Protein 2ASH (pdb70)

Foldseek 3Di:
DFKDFPFFQQQFTFMWDQFLQDIDTWLAEAQEDEQLDRPLDALVLLVVLVHQEHEYECVVVCVPPRLVVQVVLVASCSVRVNRGAYEYDLCQLVQQLAPPWDDDLQFIWGQDPVHGHIDTDALLVSLVSCQSRVGREYEFHFNAQNDDQVSQLVRLVSLLVSLLVNVVNNDHPRHFYEREAGRALHLVSSLVSLVSNVVSDGQAYEYDHPPPDDDLVSNLVSLLSNVVSGDLRHAYAYEEDPQQLSSLSNSSSNHIYYYYSVQLVVLQVQWAQELQAIDRLLDCVQQPFQAFPYPPADFPRRVPDGSNVLNVCVVVVNCVSSSSRSSRSSSVSRVSGVVCSVCSVVSNSVVSSVSRNVRHD/DKDFPFFQQQFTWMWDQALLGIDTWLAEAQEDEQLDRPLDALVLCVVLVHQEHEYECLVVCVPPRLVVQVVLVASCSVRVNRHAYEYDLCQVVLVVAPDWDQDLQFIWDADPVHRHIDTDALLVSLVRVQSRVGREYEFHAHADQDDQVRQLVRLVSLLSSLLVNVVNNPHPRHFYEREFGRALHLVSRLVSLVSNVVVPGQAYEYDRPPPDDDPVSSLVSLLSNVVSHDLRHAYHYEEPPDQLSVLSNSSSNHIYYYYSVQLVVLQVQWAQELQAIDRLLDCVLLPFQAFPYPVADWPRRVPDGSNVLNVCVVVVNCVSSSSRSSRSSSVSRVLGVVCSVCRVVVNNVVSSVSSNVRHD/DAKDFDFQQQLQTWIWDQFPLGIDIWLDEAQEDEQLDRPLDALVLCVVLVHQEHEYECLVVCVPPRLVVQLVLQASCSVRVNRHAYEYDLQQVPQVVAPPWDDDLAFIWDQDPVHRDIDTDAQLVSLVSVVSRVGREYEFDFNAALDPQVSQLVRLVSLLVSNLVNVVNNDDPRHFYEREQGRALHLVSSLVSLQSNVVSPGQAYEHDHPPNDDDPVSSLVSLLSNVVSHDLRHAYAYEEPPDPLSSLSNSSSNHIYHYYSVQLVVLQVQWAQELQAIDRLLDCVLQPFQAAPYPPADFPRRVPDGSNVLNVCVVVVHCVSSSSRSSRSSSVNRVLGVVCSVCRVVVNSVVSSVSRNVRYD/DFKAFPFFQQLFTWMWDQALLGIDTWPAEAQEDEQLDRPLDALVLCVVLVHQEHEYECVVVCVPPRLVVQLVLVASCSVRVNRHAYEYDLCQVVLVPDPDWDQDLQFIWDADPVPGHIDTDALLVSLVSVQSRVGREYEFHAHADADDQVVQLRRLVSLLSRSVVNVVNNPHPRHFYEREAGRELHLVSSLVSLQSNVVVPGQAYEHDRPPPDDDPVSSLVSLLSNVVSHDLRHAYAYEEPQDQLSVLSNSSSNHIYHYYSVQLVVLQVQWAQELQAIDRLLDVVLLPFQAFPYPPADWPRRVPGGSNVLNVCVVVVHCVSSSSRSSRSSSVNRVLGVVCSVCSVVVVSVVSSVSRNVRYD

Structure (mmCIF, N/CA/C/O backbone):
data_2ASH
#
_entry.id   2ASH
#
_cell.length_a   169.467
_cell.length_b   99.422
_cell.length_c   124.163
_cell.angle_alpha   90.000
_cell.angle_beta   123.800
_cell.angle_gamma   90.000
#
_symmetry.space_group_name_H-M   'C 1 2 1'
#
loop_
_entity.id
_entity.type
_entity.pdbx_description
1 polymer 'Queuine tRNA-ribosyltransferase'
2 non-polymer 'ZINC ION'
3 non-polymer 'CHLORIDE ION'
4 non-polymer 1,2-ETHANEDIOL
5 water water
#
loop_
_atom_site.group_PDB
_atom_site.id
_atom_site.type_symbol
_atom_site.label_atom_id
_atom_site.label_alt_id
_atom_site.label_comp_id
_atom_site.label_asym_id
_atom_site.label_entity_id
_atom_site.label_seq_id
_atom_site.pdbx_PDB_ins_code
_atom_site.Cartn_x
_atom_site.Cartn_y
_atom_site.Cartn_z
_atom_site.occupancy
_atom_site.B_iso_or_equiv
_atom_site.auth_seq_id
_atom_site.auth_comp_id
_atom_site.auth_asym_id
_atom_site.auth_atom_id
_atom_site.pdbx_PDB_model_num
ATOM 1 N N . MET A 1 13 ? 18.741 33.440 -27.924 1.00 44.06 1 MET A N 1
ATOM 2 C CA . MET A 1 13 ? 18.656 33.875 -26.492 1.00 43.68 1 MET A CA 1
ATOM 3 C C . MET A 1 13 ? 18.824 32.628 -25.623 1.00 42.48 1 MET A C 1
ATOM 4 O O . MET A 1 13 ? 18.051 31.685 -25.754 1.00 43.16 1 MET A O 1
ATOM 5 N N . GLU A 1 14 ? 19.854 32.618 -24.772 1.00 41.01 2 GLU A N 1
ATOM 6 C CA . GLU A 1 14 ? 20.090 31.522 -23.826 1.00 39.62 2 GLU A CA 1
ATOM 7 C C . GLU A 1 14 ? 20.702 32.140 -22.584 1.00 38.51 2 GLU A C 1
ATOM 8 O O . GLU A 1 14 ? 21.496 33.077 -22.701 1.00 38.47 2 GLU A O 1
ATOM 10 N N . PHE A 1 15 ? 20.293 31.650 -21.413 1.00 36.90 3 PHE A N 1
ATOM 11 C CA . PHE A 1 15 ? 20.858 32.049 -20.120 1.00 36.27 3 PHE A CA 1
ATOM 12 C C . PHE A 1 15 ? 21.135 30.786 -19.296 1.00 36.17 3 PHE A C 1
ATOM 13 O O . PHE A 1 15 ? 20.303 29.867 -19.264 1.00 36.50 3 PHE A O 1
ATOM 21 N N . GLU A 1 16 ? 22.309 30.717 -18.664 1.00 35.71 4 GLU A N 1
ATOM 22 C CA . GLU A 1 16 ? 22.636 29.592 -17.781 1.00 35.55 4 GLU A CA 1
ATOM 23 C C . GLU A 1 16 ? 23.256 30.121 -16.493 1.00 35.13 4 GLU A C 1
ATOM 24 O O . GLU A 1 16 ? 24.096 31.017 -16.540 1.00 36.26 4 GLU A O 1
ATOM 26 N N . VAL A 1 17 ? 22.816 29.603 -15.349 1.00 34.61 5 VAL A N 1
ATOM 27 C CA . VAL A 1 17 ? 23.496 29.834 -14.066 1.00 34.23 5 VAL A CA 1
ATOM 28 C C . VAL A 1 17 ? 24.584 28.760 -13.812 1.00 33.90 5 VAL A C 1
ATOM 29 O O . VAL A 1 17 ? 24.289 27.598 -13.651 1.00 34.42 5 VAL A O 1
ATOM 33 N N . LYS A 1 18 ? 25.845 29.172 -13.776 1.00 33.70 6 LYS A N 1
ATOM 34 C CA . LYS A 1 18 ? 26.958 28.243 -13.633 1.00 34.04 6 LYS A CA 1
ATOM 35 C C . LYS A 1 18 ? 27.280 27.903 -12.167 1.00 33.19 6 LYS A C 1
ATOM 36 O O . LYS A 1 18 ? 27.918 26.894 -11.897 1.00 32.95 6 LYS A O 1
ATOM 40 N N . LYS A 1 19 ? 26.878 28.769 -11.239 1.00 31.97 7 LYS A N 1
ATOM 41 C CA . LYS A 1 19 ? 27.169 28.618 -9.814 1.00 32.06 7 LYS A CA 1
ATOM 42 C C . LYS A 1 19 ? 26.313 29.613 -9.052 1.00 31.90 7 LYS A C 1
ATOM 43 O O . LYS A 1 19 ? 26.014 30.689 -9.546 1.00 31.96 7 LYS A O 1
ATOM 49 N N . THR A 1 20 ? 25.909 29.226 -7.852 1.00 31.99 8 THR A N 1
ATOM 50 C CA . THR A 1 20 ? 25.120 30.089 -6.995 1.00 32.35 8 THR A CA 1
ATOM 51 C C . THR A 1 20 ? 25.845 30.116 -5.642 1.00 33.12 8 THR A C 1
ATOM 52 O O . THR A 1 20 ? 26.494 29.149 -5.268 1.00 33.70 8 THR A O 1
ATOM 59 N N . PHE A 1 21 ? 25.811 31.232 -4.939 1.00 33.52 9 PHE A N 1
ATOM 60 C CA . PHE A 1 21 ? 26.422 31.310 -3.620 1.00 33.98 9 PHE A CA 1
ATOM 61 C C . PHE A 1 21 ? 25.439 32.062 -2.723 1.00 33.59 9 PHE A C 1
ATOM 62 O O . PHE A 1 21 ? 25.474 33.305 -2.633 1.00 33.58 9 PHE A O 1
ATOM 70 N N . GLY A 1 22 ? 24.586 31.276 -2.059 1.00 32.95 10 GLY A N 1
ATOM 71 C CA . GLY A 1 22 ? 23.316 31.762 -1.479 1.00 32.13 10 GLY A CA 1
ATOM 72 C C . GLY A 1 22 ? 22.382 32.063 -2.632 1.00 30.82 10 GLY A C 1
ATOM 73 O O . GLY A 1 22 ? 22.172 31.201 -3.482 1.00 31.69 10 GLY A O 1
ATOM 74 N N . LYS A 1 23 ? 21.865 33.290 -2.701 1.00 28.79 11 LYS A N 1
ATOM 75 C CA . LYS A 1 23 ? 21.061 33.708 -3.848 1.00 27.07 11 LYS A CA 1
ATOM 76 C C . LYS A 1 23 ? 21.876 34.305 -5.025 1.00 26.06 11 LYS A C 1
ATOM 77 O O . LYS A 1 23 ? 21.330 34.405 -6.111 1.00 25.92 11 LYS A O 1
ATOM 81 N N . ALA A 1 24 ? 23.139 34.705 -4.811 1.00 24.91 12 ALA A N 1
ATOM 82 C CA . ALA A 1 24 ? 23.991 35.224 -5.893 1.00 24.42 12 ALA A CA 1
ATOM 83 C C . ALA A 1 24 ? 24.220 34.187 -6.982 1.00 24.65 12 ALA A C 1
ATOM 84 O O . ALA A 1 24 ? 24.457 32.999 -6.677 1.00 24.04 12 ALA A O 1
ATOM 86 N N . ARG A 1 25 ? 24.088 34.604 -8.234 1.00 24.49 13 ARG A N 1
ATOM 87 C CA . ARG A 1 25 ? 24.163 33.714 -9.395 1.00 25.45 13 ARG A CA 1
ATOM 88 C C . ARG A 1 25 ? 25.258 34.132 -10.356 1.00 25.28 13 ARG A C 1
ATOM 89 O O . ARG A 1 25 ? 25.292 35.259 -10.790 1.00 25.14 13 ARG A O 1
ATOM 97 N N . LEU A 1 26 ? 26.138 33.201 -10.684 1.00 25.53 14 LEU A N 1
ATOM 98 C CA . LEU A 1 26 ? 27.083 33.338 -11.799 1.00 26.27 14 LEU A CA 1
ATOM 99 C C . LEU A 1 26 ? 26.385 32.752 -13.031 1.00 26.32 14 LEU A C 1
ATOM 100 O O . LEU A 1 26 ? 26.056 31.570 -13.029 1.00 27.56 14 LEU A O 1
ATOM 105 N N . GLY A 1 27 ? 26.147 33.571 -14.059 1.00 26.47 15 GLY A N 1
ATOM 106 C CA . GLY A 1 27 ? 25.480 33.143 -15.289 1.00 26.38 15 GLY A CA 1
ATOM 107 C C . GLY A 1 27 ? 26.105 33.698 -16.573 1.00 27.08 15 GLY A C 1
ATOM 108 O O . GLY A 1 27 ? 27.073 34.481 -16.530 1.00 27.47 15 GLY A O 1
ATOM 109 N N . VAL A 1 28 ? 25.540 33.314 -17.716 1.00 27.91 16 VAL A N 1
ATOM 110 C CA . VAL A 1 28 ? 25.988 33.795 -19.028 1.00 29.61 16 VAL A CA 1
ATOM 111 C C . VAL A 1 28 ? 24.770 33.882 -19.923 1.00 29.65 16 VAL A C 1
ATOM 112 O O . VAL A 1 28 ? 23.995 32.967 -19.928 1.00 29.44 16 VAL A O 1
ATOM 116 N N . MET A 1 29 ? 24.596 35.009 -20.621 1.00 29.93 17 MET A N 1
ATOM 117 C CA . MET A 1 29 ? 23.560 35.216 -21.649 1.00 30.69 17 MET A CA 1
ATOM 118 C C . MET A 1 29 ? 24.229 35.189 -22.997 1.00 30.27 17 MET A C 1
ATOM 119 O O . MET A 1 29 ? 25.278 35.796 -23.151 1.00 31.67 17 MET A O 1
ATOM 124 N N . LYS A 1 30 ? 23.613 34.523 -23.969 1.00 30.26 18 LYS A N 1
ATOM 125 C CA . LYS A 1 30 ? 24.090 34.522 -25.345 1.00 30.00 18 LYS A CA 1
ATOM 126 C C . LYS A 1 30 ? 23.127 35.349 -26.126 1.00 28.87 18 LYS A C 1
ATOM 127 O O . LYS A 1 30 ? 21.971 34.966 -26.277 1.00 28.13 18 LYS A O 1
ATOM 133 N N . LEU A 1 31 ? 23.606 36.506 -26.575 1.00 27.61 19 LEU A N 1
ATOM 134 C CA . LEU A 1 31 ? 22.798 37.451 -27.319 1.00 27.32 19 LEU A CA 1
ATOM 135 C C . LEU A 1 31 ? 23.325 37.493 -28.723 1.00 27.50 19 LEU A C 1
ATOM 136 O O . LEU A 1 31 ? 24.409 37.001 -28.994 1.00 27.68 19 LEU A O 1
ATOM 141 N N . HIS A 1 32 ? 22.566 38.098 -29.616 1.00 28.24 20 HIS A N 1
ATOM 142 C CA . HIS A 1 32 ? 22.940 38.132 -31.027 1.00 28.31 20 HIS A CA 1
ATOM 143 C C . HIS A 1 32 ? 24.356 38.654 -31.325 1.00 28.10 20 HIS A C 1
ATOM 144 O O . HIS A 1 32 ? 25.019 38.127 -32.224 1.00 28.94 20 HIS A O 1
ATOM 151 N N . HIS A 1 33 ? 24.810 39.710 -30.628 1.00 26.95 21 HIS A N 1
ATOM 152 C CA . HIS A 1 33 ? 26.115 40.280 -30.875 1.00 26.78 21 HIS A CA 1
ATOM 153 C C . HIS A 1 33 ? 27.165 39.873 -29.855 1.00 26.52 21 HIS A C 1
ATOM 154 O O . HIS A 1 33 ? 28.210 40.482 -29.817 1.00 26.76 21 HIS A O 1
ATOM 161 N N . GLY A 1 34 ? 26.910 38.875 -29.012 1.00 26.93 22 GLY A N 1
ATOM 162 C CA . GLY A 1 34 ? 27.888 38.515 -27.991 1.00 26.32 22 GLY A CA 1
ATOM 163 C C . GLY A 1 34 ? 27.361 37.800 -26.785 1.00 26.57 22 GLY A C 1
ATOM 164 O O . GLY A 1 34 ? 26.203 37.850 -26.506 1.00 26.90 22 GLY A O 1
ATOM 165 N N . ALA A 1 35 ? 28.264 37.131 -26.079 1.00 27.68 23 ALA A N 1
ATOM 166 C CA . ALA A 1 35 ? 28.001 36.544 -24.786 1.00 27.31 23 ALA A CA 1
ATOM 167 C C . ALA A 1 35 ? 28.273 37.587 -23.689 1.00 27.76 23 ALA A C 1
ATOM 168 O O . ALA A 1 35 ? 29.191 38.402 -23.781 1.00 27.87 23 ALA A O 1
ATOM 170 N N . VAL A 1 36 ? 27.454 37.546 -22.649 1.00 26.32 24 VAL A N 1
ATOM 171 C CA . VAL A 1 36 ? 27.545 38.467 -21.542 1.00 26.08 24 VAL A CA 1
ATOM 172 C C . VAL A 1 36 ? 27.587 37.657 -20.282 1.00 25.78 24 VAL A C 1
ATOM 173 O O . VAL A 1 36 ? 26.644 36.916 -20.018 1.00 26.73 24 VAL A O 1
ATOM 177 N N . GLU A 1 37 ? 28.666 37.722 -19.510 1.00 26.35 25 GLU A N 1
ATOM 178 C CA . GLU A 1 37 ? 28.651 37.003 -18.226 1.00 28.46 25 GLU A CA 1
ATOM 179 C C . GLU A 1 37 ? 27.904 37.897 -17.232 1.00 27.57 25 GLU A C 1
ATOM 180 O O . GLU A 1 37 ? 28.025 39.116 -17.280 1.00 27.00 25 GLU A O 1
ATOM 186 N N . THR A 1 38 ? 27.170 37.277 -16.336 1.00 26.53 26 THR A N 1
ATOM 187 C CA . THR A 1 38 ? 26.426 37.969 -15.282 1.00 26.46 26 THR A CA 1
ATOM 188 C C . THR A 1 38 ? 26.893 37.489 -13.894 1.00 25.22 26 THR A C 1
ATOM 189 O O . THR A 1 38 ? 27.456 36.392 -13.750 1.00 25.47 26 THR A O 1
ATOM 193 N N . PRO A 1 39 ? 26.716 38.315 -12.855 1.00 25.04 27 PRO A N 1
ATOM 194 C CA . PRO A 1 39 ? 26.156 39.674 -12.837 1.00 23.71 27 PRO A CA 1
ATOM 195 C C . PRO A 1 39 ? 26.946 40.704 -13.690 1.00 23.62 27 PRO A C 1
ATOM 196 O O . PRO A 1 39 ? 28.162 40.617 -13.853 1.00 22.89 27 PRO A O 1
ATOM 200 N N . VAL A 1 40 ? 26.212 41.651 -14.252 1.00 23.72 28 VAL A N 1
ATOM 201 C CA . VAL A 1 40 ? 26.748 42.621 -15.223 1.00 22.74 28 VAL A CA 1
ATOM 202 C C . VAL A 1 40 ? 26.193 43.992 -14.936 1.00 23.55 28 VAL A C 1
ATOM 203 O O . VAL A 1 40 ? 25.004 44.134 -14.658 1.00 22.38 28 VAL A O 1
ATOM 207 N N . PHE A 1 41 ? 27.091 44.978 -14.929 1.00 22.16 29 PHE A N 1
ATOM 208 C CA . PHE A 1 41 ? 26.722 46.393 -14.955 1.00 23.49 29 PHE A CA 1
ATOM 209 C C . PHE A 1 41 ? 26.781 46.940 -16.379 1.00 23.20 29 PHE A C 1
ATOM 210 O O . PHE A 1 41 ? 27.809 46.825 -17.029 1.00 23.77 29 PHE A O 1
ATOM 218 N N . MET A 1 42 ? 25.684 47.517 -16.850 1.00 24.32 30 MET A N 1
ATOM 219 C CA . MET A 1 42 ? 25.585 48.148 -18.176 1.00 25.77 30 MET A CA 1
ATOM 220 C C . MET A 1 42 ? 25.745 49.680 -18.112 1.00 24.85 30 MET A C 1
ATOM 221 O O . MET A 1 42 ? 24.893 50.388 -17.513 1.00 26.46 30 MET A O 1
ATOM 226 N N . PRO A 1 43 ? 26.828 50.228 -18.713 1.00 26.11 31 PRO A N 1
ATOM 227 C CA . PRO A 1 43 ? 26.929 51.687 -18.936 1.00 26.32 31 PRO A CA 1
ATOM 228 C C . PRO A 1 43 ? 25.741 52.194 -19.739 1.00 26.31 31 PRO A C 1
ATOM 229 O O . PRO A 1 43 ? 25.238 51.501 -20.608 1.00 26.79 31 PRO A O 1
ATOM 233 N N . VAL A 1 44 ? 25.314 53.409 -19.458 1.00 26.77 32 VAL A N 1
ATOM 234 C CA . VAL A 1 44 ? 24.097 53.946 -19.993 1.00 27.28 32 VAL A CA 1
ATOM 235 C C . VAL A 1 44 ? 24.426 55.056 -20.969 1.00 29.12 32 VAL A C 1
ATOM 236 O O . VAL A 1 44 ? 25.163 55.998 -20.631 1.00 29.00 32 VAL A O 1
ATOM 240 N N . GLY A 1 45 ? 23.867 54.935 -22.161 1.00 30.09 33 GLY A N 1
ATOM 241 C CA . GLY A 1 45 ? 23.810 56.032 -23.148 1.00 32.12 33 GLY A CA 1
ATOM 242 C C . GLY A 1 45 ? 22.381 56.540 -23.250 1.00 33.39 33 GLY A C 1
ATOM 243 O O . GLY A 1 45 ? 21.409 55.823 -22.997 1.00 37.28 33 GLY A O 1
ATOM 244 N N . THR A 1 46 ? 22.192 57.774 -23.549 1.00 34.89 34 THR A N 1
ATOM 245 C CA . THR A 1 46 ? 20.841 58.254 -23.754 1.00 37.11 34 THR A CA 1
ATOM 246 C C . THR A 1 46 ? 20.701 58.413 -25.247 1.00 35.73 34 THR A C 1
ATOM 247 O O . THR A 1 46 ? 19.977 57.596 -25.866 1.00 38.47 34 THR A O 1
ATOM 251 N N . ASN A 1 47 ? 21.515 59.299 -25.792 1.00 32.43 35 ASN A N 1
ATOM 252 C CA . ASN A 1 47 ? 21.418 59.757 -27.162 1.00 31.42 35 ASN A CA 1
ATOM 253 C C . ASN A 1 47 ? 22.343 58.971 -28.085 1.00 30.71 35 ASN A C 1
ATOM 254 O O . ASN A 1 47 ? 23.092 59.577 -28.851 1.00 30.09 35 ASN A O 1
ATOM 259 N N . ALA A 1 48 ? 22.293 57.634 -27.991 1.00 28.54 36 ALA A N 1
ATOM 260 C CA . ALA A 1 48 ? 23.164 56.749 -28.754 1.00 28.72 36 ALA A CA 1
ATOM 261 C C . ALA A 1 48 ? 24.638 57.065 -28.510 1.00 29.07 36 ALA A C 1
ATOM 262 O O . ALA A 1 48 ? 25.451 57.004 -29.425 1.00 29.74 36 ALA A O 1
ATOM 264 N N . SER A 1 49 ? 24.962 57.396 -27.269 1.00 29.50 37 SER A N 1
ATOM 265 C CA . SER A 1 49 ? 26.337 57.555 -26.811 1.00 30.20 37 SER A CA 1
ATOM 266 C C . SER A 1 49 ? 26.397 57.495 -25.299 1.00 28.58 37 SER A C 1
ATOM 267 O O . SER A 1 49 ? 25.558 58.073 -24.625 1.00 30.58 37 SER A O 1
ATOM 270 N N . VAL A 1 50 ? 27.372 56.773 -24.775 1.00 26.53 38 VAL A N 1
ATOM 271 C CA . VAL A 1 50 ? 27.744 56.872 -23.362 1.00 25.07 38 VAL A CA 1
ATOM 272 C C . VAL A 1 50 ? 28.561 58.189 -23.208 1.00 25.14 38 VAL A C 1
ATOM 273 O O . VAL A 1 50 ? 29.592 58.335 -23.841 1.00 26.66 38 VAL A O 1
ATOM 277 N N . LYS A 1 51 ? 28.089 59.165 -22.434 1.00 25.05 39 LYS A N 1
ATOM 278 C CA . LYS A 1 51 ? 28.692 60.489 -22.459 1.00 25.72 39 LYS A CA 1
ATOM 279 C C . LYS A 1 51 ? 30.230 60.531 -22.257 1.00 25.73 39 LYS A C 1
ATOM 280 O O . LYS A 1 51 ? 30.742 59.966 -21.309 1.00 26.64 39 LYS A O 1
ATOM 286 N N . LEU A 1 52 ? 30.946 61.170 -23.203 1.00 25.52 40 LEU A N 1
ATOM 287 C CA . LEU A 1 52 ? 32.401 61.374 -23.130 1.00 24.90 40 LEU A CA 1
ATOM 288 C C . LEU A 1 52 ? 33.246 60.165 -23.503 1.00 25.32 40 LEU A C 1
ATOM 289 O O . LEU A 1 52 ? 34.466 60.289 -23.585 1.00 26.36 40 LEU A O 1
ATOM 294 N N . LEU A 1 53 ? 32.609 59.032 -23.774 1.00 24.62 41 LEU A N 1
ATOM 295 C CA . LEU A 1 53 ? 33.283 57.827 -24.159 1.00 25.88 41 LEU A CA 1
ATOM 296 C C . LEU A 1 53 ? 33.015 57.428 -25.600 1.00 25.76 41 LEU A C 1
ATOM 297 O O . LEU A 1 53 ? 31.893 57.514 -26.117 1.00 26.03 41 LEU A O 1
ATOM 302 N N . THR A 1 54 ? 34.072 56.946 -26.219 1.00 25.16 42 THR A N 1
ATOM 303 C CA . THR A 1 54 ? 33.999 56.214 -27.472 1.00 24.54 42 THR A CA 1
ATOM 304 C C . THR A 1 54 ? 33.753 54.708 -27.260 1.00 24.80 42 THR A C 1
ATOM 305 O O . THR A 1 54 ? 34.009 54.170 -26.169 1.00 23.90 42 THR A O 1
ATOM 309 N N . PRO A 1 55 ? 33.220 54.029 -28.279 1.00 22.15 43 PRO A N 1
ATOM 310 C CA . PRO A 1 55 ? 33.128 52.606 -28.231 1.00 24.59 43 PRO A CA 1
ATOM 311 C C . PRO A 1 55 ? 34.458 51.907 -27.920 1.00 25.66 43 PRO A C 1
ATOM 312 O O . PRO A 1 55 ? 34.460 50.883 -27.238 1.00 26.83 43 PRO A O 1
ATOM 316 N N . ARG A 1 56 ? 35.563 52.410 -28.440 1.00 26.25 44 ARG A N 1
ATOM 317 C CA . ARG A 1 56 ? 36.866 51.877 -28.067 1.00 27.57 44 ARG A CA 1
ATOM 318 C C . ARG A 1 56 ? 37.120 51.880 -26.572 1.00 27.38 44 ARG A C 1
ATOM 319 O O . ARG A 1 56 ? 37.581 50.869 -26.039 1.00 25.39 44 ARG A O 1
ATOM 327 N N . ASP A 1 57 ? 36.849 53.029 -25.937 1.00 25.74 45 ASP A N 1
ATOM 328 C CA . ASP A 1 57 ? 36.973 53.209 -24.480 1.00 27.70 45 ASP A CA 1
ATOM 329 C C . ASP A 1 57 ? 36.162 52.143 -23.780 1.00 27.72 45 ASP A C 1
ATOM 330 O O . ASP A 1 57 ? 36.637 51.519 -22.802 1.00 29.18 45 ASP A O 1
ATOM 335 N N . LEU A 1 58 ? 34.944 51.918 -24.266 1.00 26.61 46 LEU A N 1
ATOM 336 C CA . LEU A 1 58 ? 34.063 50.903 -23.630 1.00 27.16 46 LEU A CA 1
ATOM 337 C C . LEU A 1 58 ? 34.578 49.477 -23.826 1.00 27.41 46 LEU A C 1
ATOM 338 O O . LEU A 1 58 ? 34.495 48.640 -22.910 1.00 26.34 46 LEU A O 1
ATOM 343 N N . GLU A 1 59 ? 35.046 49.164 -25.028 1.00 28.18 47 GLU A N 1
ATOM 344 C CA . GLU A 1 59 ? 35.651 47.865 -25.264 1.00 29.45 47 GLU A CA 1
ATOM 345 C C . GLU A 1 59 ? 36.882 47.673 -24.380 1.00 28.88 47 GLU A C 1
ATOM 346 O O . GLU A 1 59 ? 37.091 46.592 -23.852 1.00 28.97 47 GLU A O 1
ATOM 352 N N . GLU A 1 60 ? 37.725 48.702 -24.247 1.00 27.69 48 GLU A N 1
ATOM 353 C CA . GLU A 1 60 ? 38.940 48.563 -23.457 1.00 27.30 48 GLU A CA 1
ATOM 354 C C . GLU A 1 60 ? 38.652 48.435 -21.967 1.00 26.95 48 GLU A C 1
ATOM 355 O O . GLU A 1 60 ? 39.446 47.863 -21.246 1.00 26.56 48 GLU A O 1
ATOM 361 N N . ALA A 1 61 ? 37.516 48.963 -21.518 1.00 27.14 49 ALA A N 1
ATOM 362 C CA . ALA A 1 61 ? 37.075 48.810 -20.140 1.00 27.00 49 ALA A CA 1
ATOM 363 C C . ALA A 1 61 ? 36.568 47.409 -19.876 1.00 27.69 49 ALA A C 1
ATOM 364 O O . ALA A 1 61 ? 36.410 47.020 -18.719 1.00 28.10 49 ALA A O 1
ATOM 366 N N . GLY A 1 62 ? 36.304 46.665 -20.950 1.00 26.64 50 GLY A N 1
ATOM 367 C CA . GLY A 1 62 ? 35.751 45.345 -20.862 1.00 27.15 50 GLY A CA 1
ATOM 368 C C . GLY A 1 62 ? 34.247 45.289 -20.823 1.00 27.65 50 GLY A C 1
ATOM 369 O O . GLY A 1 62 ? 33.711 44.286 -20.352 1.00 29.04 50 GLY A O 1
ATOM 370 N N . ALA A 1 63 ? 33.541 46.311 -21.305 1.00 26.62 51 ALA A N 1
ATOM 371 C CA . ALA A 1 63 ? 32.069 46.284 -21.273 1.00 27.68 51 ALA A CA 1
ATOM 372 C C . ALA A 1 63 ? 31.563 45.338 -22.337 1.00 28.58 51 ALA A C 1
ATOM 373 O O . ALA A 1 63 ? 31.990 45.422 -23.496 1.00 29.51 51 ALA A O 1
ATOM 375 N N . GLU A 1 64 ? 30.748 44.357 -21.922 1.00 29.43 52 GLU A N 1
ATOM 376 C CA . GLU A 1 64 ? 30.225 43.340 -22.835 1.00 29.48 52 GLU A CA 1
ATOM 377 C C . GLU A 1 64 ? 28.851 43.711 -23.367 1.00 27.40 52 GLU A C 1
ATOM 378 O O . GLU A 1 64 ? 28.368 43.091 -24.269 1.00 27.89 52 GLU A O 1
ATOM 384 N N . ILE A 1 65 ? 28.229 44.708 -22.752 1.00 26.26 53 ILE A N 1
ATOM 385 C CA . ILE A 1 65 ? 26.896 45.153 -23.077 1.00 24.48 53 ILE A CA 1
ATOM 386 C C . ILE A 1 65 ? 26.759 46.585 -22.577 1.00 23.53 53 ILE A C 1
ATOM 387 O O . ILE A 1 65 ? 27.290 46.931 -21.523 1.00 22.45 53 ILE A O 1
ATOM 392 N N . ILE A 1 66 ? 26.057 47.403 -23.348 1.00 23.36 54 ILE A N 1
ATOM 393 C CA . ILE A 1 66 ? 25.628 48.712 -22.888 1.00 23.44 54 ILE A CA 1
ATOM 394 C C . ILE A 1 66 ? 24.080 48.914 -22.978 1.00 24.57 54 ILE A C 1
ATOM 395 O O . ILE A 1 66 ? 23.370 48.215 -23.693 1.00 23.85 54 ILE A O 1
ATOM 400 N N . LEU A 1 67 ? 23.586 49.923 -22.266 1.00 25.35 55 LEU A N 1
ATOM 401 C CA . LEU A 1 67 ? 22.162 50.322 -22.330 1.00 25.98 55 LEU A CA 1
ATOM 402 C C . LEU A 1 67 ? 21.945 51.557 -23.162 1.00 26.50 55 LEU A C 1
ATOM 403 O O . LEU A 1 67 ? 22.597 52.585 -22.963 1.00 26.49 55 LEU A O 1
ATOM 408 N N . SER A 1 68 ? 20.973 51.495 -24.035 1.00 26.13 56 SER A N 1
ATOM 409 C CA . SER A 1 68 ? 20.540 52.660 -24.692 1.00 27.05 56 SER A CA 1
ATOM 410 C C . SER A 1 68 ? 19.118 53.036 -24.373 1.00 28.40 56 SER A C 1
ATOM 411 O O . SER A 1 68 ? 18.231 52.244 -24.355 1.00 27.24 56 SER A O 1
ATOM 414 N N . ASN A 1 69 ? 18.882 54.289 -24.050 1.00 32.56 57 ASN A N 1
ATOM 415 C CA . ASN A 1 69 ? 17.491 54.680 -23.997 1.00 34.17 57 ASN A CA 1
ATOM 416 C C . ASN A 1 69 ? 17.112 54.880 -25.427 1.00 35.35 57 ASN A C 1
ATOM 417 O O . ASN A 1 69 ? 17.996 54.829 -26.274 1.00 37.49 57 ASN A O 1
ATOM 426 N N . THR A 1 70 ? 15.817 54.969 -25.684 1.00 35.91 58 THR A N 1
ATOM 427 C CA . THR A 1 70 ? 15.269 55.138 -26.994 1.00 37.65 58 THR A CA 1
ATOM 428 C C . THR A 1 70 ? 14.131 56.137 -27.060 1.00 37.16 58 THR A C 1
ATOM 429 O O . THR A 1 70 ? 13.518 56.330 -28.117 1.00 38.00 58 THR A O 1
ATOM 433 N N . PHE A 1 71 ? 13.802 56.711 -25.916 1.00 36.16 59 PHE A N 1
ATOM 434 C CA . PHE A 1 71 ? 12.726 57.640 -25.815 1.00 34.73 59 PHE A CA 1
ATOM 435 C C . PHE A 1 71 ? 13.264 58.833 -26.540 1.00 33.26 59 PHE A C 1
ATOM 436 O O . PHE A 1 71 ? 12.633 59.350 -27.448 1.00 30.99 59 PHE A O 1
ATOM 444 N N . HIS A 1 72 ? 14.482 59.231 -26.183 1.00 33.09 60 HIS A N 1
ATOM 445 C CA . HIS A 1 72 ? 15.083 60.329 -26.892 1.00 32.64 60 HIS A CA 1
ATOM 446 C C . HIS A 1 72 ? 15.419 60.003 -28.351 1.00 29.69 60 HIS A C 1
ATOM 447 O O . HIS A 1 72 ? 15.239 60.866 -29.156 1.00 27.64 60 HIS A O 1
ATOM 454 N N . LEU A 1 73 ? 15.820 58.772 -28.660 1.00 29.52 61 LEU A N 1
ATOM 455 C CA . LEU A 1 73 ? 16.209 58.371 -30.052 1.00 29.29 61 LEU A CA 1
ATOM 456 C C . LEU A 1 73 ? 15.035 58.367 -31.001 1.00 27.82 61 LEU A C 1
ATOM 457 O O . LEU A 1 73 ? 15.173 58.662 -32.193 1.00 25.94 61 LEU A O 1
ATOM 462 N N . MET A 1 74 ? 13.892 57.938 -30.475 1.00 27.38 62 MET A N 1
ATOM 463 C CA . MET A 1 74 ? 12.651 58.021 -31.177 1.00 27.43 62 MET A CA 1
ATOM 464 C C . MET A 1 74 ? 12.371 59.467 -31.605 1.00 25.77 62 MET A C 1
ATOM 465 O O . MET A 1 74 ? 11.863 59.711 -32.684 1.00 24.64 62 MET A O 1
ATOM 470 N N . LEU A 1 75 ? 12.716 60.418 -30.744 1.00 25.22 63 LEU A N 1
ATOM 471 C CA . LEU A 1 75 ? 12.521 61.832 -31.029 1.00 25.36 63 LEU A CA 1
ATOM 472 C C . LEU A 1 75 ? 13.629 62.372 -31.946 1.00 25.36 63 LEU A C 1
ATOM 473 O O . LEU A 1 75 ? 13.349 63.007 -32.954 1.00 25.63 63 LEU A O 1
ATOM 478 N N . LYS A 1 76 ? 14.877 62.086 -31.596 1.00 26.08 64 LYS A N 1
ATOM 479 C CA . LYS A 1 76 ? 16.065 62.542 -32.349 1.00 26.11 64 LYS A CA 1
ATOM 480 C C . LYS A 1 76 ? 17.128 61.486 -32.238 1.00 26.33 64 LYS A C 1
ATOM 481 O O . LYS A 1 76 ? 17.537 61.139 -31.150 1.00 25.66 64 LYS A O 1
ATOM 487 N N . PRO A 1 77 ? 17.610 60.970 -33.364 1.00 26.12 65 PRO A N 1
ATOM 488 C CA . PRO A 1 77 ? 17.383 61.410 -34.740 1.00 26.35 65 PRO A CA 1
ATOM 489 C C . PRO A 1 77 ? 16.113 60.784 -35.364 1.00 26.10 65 PRO A C 1
ATOM 490 O O . PRO A 1 77 ? 15.719 61.137 -36.450 1.00 27.02 65 PRO A O 1
ATOM 494 N N . GLY A 1 78 ? 15.454 59.880 -34.657 1.00 26.68 66 GLY A N 1
ATOM 495 C CA . GLY A 1 78 ? 14.281 59.255 -35.187 1.00 26.23 66 GLY A CA 1
ATOM 496 C C . GLY A 1 78 ? 14.617 57.947 -35.835 1.00 26.59 66 GLY A C 1
ATOM 497 O O . GLY A 1 78 ? 15.757 57.689 -36.239 1.00 25.92 66 GLY A O 1
ATOM 498 N N . VAL A 1 79 ? 13.591 57.122 -35.923 1.00 26.73 67 VAL A N 1
ATOM 499 C CA . VAL A 1 79 ? 13.711 55.788 -36.438 1.00 27.89 67 VAL A CA 1
ATOM 500 C C . VAL A 1 79 ? 14.248 55.738 -37.871 1.00 26.67 67 VAL A C 1
ATOM 501 O O . VAL A 1 79 ? 15.059 54.889 -38.173 1.00 26.16 67 VAL A O 1
ATOM 505 N N . GLU A 1 80 ? 13.807 56.654 -38.727 1.00 26.80 68 GLU A N 1
ATOM 506 C CA . GLU A 1 80 ? 14.151 56.584 -40.123 1.00 26.94 68 GLU A CA 1
ATOM 507 C C . GLU A 1 80 ? 15.640 56.760 -40.375 1.00 25.69 68 GLU A C 1
ATOM 508 O O . GLU A 1 80 ? 16.173 56.066 -41.208 1.00 23.71 68 GLU A O 1
ATOM 514 N N . ILE A 1 81 ? 16.304 57.656 -39.645 1.00 24.68 69 ILE A N 1
ATOM 515 C CA . ILE A 1 81 ? 17.747 57.845 -39.774 1.00 24.30 69 ILE A CA 1
ATOM 516 C C . ILE A 1 81 ? 18.541 56.640 -39.251 1.00 24.88 69 ILE A C 1
ATOM 517 O O . ILE A 1 81 ? 19.590 56.328 -39.787 1.00 24.65 69 ILE A O 1
ATOM 522 N N . ILE A 1 82 ? 18.042 55.968 -38.214 1.00 25.39 70 ILE A N 1
ATOM 523 C CA . ILE A 1 82 ? 18.722 54.797 -37.672 1.00 26.48 70 ILE A CA 1
ATOM 524 C C . ILE A 1 82 ? 18.507 53.602 -38.609 1.00 26.15 70 ILE A C 1
ATOM 525 O O . ILE A 1 82 ? 19.431 52.834 -38.796 1.00 25.80 70 ILE A O 1
ATOM 530 N N . LYS A 1 83 ? 17.345 53.501 -39.255 1.00 25.47 71 LYS A N 1
ATOM 531 C CA . LYS A 1 83 ? 17.160 52.547 -40.348 1.00 26.11 71 LYS A CA 1
ATOM 532 C C . LYS A 1 83 ? 18.169 52.727 -41.485 1.00 25.44 71 LYS A C 1
ATOM 533 O O . LYS A 1 83 ? 18.644 51.732 -42.032 1.00 24.29 71 LYS A O 1
ATOM 538 N N . LEU A 1 84 ? 18.532 53.976 -41.825 1.00 25.14 72 LEU A N 1
ATOM 539 C CA . LEU A 1 84 ? 19.479 54.239 -42.907 1.00 24.64 72 LEU A CA 1
ATOM 540 C C . LEU A 1 84 ? 20.813 53.616 -42.569 1.00 23.98 72 LEU A C 1
ATOM 541 O O . LEU A 1 84 ? 21.571 53.261 -43.467 1.00 22.38 72 LEU A O 1
ATOM 546 N N . HIS A 1 85 ? 21.089 53.505 -41.271 1.00 23.03 73 HIS A N 1
ATOM 547 C CA . HIS A 1 85 ? 22.337 52.959 -40.780 1.00 22.84 73 HIS A CA 1
ATOM 548 C C . HIS A 1 85 ? 22.254 51.495 -40.607 1.00 23.16 73 HIS A C 1
ATOM 549 O O . HIS A 1 85 ? 23.213 50.892 -40.233 1.00 24.47 73 HIS A O 1
ATOM 556 N N . ARG A 1 86 ? 21.075 50.951 -40.832 1.00 24.06 74 ARG A N 1
ATOM 557 C CA . ARG A 1 86 ? 20.743 49.569 -40.592 1.00 25.48 74 ARG A CA 1
ATOM 558 C C . ARG A 1 86 ? 20.898 49.205 -39.139 1.00 25.43 74 ARG A C 1
ATOM 559 O O . ARG A 1 86 ? 21.424 48.149 -38.825 1.00 26.18 74 ARG A O 1
ATOM 563 N N . GLY A 1 87 ? 20.407 50.070 -38.242 1.00 24.02 75 GLY A N 1
ATOM 564 C CA . GLY A 1 87 ? 20.423 49.797 -36.817 1.00 23.29 75 GLY A CA 1
ATOM 565 C C . GLY A 1 87 ? 21.267 50.669 -35.926 1.00 22.65 75 GLY A C 1
ATOM 566 O O . GLY A 1 87 ? 22.180 51.376 -36.370 1.00 22.92 75 GLY A O 1
ATOM 567 N N . LEU A 1 88 ? 20.982 50.573 -34.635 1.00 23.06 76 LEU A N 1
ATOM 568 C CA . LEU A 1 88 ? 21.628 51.371 -33.607 1.00 23.02 76 LEU A CA 1
ATOM 569 C C . LEU A 1 88 ? 23.101 51.031 -33.464 1.00 22.71 76 LEU A C 1
ATOM 570 O O . LEU A 1 88 ? 23.916 51.902 -33.217 1.00 22.73 76 LEU A O 1
ATOM 575 N N . HIS A 1 89 ? 23.444 49.763 -33.660 1.00 22.09 77 HIS A N 1
ATOM 576 C CA . HIS A 1 89 ? 24.820 49.314 -33.472 1.00 22.01 77 HIS A CA 1
ATOM 577 C C . HIS A 1 89 ? 25.717 50.005 -34.468 1.00 22.03 77 HIS A C 1
ATOM 578 O O . HIS A 1 89 ? 26.774 50.461 -34.093 1.00 22.92 77 HIS A O 1
ATOM 585 N N . ASN A 1 90 ? 25.295 50.045 -35.733 1.00 22.48 78 ASN A N 1
ATOM 586 C CA . ASN A 1 90 ? 26.002 50.765 -36.776 1.00 23.53 78 ASN A CA 1
ATOM 587 C C . ASN A 1 90 ? 26.008 52.285 -36.565 1.00 23.21 78 ASN A C 1
ATOM 588 O O . ASN A 1 90 ? 26.989 52.927 -36.787 1.00 22.79 78 ASN A O 1
ATOM 593 N N . PHE A 1 91 ? 24.889 52.845 -36.121 1.00 22.80 79 PHE A N 1
ATOM 594 C CA . PHE A 1 91 ? 24.783 54.276 -35.905 1.00 23.15 79 PHE A CA 1
ATOM 595 C C . PHE A 1 91 ? 25.819 54.761 -34.915 1.00 23.81 79 PHE A C 1
ATOM 596 O O . PHE A 1 91 ? 26.504 55.732 -35.175 1.00 22.56 79 PHE A O 1
ATOM 604 N N . MET A 1 92 ? 25.939 54.091 -33.771 1.00 24.30 80 MET A N 1
ATOM 605 C CA . MET A 1 92 ? 26.849 54.519 -32.727 1.00 25.77 80 MET A CA 1
ATOM 606 C C . MET A 1 92 ? 28.215 53.828 -32.717 1.00 25.91 80 MET A C 1
ATOM 607 O O . MET A 1 92 ? 29.030 54.134 -31.883 1.00 26.70 80 MET A O 1
ATOM 612 N N . GLY A 1 93 ? 28.499 52.985 -33.699 1.00 26.22 81 GLY A N 1
ATOM 613 C CA . GLY A 1 93 ? 29.785 52.320 -33.784 1.00 26.42 81 GLY A CA 1
ATOM 614 C C . GLY A 1 93 ? 30.053 51.293 -32.688 1.00 26.03 81 GLY A C 1
ATOM 615 O O . GLY A 1 93 ? 31.187 51.050 -32.375 1.00 26.45 81 GLY A O 1
ATOM 616 N N . TRP A 1 94 ? 29.017 50.720 -32.078 1.00 26.00 82 TRP A N 1
ATOM 617 C CA . TRP A 1 94 ? 29.180 49.698 -31.042 1.00 25.96 82 TRP A CA 1
ATOM 618 C C . TRP A 1 94 ? 28.725 48.339 -31.586 1.00 26.91 82 TRP A C 1
ATOM 619 O O . TRP A 1 94 ? 27.542 48.119 -31.842 1.00 29.37 82 TRP A O 1
ATOM 630 N N . LYS A 1 95 ? 29.650 47.401 -31.647 1.00 26.18 83 LYS A N 1
ATOM 631 C CA . LYS A 1 95 ? 29.431 46.131 -32.287 1.00 25.91 83 LYS A CA 1
ATOM 632 C C . LYS A 1 95 ? 29.090 44.965 -31.307 1.00 25.92 83 LYS A C 1
ATOM 633 O O . LYS A 1 95 ? 28.929 43.838 -31.718 1.00 26.10 83 LYS A O 1
ATOM 635 N N . ARG A 1 96 ? 28.963 45.245 -30.024 1.00 25.17 84 ARG A N 1
ATOM 636 C CA . ARG A 1 96 ? 28.624 44.247 -29.024 1.00 25.93 84 ARG A CA 1
ATOM 637 C C . ARG A 1 96 ? 27.174 44.444 -28.629 1.00 25.54 84 ARG A C 1
ATOM 638 O O . ARG A 1 96 ? 26.510 45.306 -29.200 1.00 24.68 84 ARG A O 1
ATOM 646 N N . PRO A 1 97 ? 26.653 43.637 -27.683 1.00 25.55 85 PRO A N 1
ATOM 647 C CA . PRO A 1 97 ? 25.242 43.883 -27.357 1.00 24.34 85 PRO A CA 1
ATOM 648 C C . PRO A 1 97 ? 24.802 45.232 -26.775 1.00 23.63 85 PRO A C 1
ATOM 649 O O . PRO A 1 97 ? 25.551 45.915 -26.084 1.00 24.71 85 PRO A O 1
ATOM 653 N N . ILE A 1 98 ? 23.524 45.517 -27.027 1.00 23.88 86 ILE A N 1
ATOM 654 C CA . ILE A 1 98 ? 22.790 46.666 -26.549 1.00 23.60 86 ILE A CA 1
ATOM 655 C C . ILE A 1 98 ? 21.450 46.182 -26.003 1.00 24.08 86 ILE A C 1
ATOM 656 O O . ILE A 1 98 ? 20.776 45.319 -26.598 1.00 23.62 86 ILE A O 1
ATOM 661 N N . LEU A 1 99 ? 21.105 46.686 -24.827 1.00 24.10 87 LEU A N 1
ATOM 662 C CA . LEU A 1 99 ? 19.749 46.580 -24.270 1.00 23.81 87 LEU A CA 1
ATOM 663 C C . LEU A 1 99 ? 19.124 47.957 -24.444 1.00 23.04 87 LEU A C 1
ATOM 664 O O . LEU A 1 99 ? 19.726 48.965 -24.085 1.00 22.89 87 LEU A O 1
ATOM 669 N N . THR A 1 100 ? 17.909 48.020 -24.968 1.00 24.15 88 THR A N 1
ATOM 670 C CA . THR A 1 100 ? 17.170 49.292 -25.057 1.00 25.95 88 THR A CA 1
ATOM 671 C C . THR A 1 100 ? 16.051 49.400 -24.015 1.00 26.15 88 THR A C 1
ATOM 672 O O . THR A 1 100 ? 15.209 48.552 -23.919 1.00 27.78 88 THR A O 1
ATOM 676 N N . ASP A 1 101 ? 16.079 50.480 -23.259 1.00 26.98 89 ASP A N 1
ATOM 677 C CA . ASP A 1 101 ? 15.038 50.859 -22.351 1.00 28.04 89 ASP A CA 1
ATOM 678 C C . ASP A 1 101 ? 13.884 51.333 -23.197 1.00 27.18 89 ASP A C 1
ATOM 679 O O . ASP A 1 101 ? 14.092 52.041 -24.154 1.00 27.71 89 ASP A O 1
ATOM 684 N N . SER A 1 102 ? 12.662 51.002 -22.819 1.00 27.55 90 SER A N 1
ATOM 685 C CA . SER A 1 102 ? 11.494 51.434 -23.566 1.00 26.72 90 SER A CA 1
ATOM 686 C C . SER A 1 102 ? 10.989 52.828 -23.191 1.00 26.98 90 SER A C 1
ATOM 687 O O . SER A 1 102 ? 10.034 53.278 -23.788 1.00 27.07 90 SER A O 1
ATOM 690 N N . GLY A 1 103 ? 11.558 53.463 -22.169 1.00 28.02 91 GLY A N 1
ATOM 691 C CA . GLY A 1 103 ? 11.324 54.882 -21.893 1.00 28.60 91 GLY A CA 1
ATOM 692 C C . GLY A 1 103 ? 10.172 55.194 -20.956 1.00 28.91 91 GLY A C 1
ATOM 693 O O . GLY A 1 103 ? 9.762 56.340 -20.822 1.00 29.00 91 GLY A O 1
ATOM 694 N N . GLY A 1 104 ? 9.646 54.176 -20.302 1.00 29.55 92 GLY A N 1
ATOM 695 C CA . GLY A 1 104 ? 8.485 54.339 -19.461 1.00 30.22 92 GLY A CA 1
ATOM 696 C C . GLY A 1 104 ? 8.757 55.362 -18.379 1.00 30.63 92 GLY A C 1
ATOM 697 O O . GLY A 1 104 ? 7.964 56.253 -18.170 1.00 29.40 92 GLY A O 1
ATOM 698 N N . PHE A 1 105 ? 9.887 55.241 -17.704 1.00 32.16 93 PHE A N 1
ATOM 699 C CA . PHE A 1 105 ? 10.223 56.168 -16.623 1.00 34.42 93 PHE A CA 1
ATOM 700 C C . PHE A 1 105 ? 10.310 57.627 -17.122 1.00 34.57 93 PHE A C 1
ATOM 701 O O . PHE A 1 105 ? 9.799 58.531 -16.483 1.00 34.96 93 PHE A O 1
ATOM 709 N N . GLN A 1 106 ? 10.943 57.829 -18.276 1.00 34.43 94 GLN A N 1
ATOM 710 C CA . GLN A 1 106 ? 11.092 59.145 -18.874 1.00 34.75 94 GLN A CA 1
ATOM 711 C C . GLN A 1 106 ? 9.739 59.705 -19.271 1.00 33.05 94 GLN A C 1
ATOM 712 O O . GLN A 1 106 ? 9.460 60.858 -19.030 1.00 32.18 94 GLN A O 1
ATOM 718 N N . VAL A 1 107 ? 8.922 58.903 -19.939 1.00 32.89 95 VAL A N 1
ATOM 719 C CA . VAL A 1 107 ? 7.655 59.404 -20.473 1.00 32.63 95 VAL A CA 1
ATOM 720 C C . VAL A 1 107 ? 6.730 59.771 -19.324 1.00 32.27 95 VAL A C 1
ATOM 721 O O . VAL A 1 107 ? 6.098 60.840 -19.310 1.00 31.34 95 VAL A O 1
ATOM 725 N N . PHE A 1 108 ? 6.620 58.873 -18.355 1.00 32.30 96 PHE A N 1
ATOM 726 C CA . PHE A 1 108 ? 5.653 59.115 -17.291 1.00 33.33 96 PHE A CA 1
ATOM 727 C C . PHE A 1 108 ? 6.128 60.114 -16.249 1.00 34.29 96 PHE A C 1
ATOM 728 O O . PHE A 1 108 ? 5.355 60.503 -15.366 1.00 35.28 96 PHE A O 1
ATOM 736 N N . SER A 1 109 ? 7.374 60.563 -16.394 1.00 35.61 97 SER A N 1
ATOM 737 C CA . SER A 1 109 ? 7.906 61.644 -15.587 1.00 36.97 97 SER A CA 1
ATOM 738 C C . SER A 1 109 ? 7.580 63.026 -16.188 1.00 37.73 97 SER A C 1
ATOM 739 O O . SER A 1 109 ? 7.806 64.047 -15.530 1.00 37.84 97 SER A O 1
ATOM 742 N N . LEU A 1 110 ? 7.035 63.076 -17.409 1.00 38.36 98 LEU A N 1
ATOM 743 C CA . LEU A 1 110 ? 6.768 64.362 -18.077 1.00 38.41 98 LEU A CA 1
ATOM 744 C C . LEU A 1 110 ? 5.498 65.006 -17.551 1.00 38.56 98 LEU A C 1
ATOM 745 O O . LEU A 1 110 ? 4.511 64.315 -17.329 1.00 38.36 98 LEU A O 1
ATOM 750 N N . PRO A 1 111 ? 5.517 66.339 -17.360 1.00 38.96 99 PRO A N 1
ATOM 751 C CA . PRO A 1 111 ? 4.324 67.050 -16.878 1.00 39.75 99 PRO A CA 1
ATOM 752 C C . PRO A 1 111 ? 3.196 67.128 -17.911 1.00 39.97 99 PRO A C 1
ATOM 753 O O . PRO A 1 111 ? 3.453 67.187 -19.116 1.00 40.23 99 PRO A O 1
ATOM 757 N N . LYS A 1 112 ? 1.959 67.098 -17.431 1.00 40.24 100 LYS A N 1
ATOM 758 C CA . LYS A 1 112 ? 0.777 67.250 -18.281 1.00 40.87 100 LYS A CA 1
ATOM 759 C C . LYS A 1 112 ? 0.687 66.206 -19.418 1.00 40.23 100 LYS A C 1
ATOM 760 O O . LYS A 1 112 ? 0.357 66.551 -20.559 1.00 41.90 100 LYS A O 1
ATOM 764 N N . ILE A 1 113 ? 0.982 64.944 -19.119 1.00 38.57 101 ILE A N 1
ATOM 765 C CA . ILE A 1 113 ? 0.766 63.875 -20.092 1.00 37.07 101 ILE A CA 1
ATOM 766 C C . ILE A 1 113 ? -0.681 63.423 -19.982 1.00 35.83 101 ILE A C 1
ATOM 767 O O . ILE A 1 113 ? -1.326 63.659 -18.962 1.00 35.63 101 ILE A O 1
ATOM 772 N N . ARG A 1 114 ? -1.195 62.834 -21.056 1.00 34.45 102 ARG A N 1
ATOM 773 C CA . ARG A 1 114 ? -2.565 62.306 -21.117 1.00 33.63 102 ARG A CA 1
ATOM 774 C C . ARG A 1 114 ? -2.393 60.801 -21.253 1.00 32.26 102 ARG A C 1
ATOM 775 O O . ARG A 1 114 ? -1.808 60.363 -22.209 1.00 31.42 102 ARG A O 1
ATOM 779 N N . ILE A 1 115 ? -2.829 60.033 -20.259 1.00 31.65 103 ILE A N 1
ATOM 780 C CA . ILE A 1 115 ? -2.670 58.577 -20.224 1.00 31.37 103 ILE A CA 1
ATOM 781 C C . ILE A 1 115 ? -4.025 57.879 -20.282 1.00 30.71 103 ILE A C 1
ATOM 782 O O . ILE A 1 115 ? -4.962 58.281 -19.606 1.00 30.63 103 ILE A O 1
ATOM 787 N N . ASP A 1 116 ? -4.131 56.837 -21.090 1.00 29.95 104 ASP A N 1
ATOM 788 C CA . ASP A 1 116 ? -5.232 55.919 -20.971 1.00 29.66 104 ASP A CA 1
ATOM 789 C C . ASP A 1 116 ? -4.778 54.555 -21.435 1.00 29.10 104 ASP A C 1
ATOM 790 O O . ASP A 1 116 ? -3.590 54.351 -21.663 1.00 29.38 104 ASP A O 1
ATOM 795 N N . ASP A 1 117 ? -5.707 53.618 -21.585 1.00 28.50 105 ASP A N 1
ATOM 796 C CA . ASP A 1 117 ? -5.330 52.286 -22.010 1.00 28.50 105 ASP A CA 1
ATOM 797 C C . ASP A 1 117 ? -4.751 52.229 -23.407 1.00 27.44 105 ASP A C 1
ATOM 798 O O . ASP A 1 117 ? -3.935 51.365 -23.653 1.00 27.67 105 ASP A O 1
ATOM 803 N N . GLU A 1 118 ? -5.165 53.108 -24.320 1.00 27.16 106 GLU A N 1
ATOM 804 C CA . GLU A 1 118 ? -4.577 53.130 -25.693 1.00 27.04 106 GLU A CA 1
ATOM 805 C C . GLU A 1 118 ? -3.079 53.512 -25.703 1.00 26.52 106 GLU A C 1
ATOM 806 O O . GLU A 1 118 ? -2.269 52.917 -26.431 1.00 26.69 106 GLU A O 1
ATOM 809 N N . GLY A 1 119 ? -2.704 54.496 -24.899 1.00 25.67 107 GLY A N 1
ATOM 810 C CA . GLY A 1 119 ? -1.323 54.919 -24.828 1.00 25.11 107 GLY A CA 1
ATOM 811 C C . GLY A 1 119 ? -1.198 56.236 -24.086 1.00 25.04 107 GLY A C 1
ATOM 812 O O . GLY A 1 119 ? -2.045 56.571 -23.278 1.00 24.53 107 GLY A O 1
ATOM 813 N N . VAL A 1 120 ? -0.141 56.990 -24.389 1.00 24.94 108 VAL A N 1
ATOM 814 C CA . VAL A 1 120 ? 0.149 58.258 -23.724 1.00 24.67 108 VAL A CA 1
ATOM 815 C C . VAL A 1 120 ? 0.445 59.359 -24.763 1.00 24.70 108 VAL A C 1
ATOM 816 O O . VAL A 1 120 ? 1.158 59.108 -25.719 1.00 25.23 108 VAL A O 1
ATOM 823 N N . VAL A 1 121 ? -0.132 60.555 -24.588 1.00 24.43 109 VAL A N 1
ATOM 824 C CA . VAL A 1 121 ? 0.233 61.739 -25.347 1.00 24.42 109 VAL A CA 1
ATOM 825 C C . VAL A 1 121 ? 1.006 62.672 -24.409 1.00 24.38 109 VAL A C 1
ATOM 826 O O . VAL A 1 121 ? 0.672 62.812 -23.238 1.00 22.93 109 VAL A O 1
ATOM 830 N N . PHE A 1 122 ? 2.099 63.231 -24.912 1.00 24.29 110 PHE A N 1
ATOM 831 C CA . PHE A 1 122 ? 2.986 64.083 -24.118 1.00 24.30 110 PHE A CA 1
ATOM 832 C C . PHE A 1 122 ? 3.593 65.109 -25.042 1.00 24.23 110 PHE A C 1
ATOM 833 O O . PHE A 1 122 ? 3.571 64.931 -26.250 1.00 24.36 110 PHE A O 1
ATOM 841 N N . ARG A 1 123 ? 4.129 66.195 -24.482 1.00 24.48 111 ARG A N 1
ATOM 842 C CA . ARG A 1 123 ? 4.892 67.145 -25.281 1.00 24.98 111 ARG A CA 1
ATOM 843 C C . ARG A 1 123 ? 6.333 66.728 -25.308 1.00 24.26 111 ARG A C 1
ATOM 844 O O . ARG A 1 123 ? 6.936 66.410 -24.293 1.00 23.48 111 ARG A O 1
ATOM 852 N N . SER A 1 124 ? 6.876 66.690 -26.508 1.00 25.12 112 SER A N 1
ATOM 853 C CA . SER A 1 124 ? 8.282 66.369 -26.694 1.00 25.50 112 SER A CA 1
ATOM 854 C C . SER A 1 124 ? 9.177 67.270 -25.833 1.00 24.61 112 SER A C 1
ATOM 855 O O . SER A 1 124 ? 9.095 68.493 -25.959 1.00 24.76 112 SER A O 1
ATOM 858 N N . PRO A 1 125 ? 10.064 66.682 -25.001 1.00 26.43 113 PRO A N 1
ATOM 859 C CA . PRO A 1 125 ? 11.016 67.505 -24.263 1.00 26.86 113 PRO A CA 1
ATOM 860 C C . PRO A 1 125 ? 12.055 68.198 -25.153 1.00 27.79 113 PRO A C 1
ATOM 861 O O . PRO A 1 125 ? 12.813 69.010 -24.659 1.00 28.18 113 PRO A O 1
ATOM 865 N N . ILE A 1 126 ? 12.080 67.873 -26.434 1.00 28.60 114 ILE A N 1
ATOM 866 C CA . ILE A 1 126 ? 13.018 68.421 -27.380 1.00 29.96 114 ILE A CA 1
ATOM 867 C C . ILE A 1 126 ? 12.408 69.631 -28.032 1.00 29.67 114 ILE A C 1
ATOM 868 O O . ILE A 1 126 ? 12.991 70.714 -28.041 1.00 31.34 114 ILE A O 1
ATOM 873 N N . ASP A 1 127 ? 11.236 69.500 -28.588 1.00 28.69 115 ASP A N 1
ATOM 874 C CA . ASP A 1 127 ? 10.669 70.634 -29.296 1.00 28.16 115 ASP A CA 1
ATOM 875 C C . ASP A 1 127 ? 9.237 71.035 -28.925 1.00 25.66 115 ASP A C 1
ATOM 876 O O . ASP A 1 127 ? 8.666 71.936 -29.514 1.00 24.94 115 ASP A O 1
ATOM 881 N N . GLY A 1 128 ? 8.655 70.371 -27.930 1.00 25.36 116 GLY A N 1
ATOM 882 C CA . GLY A 1 128 ? 7.315 70.732 -27.471 1.00 25.76 116 GLY A CA 1
ATOM 883 C C . GLY A 1 128 ? 6.146 70.181 -28.251 1.00 25.88 116 GLY A C 1
ATOM 884 O O . GLY A 1 128 ? 5.006 70.368 -27.872 1.00 26.37 116 GLY A O 1
ATOM 885 N N . SER A 1 129 ? 6.406 69.495 -29.352 1.00 25.63 117 SER A N 1
ATOM 886 C CA . SER A 1 129 ? 5.317 68.987 -30.169 1.00 25.58 117 SER A CA 1
ATOM 887 C C . SER A 1 129 ? 4.635 67.794 -29.478 1.00 24.12 117 SER A C 1
ATOM 888 O O . SER A 1 129 ? 5.227 67.089 -28.668 1.00 23.70 117 SER A O 1
ATOM 891 N N . LYS A 1 130 ? 3.375 67.586 -29.792 1.00 24.97 118 LYS A N 1
ATOM 892 C CA . LYS A 1 130 ? 2.646 66.489 -29.165 1.00 25.27 118 LYS A CA 1
ATOM 893 C C . LYS A 1 130 ? 3.018 65.189 -29.838 1.00 24.34 118 LYS A C 1
ATOM 894 O O . LYS A 1 130 ? 2.979 65.085 -31.053 1.00 22.77 118 LYS A O 1
ATOM 900 N N . VAL A 1 131 ? 3.395 64.220 -29.010 1.00 23.86 119 VAL A N 1
ATOM 901 C CA . VAL A 1 131 ? 3.722 62.853 -29.442 1.00 23.99 119 VAL A CA 1
ATOM 902 C C . VAL A 1 131 ? 2.836 61.787 -28.799 1.00 23.85 119 VAL A C 1
ATOM 903 O O . VAL A 1 131 ? 2.431 61.919 -27.660 1.00 22.42 119 VAL A O 1
ATOM 907 N N . PHE A 1 132 ? 2.512 60.739 -29.559 1.00 24.31 120 PHE A N 1
ATOM 908 C CA . PHE A 1 132 ? 1.751 59.612 -29.050 1.00 23.37 120 PHE A CA 1
ATOM 909 C C . PHE A 1 132 ? 2.667 58.407 -28.966 1.00 22.92 120 PHE A C 1
ATOM 910 O O . PHE A 1 132 ? 3.394 58.103 -29.901 1.00 22.37 120 PHE A O 1
ATOM 918 N N . LEU A 1 133 ? 2.641 57.740 -27.822 1.00 22.42 121 LEU A N 1
ATOM 919 C CA . LEU A 1 133 ? 3.403 56.545 -27.610 1.00 22.30 121 LEU A CA 1
ATOM 920 C C . LEU A 1 133 ? 2.531 55.446 -26.951 1.00 22.86 121 LEU A C 1
ATOM 921 O O . LEU A 1 133 ? 1.685 55.687 -26.072 1.00 22.98 121 LEU A O 1
ATOM 926 N N . ASN A 1 134 ? 2.762 54.226 -27.405 1.00 22.87 122 ASN A N 1
ATOM 927 C CA . ASN A 1 134 ? 2.070 53.071 -26.918 1.00 23.01 122 ASN A CA 1
ATOM 928 C C . ASN A 1 134 ? 2.940 51.832 -27.128 1.00 23.40 122 ASN A C 1
ATOM 929 O O . ASN A 1 134 ? 4.046 51.958 -27.645 1.00 23.77 122 ASN A O 1
ATOM 934 N N . PRO A 1 135 ? 2.489 50.653 -26.644 1.00 23.44 123 PRO A N 1
ATOM 935 C CA . PRO A 1 135 ? 3.316 49.451 -26.805 1.00 23.63 123 PRO A CA 1
ATOM 936 C C . PRO A 1 135 ? 3.666 49.092 -28.249 1.00 23.64 123 PRO A C 1
ATOM 937 O O . PRO A 1 135 ? 4.808 48.718 -28.538 1.00 24.12 123 PRO A O 1
ATOM 941 N N . GLU A 1 136 ? 2.694 49.198 -29.142 1.00 23.05 124 GLU A N 1
ATOM 942 C CA . GLU A 1 136 ? 2.923 48.854 -30.534 1.00 23.33 124 GLU A CA 1
ATOM 943 C C . GLU A 1 136 ? 4.005 49.760 -31.138 1.00 22.58 124 GLU A C 1
ATOM 944 O O . GLU A 1 136 ? 4.912 49.284 -31.801 1.00 22.69 124 GLU A O 1
ATOM 950 N N . ILE A 1 137 ? 3.955 51.062 -30.846 1.00 23.41 125 ILE A N 1
ATOM 951 C CA . ILE A 1 137 ? 4.978 52.023 -31.336 1.00 23.02 125 ILE A CA 1
ATOM 952 C C . ILE A 1 137 ? 6.352 51.762 -30.712 1.00 23.17 125 ILE A C 1
ATOM 953 O O . ILE A 1 137 ? 7.370 51.790 -31.410 1.00 23.43 125 ILE A O 1
ATOM 958 N N . SER A 1 138 ? 6.389 51.476 -29.415 1.00 21.62 126 SER A N 1
ATOM 959 C CA . SER A 1 138 ? 7.646 51.198 -28.742 1.00 22.05 126 SER A CA 1
ATOM 960 C C . SER A 1 138 ? 8.311 49.976 -29.333 1.00 21.68 126 SER A C 1
ATOM 961 O O . SER A 1 138 ? 9.500 50.010 -29.599 1.00 20.25 126 SER A O 1
ATOM 964 N N . MET A 1 139 ? 7.542 48.918 -29.603 1.00 22.67 127 MET A N 1
ATOM 965 C CA . MET A 1 139 ? 8.091 47.688 -30.245 1.00 23.01 127 MET A CA 1
ATOM 966 C C . MET A 1 139 ? 8.655 47.969 -31.638 1.00 24.04 127 MET A C 1
ATOM 967 O O . MET A 1 139 ? 9.762 47.569 -31.972 1.00 22.70 127 MET A O 1
ATOM 972 N N . GLU A 1 140 ? 7.867 48.668 -32.424 1.00 25.52 128 GLU A N 1
ATOM 973 C CA . GLU A 1 140 ? 8.261 49.195 -33.715 1.00 27.94 128 GLU A CA 1
ATOM 974 C C . GLU A 1 140 ? 9.640 49.879 -33.690 1.00 27.15 128 GLU A C 1
ATOM 975 O O . GLU A 1 140 ? 10.508 49.546 -34.475 1.00 27.86 128 GLU A O 1
ATOM 981 N N . VAL A 1 141 ? 9.825 50.835 -32.780 1.00 26.73 129 VAL A N 1
ATOM 982 C CA . VAL A 1 141 ? 11.092 51.542 -32.617 1.00 26.46 129 VAL A CA 1
ATOM 983 C C . VAL A 1 141 ? 12.238 50.573 -32.299 1.00 25.32 129 VAL A C 1
ATOM 984 O O . VAL A 1 141 ? 13.276 50.602 -32.958 1.00 25.32 129 VAL A O 1
ATOM 988 N N . GLN A 1 142 ? 12.024 49.684 -31.339 1.00 23.92 130 GLN A N 1
ATOM 989 C CA . GLN A 1 142 ? 13.069 48.808 -30.844 1.00 23.85 130 GLN A CA 1
ATOM 990 C C . GLN A 1 142 ? 13.452 47.743 -31.886 1.00 24.63 130 GLN A C 1
ATOM 991 O O . GLN A 1 142 ? 14.640 47.395 -32.059 1.00 24.19 130 GLN A O 1
ATOM 997 N N . ILE A 1 143 ? 12.447 47.265 -32.613 1.00 24.41 131 ILE A N 1
ATOM 998 C CA . ILE A 1 143 ? 12.678 46.384 -33.749 1.00 25.48 131 ILE A CA 1
ATOM 999 C C . ILE A 1 143 ? 13.550 47.106 -34.789 1.00 26.19 131 ILE A C 1
ATOM 1000 O O . ILE A 1 143 ? 14.578 46.595 -35.140 1.00 27.12 131 ILE A O 1
ATOM 1005 N N . ALA A 1 144 ? 13.196 48.333 -35.181 1.00 26.94 132 ALA A N 1
ATOM 1006 C CA . ALA A 1 144 ? 14.034 49.189 -36.023 1.00 26.55 132 ALA A CA 1
ATOM 1007 C C . ALA A 1 144 ? 15.455 49.462 -35.505 1.00 26.67 132 ALA A C 1
ATOM 1008 O O . ALA A 1 144 ? 16.379 49.562 -36.295 1.00 26.83 132 ALA A O 1
ATOM 1010 N N . LEU A 1 145 ? 15.626 49.648 -34.199 1.00 25.57 133 LEU A N 1
ATOM 1011 C CA . LEU A 1 145 ? 16.944 49.825 -33.601 1.00 25.16 133 LEU A CA 1
ATOM 1012 C C . LEU A 1 145 ? 17.804 48.550 -33.623 1.00 24.58 133 LEU A C 1
ATOM 1013 O O . LEU A 1 145 ? 19.018 48.648 -33.716 1.00 24.41 133 LEU A O 1
ATOM 1018 N N . GLY A 1 146 ? 17.174 47.384 -33.496 1.00 24.33 134 GLY A N 1
ATOM 1019 C CA . GLY A 1 146 ? 17.841 46.106 -33.527 1.00 24.15 134 GLY A CA 1
ATOM 1020 C C . GLY A 1 146 ? 18.633 45.711 -32.297 1.00 24.83 134 GLY A C 1
ATOM 1021 O O . GLY A 1 146 ? 19.606 44.964 -32.392 1.00 26.46 134 GLY A O 1
ATOM 1022 N N . SER A 1 147 ? 18.238 46.181 -31.128 1.00 25.04 135 SER A N 1
ATOM 1023 C CA . SER A 1 147 ? 18.970 45.886 -29.929 1.00 24.96 135 SER A CA 1
ATOM 1024 C C . SER A 1 147 ? 18.807 44.411 -29.570 1.00 24.60 135 SER A C 1
ATOM 1025 O O . SER A 1 147 ? 17.803 43.800 -29.886 1.00 25.23 135 SER A O 1
ATOM 1028 N N . ASP A 1 148 ? 19.806 43.877 -28.890 1.00 24.17 136 ASP A N 1
ATOM 1029 C CA . ASP A 1 148 ? 19.878 42.461 -28.550 1.00 24.63 136 ASP A CA 1
ATOM 1030 C C . ASP A 1 148 ? 18.806 42.107 -27.533 1.00 24.28 136 ASP A C 1
ATOM 1031 O O . ASP A 1 148 ? 18.302 40.980 -27.540 1.00 26.09 136 ASP A O 1
ATOM 1036 N N . ILE A 1 149 ? 18.500 43.067 -26.646 1.00 22.84 137 ILE A N 1
ATOM 1037 C CA . ILE A 1 149 ? 17.427 42.969 -25.617 1.00 22.41 137 ILE A CA 1
ATOM 1038 C C . ILE A 1 149 ? 16.540 44.205 -25.735 1.00 22.61 137 ILE A C 1
ATOM 1039 O O . ILE A 1 149 ? 17.006 45.378 -25.637 1.00 23.38 137 ILE A O 1
ATOM 1044 N N . CYS A 1 150 ? 15.261 43.947 -25.997 1.00 23.08 138 CYS A N 1
ATOM 1045 C CA . CYS A 1 150 ? 14.222 44.968 -25.945 1.00 23.52 138 CYS A CA 1
ATOM 1046 C C . CYS A 1 150 ? 13.377 44.815 -24.669 1.00 24.03 138 CYS A C 1
ATOM 1047 O O . CYS A 1 150 ? 13.190 43.712 -24.195 1.00 24.80 138 CYS A O 1
ATOM 1050 N N . MET A 1 151 ? 12.906 45.944 -24.140 1.00 24.17 139 MET A N 1
ATOM 1051 C CA . MET A 1 151 ? 11.940 45.998 -23.073 1.00 25.31 139 MET A CA 1
ATOM 1052 C C . MET A 1 151 ? 10.537 46.299 -23.577 1.00 24.28 139 MET A C 1
ATOM 1053 O O . MET A 1 151 ? 10.320 47.154 -24.446 1.00 23.20 139 MET A O 1
ATOM 1058 N N . VAL A 1 152 ? 9.588 45.600 -22.972 1.00 24.64 140 VAL A N 1
ATOM 1059 C CA . VAL A 1 152 ? 8.171 45.942 -23.098 1.00 25.06 140 VAL A CA 1
ATOM 1060 C C . VAL A 1 152 ? 7.924 47.385 -22.640 1.00 25.13 140 VAL A C 1
ATOM 1061 O O . VAL A 1 152 ? 8.685 47.926 -21.861 1.00 25.93 140 VAL A O 1
ATOM 1065 N N . PHE A 1 153 ? 6.845 47.976 -23.126 1.00 24.56 141 PHE A N 1
ATOM 1066 C CA . PHE A 1 153 ? 6.467 49.306 -22.749 1.00 25.13 141 PHE A CA 1
ATOM 1067 C C . PHE A 1 153 ? 5.540 49.201 -21.573 1.00 25.73 141 PHE A C 1
ATOM 1068 O O . PHE A 1 153 ? 4.543 48.516 -21.654 1.00 26.59 141 PHE A O 1
ATOM 1076 N N . ASP A 1 154 ? 5.913 49.862 -20.472 1.00 26.30 142 ASP A N 1
ATOM 1077 C CA . ASP A 1 154 ? 5.199 49.770 -19.203 1.00 26.40 142 ASP A CA 1
ATOM 1078 C C . ASP A 1 154 ? 4.562 51.083 -18.883 1.00 26.55 142 ASP A C 1
ATOM 1079 O O . ASP A 1 154 ? 4.906 52.114 -19.493 1.00 25.36 142 ASP A O 1
ATOM 1084 N N . HIS A 1 155 ? 3.604 51.031 -17.958 1.00 26.93 143 HIS A N 1
ATOM 1085 C CA . HIS A 1 155 ? 3.124 52.212 -17.272 1.00 27.64 143 HIS A CA 1
ATOM 1086 C C . HIS A 1 155 ? 3.859 52.283 -15.938 1.00 29.39 143 HIS A C 1
ATOM 1087 O O . HIS A 1 155 ? 3.545 51.587 -14.989 1.00 28.68 143 HIS A O 1
ATOM 1094 N N . CYS A 1 156 ? 4.871 53.136 -15.910 1.00 32.39 144 CYS A N 1
ATOM 1095 C CA . CYS A 1 156 ? 5.673 53.353 -14.741 1.00 33.51 144 CYS A CA 1
ATOM 1096 C C . CYS A 1 156 ? 4.978 54.433 -13.903 1.00 34.31 144 CYS A C 1
ATOM 1097 O O . CYS A 1 156 ? 4.745 55.540 -14.427 1.00 33.34 144 CYS A O 1
ATOM 1100 N N . PRO A 1 157 ? 4.638 54.122 -12.636 1.00 36.01 145 PRO A N 1
ATOM 1101 C CA . PRO A 1 157 ? 4.048 55.120 -11.768 1.00 38.57 145 PRO A CA 1
ATOM 1102 C C . PRO A 1 157 ? 5.003 56.285 -11.616 1.00 41.41 145 PRO A C 1
ATOM 1103 O O . PRO A 1 157 ? 6.204 56.052 -11.402 1.00 43.16 145 PRO A O 1
ATOM 1107 N N . VAL A 1 158 ? 4.483 57.510 -11.722 1.00 44.08 146 VAL A N 1
ATOM 1108 C CA . VAL A 1 158 ? 5.301 58.730 -11.622 1.00 45.32 146 VAL A CA 1
ATOM 1109 C C . VAL A 1 158 ? 5.631 58.973 -10.167 1.00 45.79 146 VAL A C 1
ATOM 1110 O O . VAL A 1 158 ? 4.725 59.329 -9.415 1.00 47.70 146 VAL A O 1
ATOM 1112 N N . ALA A 1 161 ? 3.113 58.918 -6.734 1.00 37.40 149 ALA A N 1
ATOM 1113 C CA . ALA A 1 161 ? 1.943 58.069 -6.970 1.00 37.24 149 ALA A CA 1
ATOM 1114 C C . ALA A 1 161 ? 1.448 57.488 -5.646 1.00 36.87 149 ALA A C 1
ATOM 1115 O O . ALA A 1 161 ? 2.263 57.078 -4.823 1.00 37.25 149 ALA A O 1
ATOM 1117 N N . ASP A 1 162 ? 0.125 57.452 -5.451 1.00 36.53 150 ASP A N 1
ATOM 1118 C CA . ASP A 1 162 ? -0.509 56.824 -4.265 1.00 35.75 150 ASP A CA 1
ATOM 1119 C C . ASP A 1 162 ? -0.836 55.369 -4.612 1.00 34.95 150 ASP A C 1
ATOM 1120 O O . ASP A 1 162 ? -0.664 54.962 -5.753 1.00 34.31 150 ASP A O 1
ATOM 1123 N N . TYR A 1 163 ? -1.323 54.610 -3.639 1.00 33.61 151 TYR A N 1
ATOM 1124 C CA . TYR A 1 163 ? -1.576 53.182 -3.819 1.00 33.42 151 TYR A CA 1
ATOM 1125 C C . TYR A 1 163 ? -2.514 52.849 -4.972 1.00 33.01 151 TYR A C 1
ATOM 1126 O O . TYR A 1 163 ? -2.289 51.878 -5.696 1.00 32.96 151 TYR A O 1
ATOM 1135 N N . GLU A 1 164 ? -3.584 53.629 -5.102 1.00 32.17 152 GLU A N 1
ATOM 1136 C CA . GLU A 1 164 ? -4.584 53.421 -6.153 1.00 31.73 152 GLU A CA 1
ATOM 1137 C C . GLU A 1 164 ? -3.962 53.697 -7.521 1.00 30.69 152 GLU A C 1
ATOM 1138 O O . GLU A 1 164 ? -4.240 52.986 -8.479 1.00 30.96 152 GLU A O 1
ATOM 1140 N N . GLU A 1 165 ? -3.113 54.715 -7.596 1.00 30.29 153 GLU A N 1
ATOM 1141 C CA . GLU A 1 165 ? -2.402 55.042 -8.835 1.00 29.86 153 GLU A CA 1
ATOM 1142 C C . GLU A 1 165 ? -1.430 53.942 -9.212 1.00 28.31 153 GLU A C 1
ATOM 1143 O O . GLU A 1 165 ? -1.343 53.571 -10.373 1.00 28.32 153 GLU A O 1
ATOM 1149 N N . VAL A 1 166 ? -0.670 53.461 -8.234 1.00 26.67 154 VAL A N 1
ATOM 1150 C CA . VAL A 1 166 ? 0.332 52.427 -8.471 1.00 25.71 154 VAL A CA 1
ATOM 1151 C C . VAL A 1 166 ? -0.398 51.181 -8.960 1.00 24.78 154 VAL A C 1
ATOM 1152 O O . VAL A 1 166 ? 0.048 50.491 -9.887 1.00 24.30 154 VAL A O 1
ATOM 1156 N N . LYS A 1 167 ? -1.544 50.923 -8.359 1.00 23.84 155 LYS A N 1
ATOM 1157 C CA . LYS A 1 167 ? -2.364 49.779 -8.740 1.00 23.99 155 LYS A CA 1
ATOM 1158 C C . LYS A 1 167 ? -2.864 49.898 -10.206 1.00 23.53 155 LYS A C 1
ATOM 1159 O O . LYS A 1 167 ? -2.786 48.948 -10.963 1.00 22.83 155 LYS A O 1
ATOM 1163 N N . GLU A 1 168 ? -3.355 51.074 -10.597 1.00 23.57 156 GLU A N 1
ATOM 1164 C CA . GLU A 1 168 ? -3.806 51.312 -11.975 1.00 22.96 156 GLU A CA 1
ATOM 1165 C C . GLU A 1 168 ? -2.645 51.107 -12.933 1.00 21.99 156 GLU A C 1
ATOM 1166 O O . GLU A 1 168 ? -2.783 50.429 -13.914 1.00 21.69 156 GLU A O 1
ATOM 1168 N N . ALA A 1 169 ? -1.488 51.668 -12.623 1.00 22.15 157 ALA A N 1
ATOM 1169 C CA . ALA A 1 169 ? -0.326 51.578 -13.500 1.00 21.91 157 ALA A CA 1
ATOM 1170 C C . ALA A 1 169 ? 0.217 50.154 -13.614 1.00 22.35 157 ALA A C 1
ATOM 1171 O O . ALA A 1 169 ? 0.718 49.771 -14.650 1.00 23.48 157 ALA A O 1
ATOM 1173 N N . THR A 1 170 ? 0.136 49.388 -12.531 1.00 23.28 158 THR A N 1
ATOM 1174 C CA . THR A 1 170 ? 0.562 47.982 -12.517 1.00 23.52 158 THR A CA 1
ATOM 1175 C C . THR A 1 170 ? -0.343 47.101 -13.367 1.00 23.57 158 THR A C 1
ATOM 1176 O O . THR A 1 170 ? 0.147 46.257 -14.111 1.00 24.13 158 THR A O 1
ATOM 1180 N N . GLU A 1 171 ? -1.654 47.300 -13.249 1.00 24.43 159 GLU A N 1
ATOM 1181 C CA . GLU A 1 171 ? -2.614 46.569 -14.079 1.00 24.68 159 GLU A CA 1
ATOM 1182 C C . GLU A 1 171 ? -2.454 46.943 -15.536 1.00 23.87 159 GLU A C 1
ATOM 1183 O O . GLU A 1 171 ? -2.431 46.069 -16.400 1.00 25.31 159 GLU A O 1
ATOM 1186 N N . ARG A 1 172 ? -2.343 48.234 -15.813 1.00 24.05 160 ARG A N 1
ATOM 1187 C CA . ARG A 1 172 ? -2.092 48.706 -17.177 1.00 22.86 160 ARG A CA 1
ATOM 1188 C C . ARG A 1 172 ? -0.776 48.172 -17.729 1.00 22.78 160 ARG A C 1
ATOM 1189 O O . ARG A 1 172 ? -0.689 47.880 -18.908 1.00 22.93 160 ARG A O 1
ATOM 1197 N N . THR A 1 173 ? 0.244 48.054 -16.881 1.00 22.21 161 THR A N 1
ATOM 1198 C CA . THR A 1 173 ? 1.511 47.452 -17.258 1.00 22.23 161 THR A CA 1
ATOM 1199 C C . THR A 1 173 ? 1.353 46.009 -17.756 1.00 22.92 161 THR A C 1
ATOM 1200 O O . THR A 1 173 ? 2.004 45.591 -18.718 1.00 23.46 161 THR A O 1
ATOM 1204 N N . TYR A 1 174 ? 0.471 45.259 -17.118 1.00 23.67 162 TYR A N 1
ATOM 1205 C CA . TYR A 1 174 ? 0.157 43.902 -17.583 1.00 23.44 162 TYR A CA 1
ATOM 1206 C C . TYR A 1 174 ? -0.474 43.920 -18.970 1.00 22.49 162 TYR A C 1
ATOM 1207 O O . TYR A 1 174 ? -0.007 43.252 -19.865 1.00 23.33 162 TYR A O 1
ATOM 1216 N N . ARG A 1 175 ? -1.512 44.714 -19.161 1.00 21.81 163 ARG A N 1
ATOM 1217 C CA . ARG A 1 175 ? -2.155 44.831 -20.477 1.00 21.88 163 ARG A CA 1
ATOM 1218 C C . ARG A 1 175 ? -1.210 45.319 -21.584 1.00 21.32 163 ARG A C 1
ATOM 1219 O O . ARG A 1 175 ? -1.275 44.879 -22.724 1.00 20.84 163 ARG A O 1
ATOM 1227 N N . TRP A 1 176 ? -0.303 46.229 -21.243 1.00 22.16 164 TRP A N 1
ATOM 1228 C CA . TRP A 1 176 ? 0.689 46.687 -22.186 1.00 20.79 164 TRP A CA 1
ATOM 1229 C C . TRP A 1 176 ? 1.767 45.682 -22.452 1.00 20.85 164 TRP A C 1
ATOM 1230 O O . TRP A 1 176 ? 2.357 45.713 -23.522 1.00 20.89 164 TRP A O 1
ATOM 1241 N N . ALA A 1 177 ? 2.057 44.808 -21.497 1.00 21.74 165 ALA A N 1
ATOM 1242 C CA . ALA A 1 177 ? 3.037 43.715 -21.680 1.00 22.23 165 ALA A CA 1
ATOM 1243 C C . ALA A 1 177 ? 2.598 42.690 -22.723 1.00 23.63 165 ALA A C 1
ATOM 1244 O O . ALA A 1 177 ? 3.411 42.223 -23.547 1.00 24.46 165 ALA A O 1
ATOM 1246 N N . LEU A 1 178 ? 1.315 42.348 -22.674 1.00 24.88 166 LEU A N 1
ATOM 1247 C CA . LEU A 1 178 ? 0.642 41.493 -23.666 1.00 24.95 166 LEU A CA 1
ATOM 1248 C C . LEU A 1 178 ? 0.691 42.075 -25.056 1.00 24.99 166 LEU A C 1
ATOM 1249 O O . LEU A 1 178 ? 1.087 41.404 -26.042 1.00 25.11 166 LEU A O 1
ATOM 1254 N N . ARG A 1 179 ? 0.303 43.340 -25.142 1.00 24.95 167 ARG A N 1
ATOM 1255 C CA . ARG A 1 179 ? 0.358 44.085 -26.395 1.00 24.81 167 ARG A CA 1
ATOM 1256 C C . ARG A 1 179 ? 1.758 44.264 -26.992 1.00 25.35 167 ARG A C 1
ATOM 1257 O O . ARG A 1 179 ? 1.928 44.257 -28.206 1.00 26.61 167 ARG A O 1
ATOM 1265 N N . SER A 1 180 ? 2.754 44.441 -26.135 1.00 26.01 168 SER A N 1
ATOM 1266 C CA . SER A 1 180 ? 4.136 44.571 -26.561 1.00 25.32 168 SER A CA 1
ATOM 1267 C C . SER A 1 180 ? 4.599 43.243 -27.142 1.00 25.57 168 SER A C 1
ATOM 1268 O O . SER A 1 180 ? 5.204 43.193 -28.233 1.00 24.06 168 SER A O 1
ATOM 1271 N N . LYS A 1 181 ? 4.356 42.185 -26.382 1.00 25.87 169 LYS A N 1
ATOM 1272 C CA . LYS A 1 181 ? 4.692 40.836 -26.821 1.00 26.98 169 LYS A CA 1
ATOM 1273 C C . LYS A 1 181 ? 4.025 40.488 -28.154 1.00 27.14 169 LYS A C 1
ATOM 1274 O O . LYS A 1 181 ? 4.689 39.949 -29.033 1.00 28.01 169 LYS A O 1
ATOM 1280 N N . LYS A 1 182 ? 2.755 40.835 -28.321 1.00 27.10 170 LYS A N 1
ATOM 1281 C CA . LYS A 1 182 ? 2.047 40.611 -29.587 1.00 27.67 170 LYS A CA 1
ATOM 1282 C C . LYS A 1 182 ? 2.592 41.366 -30.781 1.00 27.81 170 LYS A C 1
ATOM 1283 O O . LYS A 1 182 ? 2.586 40.853 -31.904 1.00 27.72 170 LYS A O 1
ATOM 1286 N N . ALA A 1 183 ? 3.065 42.583 -30.548 1.00 28.21 171 ALA A N 1
ATOM 1287 C CA . ALA A 1 183 ? 3.637 43.413 -31.600 1.00 28.73 171 ALA A CA 1
ATOM 1288 C C . ALA A 1 183 ? 5.114 43.116 -31.807 1.00 29.26 171 ALA A C 1
ATOM 1289 O O . ALA A 1 183 ? 5.726 43.711 -32.685 1.00 30.48 171 ALA A O 1
ATOM 1291 N N . PHE A 1 184 ? 5.688 42.198 -31.018 1.00 29.73 172 PHE A N 1
ATOM 1292 C CA . PHE A 1 184 ? 7.121 41.893 -31.106 1.00 30.18 172 PHE A CA 1
ATOM 1293 C C . PHE A 1 184 ? 7.425 40.818 -32.142 1.00 30.57 172 PHE A C 1
ATOM 1294 O O . PHE A 1 184 ? 7.662 39.663 -31.790 1.00 30.57 172 PHE A O 1
ATOM 1302 N N . LYS A 1 185 ? 7.433 41.219 -33.414 1.00 31.23 173 LYS A N 1
ATOM 1303 C CA . LYS A 1 185 ? 7.641 40.288 -34.521 1.00 32.03 173 LYS A CA 1
ATOM 1304 C C . LYS A 1 185 ? 8.977 40.556 -35.189 1.00 31.75 173 LYS A C 1
ATOM 1305 O O . LYS A 1 185 ? 9.114 41.457 -36.008 1.00 32.92 173 LYS A O 1
ATOM 1309 N N . THR A 1 186 ? 9.984 39.787 -34.798 1.00 31.37 174 THR A N 1
ATOM 1310 C CA . THR A 1 186 ? 11.352 40.022 -35.237 1.00 31.00 174 THR A CA 1
ATOM 1311 C C . THR A 1 186 ? 12.169 38.753 -35.080 1.00 31.75 174 THR A C 1
ATOM 1312 O O . THR A 1 186 ? 11.614 37.693 -34.776 1.00 32.38 174 THR A O 1
ATOM 1319 N N . GLU A 1 187 ? 13.465 38.847 -35.334 1.00 31.79 175 GLU A N 1
ATOM 1320 C CA . GLU A 1 187 ? 14.369 37.741 -35.093 1.00 32.77 175 GLU A CA 1
ATOM 1321 C C . GLU A 1 187 ? 15.637 38.302 -34.416 1.00 32.08 175 GLU A C 1
ATOM 1322 O O . GLU A 1 187 ? 16.028 39.466 -34.637 1.00 32.20 175 GLU A O 1
ATOM 1328 N N . ASN A 1 188 ? 16.249 37.484 -33.568 1.00 31.45 176 ASN A N 1
ATOM 1329 C CA . ASN A 1 188 ? 17.536 37.775 -32.931 1.00 31.23 176 ASN A CA 1
ATOM 1330 C C . ASN A 1 188 ? 17.496 38.842 -31.837 1.00 29.76 176 ASN A C 1
ATOM 1331 O O . ASN A 1 188 ? 18.524 39.439 -31.513 1.00 31.44 176 ASN A O 1
ATOM 1336 N N . GLN A 1 189 ? 16.318 39.075 -31.268 1.00 28.32 177 GLN A N 1
ATOM 1337 C CA . GLN A 1 189 ? 16.109 40.058 -30.217 1.00 26.20 177 GLN A CA 1
ATOM 1338 C C . GLN A 1 189 ? 15.347 39.423 -29.080 1.00 25.17 177 GLN A C 1
ATOM 1339 O O . GLN A 1 189 ? 14.324 38.804 -29.325 1.00 24.90 177 GLN A O 1
ATOM 1345 N N . ALA A 1 190 ? 15.816 39.595 -27.838 1.00 23.89 178 ALA A N 1
ATOM 1346 C CA . ALA A 1 190 ? 15.091 39.085 -26.659 1.00 22.52 178 ALA A CA 1
ATOM 1347 C C . ALA A 1 190 ? 14.148 40.179 -26.200 1.00 22.54 178 ALA A C 1
ATOM 1348 O O . ALA A 1 190 ? 14.373 41.337 -26.533 1.00 20.48 178 ALA A O 1
ATOM 1350 N N . LEU A 1 191 ? 13.088 39.798 -25.466 1.00 21.79 179 LEU A N 1
ATOM 1351 C CA . LEU A 1 191 ? 12.098 40.731 -24.939 1.00 21.69 179 LEU A CA 1
ATOM 1352 C C . LEU A 1 191 ? 11.978 40.500 -23.438 1.00 22.01 179 LEU A C 1
ATOM 1353 O O . LEU A 1 191 ? 11.776 39.359 -23.022 1.00 21.43 179 LEU A O 1
ATOM 1358 N N . PHE A 1 192 ? 12.211 41.543 -22.628 1.00 22.06 180 PHE A N 1
ATOM 1359 C CA . PHE A 1 192 ? 12.105 41.429 -21.155 1.00 22.55 180 PHE A CA 1
ATOM 1360 C C . PHE A 1 192 ? 10.852 42.125 -20.730 1.00 22.32 180 PHE A C 1
ATOM 1361 O O . PHE A 1 192 ? 10.552 43.163 -21.249 1.00 22.84 180 PHE A O 1
ATOM 1369 N N . GLY A 1 193 ? 10.144 41.553 -19.752 1.00 22.95 181 GLY A N 1
ATOM 1370 C CA . GLY A 1 193 ? 8.978 42.168 -19.162 1.00 22.97 181 GLY A CA 1
ATOM 1371 C C . GLY A 1 193 ? 9.421 43.025 -18.006 1.00 23.08 181 GLY A C 1
ATOM 1372 O O . GLY A 1 193 ? 10.540 42.876 -17.545 1.00 24.47 181 GLY A O 1
ATOM 1373 N N . ILE A 1 194 ? 8.559 43.936 -17.547 1.00 22.84 182 ILE A N 1
ATOM 1374 C CA . ILE A 1 194 ? 8.917 44.807 -16.409 1.00 21.89 182 ILE A CA 1
ATOM 1375 C C . ILE A 1 194 ? 7.906 44.653 -15.316 1.00 21.64 182 ILE A C 1
ATOM 1376 O O . ILE A 1 194 ? 6.754 44.964 -15.521 1.00 22.32 182 ILE A O 1
ATOM 1381 N N . VAL A 1 195 ? 8.361 44.195 -14.159 1.00 21.78 183 VAL A N 1
ATOM 1382 C CA . VAL A 1 195 ? 7.518 44.039 -12.979 1.00 21.23 183 VAL A CA 1
ATOM 1383 C C . VAL A 1 195 ? 7.346 45.416 -12.335 1.00 22.07 183 VAL A C 1
ATOM 1384 O O . VAL A 1 195 ? 8.321 46.152 -12.165 1.00 22.45 183 VAL A O 1
ATOM 1388 N N . GLN A 1 196 ? 6.101 45.780 -12.016 1.00 22.48 184 GLN A N 1
ATOM 1389 C CA . GLN A 1 196 ? 5.810 47.008 -11.281 1.00 22.96 184 GLN A CA 1
ATOM 1390 C C . GLN A 1 196 ? 5.159 46.643 -9.964 1.00 23.36 184 GLN A C 1
ATOM 1391 O O . GLN A 1 196 ? 5.264 45.497 -9.536 1.00 23.32 184 GLN A O 1
ATOM 1397 N N . GLY A 1 197 ? 4.527 47.602 -9.292 1.00 22.94 185 GLY A N 1
ATOM 1398 C CA . GLY A 1 197 ? 3.925 47.377 -7.978 1.00 22.66 185 GLY A CA 1
ATOM 1399 C C . GLY A 1 197 ? 4.378 48.319 -6.858 1.00 22.69 185 GLY A C 1
ATOM 1400 O O . GLY A 1 197 ? 3.957 48.165 -5.710 1.00 22.45 185 GLY A O 1
ATOM 1401 N N . GLY A 1 198 ? 5.265 49.262 -7.166 1.00 23.31 186 GLY A N 1
ATOM 1402 C CA . GLY A 1 198 ? 5.714 50.238 -6.173 1.00 23.29 186 GLY A CA 1
ATOM 1403 C C . GLY A 1 198 ? 6.307 49.576 -4.944 1.00 23.77 186 GLY A C 1
ATOM 1404 O O . GLY A 1 198 ? 7.094 48.659 -5.053 1.00 24.71 186 GLY A O 1
ATOM 1405 N N . ILE A 1 199 ? 5.894 50.030 -3.769 1.00 24.49 187 ILE A N 1
ATOM 1406 C CA . ILE A 1 199 ? 6.364 49.479 -2.488 1.00 24.56 187 ILE A CA 1
ATOM 1407 C C . ILE A 1 199 ? 5.367 48.571 -1.819 1.00 24.01 187 ILE A C 1
ATOM 1408 O O . ILE A 1 199 ? 5.454 48.336 -0.618 1.00 24.05 187 ILE A O 1
ATOM 1413 N N . TYR A 1 200 ? 4.431 48.041 -2.600 1.00 23.83 188 TYR A N 1
ATOM 1414 C CA . TYR A 1 200 ? 3.334 47.249 -2.102 1.00 22.96 188 TYR A CA 1
ATOM 1415 C C . TYR A 1 200 ? 3.550 45.801 -2.497 1.00 22.99 188 TYR A C 1
ATOM 1416 O O . TYR A 1 200 ? 3.460 45.465 -3.678 1.00 21.17 188 TYR A O 1
ATOM 1425 N N . PRO A 1 201 ? 3.868 44.930 -1.521 1.00 23.12 189 PRO A N 1
ATOM 1426 C CA . PRO A 1 201 ? 4.227 43.550 -1.861 1.00 23.54 189 PRO A CA 1
ATOM 1427 C C . PRO A 1 201 ? 3.161 42.755 -2.605 1.00 24.06 189 PRO A C 1
ATOM 1428 O O . PRO A 1 201 ? 3.519 41.940 -3.453 1.00 25.31 189 PRO A O 1
ATOM 1432 N N . ASP A 1 202 ? 1.887 42.975 -2.277 1.00 24.07 190 ASP A N 1
ATOM 1433 C CA . ASP A 1 202 ? 0.761 42.319 -2.962 1.00 24.46 190 ASP A CA 1
ATOM 1434 C C . ASP A 1 202 ? 0.809 42.615 -4.434 1.00 24.09 190 ASP A C 1
ATOM 1435 O O . ASP A 1 202 ? 0.703 41.712 -5.272 1.00 23.87 190 ASP A O 1
ATOM 1440 N N . LEU A 1 203 ? 1.002 43.890 -4.746 1.00 24.18 191 LEU A N 1
ATOM 1441 C CA . LEU A 1 203 ? 1.039 44.338 -6.133 1.00 23.07 191 LEU A CA 1
ATOM 1442 C C . LEU A 1 203 ? 2.249 43.787 -6.835 1.00 23.08 191 LEU A C 1
ATOM 1443 O O . LEU A 1 203 ? 2.158 43.413 -7.996 1.00 23.70 191 LEU A O 1
ATOM 1448 N N . ARG A 1 204 ? 3.384 43.758 -6.142 1.00 23.44 192 ARG A N 1
ATOM 1449 C CA . ARG A 1 204 ? 4.638 43.240 -6.713 1.00 23.32 192 ARG A CA 1
ATOM 1450 C C . ARG A 1 204 ? 4.524 41.761 -7.003 1.00 22.47 192 ARG A C 1
ATOM 1451 O O . ARG A 1 204 ? 4.904 41.321 -8.067 1.00 22.56 192 ARG A O 1
ATOM 1459 N N . ARG A 1 205 ? 3.950 41.002 -6.072 1.00 22.61 193 ARG A N 1
ATOM 1460 C CA . ARG A 1 205 ? 3.733 39.563 -6.251 1.00 22.04 193 ARG A CA 1
ATOM 1461 C C . ARG A 1 205 ? 2.793 39.287 -7.427 1.00 22.24 193 ARG A C 1
ATOM 1462 O O . ARG A 1 205 ? 3.051 38.425 -8.274 1.00 22.28 193 ARG A O 1
ATOM 1465 N N . GLU A 1 206 ? 1.726 40.076 -7.497 1.00 22.53 194 GLU A N 1
ATOM 1466 C CA . GLU A 1 206 ? 0.725 39.945 -8.546 1.00 22.25 194 GLU A CA 1
ATOM 1467 C C . GLU A 1 206 ? 1.301 40.281 -9.888 1.00 21.72 194 GLU A C 1
ATOM 1468 O O . GLU A 1 206 ? 1.044 39.575 -10.867 1.00 21.28 194 GLU A O 1
ATOM 1470 N N . SER A 1 207 ? 2.123 41.339 -9.945 1.00 22.02 195 SER A N 1
ATOM 1471 C CA . SER A 1 207 ? 2.708 41.782 -11.202 1.00 21.68 195 SER A CA 1
ATOM 1472 C C . SER A 1 207 ? 3.702 40.756 -11.727 1.00 21.30 195 SER A C 1
ATOM 1473 O O . SER A 1 207 ? 3.706 40.446 -12.905 1.00 20.33 195 SER A O 1
ATOM 1476 N N . ALA A 1 208 ? 4.540 40.231 -10.847 1.00 21.90 196 ALA A N 1
ATOM 1477 C CA . ALA A 1 208 ? 5.466 39.150 -11.205 1.00 22.74 196 ALA A CA 1
ATOM 1478 C C . ALA A 1 208 ? 4.722 37.897 -11.724 1.00 23.26 196 ALA A C 1
ATOM 1479 O O . ALA A 1 208 ? 5.111 37.292 -12.731 1.00 23.83 196 ALA A O 1
ATOM 1481 N N . LEU A 1 209 ? 3.644 37.510 -11.061 1.00 25.10 197 LEU A N 1
ATOM 1482 C CA . LEU A 1 209 ? 2.861 36.346 -11.506 1.00 24.90 197 LEU A CA 1
ATOM 1483 C C . LEU A 1 209 ? 2.190 36.640 -12.838 1.00 24.55 197 LEU A C 1
ATOM 1484 O O . LEU A 1 209 ? 2.183 35.802 -13.708 1.00 24.74 197 LEU A O 1
ATOM 1489 N N . GLN A 1 210 ? 1.655 37.840 -13.002 1.00 24.73 198 GLN A N 1
ATOM 1490 C CA . GLN A 1 210 ? 1.072 38.257 -14.296 1.00 25.46 198 GLN A CA 1
ATOM 1491 C C . GLN A 1 210 ? 2.028 38.139 -15.487 1.00 24.55 198 GLN A C 1
ATOM 1492 O O . GLN A 1 210 ? 1.683 37.544 -16.511 1.00 24.06 198 GLN A O 1
ATOM 1498 N N . LEU A 1 211 ? 3.222 38.728 -15.375 1.00 24.94 199 LEU A N 1
ATOM 1499 C CA . LEU A 1 211 ? 4.148 38.781 -16.507 1.00 24.45 199 LEU A CA 1
ATOM 1500 C C . LEU A 1 211 ? 4.787 37.430 -16.795 1.00 23.60 199 LEU A C 1
ATOM 1501 O O . LEU A 1 211 ? 5.041 37.075 -17.925 1.00 23.70 199 LEU A O 1
ATOM 1506 N N . THR A 1 212 ? 5.111 36.744 -15.730 1.00 23.63 200 THR A N 1
ATOM 1507 C CA . THR A 1 212 ? 5.503 35.342 -15.708 1.00 24.38 200 THR A CA 1
ATOM 1508 C C . THR A 1 212 ? 4.519 34.353 -16.397 1.00 24.58 200 THR A C 1
ATOM 1509 O O . THR A 1 212 ? 4.935 33.407 -17.078 1.00 23.45 200 THR A O 1
ATOM 1513 N N . SER A 1 213 ? 3.222 34.607 -16.233 1.00 24.91 201 SER A N 1
ATOM 1514 C CA . SER A 1 213 ? 2.167 33.948 -17.004 1.00 25.25 201 SER A CA 1
ATOM 1515 C C . SER A 1 213 ? 2.123 34.292 -18.482 1.00 25.14 201 SER A C 1
ATOM 1516 O O . SER A 1 213 ? 1.516 33.555 -19.256 1.00 23.97 201 SER A O 1
ATOM 1519 N N . ILE A 1 214 ? 2.722 35.416 -18.886 1.00 24.99 202 ILE A N 1
ATOM 1520 C CA . ILE A 1 214 ? 2.730 35.816 -20.289 1.00 25.07 202 ILE A CA 1
ATOM 1521 C C . ILE A 1 214 ? 3.897 35.130 -20.914 1.00 25.27 202 ILE A C 1
ATOM 1522 O O . ILE A 1 214 ? 3.748 34.477 -21.945 1.00 26.29 202 ILE A O 1
ATOM 1527 N N . GLY A 1 215 ? 5.045 35.236 -20.256 1.00 25.13 203 GLY A N 1
ATOM 1528 C CA . GLY A 1 215 ? 6.265 34.559 -20.689 1.00 26.00 203 GLY A CA 1
ATOM 1529 C C . GLY A 1 215 ? 7.223 35.474 -21.423 1.00 25.84 203 GLY A C 1
ATOM 1530 O O . GLY A 1 215 ? 6.904 35.962 -22.507 1.00 26.20 203 GLY A O 1
ATOM 1531 N N . PHE A 1 216 ? 8.395 35.745 -20.825 1.00 26.13 204 PHE A N 1
ATOM 1532 C CA . PHE A 1 216 ? 9.418 36.546 -21.472 1.00 24.93 204 PHE A CA 1
ATOM 1533 C C . PHE A 1 216 ? 10.809 35.939 -21.374 1.00 25.59 204 PHE A C 1
ATOM 1534 O O . PHE A 1 216 ? 11.031 34.945 -20.694 1.00 25.82 204 PHE A O 1
ATOM 1542 N N . ASP A 1 217 ? 11.754 36.573 -22.062 1.00 25.32 205 ASP A N 1
ATOM 1543 C CA . ASP A 1 217 ? 13.132 36.141 -22.053 1.00 25.71 205 ASP A CA 1
ATOM 1544 C C . ASP A 1 217 ? 13.873 36.480 -20.767 1.00 25.39 205 ASP A C 1
ATOM 1545 O O . ASP A 1 217 ? 14.908 35.886 -20.445 1.00 25.94 205 ASP A O 1
ATOM 1550 N N . GLY A 1 218 ? 13.327 37.424 -20.016 1.00 24.53 206 GLY A N 1
ATOM 1551 C CA . GLY A 1 218 ? 13.946 37.898 -18.793 1.00 23.88 206 GLY A CA 1
ATOM 1552 C C . GLY A 1 218 ? 12.981 38.859 -18.168 1.00 23.03 206 GLY A C 1
ATOM 1553 O O . GLY A 1 218 ? 12.002 39.241 -18.783 1.00 21.41 206 GLY A O 1
ATOM 1554 N N . TYR A 1 219 ? 13.271 39.240 -16.937 1.00 23.19 207 TYR A N 1
ATOM 1555 C CA . TYR A 1 219 ? 12.365 40.032 -16.147 1.00 22.73 207 TYR A CA 1
ATOM 1556 C C . TYR A 1 219 ? 13.069 41.181 -15.445 1.00 23.57 207 TYR A C 1
ATOM 1557 O O . TYR A 1 219 ? 14.049 40.999 -14.746 1.00 24.84 207 TYR A O 1
ATOM 1566 N N . ALA A 1 220 ? 12.573 42.381 -15.667 1.00 23.09 208 ALA A N 1
ATOM 1567 C CA . ALA A 1 220 ? 13.111 43.547 -15.006 1.00 23.53 208 ALA A CA 1
ATOM 1568 C C . ALA A 1 220 ? 12.222 43.902 -13.805 1.00 23.35 208 ALA A C 1
ATOM 1569 O O . ALA A 1 220 ? 11.026 43.591 -13.753 1.00 22.54 208 ALA A O 1
ATOM 1571 N N . ILE A 1 221 ? 12.855 44.537 -12.833 1.00 24.26 209 ILE A N 1
ATOM 1572 C CA . ILE A 1 221 ? 12.203 45.020 -11.647 1.00 25.02 209 ILE A CA 1
ATOM 1573 C C . ILE A 1 221 ? 12.174 46.540 -11.797 1.00 25.44 209 ILE A C 1
ATOM 1574 O O . ILE A 1 221 ? 13.186 47.221 -11.679 1.00 26.16 209 ILE A O 1
ATOM 1579 N N . GLY A 1 222 ? 10.979 47.059 -12.023 1.00 25.90 210 GLY A N 1
ATOM 1580 C CA . GLY A 1 222 ? 10.801 48.452 -12.366 1.00 24.93 210 GLY A CA 1
ATOM 1581 C C . GLY A 1 222 ? 10.273 49.208 -11.179 1.00 24.37 210 GLY A C 1
ATOM 1582 O O . GLY A 1 222 ? 9.795 48.646 -10.219 1.00 22.63 210 GLY A O 1
ATOM 1583 N N . GLY A 1 223 ? 10.409 50.506 -11.208 1.00 24.23 211 GLY A N 1
ATOM 1584 C CA . GLY A 1 223 ? 9.742 51.293 -10.199 1.00 24.85 211 GLY A CA 1
ATOM 1585 C C . GLY A 1 223 ? 10.407 51.433 -8.843 1.00 24.96 211 GLY A C 1
ATOM 1586 O O . GLY A 1 223 ? 9.772 51.974 -7.931 1.00 24.86 211 GLY A O 1
ATOM 1587 N N . LEU A 1 224 ? 11.681 51.035 -8.738 1.00 25.56 212 LEU A N 1
ATOM 1588 C CA . LEU A 1 224 ? 12.448 51.164 -7.508 1.00 26.83 212 LEU A CA 1
ATOM 1589 C C . LEU A 1 224 ? 13.680 52.043 -7.702 1.00 27.76 212 LEU A C 1
ATOM 1590 O O . LEU A 1 224 ? 13.972 52.480 -8.818 1.00 26.93 212 LEU A O 1
ATOM 1595 N N . SER A 1 225 ? 14.362 52.323 -6.590 1.00 29.73 213 SER A N 1
ATOM 1596 C CA . SER A 1 225 ? 15.448 53.291 -6.534 1.00 31.53 213 SER A CA 1
ATOM 1597 C C . SER A 1 225 ? 15.051 54.646 -7.191 1.00 31.86 213 SER A C 1
ATOM 1598 O O . SER A 1 225 ? 15.830 55.271 -7.898 1.00 32.49 213 SER A O 1
ATOM 1601 N N . ILE A 1 226 ? 13.813 55.050 -6.975 1.00 32.51 214 ILE A N 1
ATOM 1602 C CA . ILE A 1 226 ? 13.309 56.319 -7.477 1.00 34.45 214 ILE A CA 1
ATOM 1603 C C . ILE A 1 226 ? 12.967 57.238 -6.310 1.00 34.34 214 ILE A C 1
ATOM 1604 O O . ILE A 1 226 ? 12.326 58.246 -6.491 1.00 35.05 214 ILE A O 1
ATOM 1609 N N . GLY A 1 227 ? 13.388 56.881 -5.101 1.00 34.26 215 GLY A N 1
ATOM 1610 C CA . GLY A 1 227 ? 13.108 57.706 -3.963 1.00 34.77 215 GLY A CA 1
ATOM 1611 C C . GLY A 1 227 ? 12.710 56.991 -2.704 1.00 34.61 215 GLY A C 1
ATOM 1612 O O . GLY A 1 227 ? 12.864 57.542 -1.627 1.00 36.57 215 GLY A O 1
ATOM 1613 N N . GLU A 1 228 ? 12.164 55.790 -2.808 1.00 34.23 216 GLU A N 1
ATOM 1614 C CA . GLU A 1 228 ? 11.773 55.040 -1.612 1.00 33.19 216 GLU A CA 1
ATOM 1615 C C . GLU A 1 228 ? 13.004 54.743 -0.751 1.00 32.52 216 GLU A C 1
ATOM 1616 O O . GLU A 1 228 ? 14.136 54.763 -1.244 1.00 33.50 216 GLU A O 1
ATOM 1622 N N . GLU A 1 229 ? 12.779 54.455 0.525 1.00 31.60 217 GLU A N 1
ATOM 1623 C CA . GLU A 1 229 ? 13.861 54.097 1.446 1.00 31.37 217 GLU A CA 1
ATOM 1624 C C . GLU A 1 229 ? 14.581 52.822 0.947 1.00 29.96 217 GLU A C 1
ATOM 1625 O O . GLU A 1 229 ? 13.960 51.951 0.397 1.00 28.60 217 GLU A O 1
ATOM 1628 N N . ARG A 1 230 ? 15.888 52.748 1.153 1.00 30.27 218 ARG A N 1
ATOM 1629 C CA . ARG A 1 230 ? 16.721 51.622 0.687 1.00 30.60 218 ARG A CA 1
ATOM 1630 C C . ARG A 1 230 ? 16.224 50.265 1.170 1.00 30.58 218 ARG A C 1
ATOM 1631 O O . ARG A 1 230 ? 16.282 49.268 0.451 1.00 30.39 218 ARG A O 1
ATOM 1639 N N . SER A 1 231 ? 15.746 50.224 2.405 1.00 30.74 219 SER A N 1
ATOM 1640 C CA . SER A 1 231 ? 15.240 48.983 2.978 1.00 30.62 219 SER A CA 1
ATOM 1641 C C . SER A 1 231 ? 14.054 48.490 2.169 1.00 30.11 219 SER A C 1
ATOM 1642 O O . SER A 1 231 ? 13.895 47.308 1.967 1.00 29.98 219 SER A O 1
ATOM 1645 N N . LEU A 1 232 ? 13.232 49.417 1.693 1.00 29.58 220 LEU A N 1
ATOM 1646 C CA . LEU A 1 232 ? 12.087 49.089 0.829 1.00 29.09 220 LEU A CA 1
ATOM 1647 C C . LEU A 1 232 ? 12.472 48.613 -0.575 1.00 27.72 220 LEU A C 1
ATOM 1648 O O . LEU A 1 232 ? 11.818 47.745 -1.145 1.00 27.21 220 LEU A O 1
ATOM 1653 N N . THR A 1 233 ? 13.497 49.243 -1.131 1.00 26.49 221 THR A N 1
ATOM 1654 C CA . THR A 1 233 ? 14.134 48.804 -2.369 1.00 26.23 221 THR A CA 1
ATOM 1655 C C . THR A 1 233 ? 14.558 47.332 -2.291 1.00 25.80 221 THR A C 1
ATOM 1656 O O . THR A 1 233 ? 14.284 46.555 -3.199 1.00 25.90 221 THR A O 1
ATOM 1660 N N . LEU A 1 234 ? 15.207 46.974 -1.187 1.00 25.17 222 LEU A N 1
ATOM 1661 C CA . LEU A 1 234 ? 15.705 45.623 -0.994 1.00 23.83 222 LEU A CA 1
ATOM 1662 C C . LEU A 1 234 ? 14.580 44.647 -0.735 1.00 24.12 222 LEU A C 1
ATOM 1663 O O . LEU A 1 234 ? 14.556 43.602 -1.360 1.00 24.13 222 LEU A O 1
ATOM 1668 N N . GLU A 1 235 ? 13.647 44.976 0.171 1.00 23.37 223 GLU A N 1
ATOM 1669 C CA . GLU A 1 235 ? 12.486 44.096 0.451 1.00 23.52 223 GLU A CA 1
ATOM 1670 C C . GLU A 1 235 ? 11.600 43.845 -0.777 1.00 22.97 223 GLU A C 1
ATOM 1671 O O . GLU A 1 235 ? 11.116 42.745 -0.974 1.00 22.91 223 GLU A O 1
ATOM 1674 N N . MET A 1 236 ? 11.395 44.857 -1.608 1.00 23.15 224 MET A N 1
ATOM 1675 C CA . MET A 1 236 ? 10.581 44.691 -2.807 1.00 23.42 224 MET A CA 1
ATOM 1676 C C . MET A 1 236 ? 11.263 43.847 -3.893 1.00 23.99 224 MET A C 1
ATOM 1677 O O . MET A 1 236 ? 10.595 43.150 -4.653 1.00 23.01 224 MET A O 1
ATOM 1682 N N . THR A 1 237 ? 12.597 43.965 -4.001 1.00 24.99 225 THR A N 1
ATOM 1683 C CA . THR A 1 237 ? 13.381 43.106 -4.858 1.00 24.44 225 THR A CA 1
ATOM 1684 C C . THR A 1 237 ? 13.198 41.649 -4.389 1.00 23.70 225 THR A C 1
ATOM 1685 O O . THR A 1 237 ? 12.870 40.803 -5.171 1.00 24.62 225 THR A O 1
ATOM 1689 N N . GLU A 1 238 ? 13.360 41.381 -3.106 1.00 24.58 226 GLU A N 1
ATOM 1690 C CA . GLU A 1 238 ? 13.163 40.018 -2.571 1.00 24.62 226 GLU A CA 1
ATOM 1691 C C . GLU A 1 238 ? 11.783 39.438 -2.865 1.00 24.43 226 GLU A C 1
ATOM 1692 O O . GLU A 1 238 ? 11.638 38.259 -3.215 1.00 23.83 226 GLU A O 1
ATOM 1698 N N . VAL A 1 239 ? 10.753 40.254 -2.683 1.00 24.72 227 VAL A N 1
ATOM 1699 C CA . VAL A 1 239 ? 9.389 39.831 -2.951 1.00 24.91 227 VAL A CA 1
ATOM 1700 C C . VAL A 1 239 ? 9.207 39.444 -4.413 1.00 24.41 227 VAL A C 1
ATOM 1701 O O . VAL A 1 239 ? 8.561 38.455 -4.690 1.00 24.15 227 VAL A O 1
ATOM 1705 N N . THR A 1 240 ? 9.766 40.230 -5.331 1.00 25.92 228 THR A N 1
ATOM 1706 C CA . THR A 1 240 ? 9.605 40.016 -6.767 1.00 26.67 228 THR A CA 1
ATOM 1707 C C . THR A 1 240 ? 10.388 38.802 -7.200 1.00 26.62 228 THR A C 1
ATOM 1708 O O . THR A 1 240 ? 9.889 37.948 -7.936 1.00 26.39 228 THR A O 1
ATOM 1712 N N . VAL A 1 241 ? 11.628 38.739 -6.726 1.00 27.43 229 VAL A N 1
ATOM 1713 C CA . VAL A 1 241 ? 12.564 37.690 -7.128 1.00 28.37 229 VAL A CA 1
ATOM 1714 C C . VAL A 1 241 ? 12.017 36.334 -6.682 1.00 28.92 229 VAL A C 1
ATOM 1715 O O . VAL A 1 241 ? 12.222 35.332 -7.359 1.00 29.44 229 VAL A O 1
ATOM 1719 N N . GLU A 1 242 ? 11.265 36.300 -5.579 1.00 29.68 230 GLU A N 1
ATOM 1720 C CA . GLU A 1 242 ? 10.548 35.072 -5.166 1.00 30.55 230 GLU A CA 1
ATOM 1721 C C . GLU A 1 242 ? 9.621 34.512 -6.247 1.00 29.43 230 GLU A C 1
ATOM 1722 O O . GLU A 1 242 ? 9.428 33.319 -6.311 1.00 29.20 230 GLU A O 1
ATOM 1728 N N . PHE A 1 243 ? 9.089 35.356 -7.119 1.00 29.26 231 PHE A N 1
ATOM 1729 C CA . PHE A 1 243 ? 8.147 34.906 -8.161 1.00 29.17 231 PHE A CA 1
ATOM 1730 C C . PHE A 1 243 ? 8.693 34.952 -9.598 1.00 29.11 231 PHE A C 1
ATOM 1731 O O . PHE A 1 243 ? 7.941 34.785 -10.557 1.00 30.11 231 PHE A O 1
ATOM 1739 N N . LEU A 1 244 ? 10.005 35.128 -9.738 1.00 28.06 232 LEU A N 1
ATOM 1740 C CA . LEU A 1 244 ? 10.654 35.208 -11.044 1.00 28.17 232 LEU A CA 1
ATOM 1741 C C . LEU A 1 244 ? 11.442 33.930 -11.263 1.00 27.53 232 LEU A C 1
ATOM 1742 O O . LEU A 1 244 ? 12.156 33.496 -10.373 1.00 26.51 232 LEU A O 1
ATOM 1747 N N . PRO A 1 245 ? 11.357 33.350 -12.469 1.00 27.94 233 PRO A N 1
ATOM 1748 C CA . PRO A 1 245 ? 12.044 32.084 -12.723 1.00 27.69 233 PRO A CA 1
ATOM 1749 C C . PRO A 1 245 ? 13.547 32.193 -12.512 1.00 27.63 233 PRO A C 1
ATOM 1750 O O . PRO A 1 245 ? 14.150 33.217 -12.872 1.00 26.95 233 PRO A O 1
ATOM 1754 N N . GLU A 1 246 ? 14.149 31.142 -11.977 1.00 27.35 234 GLU A N 1
ATOM 1755 C CA . GLU A 1 246 ? 15.577 31.091 -11.743 1.00 28.02 234 GLU A CA 1
ATOM 1756 C C . GLU A 1 246 ? 16.321 30.922 -13.060 1.00 28.49 234 GLU A C 1
ATOM 1757 O O . GLU A 1 246 ? 17.479 31.288 -13.148 1.00 29.95 234 GLU A O 1
ATOM 1760 N N . ASP A 1 247 ? 15.664 30.419 -14.100 1.00 29.35 235 ASP A N 1
ATOM 1761 C CA . ASP A 1 247 ? 16.360 30.141 -15.369 1.00 30.05 235 ASP A CA 1
ATOM 1762 C C . ASP A 1 247 ? 16.355 31.281 -16.386 1.00 29.07 235 ASP A C 1
ATOM 1763 O O . ASP A 1 247 ? 16.737 31.073 -17.540 1.00 28.51 235 ASP A O 1
ATOM 1768 N N . LYS A 1 248 ? 15.931 32.468 -15.944 1.00 28.72 236 LYS A N 1
ATOM 1769 C CA . LYS A 1 248 ? 15.919 33.677 -16.756 1.00 27.92 236 LYS A CA 1
ATOM 1770 C C . LYS A 1 248 ? 16.668 34.767 -16.004 1.00 26.87 236 LYS A C 1
ATOM 1771 O O . LYS A 1 248 ? 16.693 34.731 -14.767 1.00 26.60 236 LYS A O 1
ATOM 1777 N N . PRO A 1 249 ? 17.237 35.751 -16.738 1.00 26.22 237 PRO A N 1
ATOM 1778 C CA . PRO A 1 249 ? 17.857 36.913 -16.107 1.00 25.47 237 PRO A CA 1
ATOM 1779 C C . PRO A 1 249 ? 16.859 37.766 -15.312 1.00 25.71 237 PRO A C 1
ATOM 1780 O O . PRO A 1 249 ? 15.687 37.881 -15.677 1.00 25.33 237 PRO A O 1
ATOM 1784 N N . ARG A 1 250 ? 17.362 38.338 -14.217 1.00 25.42 238 ARG A N 1
ATOM 1785 C CA . ARG A 1 250 ? 16.674 39.308 -13.379 1.00 24.13 238 ARG A CA 1
ATOM 1786 C C . ARG A 1 250 ? 17.457 40.621 -13.537 1.00 23.60 238 ARG A C 1
ATOM 1787 O O . ARG A 1 250 ? 18.661 40.662 -13.319 1.00 22.84 238 ARG A O 1
ATOM 1795 N N . TYR A 1 251 ? 16.762 41.690 -13.888 1.00 23.01 239 TYR A N 1
ATOM 1796 C CA . TYR A 1 251 ? 17.377 42.981 -14.154 1.00 22.73 239 TYR A CA 1
ATOM 1797 C C . TYR A 1 251 ? 16.774 44.100 -13.312 1.00 23.41 239 TYR A C 1
ATOM 1798 O O . TYR A 1 251 ? 15.611 44.395 -13.408 1.00 23.70 239 TYR A O 1
ATOM 1807 N N . PHE A 1 252 ? 17.571 44.672 -12.431 1.00 23.86 240 PHE A N 1
ATOM 1808 C CA . PHE A 1 252 ? 17.098 45.765 -11.644 1.00 24.02 240 PHE A CA 1
ATOM 1809 C C . PHE A 1 252 ? 17.318 47.041 -12.402 1.00 24.61 240 PHE A C 1
ATOM 1810 O O . PHE A 1 252 ? 18.433 47.383 -12.743 1.00 23.58 240 PHE A O 1
ATOM 1818 N N . MET A 1 253 ? 16.254 47.791 -12.633 1.00 26.80 241 MET A N 1
ATOM 1819 C CA . MET A 1 253 ? 16.406 49.010 -13.439 1.00 27.75 241 MET A CA 1
ATOM 1820 C C . MET A 1 253 ? 16.804 50.243 -12.604 1.00 28.74 241 MET A C 1
ATOM 1821 O O . MET A 1 253 ? 16.127 50.587 -11.633 1.00 27.70 241 MET A O 1
ATOM 1826 N N . GLY A 1 254 ? 17.917 50.872 -12.974 1.00 30.85 242 GLY A N 1
ATOM 1827 C CA . GLY A 1 254 ? 18.376 52.114 -12.370 1.00 32.89 242 GLY A CA 1
ATOM 1828 C C . GLY A 1 254 ? 19.169 51.871 -11.107 1.00 34.71 242 GLY A C 1
ATOM 1829 O O . GLY A 1 254 ? 19.501 50.736 -10.784 1.00 35.02 242 GLY A O 1
ATOM 1830 N N . GLY A 1 255 ? 19.503 52.923 -10.380 1.00 36.65 243 GLY A N 1
ATOM 1831 C CA . GLY A 1 255 ? 20.201 52.746 -9.071 1.00 38.47 243 GLY A CA 1
ATOM 1832 C C . GLY A 1 255 ? 21.714 52.749 -9.254 1.00 40.29 243 GLY A C 1
ATOM 1833 O O . GLY A 1 255 ? 22.333 53.855 -9.288 1.00 42.58 243 GLY A O 1
ATOM 1834 N N . GLY A 1 256 ? 22.292 51.539 -9.384 1.00 39.91 244 GLY A N 1
ATOM 1835 C CA . GLY A 1 256 ? 23.710 51.300 -9.783 1.00 39.21 244 GLY A CA 1
ATOM 1836 C C . GLY A 1 256 ? 24.874 51.802 -8.908 1.00 38.16 244 GLY A C 1
ATOM 1837 O O . GLY A 1 256 ? 26.015 51.866 -9.385 1.00 40.38 244 GLY A O 1
ATOM 1838 N N . SER A 1 257 ? 24.606 52.182 -7.661 1.00 35.94 245 SER A N 1
ATOM 1839 C CA . SER A 1 257 ? 25.643 52.458 -6.690 1.00 34.76 245 SER A CA 1
ATOM 1840 C C . SER A 1 257 ? 26.262 51.094 -6.292 1.00 32.70 245 SER A C 1
ATOM 1841 O O . SER A 1 257 ? 25.539 50.150 -6.187 1.00 30.79 245 SER A O 1
ATOM 1844 N N . PRO A 1 258 ? 27.586 51.013 -6.101 1.00 30.87 246 PRO A N 1
ATOM 1845 C CA . PRO A 1 258 ? 28.244 49.754 -5.747 1.00 30.33 246 PRO A CA 1
ATOM 1846 C C . PRO A 1 258 ? 27.644 48.974 -4.583 1.00 29.12 246 PRO A C 1
ATOM 1847 O O . PRO A 1 258 ? 27.488 47.790 -4.699 1.00 28.37 246 PRO A O 1
ATOM 1851 N N . GLU A 1 259 ? 27.287 49.634 -3.489 1.00 29.38 247 GLU A N 1
ATOM 1852 C CA . GLU A 1 259 ? 26.696 48.938 -2.355 1.00 29.06 247 GLU A CA 1
ATOM 1853 C C . GLU A 1 259 ? 25.258 48.461 -2.658 1.00 27.87 247 GLU A C 1
ATOM 1854 O O . GLU A 1 259 ? 24.900 47.413 -2.205 1.00 27.11 247 GLU A O 1
ATOM 1860 N N . LEU A 1 260 ? 24.466 49.182 -3.465 1.00 26.08 248 LEU A N 1
ATOM 1861 C CA . LEU A 1 260 ? 23.159 48.660 -3.876 1.00 25.53 248 LEU A CA 1
ATOM 1862 C C . LEU A 1 260 ? 23.255 47.410 -4.773 1.00 24.28 248 LEU A C 1
ATOM 1863 O O . LEU A 1 260 ? 22.524 46.453 -4.595 1.00 24.14 248 LEU A O 1
ATOM 1868 N N . ILE A 1 261 ? 24.151 47.456 -5.747 1.00 24.44 249 ILE A N 1
ATOM 1869 C CA . ILE A 1 261 ? 24.327 46.387 -6.699 1.00 23.88 249 ILE A CA 1
ATOM 1870 C C . ILE A 1 261 ? 24.726 45.113 -5.941 1.00 23.76 249 ILE A C 1
ATOM 1871 O O . ILE A 1 261 ? 24.234 44.021 -6.263 1.00 22.27 249 ILE A O 1
ATOM 1876 N N . LEU A 1 262 ? 25.636 45.267 -4.974 1.00 23.68 250 LEU A N 1
ATOM 1877 C CA . LEU A 1 262 ? 26.044 44.102 -4.139 1.00 24.05 250 LEU A CA 1
ATOM 1878 C C . LEU A 1 262 ? 24.926 43.585 -3.288 1.00 23.20 250 LEU A C 1
ATOM 1879 O O . LEU A 1 262 ? 24.690 42.405 -3.273 1.00 21.68 250 LEU A O 1
ATOM 1884 N N . GLU A 1 263 ? 24.172 44.464 -2.633 1.00 23.20 251 GLU A N 1
ATOM 1885 C CA . GLU A 1 263 ? 22.989 43.993 -1.935 1.00 22.05 251 GLU A CA 1
ATOM 1886 C C . GLU A 1 263 ? 22.018 43.256 -2.853 1.00 20.81 251 GLU A C 1
ATOM 1887 O O . GLU A 1 263 ? 21.413 42.269 -2.460 1.00 21.04 251 GLU A O 1
ATOM 1893 N N . LEU A 1 264 ? 21.846 43.729 -4.061 1.00 20.72 252 LEU A N 1
ATOM 1894 C CA . LEU A 1 264 ? 20.860 43.149 -4.983 1.00 21.10 252 LEU A CA 1
ATOM 1895 C C . LEU A 1 264 ? 21.350 41.820 -5.583 1.00 21.39 252 LEU A C 1
ATOM 1896 O O . LEU A 1 264 ? 20.571 40.910 -5.748 1.00 19.76 252 LEU A O 1
ATOM 1901 N N . VAL A 1 265 ? 22.637 41.740 -5.941 1.00 22.10 253 VAL A N 1
ATOM 1902 C CA . VAL A 1 265 ? 23.251 40.450 -6.346 1.00 22.47 253 VAL A CA 1
ATOM 1903 C C . VAL A 1 265 ? 23.022 39.406 -5.284 1.00 22.41 253 VAL A C 1
ATOM 1904 O O . VAL A 1 265 ? 22.688 38.280 -5.574 1.00 23.54 253 VAL A O 1
ATOM 1908 N N . ASP A 1 266 ? 23.207 39.784 -4.028 1.00 23.03 254 ASP A N 1
ATOM 1909 C CA . ASP A 1 266 ? 23.006 38.878 -2.902 1.00 22.44 254 ASP A CA 1
ATOM 1910 C C . ASP A 1 266 ? 21.536 38.420 -2.761 1.00 22.30 254 ASP A C 1
ATOM 1911 O O . ASP A 1 266 ? 21.273 37.546 -2.007 1.00 23.24 254 ASP A O 1
ATOM 1916 N N . ARG A 1 267 ? 20.613 39.035 -3.501 1.00 22.19 255 ARG A N 1
ATOM 1917 C CA . ARG A 1 267 ? 19.190 38.720 -3.493 1.00 21.91 255 ARG A CA 1
ATOM 1918 C C . ARG A 1 267 ? 18.720 38.139 -4.824 1.00 21.40 255 ARG A C 1
ATOM 1919 O O . ARG A 1 267 ? 17.547 37.936 -5.023 1.00 21.52 255 ARG A O 1
ATOM 1927 N N . GLY A 1 268 ? 19.637 37.889 -5.743 1.00 21.87 256 GLY A N 1
ATOM 1928 C CA . GLY A 1 268 ? 19.347 37.110 -6.950 1.00 21.70 256 GLY A CA 1
ATOM 1929 C C . GLY A 1 268 ? 19.202 37.933 -8.216 1.00 22.08 256 GLY A C 1
ATOM 1930 O O . GLY A 1 268 ? 18.644 37.442 -9.195 1.00 21.65 256 GLY A O 1
ATOM 1931 N N . VAL A 1 269 ? 19.667 39.187 -8.203 1.00 21.70 257 VAL A N 1
ATOM 1932 C CA . VAL A 1 269 ? 19.618 40.005 -9.384 1.00 22.19 257 VAL A CA 1
ATOM 1933 C C . VAL A 1 269 ? 20.908 39.864 -10.209 1.00 22.17 257 VAL A C 1
ATOM 1934 O O . VAL A 1 269 ? 22.006 39.766 -9.657 1.00 22.70 257 VAL A O 1
ATOM 1938 N N . ASP A 1 270 ? 20.731 39.830 -11.528 1.00 23.54 258 ASP A N 1
ATOM 1939 C CA . ASP A 1 270 ? 21.773 39.544 -12.536 1.00 24.00 258 ASP A CA 1
ATOM 1940 C C . ASP A 1 270 ? 22.286 40.775 -13.314 1.00 24.42 258 ASP A C 1
ATOM 1941 O O . ASP A 1 270 ? 23.439 40.823 -13.691 1.00 25.27 258 ASP A O 1
ATOM 1946 N N . MET A 1 271 ? 21.406 41.720 -13.639 1.00 24.94 259 MET A N 1
ATOM 1947 C CA . MET A 1 271 ? 21.747 42.871 -14.483 1.00 25.95 259 MET A CA 1
ATOM 1948 C C . MET A 1 271 ? 21.343 44.171 -13.826 1.00 24.25 259 MET A C 1
ATOM 1949 O O . MET A 1 271 ? 20.399 44.231 -13.042 1.00 22.64 259 MET A O 1
ATOM 1954 N N . PHE A 1 272 ? 22.115 45.188 -14.152 1.00 23.89 260 PHE A N 1
ATOM 1955 C CA . PHE A 1 272 ? 22.082 46.507 -13.557 1.00 23.88 260 PHE A CA 1
ATOM 1956 C C . PHE A 1 272 ? 22.472 47.570 -14.565 1.00 24.15 260 PHE A C 1
ATOM 1957 O O . PHE A 1 272 ? 23.270 47.323 -15.472 1.00 22.83 260 PHE A O 1
ATOM 1965 N N . ASP A 1 273 ? 21.954 48.769 -14.355 1.00 25.33 261 ASP A N 1
ATOM 1966 C CA . ASP A 1 273 ? 22.351 49.920 -15.154 1.00 27.26 261 ASP A CA 1
ATOM 1967 C C . ASP A 1 273 ? 22.267 51.151 -14.282 1.00 27.09 261 ASP A C 1
ATOM 1968 O O . ASP A 1 273 ? 21.465 51.217 -13.350 1.00 28.22 261 ASP A O 1
ATOM 1973 N N . SER A 1 274 ? 23.093 52.131 -14.587 1.00 26.17 262 SER A N 1
ATOM 1974 C CA . SER A 1 274 ? 22.934 53.449 -14.008 1.00 26.34 262 SER A CA 1
ATOM 1975 C C . SER A 1 274 ? 23.740 54.488 -14.760 1.00 25.74 262 SER A C 1
ATOM 1976 O O . SER A 1 274 ? 24.786 54.192 -15.269 1.00 24.06 262 SER A O 1
ATOM 1979 N N . VAL A 1 275 ? 23.237 55.725 -14.780 1.00 27.30 263 VAL A N 1
ATOM 1980 C CA . VAL A 1 275 ? 24.098 56.858 -15.176 1.00 26.92 263 VAL A CA 1
ATOM 1981 C C . VAL A 1 275 ? 25.040 57.300 -14.047 1.00 28.53 263 VAL A C 1
ATOM 1982 O O . VAL A 1 275 ? 25.877 58.168 -14.261 1.00 27.47 263 VAL A O 1
ATOM 1986 N N . PHE A 1 276 ? 24.894 56.725 -12.837 1.00 30.18 264 PHE A N 1
ATOM 1987 C CA . PHE A 1 276 ? 25.686 57.137 -11.689 1.00 30.84 264 PHE A CA 1
ATOM 1988 C C . PHE A 1 276 ? 27.203 57.230 -11.991 1.00 29.28 264 PHE A C 1
ATOM 1989 O O . PHE A 1 276 ? 27.776 58.268 -11.754 1.00 27.94 264 PHE A O 1
ATOM 1997 N N . PRO A 1 277 ? 27.839 56.194 -12.537 1.00 29.20 265 PRO A N 1
ATOM 1998 C CA . PRO A 1 277 ? 29.310 56.353 -12.650 1.00 29.42 265 PRO A CA 1
ATOM 1999 C C . PRO A 1 277 ? 29.812 57.400 -13.649 1.00 28.80 265 PRO A C 1
ATOM 2000 O O . PRO A 1 277 ? 30.895 57.982 -13.461 1.00 28.48 265 PRO A O 1
ATOM 2004 N N . THR A 1 278 ? 29.050 57.608 -14.714 1.00 27.34 266 THR A N 1
ATOM 2005 C CA . THR A 1 278 ? 29.432 58.574 -15.768 1.00 26.63 266 THR A CA 1
ATOM 2006 C C . THR A 1 278 ? 29.082 59.973 -15.288 1.00 25.62 266 THR A C 1
ATOM 2007 O O . THR A 1 278 ? 29.885 60.899 -15.347 1.00 24.98 266 THR A O 1
ATOM 2011 N N . ARG A 1 279 ? 27.878 60.125 -14.746 1.00 25.66 267 ARG A N 1
ATOM 2012 C CA . ARG A 1 279 ? 27.444 61.379 -14.225 1.00 27.03 267 ARG A CA 1
ATOM 2013 C C . ARG A 1 279 ? 28.333 61.867 -13.077 1.00 26.43 267 ARG A C 1
ATOM 2014 O O . ARG A 1 279 ? 28.648 63.056 -13.025 1.00 25.47 267 ARG A O 1
ATOM 2029 N N . ILE A 1 280 ? 28.697 61.006 -12.112 1.00 24.82 268 ILE A N 1
ATOM 2030 C CA . ILE A 1 280 ? 29.519 61.537 -11.010 1.00 25.92 268 ILE A CA 1
ATOM 2031 C C . ILE A 1 280 ? 30.945 61.828 -11.437 1.00 23.75 268 ILE A C 1
ATOM 2032 O O . ILE A 1 280 ? 31.542 62.698 -10.892 1.00 23.86 268 ILE A O 1
ATOM 2037 N N . ALA A 1 281 ? 31.465 61.117 -12.434 1.00 23.97 269 ALA A N 1
ATOM 2038 C CA . ALA A 1 281 ? 32.756 61.448 -13.063 1.00 23.25 269 ALA A CA 1
ATOM 2039 C C . ALA A 1 281 ? 32.787 62.890 -13.537 1.00 24.23 269 ALA A C 1
ATOM 2040 O O . ALA A 1 281 ? 33.746 63.614 -13.275 1.00 24.16 269 ALA A O 1
ATOM 2042 N N . ARG A 1 282 ? 31.718 63.342 -14.170 1.00 24.85 270 ARG A N 1
ATOM 2043 C CA . ARG A 1 282 ? 31.658 64.707 -14.691 1.00 25.05 270 ARG A CA 1
ATOM 2044 C C . ARG A 1 282 ? 31.583 65.754 -13.615 1.00 25.21 270 ARG A C 1
ATOM 2045 O O . ARG A 1 282 ? 31.932 66.878 -13.820 1.00 26.54 270 ARG A O 1
ATOM 2053 N N . HIS A 1 283 ? 31.102 65.384 -12.460 1.00 26.89 271 HIS A N 1
ATOM 2054 C CA . HIS A 1 283 ? 31.151 66.215 -11.283 1.00 27.62 271 HIS A CA 1
ATOM 2055 C C . HIS A 1 283 ? 32.449 66.134 -10.505 1.00 26.66 271 HIS A C 1
ATOM 2056 O O . HIS A 1 283 ? 32.553 66.778 -9.496 1.00 27.22 271 HIS A O 1
ATOM 2063 N N . GLY A 1 284 ? 33.381 65.314 -10.953 1.00 25.27 272 GLY A N 1
ATOM 2064 C CA . GLY A 1 284 ? 34.695 65.239 -10.364 1.00 25.39 272 GLY A CA 1
ATOM 2065 C C . GLY A 1 284 ? 34.947 64.174 -9.329 1.00 25.90 272 GLY A C 1
ATOM 2066 O O . GLY A 1 284 ? 35.908 64.294 -8.592 1.00 26.06 272 GLY A O 1
ATOM 2067 N N . THR A 1 285 ? 34.104 63.151 -9.278 1.00 26.21 273 THR A N 1
ATOM 2068 C CA . THR A 1 285 ? 34.207 62.064 -8.283 1.00 26.00 273 THR A CA 1
ATOM 2069 C C . THR A 1 285 ? 34.549 60.778 -8.969 1.00 25.34 273 THR A C 1
ATOM 2070 O O . THR A 1 285 ? 33.937 60.383 -9.938 1.00 25.44 273 THR A O 1
ATOM 2074 N N . ALA A 1 286 ? 35.617 60.156 -8.474 1.00 25.30 274 ALA A N 1
ATOM 2075 C CA . ALA A 1 286 ? 35.994 58.826 -8.849 1.00 24.89 274 ALA A CA 1
ATOM 2076 C C . ALA A 1 286 ? 35.434 57.728 -7.961 1.00 24.30 274 ALA A C 1
ATOM 2077 O O . ALA A 1 286 ? 35.338 57.848 -6.752 1.00 24.22 274 ALA A O 1
ATOM 2079 N N . LEU A 1 287 ? 35.043 56.633 -8.573 1.00 24.19 275 LEU A N 1
ATOM 2080 C CA . LEU A 1 287 ? 34.679 55.391 -7.840 1.00 24.29 275 LEU A CA 1
ATOM 2081 C C . LEU A 1 287 ? 35.913 54.512 -7.760 1.00 24.07 275 LEU A C 1
ATOM 2082 O O . LEU A 1 287 ? 36.399 54.051 -8.780 1.00 25.22 275 LEU A O 1
ATOM 2087 N N . THR A 1 288 ? 36.414 54.311 -6.560 1.00 25.24 276 THR A N 1
ATOM 2088 C CA . THR A 1 288 ? 37.628 53.551 -6.346 1.00 25.40 276 THR A CA 1
ATOM 2089 C C . THR A 1 288 ? 37.317 52.349 -5.436 1.00 25.37 276 THR A C 1
ATOM 2090 O O . THR A 1 288 ? 36.226 52.197 -4.862 1.00 25.63 276 THR A O 1
ATOM 2094 N N . TRP A 1 289 ? 38.291 51.476 -5.303 1.00 26.66 277 TRP A N 1
ATOM 2095 C CA . TRP A 1 289 ? 38.143 50.368 -4.403 1.00 27.02 277 TRP A CA 1
ATOM 2096 C C . TRP A 1 289 ? 38.141 50.794 -2.954 1.00 27.75 277 TRP A C 1
ATOM 2097 O O . TRP A 1 289 ? 37.770 50.035 -2.102 1.00 25.99 277 TRP A O 1
ATOM 2108 N N . ASN A 1 290 ? 38.497 52.036 -2.689 1.00 29.27 278 ASN A N 1
ATOM 2109 C CA . ASN A 1 290 ? 38.408 52.601 -1.357 1.00 30.30 278 ASN A CA 1
ATOM 2110 C C . ASN A 1 290 ? 37.209 53.482 -1.104 1.00 29.69 278 ASN A C 1
ATOM 2111 O O . ASN A 1 290 ? 37.122 54.119 -0.062 1.00 31.16 278 ASN A O 1
ATOM 2116 N N . GLY A 1 291 ? 36.265 53.508 -2.023 1.00 28.33 279 GLY A N 1
ATOM 2117 C CA . GLY A 1 291 ? 35.165 54.421 -1.929 1.00 27.99 279 GLY A CA 1
ATOM 2118 C C . GLY A 1 291 ? 35.306 55.570 -2.900 1.00 27.67 279 GLY A C 1
ATOM 2119 O O . GLY A 1 291 ? 36.188 55.596 -3.756 1.00 27.49 279 GLY A O 1
ATOM 2120 N N . LYS A 1 292 ? 34.394 56.511 -2.770 1.00 27.50 280 LYS A N 1
ATOM 2121 C CA . LYS A 1 292 ? 34.428 57.685 -3.594 1.00 27.84 280 LYS A CA 1
ATOM 2122 C C . LYS A 1 292 ? 35.677 58.543 -3.245 1.00 27.07 280 LYS A C 1
ATOM 2123 O O . LYS A 1 292 ? 36.093 58.590 -2.085 1.00 26.28 280 LYS A O 1
ATOM 2129 N N . LEU A 1 293 ? 36.290 59.105 -4.279 1.00 26.11 281 LEU A N 1
ATOM 2130 C CA . LEU A 1 293 ? 37.392 60.050 -4.201 1.00 26.45 281 LEU A CA 1
ATOM 2131 C C . LEU A 1 293 ? 36.954 61.292 -4.941 1.00 25.72 281 LEU A C 1
ATOM 2132 O O . LEU A 1 293 ? 36.618 61.242 -6.130 1.00 25.03 281 LEU A O 1
ATOM 2137 N N . ASN A 1 294 ? 36.897 62.395 -4.205 1.00 24.81 282 ASN A N 1
ATOM 2138 C CA . ASN A 1 294 ? 36.553 63.696 -4.788 1.00 24.43 282 ASN A CA 1
ATOM 2139 C C . ASN A 1 294 ? 37.774 64.432 -5.283 1.00 24.02 282 ASN A C 1
ATOM 2140 O O . ASN A 1 294 ? 38.489 65.056 -4.510 1.00 24.77 282 ASN A O 1
ATOM 2145 N N . LEU A 1 295 ? 38.012 64.388 -6.582 1.00 23.70 283 LEU A N 1
ATOM 2146 C CA . LEU A 1 295 ? 39.195 65.002 -7.173 1.00 23.88 283 LEU A CA 1
ATOM 2147 C C . LEU A 1 295 ? 39.244 66.544 -7.035 1.00 24.79 283 LEU A C 1
ATOM 2148 O O . LEU A 1 295 ? 40.314 67.157 -7.104 1.00 24.12 283 LEU A O 1
ATOM 2153 N N . LYS A 1 296 ? 38.090 67.169 -6.818 1.00 25.28 284 LYS A N 1
ATOM 2154 C CA . LYS A 1 296 ? 38.047 68.587 -6.549 1.00 24.70 284 LYS A CA 1
ATOM 2155 C C . LYS A 1 296 ? 38.480 68.933 -5.141 1.00 24.72 284 LYS A C 1
ATOM 2156 O O . LYS A 1 296 ? 38.766 70.077 -4.911 1.00 26.52 284 LYS A O 1
ATOM 2162 N N . ALA A 1 297 ? 38.593 67.982 -4.204 1.00 25.68 285 ALA A N 1
ATOM 2163 C CA . ALA A 1 297 ? 39.028 68.293 -2.849 1.00 24.05 285 ALA A CA 1
ATOM 2164 C C . ALA A 1 297 ? 40.502 68.664 -2.834 1.00 24.86 285 ALA A C 1
ATOM 2165 O O . ALA A 1 297 ? 41.301 68.167 -3.607 1.00 23.27 285 ALA A O 1
ATOM 2167 N N . SER A 1 298 ? 40.883 69.501 -1.891 1.00 25.87 286 SER A N 1
ATOM 2168 C CA . SER A 1 298 ? 42.239 70.050 -1.912 1.00 27.74 286 SER A CA 1
ATOM 2169 C C . SER A 1 298 ? 43.263 69.012 -1.486 1.00 26.67 286 SER A C 1
ATOM 2170 O O . SER A 1 298 ? 44.415 69.152 -1.793 1.00 28.18 286 SER A O 1
ATOM 2173 N N . TYR A 1 299 ? 42.810 67.938 -0.856 1.00 24.59 287 TYR A N 1
ATOM 2174 C CA . TYR A 1 299 ? 43.630 66.793 -0.531 1.00 25.00 287 TYR A CA 1
ATOM 2175 C C . TYR A 1 299 ? 44.267 66.063 -1.741 1.00 24.12 287 TYR A C 1
ATOM 2176 O O . TYR A 1 299 ? 45.042 65.151 -1.571 1.00 22.03 287 TYR A O 1
ATOM 2185 N N . ASN A 1 300 ? 43.916 66.461 -2.955 1.00 24.28 288 ASN A N 1
ATOM 2186 C CA . ASN A 1 300 ? 44.542 65.981 -4.179 1.00 24.97 288 ASN A CA 1
ATOM 2187 C C . ASN A 1 300 ? 45.485 66.960 -4.864 1.00 25.96 288 ASN A C 1
ATOM 2188 O O . ASN A 1 300 ? 46.083 66.582 -5.838 1.00 26.10 288 ASN A O 1
ATOM 2193 N N . LYS A 1 301 ? 45.602 68.201 -4.376 1.00 26.27 289 LYS A N 1
ATOM 2194 C CA . LYS A 1 301 ? 46.194 69.285 -5.166 1.00 26.28 289 LYS A CA 1
ATOM 2195 C C . LYS A 1 301 ? 47.667 69.005 -5.453 1.00 25.44 289 LYS A C 1
ATOM 2196 O O . LYS A 1 301 ? 48.179 69.399 -6.499 1.00 24.81 289 LYS A O 1
ATOM 2201 N N . ARG A 1 302 ? 48.323 68.317 -4.496 1.00 24.82 290 ARG A N 1
ATOM 2202 C CA . ARG A 1 302 ? 49.752 68.010 -4.596 1.00 25.77 290 ARG A CA 1
ATOM 2203 C C . ARG A 1 302 ? 49.988 66.498 -4.585 1.00 25.39 290 ARG A C 1
ATOM 2204 O O . ARG A 1 302 ? 51.122 66.045 -4.435 1.00 27.06 290 ARG A O 1
ATOM 2219 N N . SER A 1 303 ? 48.937 65.710 -4.832 1.00 24.59 291 SER A N 1
ATOM 2220 C CA . SER A 1 303 ? 49.066 64.249 -4.811 1.00 25.03 291 SER A CA 1
ATOM 2221 C C . SER A 1 303 ? 49.747 63.662 -6.064 1.00 25.95 291 SER A C 1
ATOM 2222 O O . SER A 1 303 ? 49.337 63.898 -7.186 1.00 24.04 291 SER A O 1
ATOM 2225 N N . LEU A 1 304 ? 50.800 62.868 -5.854 1.00 25.20 292 LEU A N 1
ATOM 2226 C CA . LEU A 1 304 ? 51.459 62.242 -6.994 1.00 26.19 292 LEU A CA 1
ATOM 2227 C C . LEU A 1 304 ? 50.906 60.795 -7.201 1.00 26.86 292 LEU A C 1
ATOM 2228 O O . LEU A 1 304 ? 51.480 59.992 -7.909 1.00 27.10 292 LEU A O 1
ATOM 2233 N N . GLU A 1 305 ? 49.815 60.464 -6.549 1.00 26.04 293 GLU A N 1
ATOM 2234 C CA . GLU A 1 305 ? 49.287 59.100 -6.581 1.00 26.38 293 GLU A CA 1
ATOM 2235 C C . GLU A 1 305 ? 48.283 58.999 -7.770 1.00 25.61 293 GLU A C 1
ATOM 2236 O O . GLU A 1 305 ? 47.733 59.978 -8.195 1.00 25.19 293 GLU A O 1
ATOM 2242 N N . PRO A 1 306 ? 48.054 57.803 -8.305 1.00 24.83 294 PRO A N 1
ATOM 2243 C CA . PRO A 1 306 ? 46.992 57.679 -9.284 1.00 25.90 294 PRO A CA 1
ATOM 2244 C C . PRO A 1 306 ? 45.572 57.760 -8.637 1.00 24.97 294 PRO A C 1
ATOM 2245 O O . PRO A 1 306 ? 45.430 57.716 -7.419 1.00 22.80 294 PRO A O 1
ATOM 2249 N N . VAL A 1 307 ? 44.523 57.807 -9.457 1.00 24.73 295 VAL A N 1
ATOM 2250 C CA . VAL A 1 307 ? 43.175 57.748 -8.896 1.00 25.51 295 VAL A CA 1
ATOM 2251 C C . VAL A 1 307 ? 42.941 56.512 -8.032 1.00 26.23 295 VAL A C 1
ATOM 2252 O O . VAL A 1 307 ? 42.411 56.635 -6.931 1.00 24.15 295 VAL A O 1
ATOM 2256 N N . ASP A 1 308 ? 43.330 55.333 -8.517 1.00 26.63 296 ASP A N 1
ATOM 2257 C CA . ASP A 1 308 ? 43.192 54.136 -7.714 1.00 28.50 296 ASP A CA 1
ATOM 2258 C C . ASP A 1 308 ? 44.432 53.281 -7.949 1.00 27.96 296 ASP A C 1
ATOM 2259 O O . ASP A 1 308 ? 44.727 52.932 -9.089 1.00 26.78 296 ASP A O 1
ATOM 2264 N N . GLU A 1 309 ? 45.150 53.007 -6.865 1.00 29.72 297 GLU A N 1
ATOM 2265 C CA . GLU A 1 309 ? 46.350 52.099 -6.836 1.00 31.03 297 GLU A CA 1
ATOM 2266 C C . GLU A 1 309 ? 46.132 50.686 -7.421 1.00 31.11 297 GLU A C 1
ATOM 2267 O O . GLU A 1 309 ? 47.091 50.017 -7.834 1.00 31.99 297 GLU A O 1
ATOM 2270 N N . ARG A 1 310 ? 44.885 50.218 -7.365 1.00 29.77 298 ARG A N 1
ATOM 2271 C CA . ARG A 1 310 ? 44.513 48.887 -7.823 1.00 29.87 298 ARG A CA 1
ATOM 2272 C C . ARG A 1 310 ? 43.832 48.882 -9.154 1.00 28.89 298 ARG A C 1
ATOM 2273 O O . ARG A 1 310 ? 43.194 47.909 -9.511 1.00 28.26 298 ARG A O 1
ATOM 2281 N N . CYS A 1 311 ? 43.934 49.978 -9.902 1.00 28.28 299 CYS A N 1
ATOM 2282 C CA . CYS A 1 311 ? 43.273 50.050 -11.181 1.00 27.85 299 CYS A CA 1
ATOM 2283 C C . CYS A 1 311 ? 44.289 50.058 -12.314 1.00 28.08 299 CYS A C 1
ATOM 2284 O O . CYS A 1 311 ? 45.306 50.763 -12.272 1.00 27.85 299 CYS A O 1
ATOM 2287 N N . GLY A 1 312 ? 43.986 49.305 -13.354 1.00 27.81 300 GLY A N 1
ATOM 2288 C CA . GLY A 1 312 ? 44.808 49.288 -14.539 1.00 27.69 300 GLY A CA 1
ATOM 2289 C C . GLY A 1 312 ? 44.362 50.142 -15.711 1.00 26.70 300 GLY A C 1
ATOM 2290 O O . GLY A 1 312 ? 44.888 49.979 -16.803 1.00 28.50 300 GLY A O 1
ATOM 2291 N N . CYS A 1 313 ? 43.413 51.015 -15.522 1.00 26.03 301 CYS A N 1
ATOM 2292 C CA . CYS A 1 313 ? 42.915 51.862 -16.628 1.00 25.64 301 CYS A CA 1
ATOM 2293 C C . CYS A 1 313 ? 43.911 52.900 -17.089 1.00 24.92 301 CYS A C 1
ATOM 2294 O O . CYS A 1 313 ? 44.882 53.212 -16.394 1.00 23.95 301 CYS A O 1
ATOM 2297 N N . TYR A 1 314 ? 43.632 53.439 -18.277 1.00 24.78 302 TYR A N 1
ATOM 2298 C CA . TYR A 1 314 ? 44.440 54.480 -18.909 1.00 25.13 302 TYR A CA 1
ATOM 2299 C C . TYR A 1 314 ? 44.700 55.660 -17.984 1.00 23.74 302 TYR A C 1
ATOM 2300 O O . TYR A 1 314 ? 45.811 56.195 -17.925 1.00 25.21 302 TYR A O 1
ATOM 2309 N N . THR A 1 315 ? 43.664 56.106 -17.306 1.00 22.87 303 THR A N 1
ATOM 2310 C CA . THR A 1 315 ? 43.765 57.205 -16.371 1.00 23.99 303 THR A CA 1
ATOM 2311 C C . THR A 1 315 ? 44.704 56.949 -15.198 1.00 24.28 303 THR A C 1
ATOM 2312 O O . THR A 1 315 ? 45.553 57.778 -14.860 1.00 24.68 303 THR A O 1
ATOM 2316 N N . CYS A 1 316 ? 44.546 55.802 -14.580 1.00 25.36 304 CYS A N 1
ATOM 2317 C CA . CYS A 1 316 ? 45.378 55.427 -13.413 1.00 26.06 304 CYS A CA 1
ATOM 2318 C C . CYS A 1 316 ? 46.835 55.085 -13.808 1.00 26.72 304 CYS A C 1
ATOM 2319 O O . CYS A 1 316 ? 47.767 55.290 -13.010 1.00 26.36 304 CYS A O 1
ATOM 2322 N N . LYS A 1 317 ? 47.046 54.643 -15.052 1.00 26.55 305 LYS A N 1
ATOM 2323 C CA . LYS A 1 317 ? 48.388 54.368 -15.563 1.00 27.04 305 LYS A CA 1
ATOM 2324 C C . LYS A 1 317 ? 49.201 55.628 -15.834 1.00 26.53 305 LYS A C 1
ATOM 2325 O O . LYS A 1 317 ? 50.397 55.655 -15.667 1.00 25.84 305 LYS A O 1
ATOM 2331 N N . ASN A 1 318 ? 48.541 56.688 -16.247 1.00 26.41 306 ASN A N 1
ATOM 2332 C CA . ASN A 1 318 ? 49.247 57.816 -16.818 1.00 25.92 306 ASN A CA 1
ATOM 2333 C C . ASN A 1 318 ? 49.261 59.123 -16.054 1.00 25.71 306 ASN A C 1
ATOM 2334 O O . ASN A 1 318 ? 50.038 60.013 -16.409 1.00 27.41 306 ASN A O 1
ATOM 2339 N N . PHE A 1 319 ? 48.338 59.297 -15.121 1.00 25.15 307 PHE A N 1
ATOM 2340 C CA . PHE A 1 319 ? 48.052 60.624 -14.519 1.00 24.13 307 PHE A CA 1
ATOM 2341 C C . PHE A 1 319 ? 47.976 60.535 -12.995 1.00 24.62 307 PHE A C 1
ATOM 2342 O O . PHE A 1 319 ? 47.651 59.466 -12.433 1.00 24.26 307 PHE A O 1
ATOM 2350 N N . THR A 1 320 ? 48.338 61.654 -12.359 1.00 23.26 308 THR A N 1
ATOM 2351 C CA . THR A 1 320 ? 48.250 61.856 -10.938 1.00 23.84 308 THR A CA 1
ATOM 2352 C C . THR A 1 320 ? 46.951 62.579 -10.541 1.00 23.48 308 THR A C 1
ATOM 2353 O O . THR A 1 320 ? 46.366 63.301 -11.293 1.00 24.13 308 THR A O 1
ATOM 2357 N N . ARG A 1 321 ? 46.518 62.334 -9.311 1.00 23.31 309 ARG A N 1
ATOM 2358 C CA . ARG A 1 321 ? 45.457 63.074 -8.688 1.00 23.10 309 ARG A CA 1
ATOM 2359 C C . ARG A 1 321 ? 45.666 64.570 -8.781 1.00 22.88 309 ARG A C 1
ATOM 2360 O O . ARG A 1 321 ? 44.738 65.302 -9.013 1.00 23.98 309 ARG A O 1
ATOM 2368 N N . SER A 1 322 ? 46.900 65.007 -8.631 1.00 24.37 310 SER A N 1
ATOM 2369 C CA . SER A 1 322 ? 47.249 66.424 -8.801 1.00 24.64 310 SER A CA 1
ATOM 2370 C C . SER A 1 322 ? 46.884 66.998 -10.174 1.00 24.95 310 SER A C 1
ATOM 2371 O O . SER A 1 322 ? 46.331 68.096 -10.264 1.00 24.68 310 SER A O 1
ATOM 2374 N N . TYR A 1 323 ? 47.191 66.256 -11.234 1.00 24.80 311 TYR A N 1
ATOM 2375 C CA . TYR A 1 323 ? 46.934 66.715 -12.563 1.00 24.61 311 TYR A CA 1
ATOM 2376 C C . TYR A 1 323 ? 45.410 66.783 -12.820 1.00 23.73 311 TYR A C 1
ATOM 2377 O O . TYR A 1 323 ? 44.909 67.773 -13.296 1.00 22.63 311 TYR A O 1
ATOM 2386 N N . ILE A 1 324 ? 44.676 65.764 -12.385 1.00 23.37 312 ILE A N 1
ATOM 2387 C CA . ILE A 1 324 ? 43.209 65.745 -12.554 1.00 22.74 312 ILE A CA 1
ATOM 2388 C C . ILE A 1 324 ? 42.488 66.804 -11.754 1.00 22.29 312 ILE A C 1
ATOM 2389 O O . ILE A 1 324 ? 41.609 67.446 -12.314 1.00 24.42 312 ILE A O 1
ATOM 2394 N N . HIS A 1 325 ? 42.882 67.014 -10.498 1.00 22.15 313 HIS A N 1
ATOM 2395 C CA . HIS A 1 325 ? 42.451 68.173 -9.668 1.00 22.92 313 HIS A CA 1
ATOM 2396 C C . HIS A 1 325 ? 42.658 69.499 -10.469 1.00 23.02 313 HIS A C 1
ATOM 2397 O O . HIS A 1 325 ? 41.776 70.361 -10.596 1.00 22.05 313 HIS A O 1
ATOM 2404 N N . HIS A 1 326 ? 43.851 69.640 -11.007 1.00 23.35 314 HIS A N 1
ATOM 2405 C CA . HIS A 1 326 ? 44.158 70.777 -11.839 1.00 23.70 314 HIS A CA 1
ATOM 2406 C C . HIS A 1 326 ? 43.217 70.962 -13.023 1.00 23.92 314 HIS A C 1
ATOM 2407 O O . HIS A 1 326 ? 42.754 72.066 -13.296 1.00 22.86 314 HIS A O 1
ATOM 2414 N N . LEU A 1 327 ? 42.905 69.888 -13.725 1.00 23.87 315 LEU A N 1
ATOM 2415 C CA . LEU A 1 327 ? 42.029 69.986 -14.876 1.00 22.65 315 LEU A CA 1
ATOM 2416 C C . LEU A 1 327 ? 40.624 70.425 -14.473 1.00 24.20 315 LEU A C 1
ATOM 2417 O O . LEU A 1 327 ? 40.018 71.266 -15.138 1.00 23.83 315 LEU A O 1
ATOM 2422 N N . PHE A 1 328 ? 40.113 69.877 -13.367 1.00 24.07 316 PHE A N 1
ATOM 2423 C CA . PHE A 1 328 ? 38.833 70.358 -12.835 1.00 25.02 316 PHE A CA 1
ATOM 2424 C C . PHE A 1 328 ? 38.896 71.768 -12.337 1.00 25.64 316 PHE A C 1
ATOM 2425 O O . PHE A 1 328 ? 37.965 72.530 -12.575 1.00 24.50 316 PHE A O 1
ATOM 2433 N N . ASP A 1 329 ? 39.994 72.138 -11.689 1.00 26.53 317 ASP A N 1
ATOM 2434 C CA . ASP A 1 329 ? 40.207 73.559 -11.262 1.00 26.08 317 ASP A CA 1
ATOM 2435 C C . ASP A 1 329 ? 40.090 74.552 -12.439 1.00 26.08 317 ASP A C 1
ATOM 2436 O O . ASP A 1 329 ? 39.544 75.627 -12.288 1.00 25.24 317 ASP A O 1
ATOM 2441 N N . ARG A 1 330 ? 40.624 74.186 -13.591 1.00 26.23 318 ARG A N 1
ATOM 2442 C CA . ARG A 1 330 ? 40.651 75.017 -14.758 1.00 27.49 318 ARG A CA 1
ATOM 2443 C C . ARG A 1 330 ? 39.459 74.840 -15.672 1.00 28.33 318 ARG A C 1
ATOM 2444 O O . ARG A 1 330 ? 39.425 75.444 -16.737 1.00 27.87 318 ARG A O 1
ATOM 2452 N N . GLY A 1 331 ? 38.521 73.959 -15.325 1.00 28.32 319 GLY A N 1
ATOM 2453 C CA . GLY A 1 331 ? 37.403 73.688 -16.209 1.00 28.16 319 GLY A CA 1
ATOM 2454 C C . GLY A 1 331 ? 37.711 72.905 -17.484 1.00 27.67 319 GLY A C 1
ATOM 2455 O O . GLY A 1 331 ? 36.975 73.034 -18.457 1.00 28.91 319 GLY A O 1
ATOM 2456 N N . GLU A 1 332 ? 38.766 72.082 -17.494 1.00 27.31 320 GLU A N 1
ATOM 2457 C CA . GLU A 1 332 ? 39.070 71.285 -18.633 1.00 26.93 320 GLU A CA 1
ATOM 2458 C C . GLU A 1 332 ? 38.164 70.060 -18.653 1.00 26.90 320 GLU A C 1
ATOM 2459 O O . GLU A 1 332 ? 38.145 69.266 -17.713 1.00 27.33 320 GLU A O 1
ATOM 2465 N N . VAL A 1 333 ? 37.474 69.881 -19.760 1.00 26.89 321 VAL A N 1
ATOM 2466 C CA . VAL A 1 333 ? 36.612 68.705 -19.953 1.00 25.96 321 VAL A CA 1
ATOM 2467 C C . VAL A 1 333 ? 37.420 67.420 -19.959 1.00 25.57 321 VAL A C 1
ATOM 2468 O O . VAL A 1 333 ? 36.902 66.377 -19.607 1.00 25.16 321 VAL A O 1
ATOM 2472 N N . LEU A 1 334 ? 38.708 67.477 -20.316 1.00 24.42 322 LEU A N 1
ATOM 2473 C CA . LEU A 1 334 ? 39.567 66.300 -20.204 1.00 24.94 322 LEU A CA 1
ATOM 2474 C C . LEU A 1 334 ? 39.538 65.685 -18.801 1.00 23.86 322 LEU A C 1
ATOM 2475 O O . LEU A 1 334 ? 39.605 64.474 -18.644 1.00 23.89 322 LEU A O 1
ATOM 2480 N N . GLY A 1 335 ? 39.401 66.482 -17.756 1.00 24.18 323 GLY A N 1
ATOM 2481 C CA . GLY A 1 335 ? 39.260 65.863 -16.409 1.00 23.15 323 GLY A CA 1
ATOM 2482 C C . GLY A 1 335 ? 38.033 64.961 -16.283 1.00 23.54 323 GLY A C 1
ATOM 2483 O O . GLY A 1 335 ? 38.102 63.848 -15.716 1.00 22.78 323 GLY A O 1
ATOM 2484 N N . GLN A 1 336 ? 36.900 65.429 -16.826 1.00 22.47 324 GLN A N 1
ATOM 2485 C CA . GLN A 1 336 ? 35.647 64.665 -16.892 1.00 23.03 324 GLN A CA 1
ATOM 2486 C C . GLN A 1 336 ? 35.809 63.408 -17.739 1.00 22.88 324 GLN A C 1
ATOM 2487 O O . GLN A 1 336 ? 35.377 62.343 -17.372 1.00 22.90 324 GLN A O 1
ATOM 2493 N N . ILE A 1 337 ? 36.464 63.526 -18.884 1.00 23.44 325 ILE A N 1
ATOM 2494 C CA . ILE A 1 337 ? 36.760 62.349 -19.700 1.00 24.36 325 ILE A CA 1
ATOM 2495 C C . ILE A 1 337 ? 37.592 61.280 -18.954 1.00 23.57 325 ILE A C 1
ATOM 2496 O O . ILE A 1 337 ? 37.311 60.094 -18.996 1.00 23.30 325 ILE A O 1
ATOM 2501 N N . LEU A 1 338 ? 38.657 61.720 -18.306 1.00 24.14 326 LEU A N 1
ATOM 2502 C CA . LEU A 1 338 ? 39.548 60.808 -17.587 1.00 23.92 326 LEU A CA 1
ATOM 2503 C C . LEU A 1 338 ? 38.868 60.086 -16.425 1.00 24.64 326 LEU A C 1
ATOM 2504 O O . LEU A 1 338 ? 39.103 58.934 -16.251 1.00 24.36 326 LEU A O 1
ATOM 2509 N N . LEU A 1 339 ? 38.021 60.791 -15.682 1.00 23.74 327 LEU A N 1
ATOM 2510 C CA . LEU A 1 339 ? 37.246 60.165 -14.639 1.00 24.29 327 LEU A CA 1
ATOM 2511 C C . LEU A 1 339 ? 36.129 59.270 -15.193 1.00 23.96 327 LEU A C 1
ATOM 2512 O O . LEU A 1 339 ? 35.857 58.273 -14.584 1.00 23.05 327 LEU A O 1
ATOM 2517 N N . THR A 1 340 ? 35.511 59.588 -16.345 1.00 24.03 328 THR A N 1
ATOM 2518 C CA . THR A 1 340 ? 34.514 58.723 -16.936 1.00 23.60 328 THR A CA 1
ATOM 2519 C C . THR A 1 340 ? 35.171 57.422 -17.344 1.00 23.92 328 THR A C 1
ATOM 2520 O O . THR A 1 340 ? 34.667 56.336 -17.077 1.00 23.97 328 THR A O 1
ATOM 2524 N N . ILE A 1 341 ? 36.326 57.508 -18.016 1.00 23.76 329 ILE A N 1
ATOM 2525 C CA . ILE A 1 341 ? 37.099 56.289 -18.339 1.00 23.87 329 ILE A CA 1
ATOM 2526 C C . ILE A 1 341 ? 37.408 55.466 -17.085 1.00 22.16 329 ILE A C 1
ATOM 2527 O O . ILE A 1 341 ? 37.180 54.266 -17.074 1.00 23.08 329 ILE A O 1
ATOM 2532 N N . HIS A 1 342 ? 37.864 56.101 -16.023 1.00 24.08 330 HIS A N 1
ATOM 2533 C CA . HIS A 1 342 ? 38.186 55.373 -14.796 1.00 24.00 330 HIS A CA 1
ATOM 2534 C C . HIS A 1 342 ? 36.946 54.733 -14.164 1.00 23.73 330 HIS A C 1
ATOM 2535 O O . HIS A 1 342 ? 36.969 53.564 -13.738 1.00 24.74 330 HIS A O 1
ATOM 2542 N N . ASN A 1 343 ? 35.878 55.501 -14.096 1.00 23.37 331 ASN A N 1
ATOM 2543 C CA . ASN A 1 343 ? 34.664 55.065 -13.412 1.00 24.40 331 ASN A CA 1
ATOM 2544 C C . ASN A 1 343 ? 33.976 53.886 -14.080 1.00 23.52 331 ASN A C 1
ATOM 2545 O O . ASN A 1 343 ? 33.481 52.991 -13.372 1.00 21.42 331 ASN A O 1
ATOM 2550 N N . ILE A 1 344 ? 33.979 53.866 -15.419 1.00 22.75 332 ILE A N 1
ATOM 2551 C CA . ILE A 1 344 ? 33.440 52.743 -16.171 1.00 23.52 332 ILE A CA 1
ATOM 2552 C C . ILE A 1 344 ? 34.360 51.538 -16.049 1.00 25.17 332 ILE A C 1
ATOM 2553 O O . ILE A 1 344 ? 33.890 50.430 -15.819 1.00 25.00 332 ILE A O 1
ATOM 2558 N N . ASN A 1 345 ? 35.678 51.740 -16.150 1.00 25.55 333 ASN A N 1
ATOM 2559 C CA . ASN A 1 345 ? 36.635 50.658 -15.808 1.00 25.84 333 ASN A CA 1
ATOM 2560 C C . ASN A 1 345 ? 36.371 50.007 -14.440 1.00 25.43 333 ASN A C 1
ATOM 2561 O O . ASN A 1 345 ? 36.267 48.758 -14.331 1.00 24.72 333 ASN A O 1
ATOM 2566 N N . PHE A 1 346 ? 36.218 50.855 -13.429 1.00 26.07 334 PHE A N 1
ATOM 2567 C CA . PHE A 1 346 ? 35.895 50.434 -12.084 1.00 25.12 334 PHE A CA 1
ATOM 2568 C C . PHE A 1 346 ? 34.591 49.622 -11.986 1.00 25.85 334 PHE A C 1
ATOM 2569 O O . PHE A 1 346 ? 34.561 48.618 -11.276 1.00 26.37 334 PHE A O 1
ATOM 2577 N N . MET A 1 347 ? 33.517 50.047 -12.657 1.00 25.01 335 MET A N 1
ATOM 2578 C CA . MET A 1 347 ? 32.250 49.305 -12.626 1.00 25.84 335 MET A CA 1
ATOM 2579 C C . MET A 1 347 ? 32.361 47.947 -13.260 1.00 26.51 335 MET A C 1
ATOM 2580 O O . MET A 1 347 ? 31.871 46.982 -12.705 1.00 26.75 335 MET A O 1
ATOM 2585 N N . ILE A 1 348 ? 33.025 47.860 -14.426 1.00 26.86 336 ILE A N 1
ATOM 2586 C CA . ILE A 1 348 ? 33.204 46.603 -15.058 1.00 26.92 336 ILE A CA 1
ATOM 2587 C C . ILE A 1 348 ? 34.102 45.728 -14.182 1.00 27.74 336 ILE A C 1
ATOM 2588 O O . ILE A 1 348 ? 33.859 44.539 -14.052 1.00 27.14 336 ILE A O 1
ATOM 2593 N N . SER A 1 349 ? 35.171 46.298 -13.638 1.00 27.46 337 SER A N 1
ATOM 2594 C CA . SER A 1 349 ? 36.062 45.535 -12.784 1.00 28.21 337 SER A CA 1
ATOM 2595 C C . SER A 1 349 ? 35.372 45.018 -11.469 1.00 27.43 337 SER A C 1
ATOM 2596 O O . SER A 1 349 ? 35.619 43.913 -11.048 1.00 26.84 337 SER A O 1
ATOM 2599 N N . LEU A 1 350 ? 34.505 45.832 -10.873 1.00 26.62 338 LEU A N 1
ATOM 2600 C CA . LEU A 1 350 ? 33.678 45.459 -9.701 1.00 26.83 338 LEU A CA 1
ATOM 2601 C C . LEU A 1 350 ? 32.864 44.215 -10.038 1.00 26.35 338 LEU A C 1
ATOM 2602 O O . LEU A 1 350 ? 32.911 43.211 -9.323 1.00 26.24 338 LEU A O 1
ATOM 2607 N N . MET A 1 351 ? 32.195 44.241 -11.182 1.00 25.83 339 MET A N 1
ATOM 2608 C CA . MET A 1 351 ? 31.346 43.131 -11.574 1.00 25.62 339 MET A CA 1
ATOM 2609 C C . MET A 1 351 ? 32.134 41.868 -11.875 1.00 25.64 339 MET A C 1
ATOM 2610 O O . MET A 1 351 ? 31.666 40.756 -11.618 1.00 26.26 339 MET A O 1
ATOM 2615 N N . LYS A 1 352 ? 33.330 42.023 -12.446 1.00 26.43 340 LYS A N 1
ATOM 2616 C CA . LYS A 1 352 ? 34.234 40.888 -12.643 1.00 26.19 340 LYS A CA 1
ATOM 2617 C C . LYS A 1 352 ? 34.687 40.319 -11.306 1.00 25.00 340 LYS A C 1
ATOM 2618 O O . LYS A 1 352 ? 34.739 39.128 -11.143 1.00 24.42 340 LYS A O 1
ATOM 2621 N N . GLU A 1 353 ? 35.004 41.178 -10.348 1.00 25.89 341 GLU A N 1
ATOM 2622 C CA . GLU A 1 353 ? 35.269 40.757 -8.967 1.00 25.98 341 GLU A CA 1
ATOM 2623 C C . GLU A 1 353 ? 34.133 40.022 -8.313 1.00 25.09 341 GLU A C 1
ATOM 2624 O O . GLU A 1 353 ? 34.361 39.040 -7.654 1.00 24.19 341 GLU A O 1
ATOM 2630 N N . VAL A 1 354 ? 32.918 40.509 -8.503 1.00 23.73 342 VAL A N 1
ATOM 2631 C CA . VAL A 1 354 ? 31.731 39.844 -8.013 1.00 22.20 342 VAL A CA 1
ATOM 2632 C C . VAL A 1 354 ? 31.579 38.416 -8.577 1.00 21.72 342 VAL A C 1
ATOM 2633 O O . VAL A 1 354 ? 31.389 37.430 -7.820 1.00 19.22 342 VAL A O 1
ATOM 2637 N N . ARG A 1 355 ? 31.695 38.301 -9.892 1.00 21.32 343 ARG A N 1
ATOM 2638 C CA . ARG A 1 355 ? 31.651 37.012 -10.549 1.00 22.70 343 ARG A CA 1
ATOM 2639 C C . ARG A 1 355 ? 32.711 36.031 -10.036 1.00 23.04 343 ARG A C 1
ATOM 2640 O O . ARG A 1 355 ? 32.405 34.876 -9.786 1.00 22.87 343 ARG A O 1
ATOM 2648 N N . ARG A 1 356 ? 33.925 36.519 -9.827 1.00 23.83 344 ARG A N 1
ATOM 2649 C CA . ARG A 1 356 ? 35.051 35.732 -9.340 1.00 25.03 344 ARG A CA 1
ATOM 2650 C C . ARG A 1 356 ? 34.769 35.239 -7.925 1.00 24.66 344 ARG A C 1
ATOM 2651 O O . ARG A 1 356 ? 35.000 34.057 -7.618 1.00 24.24 344 ARG A O 1
ATOM 2655 N N . SER A 1 357 ? 34.202 36.124 -7.103 1.00 24.15 345 SER A N 1
ATOM 2656 C CA . SER A 1 357 ? 33.861 35.807 -5.703 1.00 24.24 345 SER A CA 1
ATOM 2657 C C . SER A 1 357 ? 32.732 34.784 -5.557 1.00 24.18 345 SER A C 1
ATOM 2658 O O . SER A 1 357 ? 32.695 34.016 -4.578 1.00 24.40 345 SER A O 1
ATOM 2661 N N . ILE A 1 358 ? 31.820 34.764 -6.522 1.00 24.32 346 ILE A N 1
ATOM 2662 C CA . ILE A 1 358 ? 30.754 33.784 -6.539 1.00 24.03 346 ILE A CA 1
ATOM 2663 C C . ILE A 1 358 ? 31.357 32.426 -6.916 1.00 24.49 346 ILE A C 1
ATOM 2664 O O . ILE A 1 358 ? 31.053 31.435 -6.269 1.00 24.48 346 ILE A O 1
ATOM 2669 N N . GLU A 1 359 ? 32.230 32.399 -7.928 1.00 24.54 347 GLU A N 1
ATOM 2670 C CA . GLU A 1 359 ? 32.965 31.158 -8.319 1.00 25.80 347 GLU A CA 1
ATOM 2671 C C . GLU A 1 359 ? 33.837 30.582 -7.171 1.00 25.78 347 GLU A C 1
ATOM 2672 O O . GLU A 1 359 ? 33.961 29.388 -7.025 1.00 26.71 347 GLU A O 1
ATOM 2676 N N . SER A 1 360 ? 34.411 31.460 -6.362 1.00 27.36 348 SER A N 1
ATOM 2677 C CA . SER A 1 360 ? 35.306 31.129 -5.250 1.00 28.25 348 SER A CA 1
ATOM 2678 C C . SER A 1 360 ? 34.638 30.938 -3.903 1.00 28.41 348 SER A C 1
ATOM 2679 O O . SER A 1 360 ? 35.291 30.466 -2.980 1.00 29.96 348 SER A O 1
ATOM 2682 N N . GLY A 1 361 ? 33.367 31.329 -3.773 1.00 28.10 349 GLY A N 1
ATOM 2683 C CA . GLY A 1 361 ? 32.669 31.271 -2.493 1.00 27.43 349 GLY A CA 1
ATOM 2684 C C . GLY A 1 361 ? 33.206 32.325 -1.536 1.00 26.84 349 GLY A C 1
ATOM 2685 O O . GLY A 1 361 ? 33.130 32.170 -0.332 1.00 27.60 349 GLY A O 1
ATOM 2686 N N . THR A 1 362 ? 33.764 33.398 -2.056 1.00 25.88 350 THR A N 1
ATOM 2687 C CA . THR A 1 362 ? 34.262 34.466 -1.199 1.00 25.61 350 THR A CA 1
ATOM 2688 C C . THR A 1 362 ? 33.368 35.721 -1.337 1.00 25.32 350 THR A C 1
ATOM 2689 O O . THR A 1 362 ? 33.785 36.807 -0.957 1.00 24.73 350 THR A O 1
ATOM 2693 N N . PHE A 1 363 ? 32.157 35.555 -1.872 1.00 24.87 351 PHE A N 1
ATOM 2694 C CA . PHE A 1 363 ? 31.262 36.698 -2.163 1.00 24.52 351 PHE A CA 1
ATOM 2695 C C . PHE A 1 363 ? 30.916 37.499 -0.898 1.00 24.04 351 PHE A C 1
ATOM 2696 O O . PHE A 1 363 ? 30.868 38.724 -0.926 1.00 22.71 351 PHE A O 1
ATOM 2704 N N . LYS A 1 364 ? 30.780 36.840 0.242 1.00 22.57 352 LYS A N 1
ATOM 2705 C CA . LYS A 1 364 ? 30.438 37.593 1.445 1.00 23.76 352 LYS A CA 1
ATOM 2706 C C . LYS A 1 364 ? 31.588 38.469 1.890 1.00 24.10 352 LYS A C 1
ATOM 2707 O O . LYS A 1 364 ? 31.368 39.580 2.403 1.00 22.92 352 LYS A O 1
ATOM 2713 N N . GLU A 1 365 ? 32.818 37.992 1.656 1.00 24.09 353 GLU A N 1
ATOM 2714 C CA . GLU A 1 365 ? 33.994 38.776 1.987 1.00 25.36 353 GLU A CA 1
ATOM 2715 C C . GLU A 1 365 ? 34.020 40.015 1.121 1.00 25.93 353 GLU A C 1
ATOM 2716 O O . GLU A 1 365 ? 34.255 41.120 1.624 1.00 27.34 353 GLU A O 1
ATOM 2718 N N . LEU A 1 366 ? 33.769 39.841 -0.180 1.00 25.72 354 LEU A N 1
ATOM 2719 C CA . LEU A 1 366 ? 33.742 40.970 -1.103 1.00 26.09 354 LEU A CA 1
ATOM 2720 C C . LEU A 1 366 ? 32.662 41.977 -0.756 1.00 26.59 354 LEU A C 1
ATOM 2721 O O . LEU A 1 366 ? 32.921 43.175 -0.737 1.00 25.53 354 LEU A O 1
ATOM 2726 N N . LYS A 1 367 ? 31.462 41.472 -0.479 1.00 26.40 355 LYS A N 1
ATOM 2727 C CA . LYS A 1 367 ? 30.351 42.330 -0.213 1.00 26.67 355 LYS A CA 1
ATOM 2728 C C . LYS A 1 367 ? 30.638 43.148 1.040 1.00 27.86 355 LYS A C 1
ATOM 2729 O O . LYS A 1 367 ? 30.383 44.349 1.046 1.00 26.75 355 LYS A O 1
ATOM 2735 N N . SER A 1 368 ? 31.176 42.521 2.091 1.00 27.92 356 SER A N 1
ATOM 2736 C CA . SER A 1 368 ? 31.521 43.275 3.282 1.00 29.61 356 SER A CA 1
ATOM 2737 C C . SER A 1 368 ? 32.515 44.423 2.981 1.00 29.60 356 SER A C 1
ATOM 2738 O O . SER A 1 368 ? 32.337 45.558 3.438 1.00 29.64 356 SER A O 1
ATOM 2741 N N . LYS A 1 369 ? 33.536 44.160 2.185 1.00 29.82 357 LYS A N 1
ATOM 2742 C CA . LYS A 1 369 ? 34.503 45.208 1.872 1.00 30.30 357 LYS A CA 1
ATOM 2743 C C . LYS A 1 369 ? 33.898 46.356 1.038 1.00 30.45 357 LYS A C 1
ATOM 2744 O O . LYS A 1 369 ? 34.194 47.520 1.311 1.00 31.21 357 LYS A O 1
ATOM 2747 N N . VAL A 1 370 ? 33.045 46.030 0.065 1.00 30.11 358 VAL A N 1
ATOM 2748 C CA . VAL A 1 370 ? 32.355 47.053 -0.761 1.00 30.67 358 VAL A CA 1
ATOM 2749 C C . VAL A 1 370 ? 31.384 47.874 0.063 1.00 30.76 358 VAL A C 1
ATOM 2750 O O . VAL A 1 370 ? 31.442 49.092 0.060 1.00 30.87 358 VAL A O 1
ATOM 2754 N N . VAL A 1 371 ? 30.504 47.204 0.802 1.00 32.31 359 VAL A N 1
ATOM 2755 C CA . VAL A 1 371 ? 29.544 47.907 1.646 1.00 33.27 359 VAL A CA 1
ATOM 2756 C C . VAL A 1 371 ? 30.249 48.802 2.683 1.00 33.96 359 VAL A C 1
ATOM 2757 O O . VAL A 1 371 ? 29.739 49.860 3.046 1.00 34.26 359 VAL A O 1
ATOM 2761 N N . GLU A 1 372 ? 31.435 48.395 3.131 1.00 35.14 360 GLU A N 1
ATOM 2762 C CA . GLU A 1 372 ? 32.183 49.163 4.114 1.00 36.02 360 GLU A CA 1
ATOM 2763 C C . GLU A 1 372 ? 32.600 50.513 3.569 1.00 35.41 360 GLU A C 1
ATOM 2764 O O . GLU A 1 372 ? 32.411 51.524 4.227 1.00 36.05 360 GLU A O 1
ATOM 2770 N N . VAL A 1 373 ? 33.162 50.525 2.368 1.00 34.85 361 VAL A N 1
ATOM 2771 C CA . VAL A 1 373 ? 33.648 51.776 1.774 1.00 33.80 361 VAL A CA 1
ATOM 2772 C C . VAL A 1 373 ? 32.600 52.560 0.963 1.00 33.97 361 VAL A C 1
ATOM 2773 O O . VAL A 1 373 ? 32.789 53.731 0.684 1.00 33.64 361 VAL A O 1
ATOM 2777 N N . TYR A 1 374 ? 31.481 51.942 0.618 1.00 34.23 362 TYR A N 1
ATOM 2778 C CA . TYR A 1 374 ? 30.413 52.660 -0.037 1.00 34.88 362 TYR A CA 1
ATOM 2779 C C . TYR A 1 374 ? 29.197 52.916 0.859 1.00 38.14 362 TYR A C 1
ATOM 2780 O O . TYR A 1 374 ? 28.090 53.088 0.375 1.00 39.55 362 TYR A O 1
ATOM 2789 N N . SER A 1 375 ? 29.443 53.013 2.170 1.00 42.04 363 SER A N 1
ATOM 2790 C CA . SER A 1 375 ? 28.449 53.505 3.159 1.00 44.07 363 SER A CA 1
ATOM 2791 C C . SER A 1 375 ? 27.227 54.179 2.502 1.00 44.96 363 SER A C 1
ATOM 2792 O O . SER A 1 375 ? 26.464 54.907 3.168 1.00 46.60 363 SER A O 1
ATOM 2795 N N . GLU B 1 14 ? 70.098 69.848 -32.185 1.00 37.37 2 GLU B N 1
ATOM 2796 C CA . GLU B 1 14 ? 70.627 69.591 -33.568 1.00 37.07 2 GLU B CA 1
ATOM 2797 C C . GLU B 1 14 ? 69.489 69.725 -34.571 1.00 36.27 2 GLU B C 1
ATOM 2798 O O . GLU B 1 14 ? 68.367 69.353 -34.247 1.00 35.43 2 GLU B O 1
ATOM 2801 N N . PHE B 1 15 ? 69.784 70.293 -35.750 1.00 35.21 3 PHE B N 1
ATOM 2802 C CA . PHE B 1 15 ? 68.818 70.453 -36.858 1.00 34.93 3 PHE B CA 1
ATOM 2803 C C . PHE B 1 15 ? 69.517 70.290 -38.194 1.00 35.43 3 PHE B C 1
ATOM 2804 O O . PHE B 1 15 ? 70.616 70.809 -38.407 1.00 35.25 3 PHE B O 1
ATOM 2812 N N . GLU B 1 16 ? 68.880 69.563 -39.101 1.00 35.46 4 GLU B N 1
ATOM 2813 C CA . GLU B 1 16 ? 69.477 69.244 -40.394 1.00 35.88 4 GLU B CA 1
ATOM 2814 C C . GLU B 1 16 ? 68.435 69.332 -41.473 1.00 34.50 4 GLU B C 1
ATOM 2815 O O . GLU B 1 16 ? 67.407 68.684 -41.364 1.00 33.93 4 GLU B O 1
ATOM 2821 N N . VAL B 1 17 ? 68.713 70.120 -42.503 1.00 33.60 5 VAL B N 1
ATOM 2822 C CA . VAL B 1 17 ? 67.898 70.164 -43.714 1.00 33.73 5 VAL B CA 1
ATOM 2823 C C . VAL B 1 17 ? 68.290 69.011 -44.627 1.00 33.55 5 VAL B C 1
ATOM 2824 O O . VAL B 1 17 ? 69.425 68.946 -45.082 1.00 33.69 5 VAL B O 1
ATOM 2828 N N . LYS B 1 18 ? 67.366 68.089 -44.870 1.00 33.45 6 LYS B N 1
ATOM 2829 C CA . LYS B 1 18 ? 67.642 66.918 -45.698 1.00 33.65 6 LYS B CA 1
ATOM 2830 C C . LYS B 1 18 ? 67.449 67.199 -47.171 1.00 33.51 6 LYS B C 1
ATOM 2831 O O . LYS B 1 18 ? 68.148 66.638 -47.998 1.00 34.47 6 LYS B O 1
ATOM 2842 N N . LYS B 1 19 ? 66.491 68.045 -47.514 1.00 33.31 7 LYS B N 1
ATOM 2843 C CA . LYS B 1 19 ? 66.199 68.338 -48.911 1.00 33.68 7 LYS B CA 1
ATOM 2844 C C . LYS B 1 19 ? 65.532 69.688 -48.995 1.00 33.16 7 LYS B C 1
ATOM 2845 O O . LYS B 1 19 ? 64.913 70.120 -48.060 1.00 31.73 7 LYS B O 1
ATOM 2851 N N . THR B 1 20 ? 65.710 70.375 -50.113 1.00 33.55 8 THR B N 1
ATOM 2852 C CA . THR B 1 20 ? 64.930 71.569 -50.374 1.00 34.05 8 THR B CA 1
ATOM 2853 C C . THR B 1 20 ? 64.231 71.415 -51.722 1.00 34.41 8 THR B C 1
ATOM 2854 O O . THR B 1 20 ? 64.717 70.696 -52.615 1.00 35.57 8 THR B O 1
ATOM 2858 N N . PHE B 1 21 ? 63.069 72.041 -51.837 1.00 33.87 9 PHE B N 1
ATOM 2859 C CA . PHE B 1 21 ? 62.352 72.135 -53.084 1.00 34.14 9 PHE B CA 1
ATOM 2860 C C . PHE B 1 21 ? 61.965 73.601 -53.203 1.00 33.39 9 PHE B C 1
ATOM 2861 O O . PHE B 1 21 ? 61.025 74.053 -52.566 1.00 32.55 9 PHE B O 1
ATOM 2869 N N . GLY B 1 22 ? 62.701 74.352 -54.012 1.00 32.51 10 GLY B N 1
ATOM 2870 C CA . GLY B 1 22 ? 62.612 75.813 -53.962 1.00 32.04 10 GLY B CA 1
ATOM 2871 C C . GLY B 1 22 ? 63.059 76.267 -52.593 1.00 30.95 10 GLY B C 1
ATOM 2872 O O . GLY B 1 22 ? 64.145 75.905 -52.147 1.00 31.64 10 GLY B O 1
ATOM 2873 N N . LYS B 1 23 ? 62.228 77.021 -51.883 1.00 29.63 11 LYS B N 1
ATOM 2874 C CA . LYS B 1 23 ? 62.592 77.408 -50.514 1.00 28.38 11 LYS B CA 1
ATOM 2875 C C . LYS B 1 23 ? 62.063 76.428 -49.460 1.00 27.33 11 LYS B C 1
ATOM 2876 O O . LYS B 1 23 ? 62.446 76.528 -48.304 1.00 27.20 11 LYS B O 1
ATOM 2880 N N . ALA B 1 24 ? 61.184 75.506 -49.855 1.00 25.58 12 ALA B N 1
ATOM 2881 C CA . ALA B 1 24 ? 60.611 74.543 -48.929 1.00 25.17 12 ALA B CA 1
ATOM 2882 C C . ALA B 1 24 ? 61.712 73.556 -48.474 1.00 24.94 12 ALA B C 1
ATOM 2883 O O . ALA B 1 24 ? 62.483 73.037 -49.285 1.00 24.68 12 ALA B O 1
ATOM 2885 N N . ARG B 1 25 ? 61.827 73.382 -47.166 1.00 24.07 13 ARG B N 1
ATOM 2886 C CA . ARG B 1 25 ? 62.852 72.562 -46.569 1.00 23.89 13 ARG B CA 1
ATOM 2887 C C . ARG B 1 25 ? 62.245 71.334 -45.908 1.00 23.36 13 ARG B C 1
ATOM 2888 O O . ARG B 1 25 ? 61.315 71.450 -45.106 1.00 24.00 13 ARG B O 1
ATOM 2896 N N . LEU B 1 26 ? 62.827 70.182 -46.194 1.00 24.68 14 LEU B N 1
ATOM 2897 C CA . LEU B 1 26 ? 62.601 68.972 -45.430 1.00 25.81 14 LEU B CA 1
ATOM 2898 C C . LEU B 1 26 ? 63.719 68.819 -44.422 1.00 25.52 14 LEU B C 1
ATOM 2899 O O . LEU B 1 26 ? 64.854 68.718 -44.817 1.00 27.17 14 LEU B O 1
ATOM 2904 N N . GLY B 1 27 ? 63.400 68.808 -43.137 1.00 26.65 15 GLY B N 1
ATOM 2905 C CA . GLY B 1 27 ? 64.396 68.784 -42.066 1.00 26.36 15 GLY B CA 1
ATOM 2906 C C . GLY B 1 27 ? 64.070 67.868 -40.895 1.00 26.73 15 GLY B C 1
ATOM 2907 O O . GLY B 1 27 ? 62.980 67.262 -40.838 1.00 25.85 15 GLY B O 1
ATOM 2908 N N . VAL B 1 28 ? 65.008 67.772 -39.948 1.00 27.17 16 VAL B N 1
ATOM 2909 C CA . VAL B 1 28 ? 64.804 67.016 -38.699 1.00 27.37 16 VAL B CA 1
ATOM 2910 C C . VAL B 1 28 ? 65.515 67.707 -37.525 1.00 27.85 16 VAL B C 1
ATOM 2911 O O . VAL B 1 28 ? 66.687 68.070 -37.649 1.00 27.79 16 VAL B O 1
ATOM 2918 N N . MET B 1 29 ? 64.788 67.920 -36.426 1.00 28.31 17 MET B N 1
ATOM 2919 C CA . MET B 1 29 ? 65.299 68.425 -35.135 1.00 29.37 17 MET B CA 1
ATOM 2920 C C . MET B 1 29 ? 65.467 67.261 -34.192 1.00 28.31 17 MET B C 1
ATOM 2921 O O . MET B 1 29 ? 64.566 66.433 -34.086 1.00 29.82 17 MET B O 1
ATOM 2926 N N . LYS B 1 30 ? 66.554 67.235 -33.438 1.00 28.64 18 LYS B N 1
ATOM 2927 C CA . LYS B 1 30 ? 66.717 66.207 -32.436 1.00 28.37 18 LYS B CA 1
ATOM 2928 C C . LYS B 1 30 ? 66.614 66.912 -31.109 1.00 27.82 18 LYS B C 1
ATOM 2929 O O . LYS B 1 30 ? 67.482 67.695 -30.748 1.00 27.16 18 LYS B O 1
ATOM 2934 N N . LEU B 1 31 ? 65.527 66.638 -30.402 1.00 26.67 19 LEU B N 1
ATOM 2935 C CA . LEU B 1 31 ? 65.260 67.274 -29.129 1.00 26.44 19 LEU B CA 1
ATOM 2936 C C . LEU B 1 31 ? 65.420 66.279 -27.993 1.00 25.55 19 LEU B C 1
ATOM 2937 O O . LEU B 1 31 ? 65.527 65.099 -28.207 1.00 26.39 19 LEU B O 1
ATOM 2942 N N . HIS B 1 32 ? 65.398 66.758 -26.763 1.00 26.32 20 HIS B N 1
ATOM 2943 C CA . HIS B 1 32 ? 65.644 65.871 -25.654 1.00 26.40 20 HIS B CA 1
ATOM 2944 C C . HIS B 1 32 ? 64.697 64.656 -25.594 1.00 25.90 20 HIS B C 1
ATOM 2945 O O . HIS B 1 32 ? 65.137 63.563 -25.321 1.00 26.60 20 HIS B O 1
ATOM 2952 N N . HIS B 1 33 ? 63.406 64.829 -25.889 1.00 26.11 21 HIS B N 1
ATOM 2953 C CA . HIS B 1 33 ? 62.430 63.759 -25.768 1.00 25.19 21 HIS B CA 1
ATOM 2954 C C . HIS B 1 33 ? 62.056 63.122 -27.101 1.00 25.66 21 HIS B C 1
ATOM 2955 O O . HIS B 1 33 ? 61.090 62.363 -27.181 1.00 26.35 21 HIS B O 1
ATOM 2962 N N . GLY B 1 34 ? 62.797 63.437 -28.144 1.00 25.64 22 GLY B N 1
ATOM 2963 C CA . GLY B 1 34 ? 62.516 62.859 -29.446 1.00 26.19 22 GLY B CA 1
ATOM 2964 C C . GLY B 1 34 ? 62.964 63.654 -30.644 1.00 26.19 22 GLY B C 1
ATOM 2965 O O . GLY B 1 34 ? 63.357 64.808 -30.526 1.00 26.85 22 GLY B O 1
ATOM 2966 N N . ALA B 1 35 ? 62.943 63.001 -31.802 1.00 25.63 23 ALA B N 1
ATOM 2967 C CA . ALA B 1 35 ? 63.234 63.656 -33.077 1.00 25.82 23 ALA B CA 1
ATOM 2968 C C . ALA B 1 35 ? 61.916 64.150 -33.666 1.00 25.45 23 ALA B C 1
ATOM 2969 O O . ALA B 1 35 ? 60.836 63.549 -33.451 1.00 25.70 23 ALA B O 1
ATOM 2971 N N . VAL B 1 36 ? 62.003 65.265 -34.377 1.00 25.51 24 VAL B N 1
ATOM 2972 C CA . VAL B 1 36 ? 60.857 65.908 -34.959 1.00 24.90 24 VAL B CA 1
ATOM 2973 C C . VAL B 1 36 ? 61.163 66.228 -36.422 1.00 25.43 24 VAL B C 1
ATOM 2974 O O . VAL B 1 36 ? 62.090 66.970 -36.735 1.00 26.90 24 VAL B O 1
ATOM 2978 N N . GLU B 1 37 ? 60.428 65.604 -37.328 1.00 26.52 25 GLU B N 1
ATOM 2979 C CA . GLU B 1 37 ? 60.549 65.930 -38.737 1.00 26.40 25 GLU B CA 1
ATOM 2980 C C . GLU B 1 37 ? 59.770 67.213 -39.085 1.00 24.98 25 GLU B C 1
ATOM 2981 O O . GLU B 1 37 ? 58.723 67.494 -38.519 1.00 24.87 25 GLU B O 1
ATOM 2987 N N . THR B 1 38 ? 60.332 68.002 -39.978 1.00 23.48 26 THR B N 1
ATOM 2988 C CA . THR B 1 38 ? 59.786 69.275 -40.378 1.00 23.97 26 THR B CA 1
ATOM 2989 C C . THR B 1 38 ? 59.673 69.330 -41.910 1.00 22.39 26 THR B C 1
ATOM 2990 O O . THR B 1 38 ? 60.435 68.677 -42.607 1.00 21.88 26 THR B O 1
ATOM 2994 N N . PRO B 1 39 ? 58.737 70.132 -42.437 1.00 22.24 27 PRO B N 1
ATOM 2995 C CA . PRO B 1 39 ? 57.800 70.995 -41.677 1.00 22.22 27 PRO B CA 1
ATOM 2996 C C . PRO B 1 39 ? 56.791 70.303 -40.738 1.00 22.18 27 PRO B C 1
ATOM 2997 O O . PRO B 1 39 ? 56.313 69.205 -41.001 1.00 22.57 27 PRO B O 1
ATOM 3001 N N . VAL B 1 40 ? 56.487 70.964 -39.635 1.00 22.59 28 VAL B N 1
ATOM 3002 C CA . VAL B 1 40 ? 55.699 70.395 -38.539 1.00 22.94 28 VAL B CA 1
ATOM 3003 C C . VAL B 1 40 ? 54.649 71.401 -38.024 1.00 23.58 28 VAL B C 1
ATOM 3004 O O . VAL B 1 40 ? 54.937 72.577 -37.867 1.00 22.12 28 VAL B O 1
ATOM 3008 N N . PHE B 1 41 ? 53.446 70.894 -37.797 1.00 24.45 29 PHE B N 1
ATOM 3009 C CA . PHE B 1 41 ? 52.377 71.589 -37.095 1.00 24.92 29 PHE B CA 1
ATOM 3010 C C . PHE B 1 41 ? 52.318 71.098 -35.668 1.00 24.70 29 PHE B C 1
ATOM 3011 O O . PHE B 1 41 ? 52.189 69.903 -35.404 1.00 25.82 29 PHE B O 1
ATOM 3019 N N . MET B 1 42 ? 52.343 72.031 -34.734 1.00 24.69 30 MET B N 1
ATOM 3020 C CA . MET B 1 42 ? 52.195 71.722 -33.305 1.00 24.76 30 MET B CA 1
ATOM 3021 C C . MET B 1 42 ? 50.789 72.017 -32.740 1.00 23.80 30 MET B C 1
ATOM 3022 O O . MET B 1 42 ? 50.308 73.194 -32.726 1.00 22.08 30 MET B O 1
ATOM 3027 N N . PRO B 1 43 ? 50.092 70.964 -32.312 1.00 24.00 31 PRO B N 1
ATOM 3028 C CA . PRO B 1 43 ? 48.860 71.201 -31.551 1.00 24.68 31 PRO B CA 1
ATOM 3029 C C . PRO B 1 43 ? 49.132 72.020 -30.300 1.00 24.37 31 PRO B C 1
ATOM 3030 O O . PRO B 1 43 ? 50.192 71.871 -29.676 1.00 24.43 31 PRO B O 1
ATOM 3034 N N . VAL B 1 44 ? 48.187 72.851 -29.936 1.00 24.75 32 VAL B N 1
ATOM 3035 C CA . VAL B 1 44 ? 48.364 73.818 -28.891 1.00 26.37 32 VAL B CA 1
ATOM 3036 C C . VAL B 1 44 ? 47.509 73.464 -27.677 1.00 27.97 32 VAL B C 1
ATOM 3037 O O . VAL B 1 44 ? 46.320 73.201 -27.809 1.00 27.34 32 VAL B O 1
ATOM 3041 N N . GLY B 1 45 ? 48.138 73.478 -26.508 1.00 28.91 33 GLY B N 1
ATOM 3042 C CA . GLY B 1 45 ? 47.428 73.475 -25.230 1.00 30.36 33 GLY B CA 1
ATOM 3043 C C . GLY B 1 45 ? 47.665 74.693 -24.383 1.00 30.09 33 GLY B C 1
ATOM 3044 O O . GLY B 1 45 ? 48.651 75.387 -24.551 1.00 31.65 33 GLY B O 1
ATOM 3045 N N . THR B 1 46 ? 46.753 74.976 -23.473 1.00 30.64 34 THR B N 1
ATOM 3046 C CA . THR B 1 46 ? 46.904 76.104 -22.544 1.00 32.15 34 THR B CA 1
ATOM 3047 C C . THR B 1 46 ? 47.055 75.673 -21.076 1.00 31.72 34 THR B C 1
ATOM 3048 O O . THR B 1 46 ? 47.849 76.249 -20.302 1.00 34.26 34 THR B O 1
ATOM 3052 N N . ASN B 1 47 ? 46.302 74.684 -20.671 1.00 30.07 35 ASN B N 1
ATOM 3053 C CA . ASN B 1 47 ? 46.329 74.342 -19.232 1.00 29.56 35 ASN B CA 1
ATOM 3054 C C . ASN B 1 47 ? 46.968 72.979 -19.048 1.00 29.03 35 ASN B C 1
ATOM 3055 O O . ASN B 1 47 ? 46.396 72.154 -18.358 1.00 29.94 35 ASN B O 1
ATOM 3060 N N . ALA B 1 48 ? 48.133 72.763 -19.689 1.00 27.52 36 ALA B N 1
ATOM 3061 C CA . ALA B 1 48 ? 48.818 71.479 -19.672 1.00 28.00 36 ALA B CA 1
ATOM 3062 C C . ALA B 1 48 ? 47.909 70.364 -20.236 1.00 28.88 36 ALA B C 1
ATOM 3063 O O . ALA B 1 48 ? 47.851 69.266 -19.682 1.00 28.70 36 ALA B O 1
ATOM 3065 N N . SER B 1 49 ? 47.227 70.672 -21.336 1.00 29.41 37 SER B N 1
ATOM 3066 C CA . SER B 1 49 ? 46.431 69.737 -22.101 1.00 29.45 37 SER B CA 1
ATOM 3067 C C . SER B 1 49 ? 46.069 70.356 -23.436 1.00 28.83 37 SER B C 1
ATOM 3068 O O . SER B 1 49 ? 45.891 71.567 -23.546 1.00 30.48 37 SER B O 1
ATOM 3071 N N . VAL B 1 50 ? 45.941 69.509 -24.441 1.00 26.95 38 VAL B N 1
ATOM 3072 C CA . VAL B 1 50 ? 45.296 69.869 -25.693 1.00 25.96 38 VAL B CA 1
ATOM 3073 C C . VAL B 1 50 ? 43.807 69.553 -25.452 1.00 25.68 38 VAL B C 1
ATOM 3074 O O . VAL B 1 50 ? 43.451 68.416 -25.154 1.00 26.51 38 VAL B O 1
ATOM 3078 N N . LYS B 1 51 ? 42.944 70.558 -25.502 1.00 24.66 39 LYS B N 1
ATOM 3079 C CA . LYS B 1 51 ? 41.564 70.380 -25.078 1.00 25.52 39 LYS B CA 1
ATOM 3080 C C . LYS B 1 51 ? 40.884 69.158 -25.735 1.00 25.10 39 LYS B C 1
ATOM 3081 O O . LYS B 1 51 ? 40.995 68.976 -26.924 1.00 25.11 39 LYS B O 1
ATOM 3087 N N . LEU B 1 52 ? 40.274 68.318 -24.899 1.00 24.98 40 LEU B N 1
ATOM 3088 C CA . LEU B 1 52 ? 39.489 67.111 -25.277 1.00 26.32 40 LEU B CA 1
ATOM 3089 C C . LEU B 1 52 ? 40.307 65.918 -25.751 1.00 25.75 40 LEU B C 1
ATOM 3090 O O . LEU B 1 52 ? 39.731 64.882 -26.051 1.00 27.72 40 LEU B O 1
ATOM 3095 N N . LEU B 1 53 ? 41.620 66.069 -25.817 1.00 25.47 41 LEU B N 1
ATOM 3096 C CA . LEU B 1 53 ? 42.531 65.013 -26.210 1.00 25.86 41 LEU B CA 1
ATOM 3097 C C . LEU B 1 53 ? 43.391 64.448 -25.052 1.00 25.57 41 LEU B C 1
ATOM 3098 O O . LEU B 1 53 ? 43.898 65.152 -24.180 1.00 25.45 41 LEU B O 1
ATOM 3103 N N . THR B 1 54 ? 43.576 63.146 -25.082 1.00 25.49 42 THR B N 1
ATOM 3104 C CA . THR B 1 54 ? 44.587 62.499 -24.288 1.00 24.47 42 THR B CA 1
ATOM 3105 C C . THR B 1 54 ? 45.914 62.462 -25.023 1.00 24.24 42 THR B C 1
ATOM 3106 O O . THR B 1 54 ? 45.995 62.624 -26.271 1.00 24.42 42 THR B O 1
ATOM 3110 N N . PRO B 1 55 ? 46.993 62.271 -24.278 1.00 24.20 43 PRO B N 1
ATOM 3111 C CA . PRO B 1 55 ? 48.272 61.977 -24.896 1.00 24.51 43 PRO B CA 1
ATOM 3112 C C . PRO B 1 55 ? 48.202 60.801 -25.909 1.00 24.85 43 PRO B C 1
ATOM 3113 O O . PRO B 1 55 ? 48.833 60.861 -26.956 1.00 23.91 43 PRO B O 1
ATOM 3117 N N . ARG B 1 56 ? 47.411 59.767 -25.623 1.00 25.39 44 ARG B N 1
ATOM 3118 C CA . ARG B 1 56 ? 47.254 58.629 -26.579 1.00 25.60 44 ARG B CA 1
ATOM 3119 C C . ARG B 1 56 ? 46.667 59.048 -27.932 1.00 25.06 44 ARG B C 1
ATOM 3120 O O . ARG B 1 56 ? 47.168 58.613 -28.972 1.00 23.55 44 ARG B O 1
ATOM 3126 N N . ASP B 1 57 ? 45.623 59.891 -27.925 1.00 24.81 45 ASP B N 1
ATOM 3127 C CA . ASP B 1 57 ? 45.067 60.476 -29.142 1.00 26.01 45 ASP B CA 1
ATOM 3128 C C . ASP B 1 57 ? 46.113 61.257 -29.943 1.00 25.08 45 ASP B C 1
ATOM 3129 O O . ASP B 1 57 ? 46.218 61.140 -31.167 1.00 24.69 45 ASP B O 1
ATOM 3134 N N . LEU B 1 58 ? 46.886 62.071 -29.252 1.00 25.32 46 LEU B N 1
ATOM 3135 C CA . LEU B 1 58 ? 47.975 62.826 -29.876 1.00 25.69 46 LEU B CA 1
ATOM 3136 C C . LEU B 1 58 ? 49.036 61.902 -30.525 1.00 26.24 46 LEU B C 1
ATOM 3137 O O . LEU B 1 58 ? 49.416 62.081 -31.665 1.00 24.05 46 LEU B O 1
ATOM 3142 N N . GLU B 1 59 ? 49.455 60.866 -29.805 1.00 27.62 47 GLU B N 1
ATOM 3143 C CA . GLU B 1 59 ? 50.392 59.904 -30.324 1.00 29.19 47 GLU B CA 1
ATOM 3144 C C . GLU B 1 59 ? 49.829 59.186 -31.543 1.00 27.21 47 GLU B C 1
ATOM 3145 O O . GLU B 1 59 ? 50.504 59.011 -32.528 1.00 27.02 47 GLU B O 1
ATOM 3151 N N . GLU B 1 60 ? 48.592 58.743 -31.464 1.00 28.60 48 GLU B N 1
ATOM 3152 C CA . GLU B 1 60 ? 47.976 58.025 -32.549 1.00 27.65 48 GLU B CA 1
ATOM 3153 C C . GLU B 1 60 ? 47.751 58.877 -33.782 1.00 28.16 48 GLU B C 1
ATOM 3154 O O . GLU B 1 60 ? 47.691 58.323 -34.885 1.00 29.65 48 GLU B O 1
ATOM 3160 N N . ALA B 1 61 ? 47.593 60.189 -33.603 1.00 26.75 49 ALA B N 1
ATOM 3161 C CA . ALA B 1 61 ? 47.560 61.147 -34.698 1.00 26.73 49 ALA B CA 1
ATOM 3162 C C . ALA B 1 61 ? 48.898 61.306 -35.368 1.00 26.96 49 ALA B C 1
ATOM 3163 O O . ALA B 1 61 ? 48.928 61.771 -36.487 1.00 29.55 49 ALA B O 1
ATOM 3165 N N . GLY B 1 62 ? 49.986 60.944 -34.685 1.00 26.51 50 GLY B N 1
ATOM 3166 C CA . GLY B 1 62 ? 51.326 61.057 -35.198 1.00 26.18 50 GLY B CA 1
ATOM 3167 C C . GLY B 1 62 ? 51.997 62.348 -34.774 1.00 25.97 50 GLY B C 1
ATOM 3168 O O . GLY B 1 62 ? 53.018 62.722 -35.371 1.00 27.62 50 GLY B O 1
ATOM 3169 N N . ALA B 1 63 ? 51.454 63.043 -33.757 1.00 26.79 51 ALA B N 1
ATOM 3170 C CA . ALA B 1 63 ? 52.065 64.291 -33.283 1.00 26.31 51 ALA B CA 1
ATOM 3171 C C . ALA B 1 63 ? 53.440 63.992 -32.657 1.00 27.15 51 ALA B C 1
ATOM 3172 O O . ALA B 1 63 ? 53.561 63.263 -31.692 1.00 26.54 51 ALA B O 1
ATOM 3174 N N . GLU B 1 64 ? 54.494 64.547 -33.254 1.00 26.68 52 GLU B N 1
ATOM 3175 C CA . GLU B 1 64 ? 55.855 64.374 -32.714 1.00 27.24 52 GLU B CA 1
ATOM 3176 C C . GLU B 1 64 ? 56.288 65.468 -31.681 1.00 25.81 52 GLU B C 1
ATOM 3177 O O . GLU B 1 64 ? 57.366 65.388 -31.117 1.00 26.51 52 GLU B O 1
ATOM 3183 N N . ILE B 1 65 ? 55.428 66.466 -31.478 1.00 25.53 53 ILE B N 1
ATOM 3184 C CA . ILE B 1 65 ? 55.679 67.628 -30.645 1.00 25.03 53 ILE B CA 1
ATOM 3185 C C . ILE B 1 65 ? 54.345 68.350 -30.496 1.00 24.19 53 ILE B C 1
ATOM 3186 O O . ILE B 1 65 ? 53.508 68.326 -31.428 1.00 24.40 53 ILE B O 1
ATOM 3191 N N . ILE B 1 66 ? 54.147 68.954 -29.326 1.00 23.54 54 ILE B N 1
ATOM 3192 C CA . ILE B 1 66 ? 53.034 69.873 -29.063 1.00 25.19 54 ILE B CA 1
ATOM 3193 C C . ILE B 1 66 ? 53.572 71.187 -28.462 1.00 25.07 54 ILE B C 1
ATOM 3194 O O . ILE B 1 66 ? 54.707 71.250 -27.986 1.00 25.54 54 ILE B O 1
ATOM 3199 N N . LEU B 1 67 ? 52.724 72.214 -28.453 1.00 24.92 55 LEU B N 1
ATOM 3200 C CA . LEU B 1 67 ? 53.037 73.507 -27.853 1.00 24.39 55 LEU B CA 1
ATOM 3201 C C . LEU B 1 67 ? 52.227 73.652 -26.574 1.00 24.68 55 LEU B C 1
ATOM 3202 O O . LEU B 1 67 ? 51.039 73.324 -26.542 1.00 24.51 55 LEU B O 1
ATOM 3207 N N . SER B 1 68 ? 52.882 74.123 -25.526 1.00 24.99 56 SER B N 1
ATOM 3208 C CA . SER B 1 68 ? 52.225 74.521 -24.338 1.00 25.71 56 SER B CA 1
ATOM 3209 C C . SER B 1 68 ? 52.385 75.980 -24.087 1.00 26.32 56 SER B C 1
ATOM 3210 O O . SER B 1 68 ? 53.475 76.526 -24.090 1.00 25.30 56 SER B O 1
ATOM 3213 N N . ASN B 1 69 ? 51.272 76.640 -23.838 1.00 27.77 57 ASN B N 1
ATOM 3214 C CA . ASN B 1 69 ? 51.358 77.982 -23.287 1.00 29.69 57 ASN B CA 1
ATOM 3215 C C . ASN B 1 69 ? 51.842 77.906 -21.877 1.00 30.74 57 ASN B C 1
ATOM 3216 O O . ASN B 1 69 ? 51.738 76.839 -21.262 1.00 31.37 57 ASN B O 1
ATOM 3221 N N . THR B 1 70 ? 52.434 78.982 -21.380 1.00 31.57 58 THR B N 1
ATOM 3222 C CA . THR B 1 70 ? 52.981 79.018 -20.019 1.00 32.07 58 THR B CA 1
ATOM 3223 C C . THR B 1 70 ? 52.377 80.113 -19.115 1.00 33.14 58 THR B C 1
ATOM 3224 O O . THR B 1 70 ? 52.529 80.096 -17.880 1.00 33.18 58 THR B O 1
ATOM 3228 N N . PHE B 1 71 ? 51.677 81.055 -19.734 1.00 33.21 59 PHE B N 1
ATOM 3229 C CA . PHE B 1 71 ? 51.084 82.177 -19.033 1.00 32.32 59 PHE B CA 1
ATOM 3230 C C . PHE B 1 71 ? 50.136 81.692 -17.948 1.00 31.19 59 PHE B C 1
ATOM 3231 O O . PHE B 1 71 ? 50.247 82.079 -16.790 1.00 29.45 59 PHE B O 1
ATOM 3239 N N . HIS B 1 72 ? 49.202 80.828 -18.320 1.00 29.37 60 HIS B N 1
ATOM 3240 C CA . HIS B 1 72 ? 48.247 80.357 -17.341 1.00 30.42 60 HIS B CA 1
ATOM 3241 C C . HIS B 1 72 ? 48.861 79.342 -16.404 1.00 28.11 60 HIS B C 1
ATOM 3242 O O . HIS B 1 72 ? 48.531 79.358 -15.243 1.00 28.39 60 HIS B O 1
ATOM 3249 N N . LEU B 1 73 ? 49.727 78.462 -16.900 1.00 28.21 61 LEU B N 1
ATOM 3250 C CA . LEU B 1 73 ? 50.419 77.474 -16.007 1.00 28.63 61 LEU B CA 1
ATOM 3251 C C . LEU B 1 73 ? 51.221 78.082 -14.887 1.00 28.13 61 LEU B C 1
ATOM 3252 O O . LEU B 1 73 ? 51.323 77.514 -13.821 1.00 28.17 61 LEU B O 1
ATOM 3257 N N . MET B 1 74 ? 51.782 79.254 -15.122 1.00 28.14 62 MET B N 1
ATOM 3258 C CA . MET B 1 74 ? 52.508 79.972 -14.122 1.00 29.20 62 MET B CA 1
ATOM 3259 C C . MET B 1 74 ? 51.618 80.401 -12.956 1.00 27.41 62 MET B C 1
ATOM 3260 O O . MET B 1 74 ? 52.051 80.483 -11.810 1.00 27.35 62 MET B O 1
ATOM 3265 N N . LEU B 1 75 ? 50.368 80.685 -13.248 1.00 26.39 63 LEU B N 1
ATOM 3266 C CA . LEU B 1 75 ? 49.401 81.051 -12.232 1.00 27.18 63 LEU B CA 1
ATOM 3267 C C . LEU B 1 75 ? 48.722 79.813 -11.634 1.00 26.35 63 LEU B C 1
ATOM 3268 O O . LEU B 1 75 ? 48.588 79.698 -10.431 1.00 26.14 63 LEU B O 1
ATOM 3273 N N . LYS B 1 76 ? 48.282 78.893 -12.482 1.00 26.69 64 LYS B N 1
ATOM 3274 C CA . LYS B 1 76 ? 47.624 77.652 -12.029 1.00 26.16 64 LYS B CA 1
ATOM 3275 C C . LYS B 1 76 ? 48.079 76.501 -12.928 1.00 25.37 64 LYS B C 1
ATOM 3276 O O . LYS B 1 76 ? 47.834 76.572 -14.109 1.00 25.72 64 LYS B O 1
ATOM 3282 N N . PRO B 1 77 ? 48.714 75.431 -12.371 1.00 23.96 65 PRO B N 1
ATOM 3283 C CA . PRO B 1 77 ? 48.898 75.084 -10.953 1.00 24.13 65 PRO B CA 1
ATOM 3284 C C . PRO B 1 77 ? 50.070 75.828 -10.300 1.00 24.75 65 PRO B C 1
ATOM 3285 O O . PRO B 1 77 ? 50.225 75.812 -9.089 1.00 24.59 65 PRO B O 1
ATOM 3289 N N . GLY B 1 78 ? 50.848 76.526 -11.114 1.00 24.90 66 GLY B N 1
ATOM 3290 C CA . GLY B 1 78 ? 52.047 77.169 -10.647 1.00 25.82 66 GLY B CA 1
ATOM 3291 C C . GLY B 1 78 ? 53.202 76.219 -10.775 1.00 25.76 66 GLY B C 1
ATOM 3292 O O . GLY B 1 78 ? 53.035 75.005 -10.817 1.00 24.93 66 GLY B O 1
ATOM 3293 N N . VAL B 1 79 ? 54.381 76.810 -10.756 1.00 26.54 67 VAL B N 1
ATOM 3294 C CA . VAL B 1 79 ? 55.622 76.125 -11.030 1.00 27.66 67 VAL B CA 1
ATOM 3295 C C . VAL B 1 79 ? 55.968 75.048 -9.986 1.00 26.72 67 VAL B C 1
ATOM 3296 O O . VAL B 1 79 ? 56.445 73.990 -10.349 1.00 26.62 67 VAL B O 1
ATOM 3300 N N . GLU B 1 80 ? 55.695 75.306 -8.719 1.00 26.21 68 GLU B N 1
ATOM 3301 C CA . GLU B 1 80 ? 56.096 74.377 -7.672 1.00 26.54 68 GLU B CA 1
ATOM 3302 C C . GLU B 1 80 ? 55.385 73.036 -7.839 1.00 25.18 68 GLU B C 1
ATOM 3303 O O . GLU B 1 80 ? 56.005 72.023 -7.692 1.00 25.86 68 GLU B O 1
ATOM 3314 N N . ILE B 1 81 ? 54.102 73.029 -8.183 1.00 23.47 69 ILE B N 1
ATOM 3315 C CA . ILE B 1 81 ? 53.380 71.777 -8.391 1.00 22.96 69 ILE B CA 1
ATOM 3316 C C . ILE B 1 81 ? 53.878 70.992 -9.628 1.00 22.72 69 ILE B C 1
ATOM 3317 O O . ILE B 1 81 ? 53.957 69.800 -9.602 1.00 23.91 69 ILE B O 1
ATOM 3322 N N . ILE B 1 82 ? 54.242 71.665 -10.695 1.00 22.64 70 ILE B N 1
ATOM 3323 C CA . ILE B 1 82 ? 54.861 70.981 -11.852 1.00 23.46 70 ILE B CA 1
ATOM 3324 C C . ILE B 1 82 ? 56.261 70.399 -11.509 1.00 24.03 70 ILE B C 1
ATOM 3325 O O . ILE B 1 82 ? 56.597 69.287 -11.904 1.00 24.08 70 ILE B O 1
ATOM 3330 N N . LYS B 1 83 ? 57.060 71.144 -10.766 1.00 24.50 71 LYS B N 1
ATOM 3331 C CA . LYS B 1 83 ? 58.287 70.629 -10.179 1.00 24.69 71 LYS B CA 1
ATOM 3332 C C . LYS B 1 83 ? 58.130 69.350 -9.341 1.00 23.65 71 LYS B C 1
ATOM 3333 O O . LYS B 1 83 ? 58.998 68.465 -9.437 1.00 22.05 71 LYS B O 1
ATOM 3339 N N . LEU B 1 84 ? 57.075 69.248 -8.509 1.00 23.40 72 LEU B N 1
ATOM 3340 C CA . LEU B 1 84 ? 56.750 67.991 -7.807 1.00 22.69 72 LEU B CA 1
ATOM 3341 C C . LEU B 1 84 ? 56.652 66.817 -8.774 1.00 21.91 72 LEU B C 1
ATOM 3342 O O . LEU B 1 84 ? 56.948 65.699 -8.383 1.00 21.28 72 LEU B O 1
ATOM 3347 N N . HIS B 1 85 ? 56.246 67.075 -10.012 1.00 21.27 73 HIS B N 1
ATOM 3348 C CA . HIS B 1 85 ? 56.082 66.035 -11.012 1.00 20.98 73 HIS B CA 1
ATOM 3349 C C . HIS B 1 85 ? 57.381 65.806 -11.748 1.00 20.91 73 HIS B C 1
ATOM 3350 O O . HIS B 1 85 ? 57.420 65.003 -12.640 1.00 21.40 73 HIS B O 1
ATOM 3357 N N . ARG B 1 86 ? 58.428 66.531 -11.382 1.00 21.90 74 ARG B N 1
ATOM 3358 C CA . ARG B 1 86 ? 59.65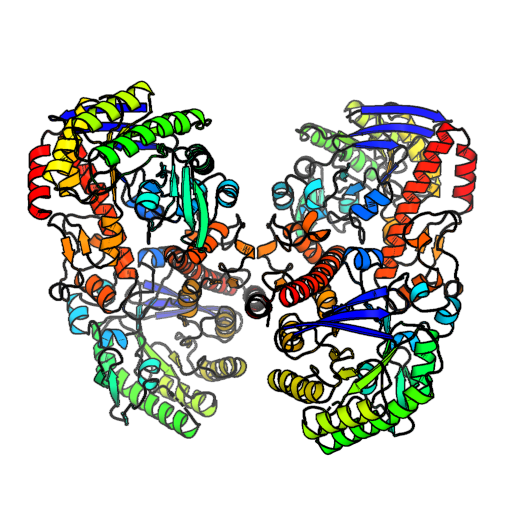2 66.626 -12.153 1.00 22.86 74 ARG B CA 1
ATOM 3359 C C . ARG B 1 86 ? 59.385 67.044 -13.594 1.00 23.45 74 ARG B C 1
ATOM 3360 O O . ARG B 1 86 ? 59.990 66.519 -14.522 1.00 24.82 74 ARG B O 1
ATOM 3364 N N . GLY B 1 87 ? 58.472 68.006 -13.781 1.00 22.52 75 GLY B N 1
ATOM 3365 C CA . GLY B 1 87 ? 58.359 68.726 -15.010 1.00 21.92 75 GLY B CA 1
ATOM 3366 C C . GLY B 1 87 ? 57.041 68.520 -15.719 1.00 21.46 75 GLY B C 1
ATOM 3367 O O . GLY B 1 87 ? 56.196 67.726 -15.309 1.00 19.75 75 GLY B O 1
ATOM 3368 N N . LEU B 1 88 ? 56.865 69.277 -16.782 1.00 21.66 76 LEU B N 1
ATOM 3369 C CA . LEU B 1 88 ? 55.606 69.346 -17.473 1.00 21.27 76 LEU B CA 1
ATOM 3370 C C . LEU B 1 88 ? 55.273 68.069 -18.232 1.00 20.92 76 LEU B C 1
ATOM 3371 O O . LEU B 1 88 ? 54.128 67.691 -18.306 1.00 20.65 76 LEU B O 1
ATOM 3376 N N . HIS B 1 89 ? 56.265 67.390 -18.806 1.00 22.10 77 HIS B N 1
ATOM 3377 C CA . HIS B 1 89 ? 55.998 66.163 -19.592 1.00 22.40 77 HIS B CA 1
ATOM 3378 C C . HIS B 1 89 ? 55.317 65.145 -18.675 1.00 22.69 77 HIS B C 1
ATOM 3379 O O . HIS B 1 89 ? 54.283 64.586 -19.024 1.00 23.17 77 HIS B O 1
ATOM 3386 N N . ASN B 1 90 ? 55.889 64.950 -17.492 1.00 23.38 78 ASN B N 1
ATOM 3387 C CA . ASN B 1 90 ? 55.293 64.072 -16.474 1.00 24.16 78 ASN B CA 1
ATOM 3388 C C . ASN B 1 90 ? 53.936 64.553 -16.007 1.00 24.06 78 ASN B C 1
ATOM 3389 O O . ASN B 1 90 ? 53.053 63.777 -15.850 1.00 24.71 78 ASN B O 1
ATOM 3394 N N . PHE B 1 91 ? 53.785 65.842 -15.750 1.00 23.80 79 PHE B N 1
ATOM 3395 C CA . PHE B 1 91 ? 52.521 66.380 -15.278 1.00 22.34 79 PHE B CA 1
ATOM 3396 C C . PHE B 1 91 ? 51.391 66.026 -16.224 1.00 21.81 79 PHE B C 1
ATOM 3397 O O . PHE B 1 91 ? 50.386 65.520 -15.793 1.00 20.57 79 PHE B O 1
ATOM 3405 N N . MET B 1 92 ? 51.546 66.287 -17.525 1.00 22.22 80 MET B N 1
ATOM 3406 C CA . MET B 1 92 ? 50.476 66.043 -18.467 1.00 24.15 80 MET B CA 1
ATOM 3407 C C . MET B 1 92 ? 50.482 64.668 -19.156 1.00 22.87 80 MET B C 1
ATOM 3408 O O . MET B 1 92 ? 49.624 64.403 -19.993 1.00 21.76 80 MET B O 1
ATOM 3413 N N . GLY B 1 93 ? 51.435 63.815 -18.806 1.00 23.21 81 GLY B N 1
ATOM 3414 C CA . GLY B 1 93 ? 51.488 62.455 -19.316 1.00 24.11 81 GLY B CA 1
ATOM 3415 C C . GLY B 1 93 ? 51.971 62.408 -20.761 1.00 24.85 81 GLY B C 1
ATOM 3416 O O . GLY B 1 93 ? 51.603 61.497 -21.481 1.00 25.16 81 GLY B O 1
ATOM 3417 N N . TRP B 1 94 ? 52.728 63.413 -21.201 1.00 25.81 82 TRP B N 1
ATOM 3418 C CA . TRP B 1 94 ? 53.197 63.507 -22.602 1.00 25.95 82 TRP B CA 1
ATOM 3419 C C . TRP B 1 94 ? 54.706 63.263 -22.649 1.00 27.34 82 TRP B C 1
ATOM 3420 O O . TRP B 1 94 ? 55.471 64.007 -22.066 1.00 29.18 82 TRP B O 1
ATOM 3431 N N . LYS B 1 95 ? 55.145 62.237 -23.363 1.00 27.07 83 LYS B N 1
ATOM 3432 C CA . LYS B 1 95 ? 56.533 61.816 -23.273 1.00 27.28 83 LYS B CA 1
ATOM 3433 C C . LYS B 1 95 ? 57.410 62.267 -24.458 1.00 26.98 83 LYS B C 1
ATOM 3434 O O . LYS B 1 95 ? 58.569 61.926 -24.541 1.00 26.11 83 LYS B O 1
ATOM 3437 N N . ARG B 1 96 ? 56.852 63.066 -25.351 1.00 26.21 84 ARG B N 1
ATOM 3438 C CA . ARG B 1 96 ? 57.507 63.529 -26.545 1.00 26.03 84 ARG B CA 1
ATOM 3439 C C . ARG B 1 96 ? 57.836 65.005 -26.331 1.00 25.18 84 ARG B C 1
ATOM 3440 O O . ARG B 1 96 ? 57.551 65.543 -25.284 1.00 25.26 84 ARG B O 1
ATOM 3448 N N . PRO B 1 97 ? 58.503 65.650 -27.284 1.00 24.37 85 PRO B N 1
ATOM 3449 C CA . PRO B 1 97 ? 58.826 67.054 -27.159 1.00 23.86 85 PRO B CA 1
ATOM 3450 C C . PRO B 1 97 ? 57.657 68.043 -26.978 1.00 24.30 85 PRO B C 1
ATOM 3451 O O . PRO B 1 97 ? 56.556 67.830 -27.466 1.00 24.97 85 PRO B O 1
ATOM 3455 N N . ILE B 1 98 ? 57.949 69.090 -26.204 1.00 23.68 86 ILE B N 1
ATOM 3456 C CA . ILE B 1 98 ? 57.106 70.240 -25.971 1.00 22.90 86 ILE B CA 1
ATOM 3457 C C . ILE B 1 98 ? 57.906 71.491 -26.235 1.00 21.67 86 ILE B C 1
ATOM 3458 O O . ILE B 1 98 ? 59.058 71.627 -25.782 1.00 21.65 86 ILE B O 1
ATOM 3463 N N . LEU B 1 99 ? 57.303 72.391 -26.990 1.00 23.00 87 LEU B N 1
ATOM 3464 C CA . LEU B 1 99 ? 57.731 73.796 -27.102 1.00 23.47 87 LEU B CA 1
ATOM 3465 C C . LEU B 1 99 ? 56.852 74.591 -26.166 1.00 23.61 87 LEU B C 1
ATOM 3466 O O . LEU B 1 99 ? 55.630 74.477 -26.188 1.00 23.74 87 LEU B O 1
ATOM 3471 N N . THR B 1 100 ? 57.461 75.414 -25.337 1.00 25.12 88 THR B N 1
ATOM 3472 C CA . THR B 1 100 ? 56.705 76.344 -24.533 1.00 26.29 88 THR B CA 1
ATOM 3473 C C . THR B 1 100 ? 56.843 77.753 -25.065 1.00 27.25 88 THR B C 1
ATOM 3474 O O . THR B 1 100 ? 57.920 78.214 -25.370 1.00 26.80 88 THR B O 1
ATOM 3478 N N . ASP B 1 101 ? 55.703 78.409 -25.157 1.00 28.93 89 ASP B N 1
ATOM 3479 C CA . ASP B 1 101 ? 55.545 79.778 -25.545 1.00 31.29 89 ASP B CA 1
ATOM 3480 C C . ASP B 1 101 ? 55.894 80.603 -24.328 1.00 31.89 89 ASP B C 1
ATOM 3481 O O . ASP B 1 101 ? 55.659 80.154 -23.230 1.00 33.05 89 ASP B O 1
ATOM 3486 N N . SER B 1 102 ? 56.476 81.780 -24.488 1.00 32.54 90 SER B N 1
ATOM 3487 C CA . SER B 1 102 ? 56.870 82.598 -23.355 1.00 32.82 90 SER B CA 1
ATOM 3488 C C . SER B 1 102 ? 55.754 83.522 -22.852 1.00 34.60 90 SER B C 1
ATOM 3489 O O . SER B 1 102 ? 55.967 84.267 -21.902 1.00 34.81 90 SER B O 1
ATOM 3492 N N . GLY B 1 103 ? 54.603 83.511 -23.520 1.00 36.47 91 GLY B N 1
ATOM 3493 C CA . GLY B 1 103 ? 53.443 84.324 -23.133 1.00 38.14 91 GLY B CA 1
ATOM 3494 C C . GLY B 1 103 ? 53.312 85.722 -23.742 1.00 39.23 91 GLY B C 1
ATOM 3495 O O . GLY B 1 103 ? 52.441 86.492 -23.324 1.00 38.66 91 GLY B O 1
ATOM 3496 N N . GLY B 1 104 ? 54.153 86.057 -24.721 1.00 40.95 92 GLY B N 1
ATOM 3497 C CA . GLY B 1 104 ? 54.179 87.419 -25.284 1.00 41.89 92 GLY B CA 1
ATOM 3498 C C . GLY B 1 104 ? 52.887 87.798 -25.999 1.00 43.08 92 GLY B C 1
ATOM 3499 O O . GLY B 1 104 ? 52.466 88.959 -25.963 1.00 42.79 92 GLY B O 1
ATOM 3500 N N . PHE B 1 105 ? 52.244 86.823 -26.645 1.00 44.95 93 PHE B N 1
ATOM 3501 C CA . PHE B 1 105 ? 50.947 87.091 -27.300 1.00 46.72 93 PHE B CA 1
ATOM 3502 C C . PHE B 1 105 ? 49.793 87.213 -26.293 1.00 47.02 93 PHE B C 1
ATOM 3503 O O . PHE B 1 105 ? 48.886 88.012 -26.493 1.00 47.22 93 PHE B O 1
ATOM 3511 N N . GLN B 1 106 ? 49.830 86.409 -25.232 1.00 48.18 94 GLN B N 1
ATOM 3512 C CA . GLN B 1 106 ? 48.836 86.484 -24.135 1.00 49.10 94 GLN B CA 1
ATOM 3513 C C . GLN B 1 106 ? 48.887 87.840 -23.440 1.00 49.41 94 GLN B C 1
ATOM 3514 O O . GLN B 1 106 ? 47.849 88.404 -23.086 1.00 48.57 94 GLN B O 1
ATOM 3520 N N . VAL B 1 107 ? 50.103 88.344 -23.226 1.00 50.19 95 VAL B N 1
ATOM 3521 C CA . VAL B 1 107 ? 50.297 89.683 -22.626 1.00 51.33 95 VAL B CA 1
ATOM 3522 C C . VAL B 1 107 ? 49.872 90.796 -23.615 1.00 52.03 95 VAL B C 1
ATOM 3523 O O . VAL B 1 107 ? 49.246 91.787 -23.215 1.00 51.98 95 VAL B O 1
ATOM 3527 N N . PHE B 1 108 ? 50.190 90.591 -24.898 1.00 53.18 96 PHE B N 1
ATOM 3528 C CA . PHE B 1 108 ? 49.648 91.390 -26.031 1.00 53.87 96 PHE B CA 1
ATOM 3529 C C . PHE B 1 108 ? 48.097 91.362 -26.093 1.00 54.35 96 PHE B C 1
ATOM 3530 O O . PHE B 1 108 ? 47.470 92.346 -26.509 1.00 54.26 96 PHE B O 1
ATOM 3538 N N . SER B 1 109 ? 47.491 90.239 -25.697 1.00 54.72 97 SER B N 1
ATOM 3539 C CA . SER B 1 109 ? 46.030 90.087 -25.739 1.00 55.36 97 SER B CA 1
ATOM 3540 C C . SER B 1 109 ? 45.314 90.672 -24.508 1.00 55.84 97 SER B C 1
ATOM 3541 O O . SER B 1 109 ? 44.085 90.829 -24.526 1.00 56.08 97 SER B O 1
ATOM 3544 N N . LEU B 1 110 ? 46.068 90.989 -23.449 1.00 56.25 98 LEU B N 1
ATOM 3545 C CA . LEU B 1 110 ? 45.477 91.509 -22.213 1.00 56.69 98 LEU B CA 1
ATOM 3546 C C . LEU B 1 110 ? 45.063 92.956 -22.351 1.00 56.88 98 LEU B C 1
ATOM 3547 O O . LEU B 1 110 ? 45.732 93.735 -23.038 1.00 57.04 98 LEU B O 1
ATOM 3552 N N . PRO B 1 111 ? 43.963 93.329 -21.674 1.00 57.37 99 PRO B N 1
ATOM 3553 C CA . PRO B 1 111 ? 43.654 94.757 -21.544 1.00 57.55 99 PRO B CA 1
ATOM 3554 C C . PRO B 1 111 ? 44.562 95.407 -20.491 1.00 57.38 99 PRO B C 1
ATOM 3555 O O . PRO B 1 111 ? 45.035 94.724 -19.558 1.00 58.25 99 PRO B O 1
ATOM 3559 N N . LYS B 1 112 ? 44.831 96.698 -20.677 1.00 56.68 100 LYS B N 1
ATOM 3560 C CA . LYS B 1 112 ? 45.422 97.561 -19.632 1.00 55.98 100 LYS B CA 1
ATOM 3561 C C . LYS B 1 112 ? 46.650 97.008 -18.833 1.00 54.67 100 LYS B C 1
ATOM 3562 O O . LYS B 1 112 ? 46.579 96.791 -17.610 1.00 55.58 100 LYS B O 1
ATOM 3566 N N . ILE B 1 113 ? 47.773 96.826 -19.532 1.00 52.27 101 ILE B N 1
ATOM 3567 C CA . ILE B 1 113 ? 49.043 96.448 -18.904 1.00 49.50 101 ILE B CA 1
ATOM 3568 C C . ILE B 1 113 ? 50.006 97.671 -18.825 1.00 48.55 101 ILE B C 1
ATOM 3569 O O . ILE B 1 113 ? 49.845 98.636 -19.583 1.00 48.63 101 ILE B O 1
ATOM 3574 N N . ARG B 1 114 ? 50.957 97.662 -17.884 1.00 46.31 102 ARG B N 1
ATOM 3575 C CA . ARG B 1 114 ? 52.053 98.661 -17.858 1.00 44.87 102 ARG B CA 1
ATOM 3576 C C . ARG B 1 114 ? 53.361 97.973 -18.265 1.00 41.84 102 ARG B C 1
ATOM 3577 O O . ARG B 1 114 ? 53.844 97.139 -17.537 1.00 41.39 102 ARG B O 1
ATOM 3579 N N . ILE B 1 115 ? 53.907 98.322 -19.432 1.00 39.03 103 ILE B N 1
ATOM 3580 C CA . ILE B 1 115 ? 55.146 97.742 -19.963 1.00 36.69 103 ILE B CA 1
ATOM 3581 C C . ILE B 1 115 ? 56.264 98.747 -19.976 1.00 34.79 103 ILE B C 1
ATOM 3582 O O . ILE B 1 115 ? 56.067 99.879 -20.400 1.00 34.76 103 ILE B O 1
ATOM 3586 N N . ASP B 1 116 ? 57.439 98.353 -19.511 1.00 32.36 104 ASP B N 1
ATOM 3587 C CA . ASP B 1 116 ? 58.634 99.172 -19.666 1.00 31.01 104 ASP B CA 1
ATOM 3588 C C . ASP B 1 116 ? 59.818 98.241 -19.857 1.00 29.41 104 ASP B C 1
ATOM 3589 O O . ASP B 1 116 ? 59.619 97.072 -20.119 1.00 27.79 104 ASP B O 1
ATOM 3594 N N . ASP B 1 117 ? 61.040 98.751 -19.730 1.00 28.07 105 ASP B N 1
ATOM 3595 C CA . ASP B 1 117 ? 62.242 97.930 -19.888 1.00 27.57 105 ASP B CA 1
ATOM 3596 C C . ASP B 1 117 ? 62.420 96.848 -18.835 1.00 27.05 105 ASP B C 1
ATOM 3597 O O . ASP B 1 117 ? 63.013 95.814 -19.104 1.00 25.40 105 ASP B O 1
ATOM 3602 N N . GLU B 1 118 ? 61.931 97.090 -17.632 1.00 27.28 106 GLU B N 1
ATOM 3603 C CA . GLU B 1 118 ? 62.050 96.098 -16.596 1.00 28.00 106 GLU B CA 1
ATOM 3604 C C . GLU B 1 118 ? 61.152 94.875 -16.845 1.00 27.70 106 GLU B C 1
ATOM 3605 O O . GLU B 1 118 ? 61.572 93.750 -16.631 1.00 27.35 106 GLU B O 1
ATOM 3611 N N . GLY B 1 119 ? 59.949 95.102 -17.349 1.00 27.20 107 GLY B N 1
ATOM 3612 C CA . GLY B 1 119 ? 59.024 94.028 -17.596 1.00 27.41 107 GLY B CA 1
ATOM 3613 C C . GLY B 1 119 ? 57.638 94.579 -17.813 1.00 27.81 107 GLY B C 1
ATOM 3614 O O . GLY B 1 119 ? 57.469 95.767 -18.121 1.00 27.65 107 GLY B O 1
ATOM 3615 N N . VAL B 1 120 ? 56.658 93.708 -17.610 1.00 28.26 108 VAL B N 1
ATOM 3616 C CA . VAL B 1 120 ? 55.263 93.998 -17.838 1.00 29.00 108 VAL B CA 1
ATOM 3617 C C . VAL B 1 120 ? 54.461 93.672 -16.576 1.00 29.85 108 VAL B C 1
ATOM 3618 O O . VAL B 1 120 ? 54.620 92.610 -15.990 1.00 30.80 108 VAL B O 1
ATOM 3625 N N . VAL B 1 121 ? 53.646 94.620 -16.120 1.00 31.16 109 VAL B N 1
ATOM 3626 C CA . VAL B 1 121 ? 52.690 94.371 -15.053 1.00 31.34 109 VAL B CA 1
ATOM 3627 C C . VAL B 1 121 ? 51.316 94.269 -15.679 1.00 32.25 109 VAL B C 1
ATOM 3628 O O . VAL B 1 121 ? 51.000 94.989 -16.631 1.00 32.20 109 VAL B O 1
ATOM 3632 N N . PHE B 1 122 ? 50.515 93.340 -15.170 1.00 32.88 110 PHE B N 1
ATOM 3633 C CA . PHE B 1 122 ? 49.145 93.136 -15.655 1.00 33.47 110 PHE B CA 1
ATOM 3634 C C . PHE B 1 122 ? 48.291 92.499 -14.547 1.00 33.18 110 PHE B C 1
ATOM 3635 O O . PHE B 1 122 ? 48.805 92.126 -13.493 1.00 31.28 110 PHE B O 1
ATOM 3643 N N . ARG B 1 123 ? 46.981 92.422 -14.775 1.00 33.01 111 ARG B N 1
ATOM 3644 C CA . ARG B 1 123 ? 46.068 91.918 -13.747 1.00 32.84 111 ARG B CA 1
ATOM 3645 C C . ARG B 1 123 ? 45.797 90.442 -14.058 1.00 32.21 111 ARG B C 1
ATOM 3646 O O . ARG B 1 123 ? 45.578 90.069 -15.192 1.00 31.35 111 ARG B O 1
ATOM 3648 N N . SER B 1 124 ? 45.840 89.601 -13.029 1.00 32.70 112 SER B N 1
ATOM 3649 C CA . SER B 1 124 ? 45.706 88.152 -13.225 1.00 32.76 112 SER B CA 1
ATOM 3650 C C . SER B 1 124 ? 44.349 87.789 -13.808 1.00 32.57 112 SER B C 1
ATOM 3651 O O . SER B 1 124 ? 43.324 88.203 -13.284 1.00 32.07 112 SER B O 1
ATOM 3654 N N . PRO B 1 125 ? 44.344 87.015 -14.893 1.00 34.87 113 PRO B N 1
ATOM 3655 C CA . PRO B 1 125 ? 43.138 86.399 -15.439 1.00 35.84 113 PRO B CA 1
ATOM 3656 C C . PRO B 1 125 ? 42.392 85.513 -14.469 1.00 36.86 113 PRO B C 1
ATOM 3657 O O . PRO B 1 125 ? 41.238 85.217 -14.699 1.00 39.47 113 PRO B O 1
ATOM 3661 N N . ILE B 1 126 ? 43.019 85.094 -13.392 1.00 37.33 114 ILE B N 1
ATOM 3662 C CA . ILE B 1 126 ? 42.359 84.241 -12.425 1.00 37.82 114 ILE B CA 1
ATOM 3663 C C . ILE B 1 126 ? 41.793 85.012 -11.254 1.00 37.46 114 ILE B C 1
ATOM 3664 O O . ILE B 1 126 ? 40.717 84.725 -10.767 1.00 39.21 114 ILE B O 1
ATOM 3669 N N . ASP B 1 127 ? 42.488 86.063 -10.877 1.00 36.66 115 ASP B N 1
ATOM 3670 C CA . ASP B 1 127 ? 42.454 86.656 -9.557 1.00 35.87 115 ASP B CA 1
ATOM 3671 C C . ASP B 1 127 ? 42.100 88.165 -9.579 1.00 34.40 115 ASP B C 1
ATOM 3672 O O . ASP B 1 127 ? 41.616 88.725 -8.588 1.00 31.39 115 ASP B O 1
ATOM 3677 N N . GLY B 1 128 ? 42.453 88.831 -10.684 1.00 33.33 116 GLY B N 1
ATOM 3678 C CA . GLY B 1 128 ? 42.519 90.307 -10.739 1.00 33.39 116 GLY B CA 1
ATOM 3679 C C . GLY B 1 128 ? 43.756 90.928 -10.083 1.00 32.98 116 GLY B C 1
ATOM 3680 O O . GLY B 1 128 ? 43.991 92.126 -10.217 1.00 34.18 116 GLY B O 1
ATOM 3681 N N . SER B 1 129 ? 44.535 90.135 -9.350 1.00 31.97 117 SER B N 1
ATOM 3682 C CA . SER B 1 129 ? 45.732 90.607 -8.668 1.00 31.09 117 SER B CA 1
ATOM 3683 C C . SER B 1 129 ? 46.799 91.069 -9.684 1.00 30.04 117 SER B C 1
ATOM 3684 O O . SER B 1 129 ? 46.806 90.619 -10.813 1.00 29.46 117 SER B O 1
ATOM 3687 N N . LYS B 1 130 ? 47.663 92.000 -9.273 1.00 29.39 118 LYS B N 1
ATOM 3688 C CA . LYS B 1 130 ? 48.759 92.488 -10.128 1.00 29.10 118 LYS B CA 1
ATOM 3689 C C . LYS B 1 130 ? 49.838 91.402 -10.239 1.00 28.60 118 LYS B C 1
ATOM 3690 O O . LYS B 1 130 ? 50.344 90.918 -9.237 1.00 29.08 118 LYS B O 1
ATOM 3692 N N . VAL B 1 131 ? 50.158 91.019 -11.470 1.00 27.83 119 VAL B N 1
ATOM 3693 C CA . VAL B 1 131 ? 51.219 90.062 -11.775 1.00 27.20 119 VAL B CA 1
ATOM 3694 C C . VAL B 1 131 ? 52.380 90.763 -12.515 1.00 26.65 119 VAL B C 1
ATOM 3695 O O . VAL B 1 131 ? 52.169 91.572 -13.430 1.00 26.51 119 VAL B O 1
ATOM 3699 N N . PHE B 1 132 ? 53.603 90.439 -12.139 1.00 25.93 120 PHE B N 1
ATOM 3700 C CA . PHE B 1 132 ? 54.761 90.981 -12.830 1.00 26.46 120 PHE B CA 1
ATOM 3701 C C . PHE B 1 132 ? 55.528 89.893 -13.597 1.00 26.24 120 PHE B C 1
ATOM 3702 O O . PHE B 1 132 ? 55.863 88.860 -13.045 1.00 26.86 120 PHE B O 1
ATOM 3710 N N . LEU B 1 133 ? 55.800 90.145 -14.870 1.00 25.59 121 LEU B N 1
ATOM 3711 C CA . LEU B 1 133 ? 56.501 89.196 -15.726 1.00 25.67 121 LEU B CA 1
ATOM 3712 C C . LEU B 1 133 ? 57.664 89.919 -16.439 1.00 25.07 121 LEU B C 1
ATOM 3713 O O . LEU B 1 133 ? 57.548 91.072 -16.872 1.00 25.44 121 LEU B O 1
ATOM 3718 N N . ASN B 1 134 ? 58.814 89.265 -16.487 1.00 24.26 122 ASN B N 1
ATOM 3719 C CA . ASN B 1 134 ? 59.971 89.783 -17.207 1.00 23.78 122 ASN B CA 1
ATOM 3720 C C . ASN B 1 134 ? 60.788 88.614 -17.764 1.00 23.22 122 ASN B C 1
ATOM 3721 O O . ASN B 1 134 ? 60.417 87.477 -17.553 1.00 23.13 122 ASN B O 1
ATOM 3726 N N . PRO B 1 135 ? 61.852 88.876 -18.537 1.00 23.62 123 PRO B N 1
ATOM 3727 C CA . PRO B 1 135 ? 62.619 87.777 -19.141 1.00 24.02 123 PRO B CA 1
ATOM 3728 C C . PRO B 1 135 ? 63.160 86.762 -18.149 1.00 24.24 123 PRO B C 1
ATOM 3729 O O . PRO B 1 135 ? 63.068 85.569 -18.365 1.00 24.55 123 PRO B O 1
ATOM 3733 N N . GLU B 1 136 ? 63.677 87.243 -17.043 1.00 24.62 124 GLU B N 1
ATOM 3734 C CA . GLU B 1 136 ? 64.216 86.368 -16.014 1.00 24.72 124 GLU B CA 1
ATOM 3735 C C . GLU B 1 136 ? 63.180 85.412 -15.420 1.00 23.85 124 GLU B C 1
ATOM 3736 O O . GLU B 1 136 ? 63.451 84.248 -15.281 1.00 22.79 124 GLU B O 1
ATOM 3742 N N . ILE B 1 137 ? 62.006 85.918 -15.064 1.00 24.19 125 ILE B N 1
ATOM 3743 C CA . ILE B 1 137 ? 60.911 85.110 -14.540 1.00 24.26 125 ILE B CA 1
ATOM 3744 C C . ILE B 1 137 ? 60.443 84.094 -15.588 1.00 24.28 125 ILE B C 1
ATOM 3745 O O . ILE B 1 137 ? 60.194 82.924 -15.285 1.00 24.66 125 ILE B O 1
ATOM 3750 N N . SER B 1 138 ? 60.325 84.538 -16.835 1.00 23.91 126 SER B N 1
ATOM 3751 C CA . SER B 1 138 ? 59.921 83.652 -17.917 1.00 23.82 126 SER B CA 1
ATOM 3752 C C . SER B 1 138 ? 60.864 82.479 -18.079 1.00 22.91 126 SER B C 1
ATOM 3753 O O . SER B 1 138 ? 60.413 81.339 -18.250 1.00 24.09 126 SER B O 1
ATOM 3756 N N . MET B 1 139 ? 62.160 82.741 -18.043 1.00 23.16 127 MET B N 1
ATOM 3757 C CA . MET B 1 139 ? 63.172 81.690 -18.189 1.00 22.96 127 MET B CA 1
ATOM 3758 C C . MET B 1 139 ? 63.121 80.749 -17.017 1.00 23.61 127 MET B C 1
ATOM 3759 O O . MET B 1 139 ? 63.161 79.564 -17.207 1.00 24.76 127 MET B O 1
ATOM 3764 N N . GLU B 1 140 ? 62.979 81.273 -15.809 1.00 23.83 128 GLU B N 1
ATOM 3765 C CA . GLU B 1 140 ? 62.823 80.449 -14.629 1.00 25.56 128 GLU B CA 1
ATOM 3766 C C . GLU B 1 140 ? 61.600 79.506 -14.736 1.00 24.19 128 GLU B C 1
ATOM 3767 O O . GLU B 1 140 ? 61.677 78.353 -14.361 1.00 23.23 128 GLU B O 1
ATOM 3773 N N . VAL B 1 141 ? 60.478 79.990 -15.260 1.00 23.15 129 VAL B N 1
ATOM 3774 C CA . VAL B 1 141 ? 59.299 79.159 -15.422 1.00 22.69 129 VAL B CA 1
ATOM 3775 C C . VAL B 1 141 ? 59.537 78.050 -16.426 1.00 22.36 129 VAL B C 1
ATOM 3776 O O . VAL B 1 141 ? 59.206 76.902 -16.170 1.00 23.34 129 VAL B O 1
ATOM 3780 N N . GLN B 1 142 ? 60.095 78.379 -17.578 1.00 22.96 130 GLN B N 1
ATOM 3781 C CA . GLN B 1 142 ? 60.262 77.405 -18.642 1.00 23.48 130 GLN B CA 1
ATOM 3782 C C . GLN B 1 142 ? 61.332 76.389 -18.309 1.00 23.50 130 GLN B C 1
ATOM 3783 O O . GLN B 1 142 ? 61.222 75.218 -18.677 1.00 23.01 130 GLN B O 1
ATOM 3789 N N . ILE B 1 143 ? 62.375 76.846 -17.628 1.00 23.89 131 ILE B N 1
ATOM 3790 C CA . ILE B 1 143 ? 63.358 75.931 -17.064 1.00 24.28 131 ILE B CA 1
ATOM 3791 C C . ILE B 1 143 ? 62.667 74.929 -16.121 1.00 25.09 131 ILE B C 1
ATOM 3792 O O . ILE B 1 143 ? 62.931 73.737 -16.206 1.00 27.04 131 ILE B O 1
ATOM 3797 N N . ALA B 1 144 ? 61.792 75.391 -15.218 1.00 26.12 132 ALA B N 1
ATOM 3798 C CA . ALA B 1 144 ? 61.065 74.503 -14.293 1.00 25.36 132 ALA B CA 1
ATOM 3799 C C . ALA B 1 144 ? 60.163 73.521 -15.007 1.00 24.77 132 ALA B C 1
ATOM 3800 O O . ALA B 1 144 ? 59.993 72.389 -14.569 1.00 23.59 132 ALA B O 1
ATOM 3802 N N . LEU B 1 145 ? 59.584 73.948 -16.128 1.00 24.05 133 LEU B N 1
ATOM 3803 C CA . LEU B 1 145 ? 58.730 73.103 -16.924 1.00 24.09 133 LEU B CA 1
ATOM 3804 C C . LEU B 1 145 ? 59.518 72.010 -17.642 1.00 23.45 133 LEU B C 1
ATOM 3805 O O . LEU B 1 145 ? 58.990 70.955 -17.897 1.00 23.57 133 LEU B O 1
ATOM 3810 N N . GLY B 1 146 ? 60.750 72.306 -18.043 1.00 24.33 134 GLY B N 1
ATOM 3811 C CA . GLY B 1 146 ? 61.595 71.345 -18.706 1.00 24.53 134 GLY B CA 1
ATOM 3812 C C . GLY B 1 146 ? 61.250 71.082 -20.147 1.00 25.32 134 GLY B C 1
ATOM 3813 O O . GLY B 1 146 ? 61.593 70.022 -20.690 1.00 27.40 134 GLY B O 1
ATOM 3814 N N . SER B 1 147 ? 60.613 72.035 -20.803 1.00 24.99 135 SER B N 1
ATOM 3815 C CA . SER B 1 147 ? 60.282 71.858 -22.209 1.00 25.43 135 SER B CA 1
ATOM 3816 C C . SER B 1 147 ? 61.535 71.734 -23.056 1.00 24.14 135 SER B C 1
ATOM 3817 O O . SER B 1 147 ? 62.610 72.254 -22.717 1.00 24.76 135 SER B O 1
ATOM 3820 N N . ASP B 1 148 ? 61.390 71.018 -24.149 1.00 22.88 136 ASP B N 1
ATOM 3821 C CA . ASP B 1 148 ? 62.445 70.794 -25.112 1.00 23.19 136 ASP B CA 1
ATOM 3822 C C . ASP B 1 148 ? 62.905 72.045 -25.859 1.00 22.80 136 ASP B C 1
ATOM 3823 O O . ASP B 1 148 ? 64.076 72.168 -26.158 1.00 23.08 136 ASP B O 1
ATOM 3828 N N . ILE B 1 149 ? 61.959 72.926 -26.187 1.00 21.30 137 ILE B N 1
ATOM 3829 C CA . ILE B 1 149 ? 62.232 74.251 -26.754 1.00 20.67 137 ILE B CA 1
ATOM 3830 C C . ILE B 1 149 ? 61.543 75.298 -25.907 1.00 21.42 137 ILE B C 1
ATOM 3831 O O . ILE B 1 149 ? 60.383 75.155 -25.591 1.00 22.87 137 ILE B O 1
ATOM 3836 N N . CYS B 1 150 ? 62.319 76.289 -25.486 1.00 22.56 138 CYS B N 1
ATOM 3837 C CA . CYS B 1 150 ? 61.858 77.467 -24.821 1.00 23.28 138 CYS B CA 1
ATOM 3838 C C . CYS B 1 150 ? 61.937 78.638 -25.738 1.00 23.34 138 CYS B C 1
ATOM 3839 O O . CYS B 1 150 ? 62.800 78.680 -26.583 1.00 24.58 138 CYS B O 1
ATOM 3842 N N . MET B 1 151 ? 61.020 79.586 -25.570 1.00 23.70 139 MET B N 1
ATOM 3843 C CA . MET B 1 151 ? 61.053 80.861 -26.250 1.00 24.05 139 MET B CA 1
ATOM 3844 C C . MET B 1 151 ? 61.535 81.975 -25.343 1.00 23.56 139 MET B C 1
ATOM 3845 O O . MET B 1 151 ? 61.189 82.047 -24.172 1.00 24.04 139 MET B O 1
ATOM 3850 N N . VAL B 1 152 ? 62.323 82.887 -25.926 1.00 23.79 140 VAL B N 1
ATOM 3851 C CA . VAL B 1 152 ? 62.673 84.141 -25.275 1.00 24.44 140 VAL B CA 1
ATOM 3852 C C . VAL B 1 152 ? 61.413 84.938 -24.935 1.00 25.04 140 VAL B C 1
ATOM 3853 O O . VAL B 1 152 ? 60.386 84.790 -25.576 1.00 24.98 140 VAL B O 1
ATOM 3857 N N . PHE B 1 153 ? 61.503 85.751 -23.890 1.00 24.85 141 PHE B N 1
ATOM 3858 C CA . PHE B 1 153 ? 60.406 86.654 -23.543 1.00 25.56 141 PHE B CA 1
ATOM 3859 C C . PHE B 1 153 ? 60.532 87.897 -24.396 1.00 26.10 141 PHE B C 1
ATOM 3860 O O . PHE B 1 153 ? 61.572 88.537 -24.391 1.00 26.81 141 PHE B O 1
ATOM 3868 N N . ASP B 1 154 ? 59.481 88.222 -25.126 1.00 27.39 142 ASP B N 1
ATOM 3869 C CA . ASP B 1 154 ? 59.504 89.294 -26.132 1.00 29.01 142 ASP B CA 1
ATOM 3870 C C . ASP B 1 154 ? 58.472 90.363 -25.847 1.00 29.61 142 ASP B C 1
ATOM 3871 O O . ASP B 1 154 ? 57.555 90.160 -25.046 1.00 29.18 142 ASP B O 1
ATOM 3876 N N . HIS B 1 155 ? 58.604 91.486 -26.558 1.00 30.40 143 HIS B N 1
ATOM 3877 C CA . HIS B 1 155 ? 57.571 92.513 -26.556 1.00 31.23 143 HIS B CA 1
ATOM 3878 C C . HIS B 1 155 ? 56.901 92.563 -27.927 1.00 32.47 143 HIS B C 1
ATOM 3879 O O . HIS B 1 155 ? 57.451 93.118 -28.871 1.00 32.94 143 HIS B O 1
ATOM 3886 N N . CYS B 1 156 ? 55.690 92.033 -27.996 1.00 34.57 144 CYS B N 1
ATOM 3887 C CA . CYS B 1 156 ? 54.915 91.972 -29.247 1.00 35.30 144 CYS B CA 1
ATOM 3888 C C . CYS B 1 156 ? 54.028 93.221 -29.456 1.00 35.03 144 CYS B C 1
ATOM 3889 O O . CYS B 1 156 ? 53.127 93.471 -28.662 1.00 34.72 144 CYS B O 1
ATOM 3892 N N . PRO B 1 157 ? 54.305 94.023 -30.504 1.00 35.32 145 PRO B N 1
ATOM 3893 C CA . PRO B 1 157 ? 53.489 95.202 -30.754 1.00 35.82 145 PRO B CA 1
ATOM 3894 C C . PRO B 1 157 ? 52.247 94.872 -31.572 1.00 36.17 145 PRO B C 1
ATOM 3895 O O . PRO B 1 157 ? 52.120 93.746 -32.063 1.00 36.67 145 PRO B O 1
ATOM 3899 N N . VAL B 1 158 ? 51.366 95.860 -31.723 1.00 37.12 146 VAL B N 1
ATOM 3900 C CA . VAL B 1 158 ? 50.186 95.772 -32.595 1.00 37.45 146 VAL B CA 1
ATOM 3901 C C . VAL B 1 158 ? 50.556 96.072 -34.044 1.00 37.82 146 VAL B C 1
ATOM 3902 O O . VAL B 1 158 ? 51.647 96.587 -34.323 1.00 38.35 146 VAL B O 1
ATOM 3904 N N . ALA B 1 161 ? 50.394 99.577 -35.959 1.00 27.85 149 ALA B N 1
ATOM 3905 C CA . ALA B 1 161 ? 50.870 100.625 -35.068 1.00 27.08 149 ALA B CA 1
ATOM 3906 C C . ALA B 1 161 ? 51.916 101.437 -35.794 1.00 26.14 149 ALA B C 1
ATOM 3907 O O . ALA B 1 161 ? 52.523 100.971 -36.759 1.00 25.63 149 ALA B O 1
ATOM 3909 N N . ASP B 1 162 ? 52.134 102.644 -35.303 1.00 25.34 150 ASP B N 1
ATOM 3910 C CA . ASP B 1 162 ? 53.041 103.569 -35.949 1.00 24.09 150 ASP B CA 1
ATOM 3911 C C . ASP B 1 162 ? 54.437 103.018 -35.908 1.00 23.08 150 ASP B C 1
ATOM 3912 O O . ASP B 1 162 ? 54.782 102.252 -35.029 1.00 21.30 150 ASP B O 1
ATOM 3917 N N . TYR B 1 163 ? 55.241 103.415 -36.889 1.00 23.62 151 TYR B N 1
ATOM 3918 C CA . TYR B 1 163 ? 56.602 102.922 -36.999 1.00 23.70 151 TYR B CA 1
ATOM 3919 C C . TYR B 1 163 ? 57.376 103.155 -35.696 1.00 23.18 151 TYR B C 1
ATOM 3920 O O . TYR B 1 163 ? 58.032 102.249 -35.220 1.00 23.36 151 TYR B O 1
ATOM 3929 N N . GLU B 1 164 ? 57.261 104.350 -35.121 1.00 22.52 152 GLU B N 1
ATOM 3930 C CA . GLU B 1 164 ? 57.913 104.683 -33.837 1.00 23.13 152 GLU B CA 1
ATOM 3931 C C . GLU B 1 164 ? 57.598 103.655 -32.723 1.00 23.12 152 GLU B C 1
ATOM 3932 O O . GLU B 1 164 ? 58.492 103.194 -32.019 1.00 23.11 152 GLU B O 1
ATOM 3934 N N . GLU B 1 165 ? 56.318 103.320 -32.572 1.00 23.68 153 GLU B 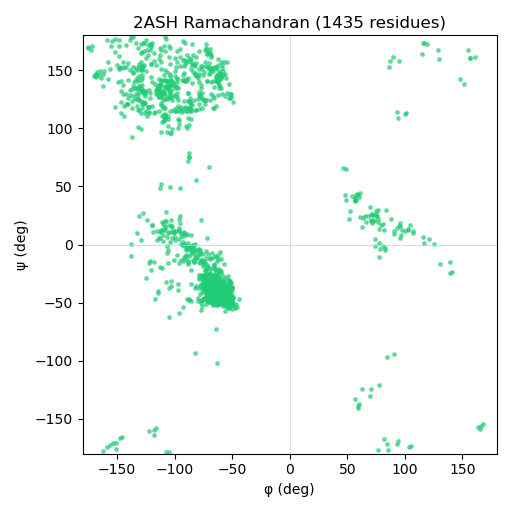N 1
ATOM 3935 C CA . GLU B 1 165 ? 55.834 102.334 -31.581 1.00 24.63 153 GLU B CA 1
ATOM 3936 C C . GLU B 1 165 ? 56.342 100.904 -31.867 1.00 24.98 153 GLU B C 1
ATOM 3937 O O . GLU B 1 165 ? 56.742 100.147 -30.954 1.00 23.73 153 GLU B O 1
ATOM 3941 N N . VAL B 1 166 ? 56.328 100.517 -33.143 1.00 25.34 154 VAL B N 1
ATOM 3942 C CA . VAL B 1 166 ? 56.792 99.185 -33.505 1.00 24.86 154 VAL B CA 1
ATOM 3943 C C . VAL B 1 166 ? 58.307 99.092 -33.287 1.00 25.47 154 VAL B C 1
ATOM 3944 O O . VAL B 1 166 ? 58.791 98.074 -32.782 1.00 26.68 154 VAL B O 1
ATOM 3948 N N . LYS B 1 167 ? 59.026 100.147 -33.640 1.00 26.13 155 LYS B N 1
ATOM 3949 C CA . LYS B 1 167 ? 60.473 100.192 -33.444 1.00 27.34 155 LYS B CA 1
ATOM 3950 C C . LYS B 1 167 ? 60.882 100.119 -31.967 1.00 27.05 155 LYS B C 1
ATOM 3951 O O . LYS B 1 167 ? 61.902 99.550 -31.632 1.00 27.25 155 LYS B O 1
ATOM 3957 N N . GLU B 1 168 ? 60.069 100.681 -31.090 1.00 27.07 156 GLU B N 1
ATOM 3958 C CA . GLU B 1 168 ? 60.345 100.637 -29.662 1.00 27.09 156 GLU B CA 1
ATOM 3959 C C . GLU B 1 168 ? 60.177 99.242 -29.102 1.00 25.16 156 GLU B C 1
ATOM 3960 O O . GLU B 1 168 ? 60.993 98.784 -28.302 1.00 22.38 156 GLU B O 1
ATOM 3966 N N . ALA B 1 169 ? 59.127 98.555 -29.554 1.00 24.14 157 ALA B N 1
ATOM 3967 C CA . ALA B 1 169 ? 58.857 97.222 -29.094 1.00 23.41 157 ALA B CA 1
ATOM 3968 C C . ALA B 1 169 ? 59.912 96.268 -29.627 1.00 22.58 157 ALA B C 1
ATOM 3969 O O . ALA B 1 169 ? 60.257 95.314 -28.955 1.00 24.11 157 ALA B O 1
ATOM 3971 N N . THR B 1 170 ? 60.390 96.522 -30.841 1.00 21.43 158 THR B N 1
ATOM 3972 C CA . THR B 1 170 ? 61.387 95.678 -31.513 1.00 21.08 158 THR B CA 1
ATOM 3973 C C . THR B 1 170 ? 62.753 95.826 -30.843 1.00 20.09 158 THR B C 1
ATOM 3974 O O . THR B 1 170 ? 63.490 94.867 -30.662 1.00 19.63 158 THR B O 1
ATOM 3978 N N . GLU B 1 171 ? 63.090 97.054 -30.514 1.00 20.01 159 GLU B N 1
ATOM 3979 C CA . GLU B 1 171 ? 64.284 97.348 -29.714 1.00 20.55 159 GLU B CA 1
ATOM 3980 C C . GLU B 1 171 ? 64.219 96.716 -28.331 1.00 19.74 159 GLU B C 1
ATOM 3981 O O . GLU B 1 171 ? 65.176 96.118 -27.890 1.00 20.41 159 GLU B O 1
ATOM 3984 N N . ARG B 1 172 ? 63.085 96.840 -27.649 1.00 19.92 160 ARG B N 1
ATOM 3985 C CA . ARG B 1 172 ? 62.879 96.168 -26.356 1.00 20.34 160 ARG B CA 1
ATOM 3986 C C . ARG B 1 172 ? 62.989 94.652 -26.427 1.00 20.57 160 ARG B C 1
ATOM 3987 O O . ARG B 1 172 ? 63.539 94.023 -25.521 1.00 20.23 160 ARG B O 1
ATOM 3995 N N . THR B 1 173 ? 62.438 94.061 -27.487 1.00 20.70 161 THR B N 1
ATOM 3996 C CA . THR B 1 173 ? 62.553 92.630 -27.769 1.00 20.70 161 THR B CA 1
ATOM 3997 C C . THR B 1 173 ? 64.020 92.166 -27.850 1.00 20.80 161 THR B C 1
ATOM 3998 O O . THR B 1 173 ? 64.382 91.115 -27.305 1.00 19.59 161 THR B O 1
ATOM 4002 N N . TYR B 1 174 ? 64.850 92.935 -28.528 1.00 20.93 162 TYR B N 1
ATOM 4003 C CA . TYR B 1 174 ? 66.286 92.663 -28.512 1.00 22.57 162 TYR B CA 1
ATOM 4004 C C . TYR B 1 174 ? 66.885 92.644 -27.106 1.00 22.00 162 TYR B C 1
ATOM 4005 O O . TYR B 1 174 ? 67.607 91.727 -26.747 1.00 22.62 162 TYR B O 1
ATOM 4014 N N . ARG B 1 175 ? 66.604 93.674 -26.316 1.00 21.30 163 ARG B N 1
ATOM 4015 C CA . ARG B 1 175 ? 67.169 93.772 -24.967 1.00 20.77 163 ARG B CA 1
ATOM 4016 C C . ARG B 1 175 ? 66.680 92.629 -24.108 1.00 20.39 163 ARG B C 1
ATOM 4017 O O . ARG B 1 175 ? 67.410 92.068 -23.303 1.00 19.77 163 ARG B O 1
ATOM 4025 N N . TRP B 1 176 ? 65.425 92.257 -24.304 1.00 20.72 164 TRP B N 1
ATOM 4026 C CA . TRP B 1 176 ? 64.848 91.135 -23.611 1.00 20.11 164 TRP B CA 1
ATOM 4027 C C . TRP B 1 176 ? 65.366 89.799 -24.083 1.00 19.71 164 TRP B C 1
ATOM 4028 O O . TRP B 1 176 ? 65.390 88.852 -23.307 1.00 21.10 164 TRP B O 1
ATOM 4039 N N . ALA B 1 177 ? 65.733 89.692 -25.347 1.00 20.48 165 ALA B N 1
ATOM 4040 C CA . ALA B 1 177 ? 66.341 88.469 -25.862 1.00 21.64 165 ALA B CA 1
ATOM 4041 C C . ALA B 1 177 ? 67.697 88.238 -25.200 1.00 22.27 165 ALA B C 1
ATOM 4042 O O . ALA B 1 177 ? 67.998 87.102 -24.825 1.00 24.31 165 ALA B O 1
ATOM 4044 N N . LEU B 1 178 ? 68.485 89.309 -25.031 1.00 23.01 166 LEU B N 1
ATOM 4045 C CA . LEU B 1 178 ? 69.772 89.255 -24.312 1.00 23.14 166 LEU B CA 1
ATOM 4046 C C . LEU B 1 178 ? 69.578 88.758 -22.901 1.00 22.27 166 LEU B C 1
ATOM 4047 O O . LEU B 1 178 ? 70.235 87.836 -22.484 1.00 22.64 166 LEU B O 1
ATOM 4052 N N . ARG B 1 179 ? 68.642 89.365 -22.183 1.00 22.51 167 ARG B N 1
ATOM 4053 C CA . ARG B 1 179 ? 68.329 89.006 -20.819 1.00 22.00 167 ARG B CA 1
ATOM 4054 C C . ARG B 1 179 ? 67.791 87.597 -20.678 1.00 22.26 167 ARG B C 1
ATOM 4055 O O . ARG B 1 179 ? 68.095 86.912 -19.706 1.00 23.25 167 ARG B O 1
ATOM 4063 N N . SER B 1 180 ? 66.994 87.159 -21.649 1.00 22.81 168 SER B N 1
ATOM 4064 C CA . SER B 1 180 ? 66.479 85.786 -21.689 1.00 22.93 168 SER B CA 1
ATOM 4065 C C . SER B 1 180 ? 67.632 84.789 -21.811 1.00 22.75 168 SER B C 1
ATOM 4066 O O . SER B 1 180 ? 67.709 83.820 -21.061 1.00 22.69 168 SER B O 1
ATOM 4069 N N . LYS B 1 181 ? 68.541 85.057 -22.737 1.00 24.20 169 LYS B N 1
ATOM 4070 C CA . LYS B 1 181 ? 69.687 84.181 -22.949 1.00 24.57 169 LYS B CA 1
ATOM 4071 C C . LYS B 1 181 ? 70.603 84.130 -21.705 1.00 24.63 169 LYS B C 1
ATOM 4072 O O . LYS B 1 181 ? 70.968 83.048 -21.263 1.00 24.94 169 LYS B O 1
ATOM 4078 N N . LYS B 1 182 ? 70.845 85.259 -21.057 1.00 24.18 170 LYS B N 1
ATOM 4079 C CA . LYS B 1 182 ? 71.641 85.298 -19.852 1.00 24.89 170 LYS B CA 1
ATOM 4080 C C . LYS B 1 182 ? 71.019 84.573 -18.638 1.00 25.93 170 LYS B C 1
ATOM 4081 O O . LYS B 1 182 ? 71.732 84.016 -17.799 1.00 26.30 170 LYS B O 1
ATOM 4083 N N . ALA B 1 183 ? 69.690 84.573 -18.544 1.00 26.33 171 ALA B N 1
ATOM 4084 C CA . ALA B 1 183 ? 68.985 83.852 -17.479 1.00 26.47 171 ALA B CA 1
ATOM 4085 C C . ALA B 1 183 ? 68.816 82.355 -17.826 1.00 27.06 171 ALA B C 1
ATOM 4086 O O . ALA B 1 183 ? 68.337 81.583 -17.004 1.00 27.55 171 ALA B O 1
ATOM 4088 N N . PHE B 1 184 ? 69.194 81.940 -19.033 1.00 27.76 172 PHE B N 1
ATOM 4089 C CA . PHE B 1 184 ? 68.881 80.572 -19.502 1.00 28.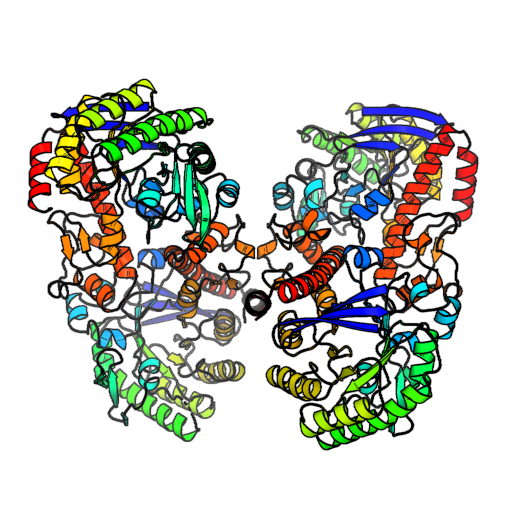57 172 PHE B CA 1
ATOM 4090 C C . PHE B 1 184 ? 69.964 79.573 -19.110 1.00 29.22 172 PHE B C 1
ATOM 4091 O O . PHE B 1 184 ? 70.744 79.119 -19.939 1.00 29.76 172 PHE B O 1
ATOM 4099 N N . LYS B 1 185 ? 70.007 79.262 -17.820 1.00 29.60 173 LYS B N 1
ATOM 4100 C CA . LYS B 1 185 ? 71.015 78.385 -17.246 1.00 30.08 173 LYS B CA 1
ATOM 4101 C C . LYS B 1 185 ? 70.353 77.030 -16.994 1.00 29.71 173 LYS B C 1
ATOM 4102 O O . LYS B 1 185 ? 69.670 76.855 -16.000 1.00 30.54 173 LYS B O 1
ATOM 4106 N N . THR B 1 186 ? 70.516 76.101 -17.939 1.00 29.62 174 THR B N 1
ATOM 4107 C CA . THR B 1 186 ? 69.872 74.768 -17.911 1.00 29.01 174 THR B CA 1
ATOM 4108 C C . THR B 1 186 ? 70.657 73.793 -18.727 1.00 29.39 174 THR B C 1
ATOM 4109 O O . THR B 1 186 ? 71.764 74.091 -19.141 1.00 29.81 174 THR B O 1
ATOM 4116 N N . GLU B 1 187 ? 70.095 72.605 -18.912 1.00 29.55 175 GLU B N 1
ATOM 4117 C CA . GLU B 1 187 ? 70.592 71.663 -19.872 1.00 30.42 175 GLU B CA 1
ATOM 4118 C C . GLU B 1 187 ? 69.413 70.980 -20.550 1.00 29.24 175 GLU B C 1
ATOM 4119 O O . GLU B 1 187 ? 68.300 70.943 -19.983 1.00 28.12 175 GLU B O 1
ATOM 4125 N N . ASN B 1 188 ? 69.675 70.472 -21.760 1.00 28.27 176 ASN B N 1
ATOM 4126 C CA . ASN B 1 188 ? 68.730 69.673 -22.539 1.00 28.40 176 ASN B CA 1
ATOM 4127 C C . ASN B 1 188 ? 67.480 70.454 -22.986 1.00 27.61 176 ASN B C 1
ATOM 4128 O O . ASN B 1 188 ? 66.404 69.866 -23.154 1.00 28.71 176 ASN B O 1
ATOM 4133 N N . GLN B 1 189 ? 67.611 71.772 -23.082 1.00 26.25 177 GLN B N 1
ATOM 4134 C CA . GLN B 1 189 ? 66.544 72.652 -23.546 1.00 25.33 177 GLN B CA 1
ATOM 4135 C C . GLN B 1 189 ? 67.121 73.589 -24.578 1.00 24.72 177 GLN B C 1
ATOM 4136 O O . GLN B 1 189 ? 68.163 74.181 -24.342 1.00 25.83 177 GLN B O 1
ATOM 4142 N N . ALA B 1 190 ? 66.489 73.683 -25.750 1.00 24.05 178 ALA B N 1
ATOM 4143 C CA . ALA B 1 190 ? 66.805 74.673 -26.748 1.00 23.84 178 ALA B CA 1
ATOM 4144 C C . ALA B 1 190 ? 66.134 76.013 -26.422 1.00 24.24 178 ALA B C 1
ATOM 4145 O O . ALA B 1 190 ? 65.121 76.055 -25.722 1.00 24.98 178 ALA B O 1
ATOM 4147 N N . LEU B 1 191 ? 66.695 77.109 -26.929 1.00 23.72 179 LEU B N 1
ATOM 4148 C CA . LEU B 1 191 ? 66.124 78.430 -26.736 1.00 23.51 179 LEU B CA 1
ATOM 4149 C C . LEU B 1 191 ? 66.027 79.096 -28.083 1.00 23.15 179 LEU B C 1
ATOM 4150 O O . LEU B 1 191 ? 67.023 79.188 -28.755 1.00 23.50 179 LEU B O 1
ATOM 4155 N N . PHE B 1 192 ? 64.814 79.523 -28.460 1.00 22.99 180 PHE B N 1
ATOM 4156 C CA . PHE B 1 192 ? 64.530 80.167 -29.748 1.00 23.31 180 PHE B CA 1
ATOM 4157 C C . PHE B 1 192 ? 64.336 81.658 -29.484 1.00 23.06 180 PHE B C 1
ATOM 4158 O O . PHE B 1 192 ? 63.700 82.046 -28.499 1.00 22.80 180 PHE B O 1
ATOM 4166 N N . GLY B 1 193 ? 64.945 82.468 -30.347 1.00 23.33 181 GLY B N 1
ATOM 4167 C CA . GLY B 1 193 ? 64.727 83.918 -30.389 1.00 22.44 181 GLY B CA 1
ATOM 4168 C C . GLY B 1 193 ? 63.508 84.266 -31.210 1.00 21.55 181 GLY B C 1
ATOM 4169 O O . GLY B 1 193 ? 63.006 83.436 -31.954 1.00 23.21 181 GLY B O 1
ATOM 4170 N N . ILE B 1 194 ? 62.995 85.478 -31.058 1.00 21.45 182 ILE B N 1
ATOM 4171 C CA . ILE B 1 194 ? 61.727 85.890 -31.735 1.00 21.60 182 ILE B CA 1
ATOM 4172 C C . ILE B 1 194 ? 61.925 87.180 -32.451 1.00 20.76 182 ILE B C 1
ATOM 4173 O O . ILE B 1 194 ? 62.150 88.199 -31.811 1.00 21.33 182 ILE B O 1
ATOM 4178 N N . VAL B 1 195 ? 61.861 87.137 -33.777 1.00 20.36 183 VAL B N 1
ATOM 4179 C CA . VAL B 1 195 ? 62.020 88.318 -34.589 1.00 19.66 183 VAL B CA 1
ATOM 4180 C C . VAL B 1 195 ? 60.764 89.181 -34.594 1.00 20.12 183 VAL B C 1
ATOM 4181 O O . VAL B 1 195 ? 59.679 88.673 -34.746 1.00 18.90 183 VAL B O 1
ATOM 4185 N N . GLN B 1 196 ? 60.908 90.508 -34.428 1.00 20.65 184 GLN B N 1
ATOM 4186 C CA . GLN B 1 196 ? 59.741 91.393 -34.435 1.00 21.78 184 GLN B CA 1
ATOM 4187 C C . GLN B 1 196 ? 59.948 92.418 -35.526 1.00 22.18 184 GLN B C 1
ATOM 4188 O O . GLN B 1 196 ? 60.727 92.161 -36.445 1.00 24.26 184 GLN B O 1
ATOM 4194 N N . GLY B 1 197 ? 59.254 93.550 -35.489 1.00 22.29 185 GLY B N 1
ATOM 4195 C CA . GLY B 1 197 ? 59.370 94.539 -36.560 1.00 21.94 185 GLY B CA 1
ATOM 4196 C C . GLY B 1 197 ? 58.111 94.926 -37.330 1.00 21.48 185 GLY B C 1
ATOM 4197 O O . GLY B 1 197 ? 58.204 95.698 -38.284 1.00 21.16 185 GLY B O 1
ATOM 4198 N N . GLY B 1 198 ? 56.955 94.401 -36.919 1.00 21.71 186 GLY B N 1
ATOM 4199 C CA . GLY B 1 198 ? 55.659 94.783 -37.480 1.00 21.92 186 GLY B CA 1
ATOM 4200 C C . GLY B 1 198 ? 55.629 94.507 -38.970 1.00 21.84 186 GLY B C 1
ATOM 4201 O O . GLY B 1 198 ? 56.138 93.500 -39.396 1.00 21.82 186 GLY B O 1
ATOM 4202 N N . ILE B 1 199 ? 55.040 95.428 -39.731 1.00 22.20 187 ILE B N 1
ATOM 4203 C CA . ILE B 1 199 ? 54.986 95.369 -41.189 1.00 22.94 187 ILE B CA 1
ATOM 4204 C C . ILE B 1 199 ? 56.109 96.210 -41.840 1.00 22.90 187 ILE B C 1
ATOM 4205 O O . ILE B 1 199 ? 56.016 96.534 -43.006 1.00 24.06 187 ILE B O 1
ATOM 4210 N N . TYR B 1 200 ? 57.197 96.496 -41.117 1.00 22.78 188 TYR B N 1
ATOM 4211 C CA . TYR B 1 200 ? 58.263 97.380 -41.612 1.00 22.99 188 TYR B CA 1
ATOM 4212 C C . TYR B 1 200 ? 59.544 96.601 -41.924 1.00 23.55 188 TYR B C 1
ATOM 4213 O O . TYR B 1 200 ? 60.261 96.159 -41.003 1.00 24.41 188 TYR B O 1
ATOM 4222 N N . PRO B 1 201 ? 59.835 96.414 -43.227 1.00 23.73 189 PRO B N 1
ATOM 4223 C CA . PRO B 1 201 ? 60.955 95.579 -43.670 1.00 23.52 189 PRO B CA 1
ATOM 4224 C C . PRO B 1 201 ? 62.298 95.938 -43.051 1.00 23.65 189 PRO B C 1
ATOM 4225 O O . PRO B 1 201 ? 63.035 95.046 -42.674 1.00 23.87 189 PRO B O 1
ATOM 4229 N N . ASP B 1 202 ? 62.607 97.216 -42.913 1.00 25.06 190 ASP B N 1
ATOM 4230 C CA . ASP B 1 202 ? 63.893 97.611 -42.338 1.00 26.05 190 ASP B CA 1
ATOM 4231 C C . ASP B 1 202 ? 63.970 97.164 -40.882 1.00 25.68 190 ASP B C 1
ATOM 4232 O O . ASP B 1 202 ? 65.018 96.685 -40.425 1.00 27.33 190 ASP B O 1
ATOM 4237 N N . LEU B 1 203 ? 62.859 97.290 -40.147 1.00 24.55 191 LEU B N 1
ATOM 4238 C CA . LEU B 1 203 ? 62.831 96.843 -38.742 1.00 23.23 191 LEU B CA 1
ATOM 4239 C C . LEU B 1 203 ? 62.932 95.332 -38.622 1.00 22.47 191 LEU B C 1
ATOM 4240 O O . LEU B 1 203 ? 63.581 94.855 -37.731 1.00 22.63 191 LEU B O 1
ATOM 4245 N N . ARG B 1 204 ? 62.308 94.598 -39.537 1.00 22.10 192 ARG B N 1
ATOM 4246 C CA . ARG B 1 204 ? 62.393 93.146 -39.579 1.00 22.41 192 ARG B CA 1
ATOM 4247 C C . ARG B 1 204 ? 63.815 92.663 -39.863 1.00 22.39 192 ARG B C 1
ATOM 4248 O O . ARG B 1 204 ? 64.324 91.731 -39.222 1.00 21.24 192 ARG B O 1
ATOM 4256 N N . ARG B 1 205 ? 64.447 93.282 -40.844 1.00 23.64 193 ARG B N 1
ATOM 4257 C CA . ARG B 1 205 ? 65.819 92.956 -41.162 1.00 24.85 193 ARG B CA 1
ATOM 4258 C C . ARG B 1 205 ? 66.711 93.225 -39.928 1.00 24.73 193 ARG B C 1
ATOM 4259 O O . ARG B 1 205 ? 67.519 92.383 -39.536 1.00 23.91 193 ARG B O 1
ATOM 4267 N N . GLU B 1 206 ? 66.545 94.381 -39.285 1.00 25.12 194 GLU B N 1
ATOM 4268 C CA . GLU B 1 206 ? 67.410 94.719 -38.130 1.00 25.10 194 GLU B CA 1
ATOM 4269 C C . GLU B 1 206 ? 67.185 93.798 -36.951 1.00 24.11 194 GLU B C 1
ATOM 4270 O O . GLU B 1 206 ? 68.129 93.413 -36.268 1.00 23.53 194 GLU B O 1
ATOM 4273 N N . SER B 1 207 ? 65.936 93.439 -36.714 1.00 23.43 195 SER B N 1
ATOM 4274 C CA . SER B 1 207 ? 65.600 92.513 -35.634 1.00 23.66 195 SER B CA 1
ATOM 4275 C C . SER B 1 207 ? 66.232 91.155 -35.860 1.00 23.59 195 SER B C 1
ATOM 4276 O O . SER B 1 207 ? 66.764 90.566 -34.925 1.00 24.89 195 SER B O 1
ATOM 4279 N N . ALA B 1 208 ? 66.160 90.659 -37.094 1.00 24.18 196 ALA B N 1
ATOM 4280 C CA . ALA B 1 208 ? 66.721 89.348 -37.451 1.00 24.30 196 ALA B CA 1
ATOM 4281 C C . ALA B 1 208 ? 68.232 89.354 -37.287 1.00 25.25 196 ALA B C 1
ATOM 4282 O O . ALA B 1 208 ? 68.785 88.441 -36.680 1.00 26.16 196 ALA B O 1
ATOM 4284 N N . LEU B 1 209 ? 68.869 90.421 -37.764 1.00 26.34 197 LEU B N 1
ATOM 4285 C CA . LEU B 1 209 ? 70.332 90.639 -37.613 1.00 27.52 197 LEU B CA 1
ATOM 4286 C C . LEU B 1 209 ? 70.767 90.741 -36.135 1.00 27.67 197 LEU B C 1
ATOM 4287 O O . LEU B 1 209 ? 71.766 90.160 -35.749 1.00 28.31 197 LEU B O 1
ATOM 4292 N N . GLN B 1 210 ? 70.003 91.441 -35.310 1.00 27.49 198 GLN B N 1
ATOM 4293 C CA . GLN B 1 210 ? 70.284 91.524 -33.864 1.00 27.51 198 GLN B CA 1
ATOM 4294 C C . GLN B 1 210 ? 70.172 90.188 -33.137 1.00 26.95 198 GLN B C 1
ATOM 4295 O O . GLN B 1 210 ? 70.965 89.890 -32.257 1.00 26.78 198 GLN B O 1
ATOM 4301 N N . LEU B 1 211 ? 69.122 89.424 -33.438 1.00 25.96 199 LEU B N 1
ATOM 4302 C CA . LEU B 1 211 ? 68.904 88.165 -32.758 1.00 25.35 199 LEU B CA 1
ATOM 4303 C C . LEU B 1 211 ? 69.905 87.114 -33.192 1.00 25.13 199 LEU B C 1
ATOM 4304 O O . LEU B 1 211 ? 70.398 86.388 -32.359 1.00 25.23 199 LEU B O 1
ATOM 4309 N N . THR B 1 212 ? 70.228 87.046 -34.479 1.00 25.82 200 THR B N 1
ATOM 4310 C CA . THR B 1 212 ? 71.268 86.127 -34.952 1.00 26.73 200 THR B CA 1
ATOM 4311 C C . THR B 1 212 ? 72.659 86.510 -34.466 1.00 26.88 200 THR B C 1
ATOM 4312 O O . THR B 1 212 ? 73.511 85.637 -34.351 1.00 27.14 200 THR B O 1
ATOM 4316 N N . SER B 1 213 ? 72.886 87.799 -34.182 1.00 27.35 201 SER B N 1
ATOM 4317 C CA . SER B 1 213 ? 74.142 88.240 -33.558 1.00 27.54 201 SER B CA 1
ATOM 4318 C C . SER B 1 213 ? 74.256 87.737 -32.132 1.00 27.59 201 SER B C 1
ATOM 4319 O O . SER B 1 213 ? 75.355 87.464 -31.693 1.00 28.76 201 SER B O 1
ATOM 4322 N N . ILE B 1 214 ? 73.140 87.638 -31.405 1.00 27.22 202 ILE B N 1
ATOM 4323 C CA . ILE B 1 214 ? 73.113 86.989 -30.079 1.00 26.88 202 ILE B CA 1
ATOM 4324 C C . ILE B 1 214 ? 73.404 85.487 -30.220 1.00 27.82 202 ILE B C 1
ATOM 4325 O O . ILE B 1 214 ? 74.301 84.967 -29.529 1.00 28.90 202 ILE B O 1
ATOM 4330 N N . GLY B 1 215 ? 72.674 84.809 -31.116 1.00 27.56 203 GLY B N 1
ATOM 4331 C CA . GLY B 1 215 ? 72.807 83.358 -31.323 1.00 26.80 203 GLY B CA 1
ATOM 4332 C C . GLY B 1 215 ? 71.820 82.523 -30.525 1.00 26.25 203 GLY B C 1
ATOM 4333 O O . GLY B 1 215 ? 71.905 82.434 -29.309 1.00 27.08 203 GLY B O 1
ATOM 4334 N N . PHE B 1 216 ? 70.851 81.925 -31.207 1.00 26.20 204 PHE B N 1
ATOM 4335 C CA . PHE B 1 216 ? 69.865 81.064 -30.577 1.00 25.07 204 PHE B CA 1
ATOM 4336 C C . PHE B 1 216 ? 69.842 79.725 -31.305 1.00 25.60 204 PHE B C 1
ATOM 4337 O O . PHE B 1 216 ? 70.483 79.568 -32.346 1.00 24.15 204 PHE B O 1
ATOM 4345 N N . ASP B 1 217 ? 69.088 78.762 -30.769 1.00 25.50 205 ASP B N 1
ATOM 4346 C CA . ASP B 1 217 ? 68.951 77.447 -31.401 1.00 25.41 205 ASP B CA 1
ATOM 4347 C C . ASP B 1 217 ? 67.958 77.405 -32.551 1.00 25.84 205 ASP B C 1
ATOM 4348 O O . ASP B 1 217 ? 67.923 76.442 -33.285 1.00 26.63 205 ASP B O 1
ATOM 4353 N N . GLY B 1 218 ? 67.179 78.473 -32.704 1.00 24.86 206 GLY B N 1
ATOM 4354 C CA . GLY B 1 218 ? 66.165 78.584 -33.685 1.00 24.59 206 GLY B CA 1
ATOM 4355 C C . GLY B 1 218 ? 65.594 79.967 -33.613 1.00 24.21 206 GLY B C 1
ATOM 4356 O O . GLY B 1 218 ? 65.881 80.721 -32.690 1.00 24.06 206 GLY B O 1
ATOM 4357 N N . TYR B 1 219 ? 64.802 80.298 -34.613 1.00 23.95 207 TYR B N 1
ATOM 4358 C CA . TYR B 1 219 ? 64.312 81.652 -34.798 1.00 24.64 207 TYR B CA 1
ATOM 4359 C C . TYR B 1 219 ? 62.830 81.626 -35.171 1.00 24.81 207 TYR B C 1
ATOM 4360 O O . TYR B 1 219 ? 62.398 80.970 -36.144 1.00 25.89 207 TYR B O 1
ATOM 4369 N N . ALA B 1 220 ? 62.062 82.327 -34.363 1.00 24.90 208 ALA B N 1
ATOM 4370 C CA . ALA B 1 220 ? 60.638 82.484 -34.580 1.00 25.16 208 ALA B CA 1
ATOM 4371 C C . ALA B 1 220 ? 60.372 83.824 -35.233 1.00 24.96 208 ALA B C 1
ATOM 4372 O O . ALA B 1 220 ? 61.108 84.780 -35.061 1.00 26.81 208 ALA B O 1
ATOM 4374 N N . ILE B 1 221 ? 59.329 83.875 -36.033 1.00 25.76 209 ILE B N 1
ATOM 4375 C CA . ILE B 1 221 ? 58.881 85.061 -36.705 1.00 26.14 209 ILE B CA 1
ATOM 4376 C C . ILE B 1 221 ? 57.621 85.479 -35.947 1.00 26.21 209 ILE B C 1
ATOM 4377 O O . ILE B 1 221 ? 56.574 84.800 -36.010 1.00 25.92 209 ILE B O 1
ATOM 4382 N N . GLY B 1 222 ? 57.747 86.561 -35.183 1.00 25.14 210 GLY B N 1
ATOM 4383 C CA . GLY B 1 222 ? 56.673 86.984 -34.322 1.00 24.55 210 GLY B CA 1
ATOM 4384 C C . GLY B 1 222 ? 55.920 88.182 -34.833 1.00 23.77 210 GLY B C 1
ATOM 4385 O O . GLY B 1 222 ? 56.302 88.811 -35.782 1.00 21.40 210 GLY B O 1
ATOM 4386 N N . GLY B 1 223 ? 54.820 88.477 -34.165 1.00 23.80 211 GLY B N 1
ATOM 4387 C CA . GLY B 1 223 ? 54.041 89.667 -34.444 1.00 23.99 211 GLY B CA 1
ATOM 4388 C C . GLY B 1 223 ? 53.270 89.687 -35.764 1.00 23.86 211 GLY B C 1
ATOM 4389 O O . GLY B 1 223 ? 52.947 90.740 -36.247 1.00 24.69 211 GLY B O 1
ATOM 4390 N N . LEU B 1 224 ? 53.012 88.528 -36.366 1.00 24.65 212 LEU B N 1
ATOM 4391 C CA . LEU B 1 224 ? 52.323 88.500 -37.648 1.00 24.89 212 LEU B CA 1
ATOM 4392 C C . LEU B 1 224 ? 51.121 87.589 -37.557 1.00 25.88 212 LEU B C 1
ATOM 4393 O O . LEU B 1 224 ? 50.951 86.853 -36.577 1.00 26.17 212 LEU B O 1
ATOM 4398 N N . SER B 1 225 ? 50.268 87.713 -38.564 1.00 27.55 213 SER B N 1
ATOM 4399 C CA . SER B 1 225 ? 48.978 87.099 -38.606 1.00 28.72 213 SER B CA 1
ATOM 4400 C C . SER B 1 225 ? 48.113 87.510 -37.371 1.00 28.94 213 SER B C 1
ATOM 4401 O O . SER B 1 225 ? 47.399 86.711 -36.807 1.00 28.48 213 SER B O 1
ATOM 4404 N N . ILE B 1 226 ? 48.232 88.758 -36.952 1.00 29.90 214 ILE B N 1
ATOM 4405 C CA . ILE B 1 226 ? 47.461 89.257 -35.860 1.00 30.32 214 ILE B CA 1
ATOM 4406 C C . ILE B 1 226 ? 46.679 90.487 -36.297 1.00 30.67 214 ILE B C 1
ATOM 4407 O O . ILE B 1 226 ? 46.257 91.263 -35.461 1.00 30.36 214 ILE B O 1
ATOM 4412 N N . GLY B 1 227 ? 46.470 90.647 -37.610 1.00 30.39 215 GLY B N 1
ATOM 4413 C CA . GLY B 1 227 ? 45.576 91.675 -38.141 1.00 30.33 215 GLY B CA 1
ATOM 4414 C C . GLY B 1 227 ? 46.039 92.422 -39.373 1.00 29.71 215 GLY B C 1
ATOM 4415 O O . GLY B 1 227 ? 45.265 93.100 -40.013 1.00 30.72 215 GLY B O 1
ATOM 4416 N N . GLU B 1 228 ? 47.308 92.332 -39.715 1.00 28.68 216 GLU B N 1
ATOM 4417 C CA . GLU B 1 228 ? 47.789 92.976 -40.935 1.00 28.61 216 GLU B CA 1
ATOM 4418 C C . GLU B 1 228 ? 47.271 92.226 -42.177 1.00 28.04 216 GLU B C 1
ATOM 4419 O O . GLU B 1 228 ? 46.847 91.080 -42.067 1.00 27.90 216 GLU B O 1
ATOM 4425 N N . GLU B 1 229 ? 47.332 92.856 -43.348 1.00 27.94 217 GLU B N 1
ATOM 4426 C CA . GLU B 1 229 ? 46.917 92.209 -44.598 1.00 28.01 217 GLU B CA 1
ATOM 4427 C C . GLU B 1 229 ? 47.765 90.957 -44.854 1.00 27.58 217 GLU B C 1
ATOM 4428 O O . GLU B 1 229 ? 48.969 90.966 -44.595 1.00 27.61 217 GLU B O 1
ATOM 4430 N N . ARG B 1 230 ? 47.157 89.914 -45.409 1.00 28.08 218 ARG B N 1
ATOM 4431 C CA . ARG B 1 230 ? 47.871 88.666 -45.752 1.00 28.28 218 ARG B CA 1
ATOM 4432 C C . ARG B 1 230 ? 49.094 88.889 -46.621 1.00 28.51 218 ARG B C 1
ATOM 4433 O O . ARG B 1 230 ? 50.089 88.225 -46.455 1.00 27.99 218 ARG B O 1
ATOM 4441 N N . SER B 1 231 ? 49.015 89.820 -47.547 1.00 28.92 219 SER B N 1
ATOM 4442 C CA . SER B 1 231 ? 50.144 90.072 -48.428 1.00 29.57 219 SER B CA 1
ATOM 4443 C C . SER B 1 231 ? 51.341 90.613 -47.649 1.00 28.78 219 SER B C 1
ATOM 4444 O O . SER B 1 231 ? 52.497 90.427 -48.055 1.00 29.63 219 SER B O 1
ATOM 4447 N N . LEU B 1 232 ? 51.087 91.306 -46.549 1.00 27.96 220 LEU B N 1
ATOM 4448 C CA . LEU B 1 232 ? 52.202 91.752 -45.706 1.00 27.28 220 LEU B CA 1
ATOM 4449 C C . LEU B 1 232 ? 52.702 90.645 -44.782 1.00 26.22 220 LEU B C 1
ATOM 4450 O O . LEU B 1 232 ? 53.873 90.591 -44.488 1.00 26.90 220 LEU B O 1
ATOM 4455 N N . THR B 1 233 ? 51.830 89.784 -44.270 1.00 25.93 221 THR B N 1
ATOM 4456 C CA . THR B 1 233 ? 52.291 88.586 -43.529 1.00 24.49 221 THR B CA 1
ATOM 4457 C C . THR B 1 233 ? 53.357 87.827 -44.324 1.00 24.49 221 THR B C 1
ATOM 4458 O O . THR B 1 233 ? 54.384 87.391 -43.786 1.00 22.70 221 THR B O 1
ATOM 4462 N N . LEU B 1 234 ? 53.062 87.648 -45.612 1.00 24.54 222 LEU B N 1
ATOM 4463 C CA . LEU B 1 234 ? 53.888 86.864 -46.509 1.00 24.59 222 LEU B CA 1
ATOM 4464 C C . LEU B 1 234 ? 55.176 87.580 -46.852 1.00 25.38 222 LEU B C 1
ATOM 4465 O O . LEU B 1 234 ? 56.241 86.989 -46.709 1.00 25.11 222 LEU B O 1
ATOM 4470 N N . GLU B 1 235 ? 55.079 88.839 -47.286 1.00 25.80 223 GLU B N 1
ATOM 4471 C CA . GLU B 1 235 ? 56.236 89.688 -47.517 1.00 26.48 223 GLU B CA 1
ATOM 4472 C C . GLU B 1 235 ? 57.153 89.847 -46.314 1.00 25.00 223 GLU B C 1
ATOM 4473 O O . GLU B 1 235 ? 58.335 89.767 -46.466 1.00 24.28 223 GLU B O 1
ATOM 4479 N N . MET B 1 236 ? 56.618 90.026 -45.108 1.00 24.22 224 MET B N 1
ATOM 4480 C CA . MET B 1 236 ? 57.464 90.177 -43.935 1.00 23.75 224 MET B CA 1
ATOM 4481 C C . MET B 1 236 ? 58.170 88.879 -43.609 1.00 23.63 224 MET B C 1
ATOM 4482 O O . MET B 1 236 ? 59.307 88.886 -43.193 1.00 23.51 224 MET B O 1
ATOM 4487 N N . THR B 1 237 ? 57.510 87.753 -43.860 1.00 24.55 225 THR B N 1
ATOM 4488 C CA . THR B 1 237 ? 58.140 86.441 -43.700 1.00 25.04 225 THR B CA 1
ATOM 4489 C C . THR B 1 237 ? 59.346 86.269 -44.631 1.00 24.95 225 THR B C 1
ATOM 4490 O O . THR B 1 237 ? 60.403 85.842 -44.191 1.00 25.48 225 THR B O 1
ATOM 4494 N N . GLU B 1 238 ? 59.180 86.626 -45.900 1.00 26.26 226 GLU B N 1
ATOM 4495 C CA . GLU B 1 238 ? 60.275 86.649 -46.847 1.00 26.61 226 GLU B CA 1
ATOM 4496 C C . GLU B 1 238 ? 61.461 87.527 -46.396 1.00 26.41 226 GLU B C 1
ATOM 4497 O O . GLU B 1 238 ? 62.621 87.100 -46.450 1.00 26.23 226 GLU B O 1
ATOM 4503 N N . VAL B 1 239 ? 61.169 88.741 -45.938 1.00 26.05 227 VAL B N 1
ATOM 4504 C CA . VAL B 1 239 ? 62.207 89.663 -45.463 1.00 25.76 227 VAL B CA 1
ATOM 4505 C C . VAL B 1 239 ? 62.972 89.080 -44.282 1.00 26.77 227 VAL B C 1
ATOM 4506 O O . VAL B 1 239 ? 64.190 89.080 -44.272 1.00 28.70 227 VAL B O 1
ATOM 4510 N N . THR B 1 240 ? 62.253 88.592 -43.294 1.00 27.26 228 THR B N 1
ATOM 4511 C CA . THR B 1 240 ? 62.833 87.917 -42.134 1.00 28.11 228 THR B CA 1
ATOM 4512 C C . THR B 1 240 ? 63.679 86.688 -42.467 1.00 28.54 228 THR B C 1
ATOM 4513 O O . THR B 1 240 ? 64.798 86.567 -41.979 1.00 29.52 228 THR B O 1
ATOM 4517 N N . VAL B 1 241 ? 63.163 85.819 -43.330 1.00 28.76 229 VAL B N 1
ATOM 4518 C CA . VAL B 1 241 ? 63.801 84.530 -43.640 1.00 28.78 229 VAL B CA 1
ATOM 4519 C C . VAL B 1 241 ? 65.139 84.769 -44.380 1.00 29.10 229 VAL B C 1
ATOM 4520 O O . VAL B 1 241 ? 66.097 84.052 -44.171 1.00 29.12 229 VAL B O 1
ATOM 4524 N N . GLU B 1 242 ? 65.199 85.828 -45.178 1.00 29.82 230 GLU B N 1
ATOM 4525 C CA . GLU B 1 242 ? 66.433 86.273 -45.844 1.00 30.76 230 GLU B CA 1
ATOM 4526 C C . GLU B 1 242 ? 67.600 86.462 -44.872 1.00 29.51 230 GLU B C 1
ATOM 4527 O O . GLU B 1 242 ? 68.748 86.186 -45.211 1.00 28.02 230 GLU B O 1
ATOM 4533 N N . PHE B 1 243 ? 67.300 86.901 -43.653 1.00 28.64 231 PHE B N 1
ATOM 4534 C CA . PHE B 1 243 ? 68.329 87.163 -42.659 1.00 28.46 231 PHE B CA 1
ATOM 4535 C C . PHE B 1 243 ? 68.436 86.110 -41.564 1.00 28.11 231 PHE B C 1
ATOM 4536 O O . PHE B 1 243 ? 69.150 86.311 -40.602 1.00 28.42 231 PHE B O 1
ATOM 4544 N N . LEU B 1 244 ? 67.767 84.968 -41.728 1.00 27.74 232 LEU B N 1
ATOM 4545 C CA . LEU B 1 244 ? 67.828 83.880 -40.754 1.00 27.42 232 LEU B CA 1
ATOM 4546 C C . LEU B 1 244 ? 68.628 82.697 -41.297 1.00 28.16 232 LEU B C 1
ATOM 4547 O O . LEU B 1 244 ? 68.529 82.392 -42.486 1.00 26.73 232 LEU B O 1
ATOM 4552 N N . PRO B 1 245 ? 69.439 82.041 -40.425 1.00 29.26 233 PRO B N 1
ATOM 4553 C CA . PRO B 1 245 ? 70.298 80.955 -40.884 1.00 30.33 233 PRO B CA 1
ATOM 4554 C C . PRO B 1 245 ? 69.523 79.782 -41.455 1.00 30.12 233 PRO B C 1
ATOM 4555 O O . PRO B 1 245 ? 68.512 79.368 -40.890 1.00 30.60 233 PRO B O 1
ATOM 4559 N N . GLU B 1 246 ? 70.011 79.246 -42.562 1.00 29.50 234 GLU B N 1
ATOM 4560 C CA . GLU B 1 246 ? 69.413 78.087 -43.143 1.00 30.31 234 GLU B CA 1
ATOM 4561 C C . GLU B 1 246 ? 69.645 76.814 -42.331 1.00 29.22 234 GLU B C 1
ATOM 4562 O O . GLU B 1 246 ? 68.890 75.873 -42.486 1.00 29.50 234 GLU B O 1
ATOM 4568 N N . ASP B 1 247 ? 70.638 76.786 -41.452 1.00 28.89 235 ASP B N 1
ATOM 4569 C CA . ASP B 1 247 ? 70.935 75.589 -40.652 1.00 29.93 235 ASP B CA 1
ATOM 4570 C C . ASP B 1 247 ? 70.245 75.553 -39.299 1.00 29.23 235 ASP B C 1
ATOM 4571 O O . ASP B 1 247 ? 70.566 74.708 -38.482 1.00 29.25 235 ASP B O 1
ATOM 4576 N N . LYS B 1 248 ? 69.312 76.476 -39.066 1.00 29.01 236 LYS B N 1
ATOM 4577 C CA . LYS B 1 248 ? 68.498 76.510 -37.853 1.00 28.00 236 LYS B CA 1
ATOM 4578 C C . LYS B 1 248 ? 67.020 76.625 -38.237 1.00 26.81 236 LYS B C 1
ATOM 4579 O O . LYS B 1 248 ? 66.695 77.172 -39.294 1.00 25.60 236 LYS B O 1
ATOM 4585 N N . PRO B 1 249 ? 66.120 76.075 -37.394 1.00 26.83 237 PRO B N 1
ATOM 4586 C CA . PRO B 1 249 ? 64.679 76.107 -37.636 1.00 26.57 237 PRO B CA 1
ATOM 4587 C C . PRO B 1 249 ? 64.088 77.508 -37.664 1.00 25.24 237 PRO B C 1
ATOM 4588 O O . PRO B 1 249 ? 64.534 78.379 -36.932 1.00 24.62 237 PRO B O 1
ATOM 4592 N N . ARG B 1 250 ? 63.136 77.698 -38.566 1.00 25.62 238 ARG B N 1
ATOM 4593 C CA . ARG B 1 250 ? 62.291 78.879 -38.677 1.00 25.52 238 ARG B CA 1
ATOM 4594 C C . ARG B 1 250 ? 60.856 78.543 -38.186 1.00 24.42 238 ARG B C 1
ATOM 4595 O O . ARG B 1 250 ? 60.231 77.614 -38.681 1.00 24.81 238 ARG B O 1
ATOM 4603 N N . TYR B 1 251 ? 60.352 79.312 -37.231 1.00 23.89 239 TYR B N 1
ATOM 4604 C CA . TYR B 1 251 ? 59.056 79.081 -36.589 1.00 24.88 239 TYR B CA 1
ATOM 4605 C C . TYR B 1 251 ? 58.138 80.270 -36.740 1.00 24.60 239 TYR B C 1
ATOM 4606 O O . TYR B 1 251 ? 58.420 81.354 -36.263 1.00 25.88 239 TYR B O 1
ATOM 4615 N N . PHE B 1 252 ? 57.061 80.091 -37.492 1.00 24.90 240 PHE B N 1
ATOM 4616 C CA . PHE B 1 252 ? 56.048 81.109 -37.584 1.00 24.28 240 PHE B CA 1
ATOM 4617 C C . PHE B 1 252 ? 55.067 80.965 -36.462 1.00 24.53 240 PHE B C 1
ATOM 4618 O O . PHE B 1 252 ? 54.325 79.984 -36.386 1.00 21.48 240 PHE B O 1
ATOM 4626 N N . MET B 1 253 ? 55.038 81.963 -35.590 1.00 26.14 241 MET B N 1
ATOM 4627 C CA . MET B 1 253 ? 54.194 81.888 -34.399 1.00 27.77 241 MET B CA 1
ATOM 4628 C C . MET B 1 253 ? 52.714 82.201 -34.722 1.00 28.00 241 MET B C 1
ATOM 4629 O O . MET B 1 253 ? 52.396 83.251 -35.269 1.00 28.44 241 MET B O 1
ATOM 4634 N N . GLY B 1 254 ? 51.840 81.236 -34.427 1.00 30.37 242 GLY B N 1
ATOM 4635 C CA . GLY B 1 254 ? 50.406 81.385 -34.572 1.00 31.42 242 GLY B CA 1
ATOM 4636 C C . GLY B 1 254 ? 49.888 81.293 -35.998 1.00 33.45 242 GLY B C 1
ATOM 4637 O O . GLY B 1 254 ? 50.625 81.009 -36.927 1.00 32.69 242 GLY B O 1
ATOM 4638 N N . GLY B 1 255 ? 48.593 81.500 -36.143 1.00 35.19 243 GLY B N 1
ATOM 4639 C CA . GLY B 1 255 ? 47.945 81.681 -37.453 1.00 36.53 243 GLY B CA 1
ATOM 4640 C C . GLY B 1 255 ? 48.086 80.487 -38.395 1.00 37.68 243 GLY B C 1
ATOM 4641 O O . GLY B 1 255 ? 47.996 80.650 -39.583 1.00 40.15 243 GLY B O 1
ATOM 4642 N N . GLY B 1 256 ? 48.307 79.298 -37.866 1.00 38.88 244 GLY B N 1
ATOM 4643 C CA . GLY B 1 256 ? 48.593 78.124 -38.670 1.00 38.32 244 GLY B CA 1
ATOM 4644 C C . GLY B 1 256 ? 47.385 77.418 -39.284 1.00 38.31 244 GLY B C 1
ATOM 4645 O O . GLY B 1 256 ? 47.233 76.213 -39.098 1.00 41.21 244 GLY B O 1
ATOM 4646 N N . SER B 1 257 ? 46.571 78.153 -40.048 1.00 36.90 245 SER B N 1
ATOM 4647 C CA . SER B 1 257 ? 45.601 77.610 -41.011 1.00 35.90 245 SER B CA 1
ATOM 4648 C C . SER B 1 257 ? 46.248 77.011 -42.292 1.00 33.55 245 SER B C 1
ATOM 4649 O O . SER B 1 257 ? 47.349 77.406 -42.643 1.00 31.25 245 SER B O 1
ATOM 4652 N N . PRO B 1 258 ? 45.570 76.028 -42.935 1.00 31.20 246 PRO B N 1
ATOM 4653 C CA . PRO B 1 258 ? 46.217 75.236 -43.960 1.00 29.58 246 PRO B CA 1
ATOM 4654 C C . PRO B 1 258 ? 46.807 76.025 -45.102 1.00 27.44 246 PRO B C 1
ATOM 4655 O O . PRO B 1 258 ? 47.941 75.766 -45.452 1.00 26.45 246 PRO B O 1
ATOM 4659 N N . GLU B 1 259 ? 46.081 76.982 -45.662 1.00 27.44 247 GLU B N 1
ATOM 4660 C CA . GLU B 1 259 ? 46.621 77.690 -46.817 1.00 27.97 247 GLU B CA 1
ATOM 4661 C C . GLU B 1 259 ? 47.791 78.589 -46.391 1.00 26.49 247 GLU B C 1
ATOM 4662 O O . GLU B 1 259 ? 48.756 78.679 -47.100 1.00 27.04 247 GLU B O 1
ATOM 4668 N N . LEU B 1 260 ? 47.739 79.231 -45.222 1.00 25.56 248 LEU B N 1
ATOM 4669 C CA . LEU B 1 260 ? 48.872 80.043 -44.789 1.00 24.03 248 LEU B CA 1
ATOM 4670 C C . LEU B 1 260 ? 50.118 79.184 -44.490 1.00 24.03 248 LEU B C 1
ATOM 4671 O O . LEU B 1 260 ? 51.233 79.553 -44.876 1.00 22.75 248 LEU B O 1
ATOM 4676 N N . ILE B 1 261 ? 49.943 78.060 -43.793 1.00 22.86 249 ILE B N 1
ATOM 4677 C CA . ILE B 1 261 ? 51.039 77.135 -43.570 1.00 24.24 249 ILE B CA 1
ATOM 4678 C C . ILE B 1 261 ? 51.729 76.809 -44.894 1.00 23.35 249 ILE B C 1
ATOM 4679 O O . ILE B 1 261 ? 52.944 76.893 -44.979 1.00 22.84 249 ILE B O 1
ATOM 4684 N N . LEU B 1 262 ? 50.959 76.409 -45.911 1.00 23.36 250 LEU B N 1
ATOM 4685 C CA . LEU B 1 262 ? 51.569 76.101 -47.215 1.00 23.77 250 LEU B CA 1
ATOM 4686 C C . LEU B 1 262 ? 52.291 77.255 -47.871 1.00 23.58 250 LEU B C 1
ATOM 4687 O O . LEU B 1 262 ? 53.358 77.051 -48.434 1.00 23.07 250 LEU B O 1
ATOM 4692 N N . GLU B 1 263 ? 51.709 78.452 -47.838 1.00 22.85 251 GLU B N 1
ATOM 4693 C CA . GLU B 1 263 ? 52.399 79.635 -48.362 1.00 22.82 251 GLU B CA 1
ATOM 4694 C C . GLU B 1 263 ? 53.680 79.886 -47.593 1.00 21.32 251 GLU B C 1
ATOM 4695 O O . GLU B 1 263 ? 54.655 80.308 -48.152 1.00 21.64 251 GLU B O 1
ATOM 4701 N N . LEU B 1 264 ? 53.684 79.643 -46.304 1.00 21.35 252 LEU B N 1
ATOM 4702 C CA . LEU B 1 264 ? 54.874 79.894 -45.493 1.00 21.50 252 LEU B CA 1
ATOM 4703 C C . LEU B 1 264 ? 55.965 78.806 -45.628 1.00 21.33 252 LEU B C 1
ATOM 4704 O O . LEU B 1 264 ? 57.150 79.110 -45.581 1.00 22.08 252 LEU B O 1
ATOM 4709 N N . VAL B 1 265 ? 55.570 77.544 -45.780 1.00 21.88 253 VAL B N 1
ATOM 4710 C CA . VAL B 1 265 ? 56.520 76.480 -46.075 1.00 22.59 253 VAL B CA 1
ATOM 4711 C C . VAL B 1 265 ? 57.243 76.870 -47.387 1.00 22.45 253 VAL B C 1
ATOM 4712 O O . VAL B 1 265 ? 58.442 76.717 -47.537 1.00 22.72 253 VAL B O 1
ATOM 4716 N N . ASP B 1 266 ? 56.506 77.416 -48.335 1.00 23.89 254 ASP B N 1
ATOM 4717 C CA . ASP B 1 266 ? 57.061 77.753 -49.650 1.00 23.50 254 ASP B CA 1
ATOM 4718 C C . ASP B 1 266 ? 58.059 78.925 -49.570 1.00 23.42 254 ASP B C 1
ATOM 4719 O O . ASP B 1 266 ? 58.770 79.198 -50.545 1.00 23.82 254 ASP B O 1
ATOM 4724 N N . ARG B 1 267 ? 58.081 79.606 -48.439 1.00 22.37 255 ARG B N 1
ATOM 4725 C CA . ARG B 1 267 ? 58.972 80.722 -48.174 1.00 23.19 255 ARG B CA 1
ATOM 4726 C C . ARG B 1 267 ? 60.007 80.348 -47.145 1.00 22.85 255 ARG B C 1
ATOM 4727 O O . ARG B 1 267 ? 60.723 81.189 -46.688 1.00 25.25 255 ARG B O 1
ATOM 4735 N N . GLY B 1 268 ? 60.095 79.083 -46.745 1.00 22.84 256 GLY B N 1
ATOM 4736 C CA . GLY B 1 268 ? 61.229 78.638 -45.927 1.00 22.98 256 GLY B CA 1
ATOM 4737 C C . GLY B 1 268 ? 60.982 78.448 -44.442 1.00 22.97 256 GLY B C 1
ATOM 4738 O O . GLY B 1 268 ? 61.924 78.343 -43.687 1.00 22.42 256 GLY B O 1
ATOM 4739 N N . VAL B 1 269 ? 59.716 78.427 -44.037 1.00 23.05 257 VAL B N 1
ATOM 4740 C CA . VAL B 1 269 ? 59.342 78.263 -42.653 1.00 23.16 257 VAL B CA 1
ATOM 4741 C C . VAL B 1 269 ? 59.134 76.767 -42.347 1.00 23.78 257 VAL B C 1
ATOM 4742 O O . VAL B 1 269 ? 58.626 76.022 -43.195 1.00 23.45 257 VAL B O 1
ATOM 4746 N N . ASP B 1 270 ? 59.571 76.364 -41.161 1.00 23.62 258 ASP B N 1
ATOM 4747 C CA . ASP B 1 270 ? 59.627 74.970 -40.746 1.00 24.58 258 ASP B CA 1
ATOM 4748 C C . ASP B 1 270 ? 58.575 74.550 -39.703 1.00 24.56 258 ASP B C 1
ATOM 4749 O O . ASP B 1 270 ? 58.163 73.408 -39.656 1.00 26.59 258 ASP B O 1
ATOM 4754 N N . MET B 1 271 ? 58.185 75.448 -38.823 1.00 24.96 259 MET B N 1
ATOM 4755 C CA . MET B 1 271 ? 57.371 75.096 -37.668 1.00 25.42 259 MET B CA 1
ATOM 4756 C C . MET B 1 271 ? 56.187 76.042 -37.576 1.00 24.63 259 MET B C 1
ATOM 4757 O O . MET B 1 271 ? 56.303 77.198 -37.910 1.00 23.93 259 MET B O 1
ATOM 4762 N N . PHE B 1 272 ? 55.058 75.494 -37.133 1.00 23.82 260 PHE B N 1
ATOM 4763 C CA . PHE B 1 272 ? 53.778 76.177 -37.063 1.00 23.19 260 PHE B CA 1
ATOM 4764 C C . PHE B 1 272 ? 52.954 75.730 -35.846 1.00 23.82 260 PHE B C 1
ATOM 4765 O O . PHE B 1 272 ? 53.160 74.669 -35.325 1.00 21.57 260 PHE B O 1
ATOM 4773 N N . ASP B 1 273 ? 52.042 76.586 -35.431 1.00 24.10 261 ASP B N 1
ATOM 4774 C CA . ASP B 1 273 ? 51.108 76.253 -34.359 1.00 26.65 261 ASP B CA 1
ATOM 4775 C C . ASP B 1 273 ? 49.810 77.003 -34.576 1.00 27.48 261 ASP B C 1
ATOM 4776 O O . ASP B 1 273 ? 49.794 78.051 -35.193 1.00 26.97 261 ASP B O 1
ATOM 4781 N N . SER B 1 274 ? 48.729 76.468 -34.055 1.00 28.38 262 SER B N 1
ATOM 4782 C CA . SER B 1 274 ? 47.472 77.162 -33.983 1.00 28.63 262 SER B CA 1
ATOM 4783 C C . SER B 1 274 ? 46.468 76.425 -33.085 1.00 28.26 262 SER B C 1
ATOM 4784 O O . SER B 1 274 ? 46.461 75.206 -33.095 1.00 27.92 262 SER B O 1
ATOM 4787 N N . VAL B 1 275 ? 45.621 77.159 -32.368 1.00 29.80 263 VAL B N 1
ATOM 4788 C CA . VAL B 1 275 ? 44.431 76.570 -31.693 1.00 31.28 263 VAL B CA 1
ATOM 4789 C C . VAL B 1 275 ? 43.276 76.335 -32.665 1.00 31.29 263 VAL B C 1
ATOM 4790 O O . VAL B 1 275 ? 42.286 75.744 -32.278 1.00 31.33 263 VAL B O 1
ATOM 4794 N N . PHE B 1 276 ? 43.398 76.825 -33.903 1.00 32.08 264 PHE B N 1
ATOM 4795 C CA . PHE B 1 276 ? 42.334 76.731 -34.939 1.00 33.58 264 PHE B CA 1
ATOM 4796 C C . PHE B 1 276 ? 41.711 75.320 -35.076 1.00 31.62 264 PHE B C 1
ATOM 4797 O O . PHE B 1 276 ? 40.547 75.188 -34.979 1.00 32.70 264 PHE B O 1
ATOM 4805 N N . PRO B 1 277 ? 42.498 74.282 -35.288 1.00 30.35 265 PRO B N 1
ATOM 4806 C CA . PRO B 1 277 ? 41.921 72.959 -35.454 1.00 30.53 265 PRO B CA 1
ATOM 4807 C C . PRO B 1 277 ? 41.132 72.439 -34.274 1.00 29.67 265 PRO B C 1
ATOM 4808 O O . PRO B 1 277 ? 40.057 71.829 -34.458 1.00 28.04 265 PRO B O 1
ATOM 4812 N N . THR B 1 278 ? 41.610 72.700 -33.059 1.00 29.09 266 THR B N 1
ATOM 4813 C CA . THR B 1 278 ? 40.885 72.218 -31.885 1.00 28.32 266 THR B CA 1
ATOM 4814 C C . THR B 1 278 ? 39.653 73.105 -31.608 1.00 28.04 266 THR B C 1
ATOM 4815 O O . THR B 1 278 ? 38.549 72.606 -31.415 1.00 28.08 266 THR B O 1
ATOM 4819 N N . ARG B 1 279 ? 39.836 74.406 -31.566 1.00 27.82 267 ARG B N 1
ATOM 4820 C CA . ARG B 1 279 ? 38.752 75.307 -31.370 1.00 28.93 267 ARG B CA 1
ATOM 4821 C C . ARG B 1 279 ? 37.613 75.118 -32.368 1.00 27.26 267 ARG B C 1
ATOM 4822 O O . ARG B 1 279 ? 36.457 75.128 -31.968 1.00 26.99 267 ARG B O 1
ATOM 4830 N N . ILE B 1 280 ? 37.896 74.978 -33.657 1.00 26.20 268 ILE B N 1
ATOM 4831 C CA . ILE B 1 280 ? 36.793 74.924 -34.629 1.00 26.97 268 ILE B CA 1
ATOM 4832 C C . ILE B 1 280 ? 36.087 73.533 -34.573 1.00 24.99 268 ILE B C 1
ATOM 4833 O O . ILE B 1 280 ? 34.916 73.459 -34.845 1.00 25.08 268 ILE B O 1
ATOM 4838 N N . ALA B 1 281 ? 36.807 72.498 -34.157 1.00 24.37 269 ALA B N 1
ATOM 4839 C CA . ALA B 1 281 ? 36.212 71.176 -33.889 1.00 23.17 269 ALA B CA 1
ATOM 4840 C C . ALA B 1 281 ? 35.110 71.302 -32.843 1.00 23.03 269 ALA B C 1
ATOM 4841 O O . ALA B 1 281 ? 34.040 70.677 -32.964 1.00 24.63 269 ALA B O 1
ATOM 4843 N N . ARG B 1 282 ? 35.371 72.083 -31.806 1.00 23.63 270 ARG B N 1
ATOM 4844 C CA . ARG B 1 282 ? 34.403 72.271 -30.771 1.00 24.94 270 ARG B CA 1
ATOM 4845 C C . ARG B 1 282 ? 33.170 73.019 -31.239 1.00 25.44 270 ARG B C 1
ATOM 4846 O O . ARG B 1 282 ? 32.123 72.847 -30.644 1.00 27.65 270 ARG B O 1
ATOM 4854 N N . HIS B 1 283 ? 33.297 73.877 -32.261 1.00 28.26 271 HIS B N 1
ATOM 4855 C CA . HIS B 1 283 ? 32.167 74.514 -32.899 1.00 28.94 271 HIS B CA 1
ATOM 4856 C C . HIS B 1 283 ? 31.475 73.708 -33.992 1.00 27.96 271 HIS B C 1
ATOM 4857 O O . HIS B 1 283 ? 30.565 74.197 -34.595 1.00 27.35 271 HIS B O 1
ATOM 4864 N N . GLY B 1 284 ? 31.939 72.514 -34.286 1.00 26.04 272 GLY B N 1
ATOM 4865 C CA . GLY B 1 284 ? 31.246 71.646 -35.174 1.00 25.82 272 GLY B CA 1
ATOM 4866 C C . GLY B 1 284 ? 31.821 71.565 -36.556 1.00 24.75 272 GLY B C 1
ATOM 4867 O O . GLY B 1 284 ? 31.190 71.015 -37.419 1.00 24.51 272 GLY B O 1
ATOM 4868 N N . THR B 1 285 ? 33.037 72.075 -36.760 1.00 25.58 273 THR B N 1
ATOM 4869 C CA . THR B 1 285 ? 33.663 72.095 -38.073 1.00 26.59 273 THR B CA 1
ATOM 4870 C C . THR B 1 285 ? 34.875 71.155 -38.176 1.00 26.44 273 THR B C 1
ATOM 4871 O O . THR B 1 285 ? 35.780 71.156 -37.315 1.00 27.51 273 THR B O 1
ATOM 4875 N N . ALA B 1 286 ? 34.823 70.303 -39.204 1.00 26.37 274 ALA B N 1
ATOM 4876 C CA . ALA B 1 286 ? 35.890 69.416 -39.550 1.00 26.95 274 ALA B CA 1
ATOM 4877 C C . ALA B 1 286 ? 36.781 70.069 -40.590 1.00 27.21 274 ALA B C 1
ATOM 4878 O O . ALA B 1 286 ? 36.309 70.714 -41.516 1.00 27.37 274 ALA B O 1
ATOM 4880 N N . LEU B 1 287 ? 38.081 69.841 -40.460 1.00 28.24 275 LEU B N 1
ATOM 4881 C CA . LEU B 1 287 ? 39.067 70.164 -41.496 1.00 28.52 275 LEU B CA 1
ATOM 4882 C C . LEU B 1 287 ? 39.295 68.916 -42.303 1.00 28.49 275 LEU B C 1
ATOM 4883 O O . LEU B 1 287 ? 39.829 67.946 -41.764 1.00 29.41 275 LEU B O 1
ATOM 4888 N N . THR B 1 288 ? 38.942 68.972 -43.576 1.00 28.43 276 THR B N 1
ATOM 4889 C CA . THR B 1 288 ? 39.043 67.851 -44.501 1.00 28.83 276 THR B CA 1
ATOM 4890 C C . THR B 1 288 ? 39.923 68.217 -45.681 1.00 28.37 276 THR B C 1
ATOM 4891 O O . THR B 1 288 ? 40.331 69.373 -45.853 1.00 28.54 276 THR B O 1
ATOM 4895 N N . TRP B 1 289 ? 40.202 67.218 -46.509 1.00 29.15 277 TRP B N 1
ATOM 4896 C CA . TRP B 1 289 ? 40.938 67.436 -47.743 1.00 29.46 277 TRP B CA 1
ATOM 4897 C C . TRP B 1 289 ? 40.096 68.140 -48.771 1.00 28.80 277 TRP B C 1
ATOM 4898 O O . TRP B 1 289 ? 40.591 68.494 -49.776 1.00 31.20 277 TRP B O 1
ATOM 4909 N N . ASN B 1 290 ? 38.821 68.368 -48.501 1.00 29.89 278 ASN B N 1
ATOM 4910 C CA . ASN B 1 290 ? 37.997 69.212 -49.339 1.00 28.90 278 ASN B CA 1
ATOM 4911 C C . ASN B 1 290 ? 37.647 70.548 -48.706 1.00 27.71 278 ASN B C 1
ATOM 4912 O O . ASN B 1 290 ? 36.729 71.222 -49.146 1.00 29.17 278 ASN B O 1
ATOM 4917 N N . GLY B 1 291 ? 38.411 70.982 -47.721 1.00 27.41 279 GLY B N 1
ATOM 4918 C CA . GLY B 1 291 ? 38.096 72.186 -46.981 1.00 26.68 279 GLY B CA 1
ATOM 4919 C C . GLY B 1 291 ? 37.283 71.927 -45.718 1.00 26.98 279 GLY B C 1
ATOM 4920 O O . GLY B 1 291 ? 37.114 70.784 -45.283 1.00 28.18 279 GLY B O 1
ATOM 4921 N N . LYS B 1 292 ? 36.837 73.008 -45.106 1.00 25.93 280 LYS B N 1
ATOM 4922 C CA . LYS B 1 292 ? 35.993 72.951 -43.922 1.00 26.90 280 LYS B CA 1
ATOM 4923 C C . LYS B 1 292 ? 34.671 72.243 -44.254 1.00 26.17 280 LYS B C 1
ATOM 4924 O O . LYS B 1 292 ? 34.126 72.408 -45.322 1.00 25.27 280 LYS B O 1
ATOM 4930 N N . LEU B 1 293 ? 34.198 71.432 -43.331 1.00 26.12 281 LEU B N 1
ATOM 4931 C CA . LEU B 1 293 ? 32.865 70.817 -43.378 1.00 25.36 281 LEU B CA 1
ATOM 4932 C C . LEU B 1 293 ? 32.190 71.164 -42.054 1.00 24.58 281 LEU B C 1
ATOM 4933 O O . LEU B 1 293 ? 32.680 70.822 -41.005 1.00 23.74 281 LEU B O 1
ATOM 4938 N N . ASN B 1 294 ? 31.063 71.837 -42.124 1.00 24.35 282 ASN B N 1
ATOM 4939 C CA . ASN B 1 294 ? 30.269 72.133 -40.957 1.00 24.07 282 ASN B CA 1
ATOM 4940 C C . ASN B 1 294 ? 29.329 70.964 -40.658 1.00 23.74 282 ASN B C 1
ATOM 4941 O O . ASN B 1 294 ? 28.356 70.737 -41.370 1.00 26.04 282 ASN B O 1
ATOM 4946 N N . LEU B 1 295 ? 29.616 70.222 -39.613 1.00 24.57 283 LEU B N 1
ATOM 4947 C CA . LEU B 1 295 ? 28.804 69.042 -39.279 1.00 24.54 283 LEU B CA 1
ATOM 4948 C C . LEU B 1 295 ? 27.418 69.421 -38.739 1.00 25.21 283 LEU B C 1
ATOM 4949 O O . LEU B 1 295 ? 26.515 68.611 -38.769 1.00 25.69 283 LEU B O 1
ATOM 4954 N N . LYS B 1 296 ? 27.260 70.663 -38.276 1.00 25.27 284 LYS B N 1
ATOM 4955 C CA . LYS B 1 296 ? 25.966 71.174 -37.830 1.00 25.67 284 LYS B CA 1
ATOM 4956 C C . LYS B 1 296 ? 25.002 71.508 -38.957 1.00 26.54 284 LYS B C 1
ATOM 4957 O O . LYS B 1 296 ? 23.822 71.654 -38.717 1.00 27.71 284 LYS B O 1
ATOM 4963 N N . ALA B 1 297 ? 25.489 71.601 -40.186 1.00 26.96 285 ALA B N 1
ATOM 4964 C CA . ALA B 1 297 ? 24.681 71.914 -41.371 1.00 26.69 285 ALA B CA 1
ATOM 4965 C C . ALA B 1 297 ? 23.693 70.769 -41.637 1.00 27.25 285 ALA B C 1
ATOM 4966 O O . ALA B 1 297 ? 24.003 69.589 -41.484 1.00 26.30 285 ALA B O 1
ATOM 4968 N N . SER B 1 298 ? 22.465 71.143 -41.934 1.00 28.11 286 SER B N 1
ATOM 4969 C CA . SER B 1 298 ? 21.360 70.185 -41.963 1.00 29.10 286 SER B CA 1
ATOM 4970 C C . SER B 1 298 ? 21.533 69.113 -43.044 1.00 29.31 286 SER B C 1
ATOM 4971 O O . SER B 1 298 ? 20.945 68.039 -42.953 1.00 29.69 286 SER B O 1
ATOM 4974 N N . TYR B 1 299 ? 22.348 69.397 -44.047 1.00 29.17 287 TYR B N 1
ATOM 4975 C CA . TYR B 1 299 ? 22.635 68.413 -45.090 1.00 30.39 287 TYR B CA 1
ATOM 4976 C C . TYR B 1 299 ? 23.433 67.194 -44.621 1.00 29.32 287 TYR B C 1
ATOM 4977 O O . TYR B 1 299 ? 23.514 66.217 -45.341 1.00 29.11 287 TYR B O 1
ATOM 4986 N N . ASN B 1 300 ? 23.993 67.237 -43.418 1.00 27.47 288 ASN B N 1
ATOM 4987 C CA . ASN B 1 300 ? 24.626 66.055 -42.807 1.00 27.01 288 ASN B CA 1
ATOM 4988 C C . ASN B 1 300 ? 23.667 65.104 -42.132 1.00 26.37 288 ASN B C 1
ATOM 4989 O O . ASN B 1 300 ? 24.068 63.990 -41.804 1.00 25.72 288 ASN B O 1
ATOM 4994 N N . LYS B 1 301 ? 22.412 65.522 -41.960 1.00 26.61 289 LYS B N 1
ATOM 4995 C CA . LYS B 1 301 ? 21.456 64.865 -41.064 1.00 27.74 289 LYS B CA 1
ATOM 4996 C C . LYS B 1 301 ? 21.269 63.397 -41.471 1.00 27.38 289 LYS B C 1
ATOM 4997 O O . LYS B 1 301 ? 21.184 62.539 -40.631 1.00 26.27 289 LYS B O 1
ATOM 5002 N N . ARG B 1 302 ? 21.234 63.122 -42.782 1.00 28.36 290 ARG B N 1
ATOM 5003 C CA . ARG B 1 302 ? 21.114 61.742 -43.275 1.00 28.81 290 ARG B CA 1
ATOM 5004 C C . ARG B 1 302 ? 22.349 61.190 -43.990 1.00 27.42 290 ARG B C 1
ATOM 5005 O O . ARG B 1 302 ? 22.251 60.130 -44.617 1.00 26.24 290 ARG B O 1
ATOM 5013 N N . SER B 1 303 ? 23.499 61.856 -43.906 1.00 25.40 291 SER B N 1
ATOM 5014 C CA . SER B 1 303 ? 24.652 61.414 -44.660 1.00 25.03 291 SER B CA 1
ATOM 5015 C C . SER B 1 303 ? 25.304 60.158 -44.043 1.00 25.03 291 SER B C 1
ATOM 5016 O O . SER B 1 303 ? 25.733 60.154 -42.889 1.00 22.94 291 SER B O 1
ATOM 5019 N N . LEU B 1 304 ? 25.435 59.106 -44.841 1.00 24.58 292 LEU B N 1
ATOM 5020 C CA . LEU B 1 304 ? 26.128 57.904 -44.380 1.00 26.38 292 LEU B CA 1
ATOM 5021 C C . LEU B 1 304 ? 27.636 57.926 -44.658 1.00 27.37 292 LEU B C 1
ATOM 5022 O O . LEU B 1 304 ? 28.336 56.958 -44.446 1.00 29.74 292 LEU B O 1
ATOM 5027 N N . GLU B 1 305 ? 28.158 59.053 -45.083 1.00 28.25 293 GLU B N 1
ATOM 5028 C CA . GLU B 1 305 ? 29.605 59.172 -45.369 1.00 28.67 293 GLU B CA 1
ATOM 5029 C C . GLU B 1 305 ? 30.435 59.499 -44.123 1.00 28.36 293 GLU B C 1
ATOM 5030 O O . GLU B 1 305 ? 29.929 60.084 -43.205 1.00 28.07 293 GLU B O 1
ATOM 5034 N N . PRO B 1 306 ? 31.722 59.131 -44.110 1.00 28.12 294 PRO B N 1
ATOM 5035 C CA . PRO B 1 306 ? 32.581 59.592 -43.033 1.00 27.70 294 PRO B CA 1
ATOM 5036 C C . PRO B 1 306 ? 32.862 61.075 -43.186 1.00 27.54 294 PRO B C 1
ATOM 5037 O O . PRO B 1 306 ? 32.587 61.703 -44.243 1.00 24.86 294 PRO B O 1
ATOM 5041 N N . VAL B 1 307 ? 33.407 61.652 -42.135 1.00 26.87 295 VAL B N 1
ATOM 5042 C CA . VAL B 1 307 ? 33.803 63.052 -42.177 1.00 27.50 295 VAL B CA 1
ATOM 5043 C C . VAL B 1 307 ? 34.769 63.326 -43.365 1.00 28.70 295 VAL B C 1
ATOM 5044 O O . VAL B 1 307 ? 34.591 64.312 -44.070 1.00 28.11 295 VAL B O 1
ATOM 5048 N N . ASP B 1 308 ? 35.712 62.429 -43.616 1.00 28.69 296 ASP B N 1
ATOM 5049 C CA . ASP B 1 308 ? 36.723 62.633 -44.670 1.00 30.17 296 ASP B CA 1
ATOM 5050 C C . ASP B 1 308 ? 36.956 61.249 -45.260 1.00 30.38 296 ASP B C 1
ATOM 5051 O O . ASP B 1 308 ? 37.473 60.362 -44.604 1.00 29.86 296 ASP B O 1
ATOM 5056 N N . GLU B 1 309 ? 36.528 61.034 -46.500 1.00 31.45 297 GLU B N 1
ATOM 5057 C CA . GLU B 1 309 ? 36.783 59.740 -47.134 1.00 33.09 297 GLU B CA 1
ATOM 5058 C C . GLU B 1 309 ? 38.297 59.444 -47.266 1.00 33.67 297 GLU B C 1
ATOM 5059 O O . GLU B 1 309 ? 38.694 58.291 -47.325 1.00 35.17 297 GLU B O 1
ATOM 5061 N N . ARG B 1 310 ? 39.138 60.468 -47.257 1.00 33.97 298 ARG B N 1
ATOM 5062 C CA . ARG B 1 310 ? 40.588 60.235 -47.388 1.00 34.84 298 ARG B CA 1
ATOM 5063 C C . ARG B 1 310 ? 41.294 59.903 -46.060 1.00 34.11 298 ARG B C 1
ATOM 5064 O O . ARG B 1 310 ? 42.464 59.540 -46.042 1.00 34.61 298 ARG B O 1
ATOM 5067 N N . CYS B 1 311 ? 40.574 59.942 -44.946 1.00 33.41 299 CYS B N 1
ATOM 5068 C CA . CYS B 1 311 ? 41.208 59.909 -43.640 1.00 31.34 299 CYS B CA 1
ATOM 5069 C C . CYS B 1 311 ? 41.080 58.566 -42.971 1.00 30.49 299 CYS B C 1
ATOM 5070 O O . CYS B 1 311 ? 40.033 57.965 -43.002 1.00 30.35 299 CYS B O 1
ATOM 5073 N N . GLY B 1 312 ? 42.104 58.166 -42.228 1.00 29.92 300 GLY B N 1
ATOM 5074 C CA . GLY B 1 312 ? 42.074 56.920 -41.496 1.00 29.01 300 GLY B CA 1
ATOM 5075 C C . GLY B 1 312 ? 41.953 57.049 -39.992 1.00 28.60 300 GLY B C 1
ATOM 5076 O O . GLY B 1 312 ? 42.186 56.095 -39.273 1.00 29.39 300 GLY B O 1
ATOM 5077 N N . CYS B 1 313 ? 41.568 58.200 -39.489 1.00 26.72 301 CYS B N 1
ATOM 5078 C CA . CYS B 1 313 ? 41.440 58.344 -38.036 1.00 26.60 301 CYS B CA 1
ATOM 5079 C C . CYS B 1 313 ? 40.240 57.578 -37.481 1.00 26.17 301 CYS B C 1
ATOM 5080 O O . CYS B 1 313 ? 39.345 57.146 -38.213 1.00 24.95 301 CYS B O 1
ATOM 5083 N N . TYR B 1 314 ? 40.269 57.400 -36.169 1.00 26.85 302 TYR B N 1
ATOM 5084 C CA . TYR B 1 314 ? 39.228 56.743 -35.416 1.00 26.79 302 TYR B CA 1
ATOM 5085 C C . TYR B 1 314 ? 37.851 57.199 -35.850 1.00 25.64 302 TYR B C 1
ATOM 5086 O O . TYR B 1 314 ? 36.998 56.395 -36.110 1.00 26.21 302 TYR B O 1
ATOM 5095 N N . THR B 1 315 ? 37.685 58.499 -35.972 1.00 25.11 303 THR B N 1
ATOM 5096 C CA . THR B 1 315 ? 36.416 59.145 -36.261 1.00 24.52 303 THR B CA 1
ATOM 5097 C C . THR B 1 315 ? 35.919 58.791 -37.658 1.00 25.26 303 THR B C 1
ATOM 5098 O O . THR B 1 315 ? 34.771 58.527 -37.832 1.00 26.04 303 THR B O 1
ATOM 5102 N N . CYS B 1 316 ? 36.810 58.783 -38.630 1.00 26.35 304 CYS B N 1
ATOM 5103 C CA . CYS B 1 316 ? 36.436 58.536 -40.022 1.00 27.34 304 CYS B CA 1
ATOM 5104 C C . CYS B 1 316 ? 36.213 57.061 -40.309 1.00 27.86 304 CYS B C 1
ATOM 5105 O O . CYS B 1 316 ? 35.371 56.707 -41.150 1.00 29.74 304 CYS B O 1
ATOM 5108 N N . LYS B 1 317 ? 36.919 56.228 -39.578 1.00 27.54 305 LYS B N 1
ATOM 5109 C CA . LYS B 1 317 ? 36.788 54.788 -39.664 1.00 29.81 305 LYS B CA 1
ATOM 5110 C C . LYS B 1 317 ? 35.497 54.217 -39.073 1.00 29.45 305 LYS B C 1
ATOM 5111 O O . LYS B 1 317 ? 35.078 53.142 -39.499 1.00 30.74 305 LYS B O 1
ATOM 5115 N N . ASN B 1 318 ? 34.863 54.923 -38.131 1.00 28.67 306 ASN B N 1
ATOM 5116 C CA . ASN B 1 318 ? 33.800 54.341 -37.343 1.00 27.72 306 ASN B CA 1
ATOM 5117 C C . ASN B 1 318 ? 32.415 55.015 -37.405 1.00 27.66 306 ASN B C 1
ATOM 5118 O O . ASN B 1 318 ? 31.419 54.359 -37.123 1.00 28.36 306 ASN B O 1
ATOM 5123 N N . PHE B 1 319 ? 32.337 56.296 -37.785 1.00 27.15 307 PHE B N 1
ATOM 5124 C CA . PHE B 1 319 ? 31.115 57.069 -37.655 1.00 25.97 307 PHE B CA 1
ATOM 5125 C C . PHE B 1 319 ? 30.761 57.749 -38.943 1.00 25.69 307 PHE B C 1
ATOM 5126 O O . PHE B 1 319 ? 31.618 57.938 -39.797 1.00 24.52 307 PHE B O 1
ATOM 5134 N N . THR B 1 320 ? 29.468 58.063 -39.068 1.00 24.43 308 THR B N 1
ATOM 5135 C CA . THR B 1 320 ? 28.941 58.787 -40.191 1.00 24.29 308 THR B CA 1
ATOM 5136 C C . THR B 1 320 ? 28.741 60.255 -39.847 1.00 24.07 308 THR B C 1
ATOM 5137 O O . THR B 1 320 ? 28.616 60.619 -38.681 1.00 24.56 308 THR B O 1
ATOM 5141 N N . ARG B 1 321 ? 28.659 61.078 -40.892 1.00 23.59 309 ARG B N 1
ATOM 5142 C CA . ARG B 1 321 ? 28.312 62.488 -40.716 1.00 23.50 309 ARG B CA 1
ATOM 5143 C C . ARG B 1 321 ? 26.932 62.671 -40.024 1.00 23.01 309 ARG B C 1
ATOM 5144 O O . ARG B 1 321 ? 26.774 63.563 -39.192 1.00 24.54 309 ARG B O 1
ATOM 5159 N N . SER B 1 322 ? 25.965 61.808 -40.369 1.00 23.00 310 SER B N 1
ATOM 5160 C CA . SER B 1 322 ? 24.660 61.687 -39.646 1.00 22.99 310 SER B CA 1
ATOM 5161 C C . SER B 1 322 ? 24.829 61.566 -38.140 1.00 21.50 310 SER B C 1
ATOM 5162 O O . SER B 1 322 ? 24.187 62.271 -37.407 1.00 22.57 310 SER B O 1
ATOM 5165 N N . TYR B 1 323 ? 25.668 60.656 -37.666 1.00 22.19 311 TYR B N 1
ATOM 5166 C CA . TYR B 1 323 ? 25.823 60.466 -36.258 1.00 22.46 311 TYR B CA 1
ATOM 5167 C C . TYR B 1 323 ? 26.490 61.669 -35.561 1.00 23.36 311 TYR B C 1
ATOM 5168 O O . TYR B 1 323 ? 26.051 62.078 -34.467 1.00 21.01 311 TYR B O 1
ATOM 5177 N N . ILE B 1 324 ? 27.528 62.212 -36.190 1.00 23.11 312 ILE B N 1
ATOM 5178 C CA . ILE B 1 324 ? 28.241 63.380 -35.645 1.00 23.44 312 ILE B CA 1
ATOM 5179 C C . ILE B 1 324 ? 27.320 64.582 -35.589 1.00 21.49 312 ILE B C 1
ATOM 5180 O O . ILE B 1 324 ? 27.302 65.259 -34.584 1.00 22.13 312 ILE B O 1
ATOM 5185 N N . HIS B 1 325 ? 26.559 64.820 -36.629 1.00 20.70 313 HIS B N 1
ATOM 5186 C CA . HIS B 1 325 ? 25.554 65.842 -36.698 1.00 21.99 313 HIS B CA 1
ATOM 5187 C C . HIS B 1 325 ? 24.551 65.722 -35.554 1.00 21.89 313 HIS B C 1
ATOM 5188 O O . HIS B 1 325 ? 24.201 66.687 -34.911 1.00 22.15 313 HIS B O 1
ATOM 5195 N N . HIS B 1 326 ? 24.120 64.499 -35.318 1.00 23.56 314 HIS B N 1
ATOM 5196 C CA . HIS B 1 326 ? 23.232 64.177 -34.246 1.00 22.87 314 HIS B CA 1
ATOM 5197 C C . HIS B 1 326 ? 23.840 64.473 -32.880 1.00 23.25 314 HIS B C 1
ATOM 5198 O O . HIS B 1 326 ? 23.160 65.017 -32.020 1.00 22.01 314 HIS B O 1
ATOM 5205 N N . LEU B 1 327 ? 25.107 64.125 -32.679 1.00 21.88 315 LEU B N 1
ATOM 5206 C CA . LEU B 1 327 ? 25.765 64.387 -31.414 1.00 22.64 315 LEU B CA 1
ATOM 5207 C C . LEU B 1 327 ? 25.760 65.891 -31.138 1.00 21.73 315 LEU B C 1
ATOM 5208 O O . LEU B 1 327 ? 25.462 66.312 -30.047 1.00 21.41 315 LEU B O 1
ATOM 5213 N N . PHE B 1 328 ? 26.087 66.703 -32.150 1.00 21.41 316 PHE B N 1
ATOM 5214 C CA . PHE B 1 328 ? 25.989 68.163 -31.993 1.00 22.15 316 PHE B CA 1
ATOM 5215 C C . PHE B 1 328 ? 24.569 68.679 -31.769 1.00 22.09 316 PHE B C 1
ATOM 5216 O O . PHE B 1 328 ? 24.331 69.543 -30.910 1.00 24.35 316 PHE B O 1
ATOM 5224 N N . ASP B 1 329 ? 23.615 68.117 -32.478 1.00 21.80 317 ASP B N 1
ATOM 5225 C CA . ASP B 1 329 ? 22.197 68.418 -32.317 1.00 23.09 317 ASP B CA 1
ATOM 5226 C C . ASP B 1 329 ? 21.731 68.246 -30.878 1.00 22.76 317 ASP B C 1
ATOM 5227 O O . ASP B 1 329 ? 20.925 69.011 -30.373 1.00 23.21 317 ASP B O 1
ATOM 5232 N N . ARG B 1 330 ? 22.224 67.196 -30.252 1.00 21.94 318 ARG B N 1
ATOM 5233 C CA . ARG B 1 330 ? 21.866 66.860 -28.902 1.00 22.98 318 ARG B CA 1
ATOM 5234 C C . ARG B 1 330 ? 22.808 67.393 -27.831 1.00 23.43 318 ARG B C 1
ATOM 5235 O O . ARG B 1 330 ? 22.593 67.151 -26.646 1.00 24.10 318 ARG B O 1
ATOM 5243 N N . GLY B 1 331 ? 23.851 68.109 -28.211 1.00 24.18 319 GLY B N 1
ATOM 5244 C CA . GLY B 1 331 ? 24.737 68.720 -27.224 1.00 24.22 319 GLY B CA 1
ATOM 5245 C C . GLY B 1 331 ? 25.693 67.733 -26.575 1.00 24.69 319 GLY B C 1
ATOM 5246 O O . GLY B 1 331 ? 26.212 68.000 -25.495 1.00 25.56 319 GLY B O 1
ATOM 5247 N N . GLU B 1 332 ? 25.914 66.576 -27.213 1.00 24.19 320 GLU B N 1
ATOM 5248 C CA . GLU B 1 332 ? 26.858 65.617 -26.723 1.00 23.69 320 GLU B CA 1
ATOM 5249 C C . GLU B 1 332 ? 28.285 66.119 -26.986 1.00 23.83 320 GLU B C 1
ATOM 5250 O O . GLU B 1 332 ? 28.680 66.312 -28.136 1.00 24.32 320 GLU B O 1
ATOM 5256 N N . VAL B 1 333 ? 29.072 66.274 -25.925 1.00 23.65 321 VAL B N 1
ATOM 5257 C CA . VAL B 1 333 ? 30.482 66.649 -26.053 1.00 23.44 321 VAL B CA 1
ATOM 5258 C C . VAL B 1 333 ? 31.280 65.615 -26.831 1.00 22.23 321 VAL B C 1
ATOM 5259 O O . VAL B 1 333 ? 32.294 65.938 -27.396 1.00 23.78 321 VAL B O 1
ATOM 5263 N N . LEU B 1 334 ? 30.830 64.364 -26.897 1.00 23.16 322 LEU B N 1
ATOM 5264 C CA . LEU B 1 334 ? 31.430 63.391 -27.786 1.00 23.79 322 LEU B CA 1
ATOM 5265 C C . LEU B 1 334 ? 31.585 63.884 -29.235 1.00 22.79 322 LEU B C 1
ATOM 5266 O O . LEU B 1 334 ? 32.530 63.546 -29.866 1.00 23.63 322 LEU B O 1
ATOM 5271 N N . GLY B 1 335 ? 30.638 64.667 -29.743 1.00 22.64 323 GLY B N 1
ATOM 5272 C CA . GLY B 1 335 ? 30.730 65.226 -31.061 1.00 21.94 323 GLY B CA 1
ATOM 5273 C C . GLY B 1 335 ? 31.974 66.085 -31.202 1.00 22.66 323 GLY B C 1
ATOM 5274 O O . GLY B 1 335 ? 32.687 65.998 -32.195 1.00 23.06 323 GLY B O 1
ATOM 5275 N N . GLN B 1 336 ? 32.230 66.916 -30.172 1.00 23.02 324 GLN B N 1
ATOM 5276 C CA . GLN B 1 336 ? 33.415 67.778 -30.112 1.00 21.95 324 GLN B CA 1
ATOM 5277 C C . GLN B 1 336 ? 34.711 66.950 -29.988 1.00 22.82 324 GLN B C 1
ATOM 5278 O O . GLN B 1 336 ? 35.685 67.241 -30.673 1.00 24.27 324 GLN B O 1
ATOM 5284 N N . ILE B 1 337 ? 34.700 65.894 -29.163 1.00 23.30 325 ILE B N 1
ATOM 5285 C CA . ILE B 1 337 ? 35.841 65.008 -29.000 1.00 23.16 325 ILE B CA 1
ATOM 5286 C C . ILE B 1 337 ? 36.190 64.379 -30.332 1.00 22.87 325 ILE B C 1
ATOM 5287 O O . ILE B 1 337 ? 37.331 64.354 -30.697 1.00 22.19 325 ILE B O 1
ATOM 5292 N N . LEU B 1 338 ? 35.194 63.845 -31.029 1.00 23.84 326 LEU B N 1
ATOM 5293 C CA . LEU B 1 338 ? 35.462 63.137 -32.275 1.00 23.26 326 LEU B CA 1
ATOM 5294 C C . LEU B 1 338 ? 36.017 64.051 -33.416 1.00 23.82 326 LEU B C 1
ATOM 5295 O O . LEU B 1 338 ? 36.878 63.625 -34.154 1.00 23.65 326 LEU B O 1
ATOM 5300 N N . LEU B 1 339 ? 35.513 65.269 -33.532 1.00 23.03 327 LEU B N 1
ATOM 5301 C CA . LEU B 1 339 ? 35.974 66.244 -34.517 1.00 23.28 327 LEU B CA 1
ATOM 5302 C C . LEU B 1 339 ? 37.357 66.798 -34.103 1.00 22.78 327 LEU B C 1
ATOM 5303 O O . LEU B 1 339 ? 38.166 67.060 -34.953 1.00 24.07 327 LEU B O 1
ATOM 5308 N N . THR B 1 340 ? 37.669 66.853 -32.817 1.00 24.41 328 THR B N 1
ATOM 5309 C CA . THR B 1 340 ? 38.998 67.269 -32.348 1.00 23.26 328 THR B CA 1
ATOM 5310 C C . THR B 1 340 ? 40.031 66.189 -32.734 1.00 23.57 328 THR B C 1
ATOM 5311 O O . THR B 1 340 ? 41.099 66.500 -33.239 1.00 23.29 328 THR B O 1
ATOM 5315 N N . ILE B 1 341 ? 39.738 64.912 -32.481 1.00 24.13 329 ILE B N 1
ATOM 5316 C CA . ILE B 1 341 ? 40.553 63.807 -32.981 1.00 24.55 329 ILE B CA 1
ATOM 5317 C C . ILE B 1 341 ? 40.774 63.883 -34.499 1.00 24.10 329 ILE B C 1
ATOM 5318 O O . ILE B 1 341 ? 41.896 63.829 -34.947 1.00 24.18 329 ILE B O 1
ATOM 5323 N N . HIS B 1 342 ? 39.721 64.046 -35.272 1.00 23.80 330 HIS B N 1
ATOM 5324 C CA . HIS B 1 342 ? 39.848 64.136 -36.693 1.00 23.61 330 HIS B CA 1
ATOM 5325 C C . HIS B 1 342 ? 40.674 65.343 -37.140 1.00 24.18 330 HIS B C 1
ATOM 5326 O O . HIS B 1 342 ? 41.541 65.211 -37.985 1.00 25.05 330 HIS B O 1
ATOM 5333 N N . ASN B 1 343 ? 40.385 66.507 -36.595 1.00 24.79 331 ASN B N 1
ATOM 5334 C CA . ASN B 1 343 ? 41.047 67.736 -37.016 1.00 24.75 331 ASN B CA 1
ATOM 5335 C C . ASN B 1 343 ? 42.543 67.733 -36.728 1.00 25.10 331 ASN B C 1
ATOM 5336 O O . ASN B 1 343 ? 43.301 68.141 -37.564 1.00 25.09 331 ASN B O 1
ATOM 5341 N N . ILE B 1 344 ? 42.970 67.184 -35.592 1.00 25.46 332 ILE B N 1
ATOM 5342 C CA . ILE B 1 344 ? 44.414 67.017 -35.322 1.00 25.25 332 ILE B CA 1
ATOM 5343 C C . ILE B 1 344 ? 45.069 65.983 -36.232 1.00 25.47 332 ILE B C 1
ATOM 5344 O O . ILE B 1 344 ? 46.145 66.212 -36.775 1.00 25.06 332 ILE B O 1
ATOM 5349 N N . ASN B 1 345 ? 44.402 64.863 -36.436 1.00 25.02 333 ASN B N 1
ATOM 5350 C CA . ASN B 1 345 ? 44.827 63.916 -37.472 1.00 25.21 333 ASN B CA 1
ATOM 5351 C C . ASN B 1 345 ? 45.023 64.548 -38.830 1.00 23.77 333 ASN B C 1
ATOM 5352 O O . ASN B 1 345 ? 46.040 64.276 -39.443 1.00 23.31 333 ASN B O 1
ATOM 5357 N N . PHE B 1 346 ? 44.050 65.356 -39.291 1.00 24.59 334 PHE B N 1
ATOM 5358 C CA . PHE B 1 346 ? 44.151 66.080 -40.512 1.00 24.18 334 PHE B CA 1
ATOM 5359 C C . PHE B 1 346 ? 45.410 66.982 -40.560 1.00 23.66 334 PHE B C 1
ATOM 5360 O O . PHE B 1 346 ? 46.158 66.937 -41.501 1.00 23.98 334 PHE B O 1
ATOM 5368 N N . MET B 1 347 ? 45.609 67.822 -39.553 1.00 24.89 335 MET B N 1
ATOM 5369 C CA . MET B 1 347 ? 46.787 68.693 -39.496 1.00 24.90 335 MET B CA 1
ATOM 5370 C C . MET B 1 347 ? 48.101 67.914 -39.497 1.00 24.29 335 MET B C 1
ATOM 5371 O O . MET B 1 347 ? 48.999 68.296 -40.216 1.00 23.44 335 MET B O 1
ATOM 5376 N N . ILE B 1 348 ? 48.224 66.834 -38.726 1.00 25.11 336 ILE B N 1
ATOM 5377 C CA . ILE B 1 348 ? 49.480 66.065 -38.732 1.00 25.10 336 ILE B CA 1
ATOM 5378 C C . ILE B 1 348 ? 49.715 65.387 -40.109 1.00 25.00 336 ILE B C 1
ATOM 5379 O O . ILE B 1 348 ? 50.830 65.318 -40.632 1.00 24.81 336 ILE B O 1
ATOM 5384 N N . SER B 1 349 ? 48.646 64.878 -40.682 1.00 25.46 337 SER B N 1
ATOM 5385 C CA . SER B 1 349 ? 48.693 64.263 -41.995 1.00 26.38 337 SER B CA 1
ATOM 5386 C C . SER B 1 349 ? 49.042 65.275 -43.124 1.00 25.85 337 SER B C 1
ATOM 5387 O O . SER B 1 349 ? 49.846 64.975 -44.001 1.00 26.30 337 SER B O 1
ATOM 5390 N N . LEU B 1 350 ? 48.423 66.466 -43.090 1.00 25.17 338 LEU B N 1
ATOM 5391 C CA . LEU B 1 350 ? 48.749 67.565 -44.007 1.00 24.08 338 LEU B CA 1
ATOM 5392 C C . LEU B 1 350 ? 50.273 67.794 -44.014 1.00 23.06 338 LEU B C 1
ATOM 5393 O O . LEU B 1 350 ? 50.874 67.824 -45.046 1.00 22.07 338 LEU B O 1
ATOM 5398 N N . MET B 1 351 ? 50.876 67.906 -42.836 1.00 23.84 339 MET B N 1
ATOM 5399 C CA . MET B 1 351 ? 52.317 68.136 -42.722 1.00 23.59 339 MET B CA 1
ATOM 5400 C C . MET B 1 351 ? 53.155 66.974 -43.196 1.00 24.55 339 MET B C 1
ATOM 5401 O O . MET B 1 351 ? 54.179 67.188 -43.838 1.00 24.57 339 MET B O 1
ATOM 5406 N N . LYS B 1 352 ? 52.713 65.756 -42.907 1.00 25.18 340 LYS B N 1
ATOM 5407 C CA . LYS B 1 352 ? 53.332 64.552 -43.474 1.00 26.33 340 LYS B CA 1
ATOM 5408 C C . LYS B 1 352 ? 53.337 64.582 -44.993 1.00 25.36 340 LYS B C 1
ATOM 5409 O O . LYS B 1 352 ? 54.326 64.284 -45.610 1.00 25.63 340 LYS B O 1
ATOM 5415 N N . GLU B 1 353 ? 52.231 64.972 -45.592 1.00 25.87 341 GLU B N 1
ATOM 5416 C CA . GLU B 1 353 ? 52.150 65.120 -47.051 1.00 25.28 341 GLU B CA 1
ATOM 5417 C C . GLU B 1 353 ? 52.988 66.231 -47.604 1.00 23.27 341 GLU B C 1
ATOM 5418 O O . GLU B 1 353 ? 53.516 66.098 -48.676 1.00 23.35 341 GLU B O 1
ATOM 5424 N N . VAL B 1 354 ? 53.067 67.341 -46.880 1.00 22.57 342 VAL B N 1
ATOM 5425 C CA . VAL B 1 354 ? 53.996 68.405 -47.220 1.00 21.10 342 VAL B CA 1
ATOM 5426 C C . VAL B 1 354 ? 55.422 67.824 -47.317 1.00 20.89 342 VAL B C 1
ATOM 5427 O O . VAL B 1 354 ? 56.122 68.050 -48.311 1.00 18.65 342 VAL B O 1
ATOM 5431 N N . ARG B 1 355 ? 55.829 67.091 -46.288 1.00 20.71 343 ARG B N 1
ATOM 5432 C CA . ARG B 1 355 ? 57.175 66.506 -46.271 1.00 21.44 343 ARG B CA 1
ATOM 5433 C C . ARG B 1 355 ? 57.392 65.506 -47.424 1.00 22.53 343 ARG B C 1
ATOM 5434 O O . ARG B 1 355 ? 58.415 65.504 -48.057 1.00 23.25 343 ARG B O 1
ATOM 5442 N N . ARG B 1 356 ? 56.410 64.670 -47.692 1.00 23.88 344 ARG B N 1
ATOM 5443 C CA . ARG B 1 356 ? 56.533 63.680 -48.740 1.00 25.32 344 ARG B CA 1
ATOM 5444 C C . ARG B 1 356 ? 56.631 64.379 -50.069 1.00 22.84 344 ARG B C 1
ATOM 5445 O O . ARG B 1 356 ? 57.351 63.926 -50.935 1.00 22.37 344 ARG B O 1
ATOM 5453 N N . SER B 1 357 ? 55.902 65.487 -50.210 1.00 22.35 345 SER B N 1
ATOM 5454 C CA . SER B 1 357 ? 55.876 66.283 -51.463 1.00 22.32 345 SER B CA 1
ATOM 5455 C C . SER B 1 357 ? 57.150 67.044 -51.742 1.00 22.40 345 SER B C 1
ATOM 5456 O O . SER B 1 357 ? 57.502 67.293 -52.911 1.00 24.23 345 SER B O 1
ATOM 5459 N N . ILE B 1 358 ? 57.857 67.446 -50.700 1.00 23.04 346 ILE B N 1
ATOM 5460 C CA . ILE B 1 358 ? 59.166 68.089 -50.872 1.00 22.48 346 ILE B CA 1
ATOM 5461 C C . ILE B 1 358 ? 60.168 67.058 -51.364 1.00 23.76 346 ILE B C 1
ATOM 5462 O O . ILE B 1 358 ? 60.936 67.330 -52.293 1.00 23.99 346 ILE B O 1
ATOM 5467 N N . GLU B 1 359 ? 60.143 65.891 -50.737 1.00 25.36 347 GLU B N 1
ATOM 5468 C CA . GLU B 1 359 ? 60.969 64.750 -51.134 1.00 26.43 347 GLU B CA 1
ATOM 5469 C C . GLU B 1 359 ? 60.736 64.298 -52.561 1.00 26.27 347 GLU B C 1
ATOM 5470 O O . GLU B 1 359 ? 61.687 63.995 -53.253 1.00 26.81 347 GLU B O 1
ATOM 5474 N N . SER B 1 360 ? 59.475 64.207 -52.978 1.00 25.86 348 SER B N 1
ATOM 5475 C CA . SER B 1 360 ? 59.139 63.746 -54.308 1.00 26.31 348 SER B CA 1
ATOM 5476 C C . SER B 1 360 ? 59.045 64.856 -55.333 1.00 26.62 348 SER B C 1
ATOM 5477 O O . SER B 1 360 ? 58.846 64.569 -56.531 1.00 28.12 348 SER B O 1
ATOM 5480 N N . GLY B 1 361 ? 59.213 66.112 -54.921 1.00 26.32 349 GLY B N 1
ATOM 5481 C CA . GLY B 1 361 ? 59.181 67.239 -55.874 1.00 26.09 349 GLY B CA 1
ATOM 5482 C C . GLY B 1 361 ? 57.764 67.562 -56.384 1.00 26.40 349 GLY B C 1
ATOM 5483 O O . GLY B 1 361 ? 57.612 68.239 -57.399 1.00 25.89 349 GLY B O 1
ATOM 5484 N N . THR B 1 362 ? 56.738 67.129 -55.649 1.00 25.76 350 THR B N 1
ATOM 5485 C CA . THR B 1 362 ? 55.343 67.354 -56.026 1.00 26.07 350 THR B CA 1
ATOM 5486 C C . THR B 1 362 ? 54.710 68.472 -55.150 1.00 25.74 350 THR B C 1
ATOM 5487 O O . THR B 1 362 ? 53.494 68.625 -55.112 1.00 25.25 350 THR B O 1
ATOM 5491 N N . PHE B 1 363 ? 55.535 69.268 -54.470 1.00 26.11 351 PHE B N 1
ATOM 5492 C CA . PHE B 1 363 ? 55.026 70.216 -53.471 1.00 26.03 351 PHE B CA 1
ATOM 5493 C C . PHE B 1 363 ? 54.057 71.233 -54.084 1.00 26.47 351 PHE B C 1
ATOM 5494 O O . PHE B 1 363 ? 53.067 71.610 -53.466 1.00 25.04 351 PHE B O 1
ATOM 5502 N N . LYS B 1 364 ? 54.327 71.667 -55.304 1.00 25.67 352 LYS B N 1
ATOM 5503 C CA . LYS B 1 364 ? 53.440 72.640 -55.924 1.00 27.11 352 LYS B CA 1
ATOM 5504 C C . LYS B 1 364 ? 52.041 72.108 -56.234 1.00 26.89 352 LYS B C 1
ATOM 5505 O O . LYS B 1 364 ? 51.095 72.880 -56.181 1.00 27.90 352 LYS B O 1
ATOM 5511 N N . GLU B 1 365 ? 51.894 70.808 -56.507 1.00 26.48 353 GLU B N 1
ATOM 5512 C CA . GLU B 1 365 ? 50.585 70.192 -56.668 1.00 27.12 353 GLU B CA 1
ATOM 5513 C C . GLU B 1 365 ? 49.806 70.121 -55.343 1.00 25.71 353 GLU B C 1
ATOM 5514 O O . GLU B 1 365 ? 48.586 70.297 -55.309 1.00 24.49 353 GLU B O 1
ATOM 5520 N N . LEU B 1 366 ? 50.496 69.766 -54.264 1.00 24.28 354 LEU B N 1
ATOM 5521 C CA . LEU B 1 366 ? 49.890 69.802 -52.954 1.00 23.97 354 LEU B CA 1
ATOM 5522 C C . LEU B 1 366 ? 49.436 71.185 -52.600 1.00 23.94 354 LEU B C 1
ATOM 5523 O O . LEU B 1 366 ? 48.290 71.375 -52.175 1.00 24.48 354 LEU B O 1
ATOM 5528 N N . LYS B 1 367 ? 50.325 72.145 -52.760 1.00 24.08 355 LYS B N 1
ATOM 5529 C CA . LYS B 1 367 ? 50.036 73.535 -52.465 1.00 25.26 355 LYS B CA 1
ATOM 5530 C C . LYS B 1 367 ? 48.833 74.047 -53.201 1.00 25.81 355 LYS B C 1
ATOM 5531 O O . LYS B 1 367 ? 47.990 74.695 -52.604 1.00 26.02 355 LYS B O 1
ATOM 5537 N N . SER B 1 368 ? 48.760 73.749 -54.496 1.00 25.94 356 SER B N 1
ATOM 5538 C CA . SER B 1 368 ? 47.668 74.202 -55.326 1.00 26.65 356 SER B CA 1
ATOM 5539 C C . SER B 1 368 ? 46.342 73.662 -54.825 1.00 26.60 356 SER B C 1
ATOM 5540 O O . SER B 1 368 ? 45.325 74.352 -54.875 1.00 26.28 356 SER B O 1
ATOM 5543 N N . LYS B 1 369 ? 46.319 72.429 -54.326 1.00 26.89 357 LYS B N 1
ATOM 5544 C CA . LYS B 1 369 ? 45.100 71.901 -53.792 1.00 27.04 357 LYS B CA 1
ATOM 5545 C C . LYS B 1 369 ? 44.654 72.534 -52.478 1.00 26.20 357 LYS B C 1
ATOM 5546 O O . LYS B 1 369 ? 43.460 72.788 -52.288 1.00 24.91 357 LYS B O 1
ATOM 5552 N N . VAL B 1 370 ? 45.592 72.693 -51.558 1.00 23.96 358 VAL B N 1
ATOM 5553 C CA . VAL B 1 370 ? 45.292 73.279 -50.263 1.00 24.88 358 VAL B CA 1
ATOM 5554 C C . VAL B 1 370 ? 44.745 74.682 -50.459 1.00 25.30 358 VAL B C 1
ATOM 5555 O O . VAL B 1 370 ? 43.714 75.008 -49.886 1.00 25.53 358 VAL B O 1
ATOM 5559 N N . VAL B 1 371 ? 45.406 75.471 -51.300 1.00 26.65 359 VAL B N 1
ATOM 5560 C CA . VAL B 1 371 ? 45.040 76.859 -51.575 1.00 28.25 359 VAL B CA 1
ATOM 5561 C C . VAL B 1 371 ? 43.669 76.976 -52.185 1.00 29.50 359 VAL B C 1
ATOM 5562 O O . VAL B 1 371 ? 42.975 78.002 -51.996 1.00 30.56 359 VAL B O 1
ATOM 5566 N N . GLU B 1 372 ? 43.269 75.947 -52.933 1.00 29.30 360 GLU B N 1
ATOM 5567 C CA . GLU B 1 372 ? 42.012 75.972 -53.590 1.00 29.41 360 GLU B CA 1
ATOM 5568 C C . GLU B 1 372 ? 40.899 75.756 -52.582 1.00 28.26 360 GLU B C 1
ATOM 5569 O O . GLU B 1 372 ? 39.919 76.472 -52.606 1.00 28.78 360 GLU B O 1
ATOM 5575 N N . VAL B 1 373 ? 41.037 74.784 -51.697 1.00 26.58 361 VAL B N 1
ATOM 5576 C CA . VAL B 1 373 ? 39.918 74.437 -50.806 1.00 26.06 361 VAL B CA 1
ATOM 5577 C C . VAL B 1 373 ? 39.952 75.177 -49.468 1.00 27.00 361 VAL B C 1
ATOM 5578 O O . VAL B 1 373 ? 38.951 75.149 -48.702 1.00 26.07 361 VAL B O 1
ATOM 5582 N N . TYR B 1 374 ? 41.086 75.792 -49.142 1.00 26.46 362 TYR B N 1
ATOM 5583 C CA . TYR B 1 374 ? 41.166 76.630 -47.958 1.00 28.35 362 TYR B CA 1
ATOM 5584 C C . TYR B 1 374 ? 41.291 78.113 -48.286 1.00 32.19 362 TYR B C 1
ATOM 5585 O O . TYR B 1 374 ? 41.371 78.939 -47.384 1.00 35.04 362 TYR B O 1
ATOM 5594 N N . SER B 1 375 ? 41.243 78.450 -49.570 1.00 34.77 363 SER B N 1
ATOM 5595 C CA . SER B 1 375 ? 40.660 79.749 -50.003 1.00 36.52 363 SER B CA 1
ATOM 5596 C C . SER B 1 375 ? 40.094 80.515 -48.790 1.00 37.10 363 SER B C 1
ATOM 5597 O O . SER B 1 375 ? 40.351 81.705 -48.603 1.00 39.03 363 SER B O 1
ATOM 5599 N N . MET C 1 13 ? 35.637 91.970 36.378 1.00 47.42 1 MET C N 1
ATOM 5600 C CA . MET C 1 13 ? 34.505 92.232 35.431 1.00 47.20 1 MET C CA 1
ATOM 5601 C C . MET C 1 13 ? 34.787 93.506 34.621 1.00 46.49 1 MET C C 1
ATOM 5602 O O . MET C 1 13 ? 34.672 94.612 35.141 1.00 46.86 1 MET C O 1
ATOM 5603 N N . GLU C 1 14 ? 35.209 93.326 33.366 1.00 45.73 2 GLU C N 1
ATOM 5604 C CA . GLU C 1 14 ? 35.366 94.433 32.414 1.00 44.35 2 GLU C CA 1
ATOM 5605 C C . GLU C 1 14 ? 35.161 93.866 31.015 1.00 42.91 2 GLU C C 1
ATOM 5606 O O . GLU C 1 14 ? 35.893 92.978 30.619 1.00 42.33 2 GLU C O 1
ATOM 5608 N N . PHE C 1 15 ? 34.147 94.342 30.292 1.00 40.83 3 PHE C N 1
ATOM 5609 C CA . PHE C 1 15 ? 33.966 93.981 28.886 1.00 39.56 3 PHE C CA 1
ATOM 5610 C C . PHE C 1 15 ? 33.727 95.237 28.057 1.00 39.31 3 PHE C C 1
ATOM 5611 O O . PHE C 1 15 ? 32.842 96.058 28.373 1.00 38.19 3 PHE C O 1
ATOM 5619 N N . GLU C 1 16 ? 34.548 95.424 27.025 1.00 38.73 4 GLU C N 1
ATOM 5620 C CA . GLU C 1 16 ? 34.366 96.559 26.110 1.00 38.22 4 GLU C CA 1
ATOM 5621 C C . GLU C 1 16 ? 34.190 95.991 24.712 1.00 37.55 4 GLU C C 1
ATOM 5622 O O . GLU C 1 16 ? 34.923 95.075 24.325 1.00 37.22 4 GLU C O 1
ATOM 5624 N N . VAL C 1 17 ? 33.187 96.483 23.982 1.00 36.51 5 VAL C N 1
ATOM 5625 C CA . VAL C 1 17 ? 33.078 96.193 22.550 1.00 35.90 5 VAL C CA 1
ATOM 5626 C C . VAL C 1 17 ? 33.910 97.221 21.807 1.00 35.71 5 VAL C C 1
ATOM 5627 O O . VAL C 1 17 ? 33.711 98.421 21.993 1.00 35.40 5 VAL C O 1
ATOM 5631 N N . LYS C 1 18 ? 34.823 96.759 20.965 1.00 34.85 6 LYS C N 1
ATOM 5632 C CA . LYS C 1 18 ? 35.771 97.638 20.311 1.00 34.93 6 LYS C CA 1
ATOM 5633 C C . LYS C 1 18 ? 35.319 98.032 18.901 1.00 34.79 6 LYS C C 1
ATOM 5634 O O . LYS C 1 18 ? 35.485 99.174 18.514 1.00 33.75 6 LYS C O 1
ATOM 5638 N N . LYS C 1 19 ? 34.736 97.106 18.147 1.00 34.11 7 LYS C N 1
ATOM 5639 C CA . LYS C 1 19 ? 34.195 97.406 16.814 1.00 34.32 7 LYS C CA 1
ATOM 5640 C C . LYS C 1 19 ? 32.997 96.480 16.579 1.00 34.53 7 LYS C C 1
ATOM 5641 O O . LYS C 1 19 ? 33.033 95.342 16.982 1.00 34.14 7 LYS C O 1
ATOM 5647 N N . THR C 1 20 ? 31.929 96.988 15.971 1.00 35.19 8 THR C N 1
ATOM 5648 C CA . THR C 1 20 ? 30.756 96.166 15.674 1.00 35.63 8 THR C CA 1
ATOM 5649 C C . THR C 1 20 ? 30.478 96.248 14.170 1.00 35.98 8 THR C C 1
ATOM 5650 O O . THR C 1 20 ? 30.120 97.313 13.664 1.00 37.79 8 THR C O 1
ATOM 5657 N N . PHE C 1 21 ? 30.708 95.139 13.462 1.00 36.12 9 PHE C N 1
ATOM 5658 C CA . PHE C 1 21 ? 30.397 94.988 12.027 1.00 35.93 9 PHE C CA 1
ATOM 5659 C C . PHE C 1 21 ? 29.092 94.174 11.804 1.00 35.02 9 PHE C C 1
ATOM 5660 O O . PHE C 1 21 ? 29.091 92.935 11.801 1.00 35.44 9 PHE C O 1
ATOM 5668 N N . GLY C 1 22 ? 27.996 94.885 11.563 1.00 34.02 10 GLY C N 1
ATOM 5669 C CA . GLY C 1 22 ? 26.662 94.276 11.544 1.00 32.59 10 GLY C CA 1
ATOM 5670 C C . GLY C 1 22 ? 26.273 94.075 12.989 1.00 31.34 10 GLY C C 1
ATOM 5671 O O . GLY C 1 22 ? 26.208 95.060 13.753 1.00 31.38 10 GLY C O 1
ATOM 5672 N N . LYS C 1 23 ? 26.009 92.820 13.372 1.00 29.85 11 LYS C N 1
ATOM 5673 C CA . LYS C 1 23 ? 25.853 92.497 14.784 1.00 28.81 11 LYS C CA 1
ATOM 5674 C C . LYS C 1 23 ? 27.151 91.853 15.317 1.00 28.06 11 LYS C C 1
ATOM 5675 O O . LYS C 1 23 ? 27.322 91.745 16.529 1.00 28.45 11 LYS C O 1
ATOM 5679 N N . ALA C 1 24 ? 28.063 91.440 14.423 1.00 26.55 12 ALA C N 1
ATOM 5680 C CA . ALA C 1 24 ? 29.385 90.934 14.824 1.00 26.03 12 ALA C CA 1
ATOM 5681 C C . ALA C 1 24 ? 30.175 91.947 15.678 1.00 26.15 12 ALA C C 1
ATOM 5682 O O . ALA C 1 24 ? 30.315 93.106 15.296 1.00 25.61 12 ALA C O 1
ATOM 5684 N N . ARG C 1 25 ? 30.655 91.488 16.832 1.00 25.41 13 ARG C N 1
ATOM 5685 C CA . ARG C 1 25 ? 31.326 92.307 17.818 1.00 25.14 13 ARG C CA 1
ATOM 5686 C C . ARG C 1 25 ? 32.758 91.853 18.082 1.00 24.96 13 ARG C C 1
ATOM 5687 O O . ARG C 1 25 ? 33.075 90.653 18.121 1.00 24.50 13 ARG C O 1
ATOM 5695 N N . LEU C 1 26 ? 33.628 92.847 18.235 1.00 25.12 14 LEU C N 1
ATOM 5696 C CA . LEU C 1 26 ? 35.021 92.635 18.655 1.00 25.24 14 LEU C CA 1
ATOM 5697 C C . LEU C 1 26 ? 35.066 93.215 20.071 1.00 25.42 14 LEU C C 1
ATOM 5698 O O . LEU C 1 26 ? 34.585 94.356 20.294 1.00 24.57 14 LEU C O 1
ATOM 5703 N N . GLY C 1 27 ? 35.485 92.408 21.038 1.00 25.03 15 GLY C N 1
ATOM 5704 C CA . GLY C 1 27 ? 35.490 92.814 22.436 1.00 25.92 15 GLY C CA 1
ATOM 5705 C C . GLY C 1 27 ? 36.696 92.301 23.207 1.00 26.48 15 GLY C C 1
ATOM 5706 O O . GLY C 1 27 ? 37.483 91.515 22.694 1.00 27.07 15 GLY C O 1
ATOM 5707 N N . VAL C 1 28 ? 36.860 92.777 24.435 1.00 27.16 16 VAL C N 1
ATOM 5708 C CA . VAL C 1 28 ? 37.848 92.234 25.348 1.00 27.89 16 VAL C CA 1
ATOM 5709 C C . VAL C 1 28 ? 37.204 92.112 26.705 1.00 28.51 16 VAL C C 1
ATOM 5710 O O . VAL C 1 28 ? 36.490 93.003 27.144 1.00 28.95 16 VAL C O 1
ATOM 5714 N N . MET C 1 29 ? 37.412 90.965 27.331 1.00 29.93 17 MET C N 1
ATOM 5715 C CA . MET C 1 29 ? 37.050 90.742 28.707 1.00 31.35 17 MET C CA 1
ATOM 5716 C C . MET C 1 29 ? 38.327 90.782 29.480 1.00 30.51 17 MET C C 1
ATOM 5717 O O . MET C 1 29 ? 39.327 90.233 29.025 1.00 32.68 17 MET C O 1
ATOM 5722 N N . LYS C 1 30 ? 38.292 91.435 30.632 1.00 29.81 18 LYS C N 1
ATOM 5723 C CA . LYS C 1 30 ? 39.396 91.442 31.566 1.00 29.02 18 LYS C CA 1
ATOM 5724 C C . LYS C 1 30 ? 38.938 90.631 32.764 1.00 28.16 18 LYS C C 1
ATOM 5725 O O . LYS C 1 30 ? 38.044 91.070 33.506 1.00 28.05 18 LYS C O 1
ATOM 5728 N N . LEU C 1 31 ? 39.562 89.462 32.928 1.00 27.29 19 LEU C N 1
ATOM 5729 C CA . LEU C 1 31 ? 39.280 88.503 33.980 1.00 26.95 19 LEU C CA 1
ATOM 5730 C C . LEU C 1 31 ? 40.462 88.390 34.940 1.00 27.81 19 LEU C C 1
ATOM 5731 O O . LEU C 1 31 ? 41.571 88.897 34.688 1.00 27.96 19 LEU C O 1
ATOM 5736 N N . HIS C 1 32 ? 40.245 87.716 36.055 1.00 28.43 20 HIS C N 1
ATOM 5737 C CA . HIS C 1 32 ? 41.267 87.668 37.093 1.00 29.21 20 HIS C CA 1
ATOM 5738 C C . HIS C 1 32 ? 42.635 87.096 36.684 1.00 29.04 20 HIS C C 1
ATOM 5739 O O . HIS C 1 32 ? 43.642 87.499 37.246 1.00 29.48 20 HIS C O 1
ATOM 5746 N N . HIS C 1 33 ? 42.683 86.161 35.732 1.00 28.70 21 HIS C N 1
ATOM 5747 C CA . HIS C 1 33 ? 43.934 85.561 35.268 1.00 27.82 21 HIS C CA 1
ATOM 5748 C C . HIS C 1 33 ? 44.278 85.948 33.837 1.00 27.21 21 HIS C C 1
ATOM 5749 O O . HIS C 1 33 ? 45.146 85.338 33.220 1.00 27.15 21 HIS C O 1
ATOM 5756 N N . GLY C 1 34 ? 43.595 86.928 33.273 1.00 26.68 22 GLY C N 1
ATOM 5757 C CA . GLY C 1 34 ? 43.967 87.400 31.952 1.00 26.57 22 GLY C CA 1
ATOM 5758 C C . GLY C 1 34 ? 42.896 88.081 31.148 1.00 26.66 22 GLY C C 1
ATOM 5759 O O . GLY C 1 34 ? 41.722 87.909 31.403 1.00 26.98 22 GLY C O 1
ATOM 5760 N N . ALA C 1 35 ? 43.329 88.839 30.149 1.00 26.70 23 ALA C N 1
ATOM 5761 C CA . ALA C 1 35 ? 42.442 89.416 29.169 1.00 26.99 23 ALA C CA 1
ATOM 5762 C C . ALA C 1 35 ? 42.104 88.331 28.176 1.00 26.85 23 ALA C C 1
ATOM 5763 O O . ALA C 1 35 ? 42.936 87.471 27.875 1.00 26.68 23 ALA C O 1
ATOM 5765 N N . VAL C 1 36 ? 40.876 88.371 27.681 1.00 26.62 24 VAL C N 1
ATOM 5766 C CA . VAL C 1 36 ? 40.415 87.458 26.663 1.00 25.39 24 VAL C CA 1
ATOM 5767 C C . VAL C 1 36 ? 39.836 88.291 25.542 1.00 25.39 24 VAL C C 1
ATOM 5768 O O . VAL C 1 36 ? 38.915 89.042 25.784 1.00 25.12 24 VAL C O 1
ATOM 5772 N N . GLU C 1 37 ? 40.345 88.167 24.322 1.00 25.19 25 GLU C N 1
ATOM 5773 C CA . GLU C 1 37 ? 39.728 88.888 23.205 1.00 25.30 25 GLU C CA 1
ATOM 5774 C C . GLU C 1 37 ? 38.572 87.989 22.668 1.00 25.28 25 GLU C C 1
ATOM 5775 O O . GLU C 1 37 ? 38.603 86.772 22.811 1.00 24.59 25 GLU C O 1
ATOM 5777 N N . THR C 1 38 ? 37.551 88.634 22.110 1.00 25.48 26 THR C N 1
ATOM 5778 C CA . THR C 1 38 ? 36.327 87.986 21.660 1.00 26.38 26 THR C CA 1
ATOM 5779 C C . THR C 1 38 ? 35.985 88.509 20.253 1.00 25.63 26 THR C C 1
ATOM 5780 O O . THR C 1 38 ? 36.309 89.655 19.929 1.00 26.67 26 THR C O 1
ATOM 5784 N N . PRO C 1 39 ? 35.300 87.703 19.418 1.00 24.78 27 PRO C N 1
ATOM 5785 C CA . PRO C 1 39 ? 34.799 86.361 19.686 1.00 24.42 27 PRO C CA 1
ATOM 5786 C C . PRO C 1 39 ? 35.870 85.307 20.040 1.00 24.41 27 PRO C C 1
ATOM 5787 O O . PRO C 1 39 ? 36.969 85.336 19.507 1.00 23.96 27 PRO C O 1
ATOM 5791 N N . VAL C 1 40 ? 35.526 84.423 20.975 1.00 24.40 28 VAL C N 1
ATOM 5792 C CA . VAL C 1 40 ? 36.428 83.392 21.468 1.00 24.65 28 VAL C CA 1
ATOM 5793 C C . VAL C 1 40 ? 35.774 82.004 21.494 1.00 24.88 28 VAL C C 1
ATOM 5794 O O . VAL C 1 40 ? 34.591 81.864 21.827 1.00 23.64 28 VAL C O 1
ATOM 5798 N N . PHE C 1 41 ? 36.569 80.996 21.132 1.00 25.43 29 PHE C N 1
ATOM 5799 C CA . PHE C 1 41 ? 36.212 79.588 21.273 1.00 25.99 29 PHE C CA 1
ATOM 5800 C C . PHE C 1 41 ? 36.944 79.031 22.453 1.00 25.40 29 PHE C C 1
ATOM 5801 O O . PHE C 1 41 ? 38.151 79.199 22.544 1.00 27.63 29 PHE C O 1
ATOM 5809 N N . MET C 1 42 ? 36.225 78.418 23.378 1.00 26.57 30 MET C N 1
ATOM 5810 C CA . MET C 1 42 ? 36.806 77.722 24.528 1.00 27.20 30 MET C CA 1
ATOM 5811 C C . MET C 1 42 ? 36.906 76.189 24.373 1.00 26.50 30 MET C C 1
ATOM 5812 O O . MET C 1 42 ? 35.886 75.468 24.327 1.00 25.10 30 MET C O 1
ATOM 5817 N N . PRO C 1 43 ? 38.145 75.662 24.344 1.00 27.62 31 PRO C N 1
ATOM 5818 C CA . PRO C 1 43 ? 38.417 74.235 24.557 1.00 27.09 31 PRO C CA 1
ATOM 5819 C C . PRO C 1 43 ? 37.777 73.747 25.849 1.00 26.53 31 PRO C C 1
ATOM 5820 O O . PRO C 1 43 ? 37.796 74.438 26.864 1.00 26.99 31 PRO C O 1
ATOM 5824 N N . VAL C 1 44 ? 37.203 72.568 25.777 1.00 27.24 32 VAL C N 1
ATOM 5825 C CA . VAL C 1 44 ? 36.450 71.974 26.858 1.00 27.98 32 VAL C CA 1
ATOM 5826 C C . VAL C 1 44 ? 37.202 70.820 27.537 1.00 28.78 32 VAL C C 1
ATOM 5827 O O . VAL C 1 44 ? 37.686 69.895 26.878 1.00 28.20 32 VAL C O 1
ATOM 5831 N N . GLY C 1 45 ? 37.324 70.914 28.861 1.00 29.29 33 GLY C N 1
ATOM 5832 C CA . GLY C 1 45 ? 37.743 69.782 29.689 1.00 30.67 33 GLY C CA 1
ATOM 5833 C C . GLY C 1 45 ? 36.622 69.299 30.574 1.00 31.53 33 GLY C C 1
ATOM 5834 O O . GLY C 1 45 ? 35.656 70.041 30.830 1.00 32.55 33 GLY C O 1
ATOM 5835 N N . THR C 1 46 ? 36.698 68.052 31.001 1.00 32.23 34 THR C N 1
ATOM 5836 C CA . THR C 1 46 ? 35.734 67.501 31.951 1.00 34.48 34 THR C CA 1
ATOM 5837 C C . THR C 1 46 ? 36.358 67.090 33.278 1.00 33.14 34 THR C C 1
ATOM 5838 O O . THR C 1 46 ? 35.861 67.461 34.354 1.00 35.85 34 THR C O 1
ATOM 5842 N N . ASN C 1 47 ? 37.462 66.390 33.234 1.00 31.61 35 ASN C N 1
ATOM 5843 C CA . ASN C 1 47 ? 38.042 65.955 34.497 1.00 30.45 35 ASN C CA 1
ATOM 5844 C C . ASN C 1 47 ? 39.243 66.816 34.828 1.00 28.94 35 ASN C C 1
ATOM 5845 O O . ASN C 1 47 ? 40.314 66.291 35.067 1.00 28.64 35 ASN C O 1
ATOM 5850 N N . ALA C 1 48 ? 39.079 68.140 34.755 1.00 27.98 36 ALA C N 1
ATOM 5851 C CA . ALA C 1 48 ? 40.188 69.094 34.976 1.00 28.71 36 ALA C CA 1
ATOM 5852 C C . ALA C 1 48 ? 41.335 68.864 33.983 1.00 29.65 36 ALA C C 1
ATOM 5853 O O . ALA C 1 48 ? 42.517 68.866 34.350 1.00 29.59 36 ALA C O 1
ATOM 5855 N N . SER C 1 49 ? 40.977 68.630 32.728 1.00 29.83 37 SER C N 1
ATOM 5856 C CA . SER C 1 49 ? 41.955 68.465 31.652 1.00 29.83 37 SER C CA 1
ATOM 5857 C C . SER C 1 49 ? 41.222 68.499 30.317 1.00 28.65 37 SER C C 1
ATOM 5858 O O . SER C 1 49 ? 40.083 68.045 30.220 1.00 30.57 37 SER C O 1
ATOM 5861 N N . VAL C 1 50 ? 41.862 69.089 29.316 1.00 27.14 38 VAL C N 1
ATOM 5862 C CA . VAL C 1 50 ? 41.431 69.018 27.956 1.00 26.10 38 VAL C CA 1
ATOM 5863 C C . VAL C 1 50 ? 42.077 67.732 27.423 1.00 26.10 38 VAL C C 1
ATOM 5864 O O . VAL C 1 50 ? 43.330 67.613 27.369 1.00 24.25 38 VAL C O 1
ATOM 5868 N N . LYS C 1 51 ? 41.246 66.737 27.069 1.00 25.42 39 LYS C N 1
ATOM 5869 C CA . LYS C 1 51 ? 41.762 65.399 26.811 1.00 26.67 39 LYS C CA 1
ATOM 5870 C C . LYS C 1 51 ? 42.936 65.408 25.812 1.00 25.73 39 LYS C C 1
ATOM 5871 O O . LYS C 1 51 ? 42.837 65.972 24.740 1.00 25.79 39 LYS C O 1
ATOM 5877 N N . LEU C 1 52 ? 44.028 64.790 26.240 1.00 25.96 40 LEU C N 1
ATOM 5878 C CA . LEU C 1 52 ? 45.272 64.524 25.482 1.00 25.55 40 LEU C CA 1
ATOM 5879 C C . LEU C 1 52 ? 46.194 65.737 25.332 1.00 26.41 40 LEU C C 1
ATOM 5880 O O . LEU C 1 52 ? 47.288 65.618 24.745 1.00 28.47 40 LEU C O 1
ATOM 5885 N N . LEU C 1 53 ? 45.807 66.863 25.899 1.00 25.99 41 LEU C N 1
ATOM 5886 C CA . LEU C 1 53 ? 46.581 68.099 25.897 1.00 25.53 41 LEU C CA 1
ATOM 5887 C C . LEU C 1 53 ? 47.069 68.525 27.275 1.00 25.09 41 LEU C C 1
ATOM 5888 O O . LEU C 1 53 ? 46.379 68.370 28.297 1.00 26.20 41 LEU C O 1
ATOM 5893 N N . THR C 1 54 ? 48.285 69.070 27.285 1.00 24.58 42 THR C N 1
ATOM 5894 C CA . THR C 1 54 ? 48.882 69.704 28.447 1.00 23.87 42 THR C CA 1
ATOM 5895 C C . THR C 1 54 ? 48.552 71.169 28.412 1.00 24.20 42 THR C C 1
ATOM 5896 O O . THR C 1 54 ? 48.233 71.711 27.370 1.00 24.11 42 THR C O 1
ATOM 5900 N N . PRO C 1 55 ? 48.616 71.832 29.553 1.00 23.98 43 PRO C N 1
ATOM 5901 C CA . PRO C 1 55 ? 48.504 73.277 29.485 1.00 24.44 43 PRO C CA 1
ATOM 5902 C C . PRO C 1 55 ? 49.486 73.984 28.555 1.00 25.37 43 PRO C C 1
ATOM 5903 O O . PRO C 1 55 ? 49.149 75.018 27.985 1.00 26.22 43 PRO C O 1
ATOM 5907 N N . ARG C 1 56 ? 50.687 73.449 28.388 1.00 25.52 44 ARG C N 1
ATOM 5908 C CA . ARG C 1 56 ? 51.602 74.011 27.432 1.00 26.70 44 ARG C CA 1
ATOM 5909 C C . ARG C 1 56 ? 51.093 73.974 25.985 1.00 26.20 44 ARG C C 1
ATOM 5910 O O . ARG C 1 56 ? 51.283 74.924 25.247 1.00 26.65 44 ARG C O 1
ATOM 5918 N N . ASP C 1 57 ? 50.476 72.868 25.583 1.00 26.04 45 ASP C N 1
ATOM 5919 C CA . ASP C 1 57 ? 49.876 72.707 24.254 1.00 26.60 45 ASP C CA 1
ATOM 5920 C C . ASP C 1 57 ? 48.780 73.772 24.067 1.00 26.31 45 ASP C C 1
ATOM 5921 O O . ASP C 1 57 ? 48.677 74.352 23.006 1.00 26.75 45 ASP C O 1
ATOM 5926 N N . LEU C 1 58 ? 47.987 74.006 25.109 1.00 25.86 46 LEU C N 1
ATOM 5927 C CA . LEU C 1 58 ? 46.904 74.996 25.057 1.00 26.03 46 LEU C CA 1
ATOM 5928 C C . LEU C 1 58 ? 47.425 76.423 24.957 1.00 26.79 46 LEU C C 1
ATOM 5929 O O . LEU C 1 58 ? 46.927 77.185 24.143 1.00 26.42 46 LEU C O 1
ATOM 5934 N N . GLU C 1 59 ? 48.436 76.765 25.762 1.00 28.38 47 GLU C N 1
ATOM 5935 C CA . GLU C 1 59 ? 49.126 78.054 25.679 1.00 28.27 47 GLU C CA 1
ATOM 5936 C C . GLU C 1 59 ? 49.748 78.260 24.295 1.00 27.76 47 GLU C C 1
ATOM 5937 O O . GLU C 1 59 ? 49.620 79.325 23.688 1.00 27.84 47 GLU C O 1
ATOM 5943 N N . GLU C 1 60 ? 50.480 77.264 23.821 1.00 27.68 48 GLU C N 1
ATOM 5944 C CA . GLU C 1 60 ? 51.106 77.349 22.518 1.00 28.02 48 GLU C CA 1
ATOM 5945 C C . GLU C 1 60 ? 50.076 77.484 21.396 1.00 28.18 48 GLU C C 1
ATOM 5946 O O . GLU C 1 60 ? 50.330 78.147 20.429 1.00 28.48 48 GLU C O 1
ATOM 5952 N N . ALA C 1 61 ? 48.926 76.853 21.537 1.00 28.02 49 ALA C N 1
ATOM 5953 C CA . ALA C 1 61 ? 47.775 77.092 20.593 1.00 29.04 49 ALA C CA 1
ATOM 5954 C C . ALA C 1 61 ? 47.236 78.524 20.568 1.00 28.89 49 ALA C C 1
ATOM 5955 O O . ALA C 1 61 ? 46.586 78.923 19.599 1.00 28.49 49 ALA C O 1
ATOM 5957 N N . GLY C 1 62 ? 47.497 79.294 21.632 1.00 29.15 50 GLY C N 1
ATOM 5958 C CA . GLY C 1 62 ? 46.974 80.622 21.801 1.00 29.55 50 GLY C CA 1
ATOM 5959 C C . GLY C 1 62 ? 45.683 80.669 22.594 1.00 29.21 50 GLY C C 1
ATOM 5960 O O . GLY C 1 62 ? 44.991 81.672 22.546 1.00 31.10 50 GLY C O 1
ATOM 5961 N N . ALA C 1 63 ? 45.321 79.588 23.291 1.00 28.00 51 ALA C N 1
ATOM 5962 C CA . ALA C 1 63 ? 44.074 79.569 24.051 1.00 27.49 51 ALA C CA 1
ATOM 5963 C C . ALA C 1 63 ? 44.187 80.562 25.196 1.00 27.96 51 ALA C C 1
ATOM 5964 O O . ALA C 1 63 ? 45.091 80.489 26.034 1.00 26.99 51 ALA C O 1
ATOM 5966 N N . GLU C 1 64 ? 43.328 81.577 25.170 1.00 27.03 52 GLU C N 1
ATOM 5967 C CA . GLU C 1 64 ? 43.326 82.573 26.214 1.00 27.78 52 GLU C CA 1
ATOM 5968 C C . GLU C 1 64 ? 42.394 82.198 27.360 1.00 26.71 52 GLU C C 1
ATOM 5969 O O . GLU C 1 64 ? 42.399 82.882 28.370 1.00 27.09 52 GLU C O 1
ATOM 5975 N N . ILE C 1 65 ? 41.585 81.141 27.181 1.00 26.06 53 ILE C N 1
ATOM 5976 C CA . ILE C 1 65 ? 40.597 80.736 28.167 1.00 24.82 53 ILE C CA 1
ATOM 5977 C C . ILE C 1 65 ? 40.185 79.312 27.799 1.00 24.66 53 ILE C C 1
ATOM 5978 O O . ILE C 1 65 ? 40.086 78.970 26.602 1.00 24.56 53 ILE C O 1
ATOM 5983 N N . ILE C 1 66 ? 39.936 78.486 28.814 1.00 23.92 54 ILE C N 1
ATOM 5984 C CA . ILE C 1 66 ? 39.331 77.177 28.614 1.00 24.24 54 ILE C CA 1
ATOM 5985 C C . ILE C 1 66 ? 38.054 77.047 29.480 1.00 24.74 54 ILE C C 1
ATOM 5986 O O . ILE C 1 66 ? 37.857 77.749 30.458 1.00 24.54 54 ILE C O 1
ATOM 5991 N N . LEU C 1 67 ? 37.203 76.112 29.105 1.00 25.48 55 LEU C N 1
ATOM 5992 C CA . LEU C 1 67 ? 36.045 75.743 29.891 1.00 25.70 55 LEU C CA 1
ATOM 5993 C C . LEU C 1 67 ? 36.292 74.484 30.702 1.00 25.34 55 LEU C C 1
ATOM 5994 O O . LEU C 1 67 ? 36.817 73.515 30.219 1.00 26.43 55 LEU C O 1
ATOM 5999 N N . SER C 1 68 ? 35.885 74.484 31.945 1.00 25.17 56 SER C N 1
ATOM 6000 C CA . SER C 1 68 ? 35.865 73.280 32.704 1.00 25.91 56 SER C CA 1
ATOM 6001 C C . SER C 1 68 ? 34.454 72.905 33.100 1.00 27.09 56 SER C C 1
ATOM 6002 O O . SER C 1 68 ? 33.721 73.670 33.639 1.00 26.35 56 SER C O 1
ATOM 6005 N N . ASN C 1 69 ? 34.082 71.670 32.847 1.00 29.82 57 ASN C N 1
ATOM 6006 C CA . ASN C 1 69 ? 32.852 71.146 33.415 1.00 31.41 57 ASN C CA 1
ATOM 6007 C C . ASN C 1 69 ? 33.081 71.018 34.917 1.00 32.20 57 ASN C C 1
ATOM 6008 O O . ASN C 1 69 ? 34.227 71.123 35.370 1.00 33.51 57 ASN C O 1
ATOM 6013 N N . THR C 1 70 ? 32.035 70.864 35.702 1.00 32.48 58 THR C N 1
ATOM 6014 C CA . THR C 1 70 ? 32.205 70.726 37.149 1.00 34.07 58 THR C CA 1
ATOM 6015 C C . THR C 1 70 ? 31.329 69.663 37.783 1.00 34.31 58 THR C C 1
ATOM 6016 O O . THR C 1 70 ? 31.518 69.284 38.950 1.00 35.06 58 THR C O 1
ATOM 6020 N N . PHE C 1 71 ? 30.391 69.160 36.994 1.00 34.98 59 PHE C N 1
ATOM 6021 C CA . PHE C 1 71 ? 29.514 68.089 37.398 1.00 34.54 59 PHE C CA 1
ATOM 6022 C C . PHE C 1 71 ? 30.403 66.964 37.892 1.00 33.05 59 PHE C C 1
ATOM 6023 O O . PHE C 1 71 ? 30.290 66.527 39.036 1.00 31.33 59 PHE C O 1
ATOM 6031 N N . HIS C 1 72 ? 31.345 66.547 37.055 1.00 32.80 60 HIS C N 1
ATOM 6032 C CA . HIS C 1 72 ? 32.197 65.450 37.448 1.00 32.76 60 HIS C CA 1
ATOM 6033 C C . HIS C 1 72 ? 33.237 65.817 38.497 1.00 30.86 60 HIS C C 1
ATOM 6034 O O . HIS C 1 72 ? 33.460 65.020 39.367 1.00 30.37 60 HIS C O 1
ATOM 6041 N N . LEU C 1 73 ? 33.824 67.014 38.433 1.00 29.59 61 LEU C N 1
ATOM 6042 C CA . LEU C 1 73 ? 34.825 67.453 39.432 1.00 28.65 61 LEU C CA 1
ATOM 6043 C C . LEU C 1 73 ? 34.267 67.461 40.837 1.00 28.57 61 LEU C C 1
ATOM 6044 O O . LEU C 1 73 ? 34.968 67.102 41.767 1.00 27.74 61 LEU C O 1
ATOM 6049 N N . MET C 1 74 ? 33.003 67.869 40.969 1.00 26.99 62 MET C N 1
ATOM 6050 C CA . MET C 1 74 ? 32.294 67.866 42.232 1.00 28.79 62 MET C CA 1
ATOM 6051 C C . MET C 1 74 ? 32.193 66.463 42.800 1.00 27.93 62 MET C C 1
ATOM 6052 O O . MET C 1 74 ? 32.176 66.307 43.989 1.00 28.06 62 MET C O 1
ATOM 6057 N N . LEU C 1 75 ? 32.121 65.444 41.948 1.00 27.66 63 LEU C N 1
ATOM 6058 C CA . LEU C 1 75 ? 32.060 64.043 42.404 1.00 27.26 63 LEU C CA 1
ATOM 6059 C C . LEU C 1 75 ? 33.478 63.461 42.602 1.00 27.50 63 LEU C C 1
ATOM 6060 O O . LEU C 1 75 ? 33.753 62.867 43.630 1.00 28.06 63 LEU C O 1
ATOM 6065 N N . LYS C 1 76 ? 34.360 63.661 41.618 1.00 27.01 64 LYS C N 1
ATOM 6066 C CA . LYS C 1 76 ? 35.769 63.196 41.634 1.00 27.46 64 LYS C CA 1
ATOM 6067 C C . LYS C 1 76 ? 36.681 64.225 40.954 1.00 27.22 64 LYS C C 1
ATOM 6068 O O . LYS C 1 76 ? 36.526 64.494 39.756 1.00 26.57 64 LYS C O 1
ATOM 6074 N N . PRO C 1 77 ? 37.661 64.775 41.686 1.00 27.12 65 PRO C N 1
ATOM 6075 C CA . PRO C 1 77 ? 38.201 64.422 42.973 1.00 27.20 65 PRO C CA 1
ATOM 6076 C C . PRO C 1 77 ? 37.424 64.998 44.128 1.00 27.92 65 PRO C C 1
ATOM 6077 O O . PRO C 1 77 ? 37.708 64.673 45.271 1.00 27.77 65 PRO C O 1
ATOM 6081 N N . GLY C 1 78 ? 36.447 65.850 43.839 1.00 27.86 66 GLY C N 1
ATOM 6082 C CA . GLY C 1 78 ? 35.790 66.571 44.873 1.00 27.95 66 GLY C CA 1
ATOM 6083 C C . GLY C 1 78 ? 36.515 67.843 45.179 1.00 27.68 66 GLY C C 1
ATOM 6084 N N . VAL C 1 79 ? 35.672 68.682 45.762 1.00 28.94 67 VAL C N 1
ATOM 6085 C CA . VAL C 1 79 ? 36.027 70.037 46.084 1.00 29.47 67 VAL C CA 1
ATOM 6086 C C . VAL C 1 79 ? 37.135 70.077 47.155 1.00 29.19 67 VAL C C 1
ATOM 6087 O O . VAL C 1 79 ? 37.977 70.963 47.102 1.00 29.98 67 VAL C O 1
ATOM 6091 N N . GLU C 1 80 ? 37.136 69.130 48.099 1.00 28.84 68 GLU C N 1
ATOM 6092 C CA . GLU C 1 80 ? 38.121 69.158 49.223 1.00 28.65 68 GLU C CA 1
ATOM 6093 C C . GLU C 1 80 ? 39.545 68.964 48.719 1.00 28.23 68 GLU C C 1
ATOM 6094 O O . GLU C 1 80 ? 40.441 69.623 49.196 1.00 28.53 68 GLU C O 1
ATOM 6096 N N . ILE C 1 81 ? 39.756 68.105 47.716 1.00 28.02 69 ILE C N 1
ATOM 6097 C CA . ILE C 1 81 ? 41.088 67.935 47.149 1.00 27.67 69 ILE C CA 1
ATOM 6098 C C . ILE C 1 81 ? 41.499 69.153 46.336 1.00 27.86 69 ILE C C 1
ATOM 6099 O O . ILE C 1 81 ? 42.651 69.534 46.346 1.00 28.32 69 ILE C O 1
ATOM 6104 N N . ILE C 1 82 ? 40.571 69.753 45.605 1.00 28.29 70 ILE C N 1
ATOM 6105 C CA . ILE C 1 82 ? 40.901 70.928 44.788 1.00 28.11 70 ILE C CA 1
ATOM 6106 C C . ILE C 1 82 ? 41.189 72.104 45.732 1.00 27.88 70 ILE C C 1
ATOM 6107 O O . ILE C 1 82 ? 42.113 72.889 45.501 1.00 27.60 70 ILE C O 1
ATOM 6112 N N . LYS C 1 83 ? 40.438 72.196 46.819 1.00 27.90 71 LYS C N 1
ATOM 6113 C CA . LYS C 1 83 ? 40.747 73.188 47.863 1.00 27.70 71 LYS C CA 1
ATOM 6114 C C . LYS C 1 83 ? 42.194 73.056 48.392 1.00 27.24 71 LYS C C 1
ATOM 6115 O O . LYS C 1 83 ? 42.832 74.075 48.607 1.00 26.98 71 LYS C O 1
ATOM 6119 N N . LEU C 1 84 ? 42.728 71.833 48.549 1.00 26.47 72 LEU C N 1
ATOM 6120 C CA . LEU C 1 84 ? 44.121 71.642 48.980 1.00 26.45 72 LEU C CA 1
ATOM 6121 C C . LEU C 1 84 ? 45.108 72.266 47.978 1.00 26.49 72 LEU C C 1
ATOM 6122 O O . LEU C 1 84 ? 46.190 72.691 48.342 1.00 27.02 72 LEU C O 1
ATOM 6127 N N . HIS C 1 85 ? 44.732 72.288 46.700 1.00 25.86 73 HIS C N 1
ATOM 6128 C CA . HIS C 1 85 ? 45.536 72.906 45.647 1.00 25.03 73 HIS C CA 1
ATOM 6129 C C . HIS C 1 85 ? 45.298 74.389 45.498 1.00 24.85 73 HIS C C 1
ATOM 6130 O O . HIS C 1 85 ? 45.808 75.007 44.532 1.00 24.91 73 HIS C O 1
ATOM 6137 N N . ARG C 1 86 ? 44.527 74.954 46.452 1.00 24.89 74 ARG C N 1
ATOM 6138 C CA . ARG C 1 86 ? 44.064 76.329 46.377 1.00 25.15 74 ARG C CA 1
ATOM 6139 C C . ARG C 1 86 ? 43.464 76.620 44.991 1.00 25.24 74 ARG C C 1
ATOM 6140 O O . ARG C 1 86 ? 43.742 77.658 44.389 1.00 24.97 74 ARG C O 1
ATOM 6142 N N . GLY C 1 87 ? 42.677 75.675 44.465 1.00 25.29 75 GLY C N 1
ATOM 6143 C CA . GLY C 1 87 ? 41.839 75.961 43.314 1.00 24.97 75 GLY C CA 1
ATOM 6144 C C . GLY C 1 87 ? 42.151 75.117 42.113 1.00 25.02 75 GLY C C 1
ATOM 6145 O O . GLY C 1 87 ? 43.125 74.366 42.087 1.00 25.29 75 GLY C O 1
ATOM 6146 N N . LEU C 1 88 ? 41.280 75.266 41.118 1.00 24.21 76 LEU C N 1
ATOM 6147 C CA . LEU C 1 88 ? 41.324 74.526 39.894 1.00 24.43 76 LEU C CA 1
ATOM 6148 C C . LEU C 1 88 ? 42.546 74.875 39.051 1.00 23.71 76 LEU C C 1
ATOM 6149 O O . LEU C 1 88 ? 43.133 74.018 38.486 1.00 26.15 76 LEU C O 1
ATOM 6154 N N . HIS C 1 89 ? 42.909 76.147 38.971 1.00 24.04 77 HIS C N 1
ATOM 6155 C CA . HIS C 1 89 ? 44.011 76.606 38.126 1.00 23.35 77 HIS C CA 1
ATOM 6156 C C . HIS C 1 89 ? 45.294 75.891 38.519 1.00 24.30 77 HIS C C 1
ATOM 6157 O O . HIS C 1 89 ? 46.041 75.420 37.673 1.00 24.27 77 HIS C O 1
ATOM 6164 N N . ASN C 1 90 ? 45.528 75.823 39.826 1.00 24.95 78 ASN C N 1
ATOM 6165 C CA . ASN C 1 90 ? 46.640 75.065 40.391 1.00 25.10 78 ASN C CA 1
ATOM 6166 C C . ASN C 1 90 ? 46.519 73.563 40.231 1.00 24.11 78 ASN C C 1
ATOM 6167 O O . ASN C 1 90 ? 47.465 72.935 39.935 1.00 23.56 78 ASN C O 1
ATOM 6172 N N . PHE C 1 91 ? 45.331 72.995 40.420 1.00 23.85 79 PHE C N 1
ATOM 6173 C CA . PHE C 1 91 ? 45.142 71.560 40.311 1.00 23.71 79 PHE C CA 1
ATOM 6174 C C . PHE C 1 91 ? 45.613 71.048 38.930 1.00 23.38 79 PHE C C 1
ATOM 6175 O O . PHE C 1 91 ? 46.334 70.053 38.837 1.00 24.16 79 PHE C O 1
ATOM 6183 N N . MET C 1 92 ? 45.254 71.782 37.883 1.00 23.86 80 MET C N 1
ATOM 6184 C CA . MET C 1 92 ? 45.436 71.351 36.515 1.00 24.90 80 MET C CA 1
ATOM 6185 C C . MET C 1 92 ? 46.562 72.037 35.729 1.00 24.04 80 MET C C 1
ATOM 6186 O O . MET C 1 92 ? 46.831 71.664 34.593 1.00 24.13 80 MET C O 1
ATOM 6191 N N . GLY C 1 93 ? 47.261 72.978 36.351 1.00 25.03 81 GLY C N 1
ATOM 6192 C CA . GLY C 1 93 ? 48.453 73.592 35.768 1.00 25.50 81 GLY C CA 1
ATOM 6193 C C . GLY C 1 93 ? 48.178 74.696 34.765 1.00 26.28 81 GLY C C 1
ATOM 6194 O O . GLY C 1 93 ? 49.062 75.054 33.979 1.00 26.91 81 GLY C O 1
ATOM 6195 N N . TRP C 1 94 ? 46.957 75.231 34.779 1.00 26.76 82 TRP C N 1
ATOM 6196 C CA . TRP C 1 94 ? 46.527 76.229 33.809 1.00 27.02 82 TRP C CA 1
ATOM 6197 C C . TRP C 1 94 ? 46.427 77.591 34.504 1.00 27.57 82 TRP C C 1
ATOM 6198 O O . TRP C 1 94 ? 45.638 77.750 35.413 1.00 29.29 82 TRP C O 1
ATOM 6209 N N . LYS C 1 95 ? 47.223 78.557 34.064 1.00 27.57 83 LYS C N 1
ATOM 6210 C CA . LYS C 1 95 ? 47.383 79.804 34.768 1.00 27.93 83 LYS C CA 1
ATOM 6211 C C . LYS C 1 95 ? 46.642 80.946 34.059 1.00 27.80 83 LYS C C 1
ATOM 6212 O O . LYS C 1 95 ? 46.863 82.090 34.376 1.00 27.17 83 LYS C O 1
ATOM 6216 N N . ARG C 1 96 ? 45.813 80.627 33.066 1.00 26.94 84 ARG C N 1
ATOM 6217 C CA . ARG C 1 96 ? 44.980 81.625 32.396 1.00 26.54 84 ARG C CA 1
ATOM 6218 C C . ARG C 1 96 ? 43.515 81.426 32.836 1.00 25.67 84 ARG C C 1
ATOM 6219 O O . ARG C 1 96 ? 43.246 80.652 33.745 1.00 23.79 84 ARG C O 1
ATOM 6227 N N . PRO C 1 97 ? 42.586 82.224 32.302 1.00 26.58 85 PRO C N 1
ATOM 6228 C CA . PRO C 1 97 ? 41.215 82.068 32.718 1.00 26.11 85 PRO C CA 1
ATOM 6229 C C . PRO C 1 97 ? 40.543 80.716 32.459 1.00 25.20 85 PRO C C 1
ATOM 6230 O O . PRO C 1 97 ? 40.831 80.067 31.473 1.00 26.47 85 PRO C O 1
ATOM 6234 N N . ILE C 1 98 ? 39.624 80.364 33.363 1.00 24.78 86 ILE C N 1
ATOM 6235 C CA . ILE C 1 98 ? 38.767 79.223 33.273 1.00 24.31 86 ILE C CA 1
ATOM 6236 C C . ILE C 1 98 ? 37.323 79.705 33.487 1.00 24.07 86 ILE C C 1
ATOM 6237 O O . ILE C 1 98 ? 37.019 80.464 34.421 1.00 22.83 86 ILE C O 1
ATOM 6242 N N . LEU C 1 99 ? 36.450 79.267 32.575 1.00 24.04 87 LEU C N 1
ATOM 6243 C CA . LEU C 1 99 ? 35.004 79.323 32.743 1.00 23.84 87 LEU C CA 1
ATOM 6244 C C . LEU C 1 99 ? 34.504 77.960 33.222 1.00 23.14 87 LEU C C 1
ATOM 6245 O O . LEU C 1 99 ? 34.838 76.944 32.643 1.00 23.61 87 LEU C O 1
ATOM 6250 N N . THR C 1 100 ? 33.750 77.933 34.313 1.00 23.91 88 THR C N 1
ATOM 6251 C CA . THR C 1 100 ? 33.141 76.722 34.821 1.00 25.01 88 THR C CA 1
ATOM 6252 C C . THR C 1 100 ? 31.648 76.623 34.486 1.00 26.12 88 THR C C 1
ATOM 6253 O O . THR C 1 100 ? 30.904 77.517 34.757 1.00 26.60 88 THR C O 1
ATOM 6257 N N . ASP C 1 101 ? 31.265 75.523 33.841 1.00 27.90 89 ASP C N 1
ATOM 6258 C CA . ASP C 1 101 ? 29.888 75.209 33.528 1.00 29.05 89 ASP C CA 1
ATOM 6259 C C . ASP C 1 101 ? 29.289 74.709 34.812 1.00 29.20 89 ASP C C 1
ATOM 6260 O O . ASP C 1 101 ? 29.931 73.958 35.516 1.00 30.26 89 ASP C O 1
ATOM 6265 N N . SER C 1 102 ? 28.076 75.122 35.146 1.00 29.42 90 SER C N 1
ATOM 6266 C CA . SER C 1 102 ? 27.439 74.672 36.396 1.00 29.73 90 SER C CA 1
ATOM 6267 C C . SER C 1 102 ? 26.752 73.303 36.324 1.00 29.89 90 SER C C 1
ATOM 6268 O O . SER C 1 102 ? 26.234 72.833 37.324 1.00 30.79 90 SER C O 1
ATOM 6271 N N . GLY C 1 103 ? 26.713 72.671 35.162 1.00 30.26 91 GLY C N 1
ATOM 6272 C CA . GLY C 1 103 ? 26.269 71.259 35.086 1.00 30.70 91 GLY C CA 1
ATOM 6273 C C . GLY C 1 103 ? 24.798 70.991 34.729 1.00 30.87 91 GLY C C 1
ATOM 6274 O O . GLY C 1 103 ? 24.352 69.838 34.755 1.00 28.88 91 GLY C O 1
ATOM 6275 N N . GLY C 1 104 ? 24.047 72.038 34.397 1.00 32.75 92 GLY C N 1
ATOM 6276 C CA . GLY C 1 104 ? 22.648 71.884 33.968 1.00 34.23 92 GLY C CA 1
ATOM 6277 C C . GLY C 1 104 ? 22.471 70.962 32.759 1.00 36.15 92 GLY C C 1
ATOM 6278 O O . GLY C 1 104 ? 21.588 70.106 32.768 1.00 36.30 92 GLY C O 1
ATOM 6279 N N . PHE C 1 105 ? 23.309 71.103 31.722 1.00 38.72 93 PHE C N 1
ATOM 6280 C CA . PHE C 1 105 ? 23.222 70.178 30.577 1.00 39.99 93 PHE C CA 1
ATOM 6281 C C . PHE C 1 105 ? 23.426 68.720 31.045 1.00 40.48 93 PHE C C 1
ATOM 6282 O O . PHE C 1 105 ? 22.614 67.853 30.731 1.00 40.84 93 PHE C O 1
ATOM 6290 N N . GLN C 1 106 ? 24.461 68.482 31.845 1.00 40.79 94 GLN C N 1
ATOM 6291 C CA . GLN C 1 106 ? 24.763 67.150 32.380 1.00 41.24 94 GLN C CA 1
ATOM 6292 C C . GLN C 1 106 ? 23.649 66.605 33.255 1.00 41.06 94 GLN C C 1
ATOM 6293 O O . GLN C 1 106 ? 23.219 65.478 33.108 1.00 38.88 94 GLN C O 1
ATOM 6299 N N . VAL C 1 107 ? 23.200 67.418 34.198 1.00 42.52 95 VAL C N 1
ATOM 6300 C CA . VAL C 1 107 ? 22.283 66.943 35.229 1.00 44.31 95 VAL C CA 1
ATOM 6301 C C . VAL C 1 107 ? 20.917 66.575 34.643 1.00 45.92 95 VAL C C 1
ATOM 6302 O O . VAL C 1 107 ? 20.374 65.513 34.943 1.00 46.38 95 VAL C O 1
ATOM 6306 N N . PHE C 1 108 ? 20.352 67.438 33.812 1.00 47.73 96 PHE C N 1
ATOM 6307 C CA . PHE C 1 108 ? 18.997 67.177 33.322 1.00 49.53 96 PHE C CA 1
ATOM 6308 C C . PHE C 1 108 ? 19.060 66.210 32.128 1.00 51.02 96 PHE C C 1
ATOM 6309 O O . PHE C 1 108 ? 18.064 65.574 31.777 1.00 51.78 96 PHE C O 1
ATOM 6317 N N . SER C 1 109 ? 20.264 66.054 31.577 1.00 52.21 97 SER C N 1
ATOM 6318 C CA . SER C 1 109 ? 20.607 64.949 30.660 1.00 53.33 97 SER C CA 1
ATOM 6319 C C . SER C 1 109 ? 20.862 63.553 31.374 1.00 53.58 97 SER C C 1
ATOM 6320 O O . SER C 1 109 ? 21.520 62.669 30.805 1.00 53.53 97 SER C O 1
ATOM 6323 N N . LEU C 1 110 ? 20.340 63.370 32.595 1.00 53.75 98 LEU C N 1
ATOM 6324 C CA . LEU C 1 110 ? 20.489 62.120 33.364 1.00 53.97 98 LEU C CA 1
ATOM 6325 C C . LEU C 1 110 ? 19.120 61.477 33.610 1.00 54.27 98 LEU C C 1
ATOM 6326 O O . LEU C 1 110 ? 18.163 62.180 33.950 1.00 54.58 98 LEU C O 1
ATOM 6331 N N . PRO C 1 111 ? 19.027 60.135 33.466 1.00 54.60 99 PRO C N 1
ATOM 6332 C CA . PRO C 1 111 ? 17.729 59.449 33.624 1.00 54.44 99 PRO C CA 1
ATOM 6333 C C . PRO C 1 111 ? 17.151 59.456 35.054 1.00 54.05 99 PRO C C 1
ATOM 6334 O O . PRO C 1 111 ? 17.889 59.502 36.049 1.00 54.47 99 PRO C O 1
ATOM 6338 N N . LYS C 1 112 ? 15.825 59.430 35.134 1.00 53.43 100 LYS C N 1
ATOM 6339 C CA . LYS C 1 112 ? 15.096 59.260 36.404 1.00 52.73 100 LYS C CA 1
ATOM 6340 C C . LYS C 1 112 ? 15.472 60.231 37.563 1.00 51.56 100 LYS C C 1
ATOM 6341 O O . LYS C 1 112 ? 15.305 59.879 38.749 1.00 52.21 100 LYS C O 1
ATOM 6345 N N . ILE C 1 113 ? 15.932 61.446 37.235 1.00 49.34 101 ILE C N 1
ATOM 6346 C CA . ILE C 1 113 ? 16.211 62.470 38.264 1.00 47.55 101 ILE C CA 1
ATOM 6347 C C . ILE C 1 113 ? 14.907 62.938 38.945 1.00 45.73 101 ILE C C 1
ATOM 6348 O O . ILE C 1 113 ? 13.847 62.866 38.330 1.00 45.99 101 ILE C O 1
ATOM 6353 N N . ARG C 1 114 ? 14.975 63.373 40.208 1.00 42.94 102 ARG C N 1
ATOM 6354 C CA . ARG C 1 114 ? 13.848 64.031 40.876 1.00 41.05 102 ARG C CA 1
ATOM 6355 C C . ARG C 1 114 ? 14.143 65.523 40.936 1.00 39.07 102 ARG C C 1
ATOM 6356 O O . ARG C 1 114 ? 15.093 65.930 41.565 1.00 38.31 102 ARG C O 1
ATOM 6358 N N . ILE C 1 115 ? 13.334 66.325 40.248 1.00 37.38 103 ILE C N 1
ATOM 6359 C CA . ILE C 1 115 ? 13.527 67.779 40.170 1.00 36.02 103 ILE C CA 1
ATOM 6360 C C . ILE C 1 115 ? 12.391 68.488 40.872 1.00 35.00 103 ILE C C 1
ATOM 6361 O O . ILE C 1 115 ? 11.235 68.125 40.715 1.00 34.71 103 ILE C O 1
ATOM 6365 N N . ASP C 1 116 ? 12.716 69.495 41.660 1.00 33.84 104 ASP C N 1
ATOM 6366 C CA . ASP C 1 116 ? 11.689 70.383 42.166 1.00 33.08 104 ASP C CA 1
ATOM 6367 C C . ASP C 1 116 ? 12.313 71.724 42.457 1.00 32.48 104 ASP C C 1
ATOM 6368 O O . ASP C 1 116 ? 13.452 71.959 42.050 1.00 32.72 104 ASP C O 1
ATOM 6373 N N . ASP C 1 117 ? 11.579 72.620 43.107 1.00 31.17 105 ASP C N 1
ATOM 6374 C CA . ASP C 1 117 ? 12.121 73.942 43.372 1.00 31.11 105 ASP C CA 1
ATOM 6375 C C . ASP C 1 117 ? 13.348 73.949 44.269 1.00 30.37 105 ASP C C 1
ATOM 6376 O O . ASP C 1 117 ? 14.172 74.824 44.107 1.00 30.50 105 ASP C O 1
ATOM 6381 N N . GLU C 1 118 ? 13.471 73.001 45.201 1.00 29.73 106 GLU C N 1
ATOM 6382 C CA . GLU C 1 118 ? 14.629 72.967 46.113 1.00 28.96 106 GLU C CA 1
ATOM 6383 C C . GLU C 1 118 ? 15.915 72.567 45.391 1.00 27.78 106 GLU C C 1
ATOM 6384 O O . GLU C 1 118 ? 16.966 73.133 45.650 1.00 27.90 106 GLU C O 1
ATOM 6387 N N . GLY C 1 119 ? 15.830 71.614 44.475 1.00 26.86 107 GLY C N 1
ATOM 6388 C CA . GLY C 1 119 ? 16.996 71.218 43.701 1.00 26.36 107 GLY C CA 1
ATOM 6389 C C . GLY C 1 119 ? 16.739 69.917 42.987 1.00 26.30 107 GLY C C 1
ATOM 6390 O O . GLY C 1 119 ? 15.590 69.563 42.743 1.00 27.06 107 GLY C O 1
ATOM 6391 N N . VAL C 1 120 ? 17.815 69.203 42.653 1.00 26.05 108 VAL C N 1
ATOM 6392 C CA . VAL C 1 120 ? 17.729 67.972 41.864 1.00 25.70 108 VAL C CA 1
ATOM 6393 C C . VAL C 1 120 ? 18.412 66.813 42.613 1.00 26.00 108 VAL C C 1
ATOM 6394 O O . VAL C 1 120 ? 19.518 66.976 43.115 1.00 26.81 108 VAL C O 1
ATOM 6401 N N . VAL C 1 121 ? 17.747 65.661 42.700 1.00 25.85 109 VAL C N 1
ATOM 6402 C CA . VAL C 1 121 ? 18.363 64.438 43.179 1.00 25.73 109 VAL C CA 1
ATOM 6403 C C . VAL C 1 121 ? 18.586 63.499 41.992 1.00 26.56 109 VAL C C 1
ATOM 6404 O O . VAL C 1 121 ? 17.743 63.365 41.087 1.00 26.46 109 VAL C O 1
ATOM 6408 N N . PHE C 1 122 ? 19.773 62.906 41.960 1.00 26.53 110 PHE C N 1
ATOM 6409 C CA . PHE C 1 122 ? 20.133 61.986 40.907 1.00 26.45 110 PHE C CA 1
ATOM 6410 C C . PHE C 1 122 ? 21.155 60.962 41.412 1.00 26.32 110 PHE C C 1
ATOM 6411 O O . PHE C 1 122 ? 21.712 61.109 42.496 1.00 25.64 110 PHE C O 1
ATOM 6419 N N . ARG C 1 123 ? 21.342 59.901 40.633 1.00 25.63 111 ARG C N 1
ATOM 6420 C CA . ARG C 1 123 ? 22.379 58.922 40.903 1.00 25.89 111 ARG C CA 1
ATOM 6421 C C . ARG C 1 123 ? 23.634 59.371 40.222 1.00 24.22 111 ARG C C 1
ATOM 6422 O O . ARG C 1 123 ? 23.616 59.730 39.041 1.00 24.47 111 ARG C O 1
ATOM 6430 N N . SER C 1 124 ? 24.725 59.377 40.970 1.00 23.05 112 SER C N 1
ATOM 6431 C CA . SER C 1 124 ? 26.046 59.659 40.398 1.00 23.01 112 SER C CA 1
ATOM 6432 C C . SER C 1 124 ? 26.355 58.792 39.184 1.00 23.22 112 SER C C 1
ATOM 6433 O O . SER C 1 124 ? 26.251 57.570 39.238 1.00 23.14 112 SER C O 1
ATOM 6436 N N . PRO C 1 125 ? 26.779 59.418 38.080 1.00 25.30 113 PRO C N 1
ATOM 6437 C CA . PRO C 1 125 ? 27.252 58.600 36.966 1.00 26.19 113 PRO C CA 1
ATOM 6438 C C . PRO C 1 125 ? 28.522 57.790 37.287 1.00 27.05 113 PRO C C 1
ATOM 6439 O O . PRO C 1 125 ? 28.900 56.903 36.525 1.00 28.50 113 PRO C O 1
ATOM 6443 N N . ILE C 1 126 ? 29.151 58.055 38.421 1.00 28.34 114 ILE C N 1
ATOM 6444 C CA . ILE C 1 126 ? 30.361 57.340 38.801 1.00 28.42 114 ILE C CA 1
ATOM 6445 C C . ILE C 1 126 ? 30.080 56.162 39.754 1.00 28.78 114 ILE C C 1
ATOM 6446 O O . ILE C 1 126 ? 30.404 55.020 39.445 1.00 29.76 114 ILE C O 1
ATOM 6451 N N . ASP C 1 127 ? 29.486 56.479 40.883 1.00 28.91 115 ASP C N 1
ATOM 6452 C CA . ASP C 1 127 ? 29.088 55.587 41.960 1.00 29.63 115 ASP C CA 1
ATOM 6453 C C . ASP C 1 127 ? 27.768 54.848 41.810 1.00 29.31 115 ASP C C 1
ATOM 6454 O O . ASP C 1 127 ? 27.592 53.786 42.396 1.00 28.87 115 ASP C O 1
ATOM 6459 N N . GLY C 1 128 ? 26.771 55.531 41.227 1.00 28.58 116 GLY C N 1
ATOM 6460 C CA . GLY C 1 128 ? 25.355 55.171 41.417 1.00 28.04 116 GLY C CA 1
ATOM 6461 C C . GLY C 1 128 ? 24.694 55.698 42.696 1.00 27.98 116 GLY C C 1
ATOM 6462 O O . GLY C 1 128 ? 23.491 55.500 42.914 1.00 27.57 116 GLY C O 1
ATOM 6463 N N . SER C 1 129 ? 25.459 56.373 43.547 1.00 27.67 117 SER C N 1
ATOM 6464 C CA . SER C 1 129 ? 24.935 56.907 44.808 1.00 27.83 117 SER C CA 1
ATOM 6465 C C . SER C 1 129 ? 24.122 58.166 44.583 1.00 27.40 117 SER C C 1
ATOM 6466 O O . SER C 1 129 ? 24.347 58.901 43.641 1.00 26.94 117 SER C O 1
ATOM 6469 N N . LYS C 1 130 ? 23.198 58.428 45.488 1.00 27.51 118 LYS C N 1
ATOM 6470 C CA . LYS C 1 130 ? 22.293 59.561 45.346 1.00 27.51 118 LYS C CA 1
ATOM 6471 C C . LYS C 1 130 ? 23.025 60.872 45.630 1.00 26.66 118 LYS C C 1
ATOM 6472 O O . LYS C 1 130 ? 23.610 61.032 46.686 1.00 26.92 118 LYS C O 1
ATOM 6476 N N . VAL C 1 131 ? 22.980 61.798 44.674 1.00 25.53 119 VAL C N 1
ATOM 6477 C CA . VAL C 1 131 ? 23.555 63.142 44.809 1.00 24.17 119 VAL C CA 1
ATOM 6478 C C . VAL C 1 131 ? 22.471 64.232 44.787 1.00 23.75 119 VAL C C 1
ATOM 6479 O O . VAL C 1 131 ? 21.578 64.205 43.956 1.00 22.98 119 VAL C O 1
ATOM 6483 N N . PHE C 1 132 ? 22.543 65.173 45.726 1.00 23.29 120 PHE C N 1
ATOM 6484 C CA . PHE C 1 132 ? 21.711 66.362 45.717 1.00 22.96 120 PHE C CA 1
ATOM 6485 C C . PHE C 1 132 ? 22.519 67.558 45.228 1.00 22.59 120 PHE C C 1
ATOM 6486 O O . PHE C 1 132 ? 23.657 67.738 45.597 1.00 21.74 120 PHE C O 1
ATOM 6494 N N . LEU C 1 133 ? 21.895 68.361 44.369 1.00 22.80 121 LEU C N 1
ATOM 6495 C CA . LEU C 1 133 ? 22.489 69.540 43.754 1.00 22.44 121 LEU C CA 1
ATOM 6496 C C . LEU C 1 133 ? 21.415 70.662 43.709 1.00 22.31 121 LEU C C 1
ATOM 6497 O O . LEU C 1 133 ? 20.223 70.405 43.512 1.00 20.69 121 LEU C O 1
ATOM 6502 N N . ASN C 1 134 ? 21.849 71.896 43.944 1.00 22.12 122 ASN C N 1
ATOM 6503 C CA . ASN C 1 134 ? 20.992 73.051 43.861 1.00 22.08 122 ASN C CA 1
ATOM 6504 C C . ASN C 1 134 ? 21.835 74.317 43.663 1.00 22.37 122 ASN C C 1
ATOM 6505 O O . ASN C 1 134 ? 23.043 74.221 43.616 1.00 23.46 122 ASN C O 1
ATOM 6510 N N . PRO C 1 135 ? 21.207 75.495 43.488 1.00 23.04 123 PRO C N 1
ATOM 6511 C CA . PRO C 1 135 ? 21.969 76.729 43.258 1.00 23.64 123 PRO C CA 1
ATOM 6512 C C . PRO C 1 135 ? 23.074 77.015 44.276 1.00 24.24 123 PRO C C 1
ATOM 6513 O O . PRO C 1 135 ? 24.174 77.398 43.897 1.00 24.53 123 PRO C O 1
ATOM 6517 N N . GLU C 1 136 ? 22.763 76.788 45.544 1.00 24.58 124 GLU C N 1
ATOM 6518 C CA . GLU C 1 136 ? 23.670 77.064 46.637 1.00 24.94 124 GLU C CA 1
ATOM 6519 C C . GLU C 1 136 ? 24.894 76.158 46.603 1.00 24.53 124 GLU C C 1
ATOM 6520 O O . GLU C 1 136 ? 26.010 76.653 46.585 1.00 24.93 124 GLU C O 1
ATOM 6526 N N . ILE C 1 137 ? 24.693 74.837 46.514 1.00 24.34 125 ILE C N 1
ATOM 6527 C CA . ILE C 1 137 ? 25.801 73.860 46.391 1.00 23.71 125 ILE C CA 1
ATOM 6528 C C . ILE C 1 137 ? 26.660 74.150 45.167 1.00 23.65 125 ILE C C 1
ATOM 6529 O O . ILE C 1 137 ? 27.880 74.132 45.233 1.00 24.64 125 ILE C O 1
ATOM 6534 N N . SER C 1 138 ? 26.014 74.443 44.050 1.00 23.76 126 SER C N 1
ATOM 6535 C CA . SER C 1 138 ? 26.700 74.789 42.828 1.00 23.22 126 SER C CA 1
ATOM 6536 C C . SER C 1 138 ? 27.648 75.971 43.010 1.00 23.43 126 SER C C 1
ATOM 6537 O O . SER C 1 138 ? 28.782 75.919 42.579 1.00 23.60 126 SER C O 1
ATOM 6540 N N . MET C 1 139 ? 27.174 77.027 43.654 1.00 24.62 127 MET C N 1
ATOM 6541 C CA . MET C 1 139 ? 27.956 78.250 43.859 1.00 24.96 127 MET C CA 1
ATOM 6542 C C . MET C 1 139 ? 29.118 77.973 44.808 1.00 24.92 127 MET C C 1
ATOM 6543 O O . MET C 1 139 ? 30.223 78.430 44.569 1.00 25.14 127 MET C O 1
ATOM 6548 N N . GLU C 1 140 ? 28.860 77.179 45.844 1.00 25.03 128 GLU C N 1
ATOM 6549 C CA . GLU C 1 140 ? 29.910 76.700 46.751 1.00 25.43 128 GLU C CA 1
ATOM 6550 C C . GLU C 1 140 ? 31.016 75.949 46.006 1.00 24.68 128 GLU C C 1
ATOM 6551 O O . GLU C 1 140 ? 32.184 76.271 46.150 1.00 23.97 128 GLU C O 1
ATOM 6553 N N . VAL C 1 141 ? 30.655 74.975 45.168 1.00 25.15 129 VAL C N 1
ATOM 6554 C CA . VAL C 1 141 ? 31.625 74.297 44.336 1.00 24.27 129 VAL C CA 1
ATOM 6555 C C . VAL C 1 141 ? 32.432 75.266 43.452 1.00 23.96 129 VAL C C 1
ATOM 6556 O O . VAL C 1 141 ? 33.639 75.137 43.353 1.00 25.66 129 VAL C O 1
ATOM 6560 N N . GLN C 1 142 ? 31.792 76.215 42.784 1.00 22.71 130 GLN C N 1
ATOM 6561 C CA . GLN C 1 142 ? 32.516 77.021 41.808 1.00 22.57 130 GLN C CA 1
ATOM 6562 C C . GLN C 1 142 ? 33.402 78.038 42.497 1.00 23.20 130 GLN C C 1
ATOM 6563 O O . GLN C 1 142 ? 34.485 78.338 42.009 1.00 24.34 130 GLN C O 1
ATOM 6569 N N . ILE C 1 143 ? 32.958 78.522 43.650 1.00 23.51 131 ILE C N 1
ATOM 6570 C CA . ILE C 1 143 ? 33.768 79.402 44.485 1.00 24.74 131 ILE C CA 1
ATOM 6571 C C . ILE C 1 143 ? 35.014 78.668 44.961 1.00 24.55 131 ILE C C 1
ATOM 6572 O O . ILE C 1 143 ? 36.072 79.235 44.910 1.00 25.56 131 ILE C O 1
ATOM 6577 N N . ALA C 1 144 ? 34.882 77.415 45.393 1.00 25.18 132 ALA C N 1
ATOM 6578 C CA . ALA C 1 144 ? 36.007 76.577 45.794 1.00 26.16 132 ALA C CA 1
ATOM 6579 C C . ALA C 1 144 ? 36.990 76.298 44.674 1.00 26.34 132 ALA C C 1
ATOM 6580 O O . ALA C 1 144 ? 38.186 76.146 44.906 1.00 26.91 132 ALA C O 1
ATOM 6582 N N . LEU C 1 145 ? 36.476 76.150 43.455 1.00 26.98 133 LEU C N 1
ATOM 6583 C CA . LEU C 1 145 ? 37.295 76.023 42.259 1.00 27.20 133 LEU C CA 1
ATOM 6584 C C . LEU C 1 145 ? 38.027 77.314 41.885 1.00 27.23 133 LEU C C 1
ATOM 6585 O O . LEU C 1 145 ? 39.133 77.242 41.368 1.00 28.95 133 LEU C O 1
ATOM 6590 N N . GLY C 1 146 ? 37.394 78.468 42.119 1.00 27.47 134 GLY C N 1
ATOM 6591 C CA . GLY C 1 146 ? 37.979 79.767 41.858 1.00 26.85 134 GLY C CA 1
ATOM 6592 C C . GLY C 1 146 ? 38.157 80.115 40.402 1.00 26.92 134 GLY C C 1
ATOM 6593 O O . GLY C 1 146 ? 39.095 80.788 40.037 1.00 27.47 134 GLY C O 1
ATOM 6594 N N . SER C 1 147 ? 37.261 79.639 39.555 1.00 27.65 135 SER C N 1
ATOM 6595 C CA . SER C 1 147 ? 37.270 79.937 38.138 1.00 26.98 135 SER C CA 1
ATOM 6596 C C . SER C 1 147 ? 36.956 81.438 37.901 1.00 26.48 135 SER C C 1
ATOM 6597 O O . SER C 1 147 ? 36.280 82.102 38.696 1.00 27.83 135 SER C O 1
ATOM 6600 N N . ASP C 1 148 ? 37.472 81.971 36.801 1.00 25.94 136 ASP C N 1
ATOM 6601 C CA . ASP C 1 148 ? 37.325 83.398 36.472 1.00 24.95 136 ASP C CA 1
ATOM 6602 C C . ASP C 1 148 ? 35.904 83.822 36.105 1.00 23.68 136 ASP C C 1
ATOM 6603 O O . ASP C 1 148 ? 35.525 84.949 36.382 1.00 21.55 136 ASP C O 1
ATOM 6608 N N . ILE C 1 149 ? 35.175 82.951 35.406 1.00 23.37 137 ILE C N 1
ATOM 6609 C CA . ILE C 1 149 ? 33.730 83.069 35.176 1.00 22.97 137 ILE C CA 1
ATOM 6610 C C . ILE C 1 149 ? 33.022 81.828 35.725 1.00 23.70 137 ILE C C 1
ATOM 6611 O O . ILE C 1 149 ? 33.428 80.688 35.452 1.00 24.81 137 ILE C O 1
ATOM 6616 N N . CYS C 1 150 ? 31.973 82.071 36.515 1.00 23.72 138 CYS C N 1
ATOM 6617 C CA . CYS C 1 150 ? 31.080 81.044 37.058 1.00 24.36 138 CYS C CA 1
ATOM 6618 C C . CYS C 1 150 ? 29.710 81.140 36.373 1.00 23.92 138 CYS C C 1
ATOM 6619 O O . CYS C 1 150 ? 29.309 82.209 35.976 1.00 23.22 138 CYS C O 1
ATOM 6622 N N . MET C 1 151 ? 29.033 80.009 36.166 1.00 24.22 139 MET C N 1
ATOM 6623 C CA . MET C 1 151 ? 27.670 80.037 35.662 1.00 23.10 139 MET C CA 1
ATOM 6624 C C . MET C 1 151 ? 26.689 79.771 36.797 1.00 22.69 139 MET C C 1
ATOM 6625 O O . MET C 1 151 ? 26.926 78.932 37.648 1.00 21.62 139 MET C O 1
ATOM 6630 N N . VAL C 1 152 ? 25.566 80.475 36.784 1.00 22.89 140 VAL C N 1
ATOM 6631 C CA . VAL C 1 152 ? 24.404 80.140 37.651 1.00 22.61 140 VAL C CA 1
ATOM 6632 C C . VAL C 1 152 ? 23.912 78.721 37.376 1.00 23.09 140 VAL C C 1
ATOM 6633 O O . VAL C 1 152 ? 24.112 78.176 36.294 1.00 23.39 140 VAL C O 1
ATOM 6637 N N . PHE C 1 153 ? 23.284 78.127 38.376 1.00 23.89 141 PHE C N 1
ATOM 6638 C CA . PHE C 1 153 ? 22.681 76.823 38.229 1.00 24.81 141 PHE C CA 1
ATOM 6639 C C . PHE C 1 153 ? 21.272 76.975 37.669 1.00 25.28 141 PHE C C 1
ATOM 6640 O O . PHE C 1 153 ? 20.425 77.608 38.290 1.00 25.07 141 PHE C O 1
ATOM 6648 N N . ASP C 1 154 ? 21.046 76.358 36.503 1.00 26.14 142 ASP C N 1
ATOM 6649 C CA . ASP C 1 154 ? 19.801 76.488 35.717 1.00 26.79 142 ASP C CA 1
ATOM 6650 C C . ASP C 1 154 ? 19.056 75.195 35.662 1.00 26.67 142 ASP C C 1
ATOM 6651 O O . ASP C 1 154 ? 19.647 74.134 35.863 1.00 26.33 142 ASP C O 1
ATOM 6656 N N . HIS C 1 155 ? 17.753 75.279 35.369 1.00 27.37 143 HIS C N 1
ATOM 6657 C CA . HIS C 1 155 ? 16.969 74.112 34.970 1.00 28.27 143 HIS C CA 1
ATOM 6658 C C . HIS C 1 155 ? 16.881 74.041 33.435 1.00 30.01 143 HIS C C 1
ATOM 6659 O O . HIS C 1 155 ? 16.144 74.789 32.786 1.00 28.66 143 HIS C O 1
ATOM 6666 N N . CYS C 1 156 ? 17.658 73.145 32.852 1.00 32.87 144 CYS C N 1
ATOM 6667 C CA . CYS C 1 156 ? 17.700 73.023 31.405 1.00 34.12 144 CYS C CA 1
ATOM 6668 C C . CYS C 1 156 ? 16.613 72.052 30.914 1.00 35.43 144 CYS C C 1
ATOM 6669 O O . CYS C 1 156 ? 16.626 70.878 31.278 1.00 35.57 144 CYS C O 1
ATOM 6672 N N . PRO C 1 157 ? 15.655 72.545 30.105 1.00 36.83 145 PRO C N 1
ATOM 6673 C CA . PRO C 1 157 ? 14.580 71.685 29.650 1.00 38.63 145 PRO C CA 1
ATOM 6674 C C . PRO C 1 157 ? 15.026 70.781 28.498 1.00 40.28 145 PRO C C 1
ATOM 6675 O O . PRO C 1 157 ? 15.908 71.171 27.716 1.00 40.89 145 PRO C O 1
ATOM 6679 N N . VAL C 1 158 ? 14.393 69.608 28.397 1.00 42.25 146 VAL C N 1
ATOM 6680 C CA . VAL C 1 158 ? 14.739 68.570 27.419 1.00 43.40 146 VAL C CA 1
ATOM 6681 C C . VAL C 1 158 ? 14.506 69.063 26.003 1.00 43.80 146 VAL C C 1
ATOM 6682 O O . VAL C 1 158 ? 13.419 69.545 25.714 1.00 45.03 146 VAL C O 1
ATOM 6684 N N . ALA C 1 161 ? 9.971 69.614 24.250 1.00 36.73 149 ALA C N 1
ATOM 6685 C CA . ALA C 1 161 ? 9.171 69.672 25.462 1.00 35.91 149 ALA C CA 1
ATOM 6686 C C . ALA C 1 161 ? 7.991 70.592 25.173 1.00 35.09 149 ALA C C 1
ATOM 6687 O O . ALA C 1 161 ? 8.098 71.563 24.403 1.00 35.71 149 ALA C O 1
ATOM 6689 N N . ASP C 1 162 ? 6.844 70.232 25.722 1.00 33.42 150 ASP C N 1
ATOM 6690 C CA . ASP C 1 162 ? 5.645 71.021 25.560 1.00 31.97 150 ASP C CA 1
ATOM 6691 C C . ASP C 1 162 ? 5.992 72.414 26.021 1.00 30.28 150 ASP C C 1
ATOM 6692 O O . ASP C 1 162 ? 6.963 72.605 26.756 1.00 29.03 150 ASP C O 1
ATOM 6694 N N . TYR C 1 163 ? 5.229 73.387 25.543 1.00 28.61 151 TYR C N 1
ATOM 6695 C CA . TYR C 1 163 ? 5.417 74.755 25.955 1.00 27.85 151 TYR C CA 1
ATOM 6696 C C . TYR C 1 163 ? 5.396 74.883 27.488 1.00 27.53 151 TYR C C 1
ATOM 6697 O O . TYR C 1 163 ? 6.217 75.603 28.085 1.00 25.93 151 TYR C O 1
ATOM 6706 N N . GLU C 1 164 ? 4.443 74.192 28.110 1.00 26.89 152 GLU C N 1
ATOM 6707 C CA . GLU C 1 164 ? 4.272 74.243 29.551 1.00 27.58 152 GLU C CA 1
ATOM 6708 C C . GLU C 1 164 ? 5.486 73.648 30.302 1.00 27.53 152 GLU C C 1
ATOM 6709 O O . GLU C 1 164 ? 5.829 74.144 31.369 1.00 28.55 152 GLU C O 1
ATOM 6715 N N . GLU C 1 165 ? 6.130 72.624 29.735 1.00 26.54 153 GLU C N 1
ATOM 6716 C CA . GLU C 1 165 ? 7.325 72.021 30.330 1.00 26.34 153 GLU C CA 1
ATOM 6717 C C . GLU C 1 165 ? 8.487 72.990 30.245 1.00 26.04 153 GLU C C 1
ATOM 6718 O O . GLU C 1 165 ? 9.178 73.212 31.224 1.00 26.14 153 GLU C O 1
ATOM 6720 N N . VAL C 1 166 ? 8.663 73.606 29.077 1.00 25.64 154 VAL C N 1
ATOM 6721 C CA . VAL C 1 166 ? 9.719 74.602 28.879 1.00 24.93 154 VAL C CA 1
ATOM 6722 C C . VAL C 1 166 ? 9.521 75.822 29.773 1.00 24.86 154 VAL C C 1
ATOM 6723 O O . VAL C 1 166 ? 10.479 76.344 30.352 1.00 23.04 154 VAL C O 1
ATOM 6727 N N . LYS C 1 167 ? 8.280 76.266 29.897 1.00 24.04 155 LYS C N 1
ATOM 6728 C CA . LYS C 1 167 ? 7.962 77.382 30.774 1.00 24.55 155 LYS C CA 1
ATOM 6729 C C . LYS C 1 167 ? 8.222 77.081 32.254 1.00 24.38 155 LYS C C 1
ATOM 6730 O O . LYS C 1 167 ? 8.721 77.921 32.972 1.00 23.69 155 LYS C O 1
ATOM 6736 N N . GLU C 1 168 ? 7.871 75.893 32.721 1.00 25.24 156 GLU C N 1
ATOM 6737 C CA . GLU C 1 168 ? 8.218 75.509 34.099 1.00 25.55 156 GLU C CA 1
ATOM 6738 C C . GLU C 1 168 ? 9.724 75.573 34.335 1.00 24.45 156 GLU C C 1
ATOM 6739 O O . GLU C 1 168 ? 10.163 76.221 35.265 1.00 24.85 156 GLU C O 1
ATOM 6742 N N . ALA C 1 169 ? 10.518 74.946 33.467 1.00 24.57 157 ALA C N 1
ATOM 6743 C CA . ALA C 1 169 ? 11.977 74.990 33.578 1.00 23.61 157 ALA C CA 1
ATOM 6744 C C . ALA C 1 169 ? 12.516 76.426 33.513 1.00 23.44 157 ALA C C 1
ATOM 6745 O O . ALA C 1 169 ? 13.408 76.801 34.272 1.00 23.36 157 ALA C O 1
ATOM 6747 N N . THR C 1 170 ? 11.975 77.225 32.597 1.00 22.50 158 THR C N 1
ATOM 6748 C CA . THR C 1 170 ? 12.415 78.623 32.382 1.00 22.72 158 THR C CA 1
ATOM 6749 C C . THR C 1 170 ? 12.085 79.501 33.582 1.00 21.92 158 THR C C 1
ATOM 6750 O O . THR C 1 170 ? 12.875 80.338 33.972 1.00 23.29 158 THR C O 1
ATOM 6754 N N . GLU C 1 171 ? 10.942 79.261 34.193 1.00 22.38 159 GLU C N 1
ATOM 6755 C CA . GLU C 1 171 ? 10.561 79.981 35.421 1.00 22.31 159 GLU C CA 1
ATOM 6756 C C . GLU C 1 171 ? 11.442 79.553 36.615 1.00 22.37 159 GLU C C 1
ATOM 6757 O O . GLU C 1 171 ? 11.902 80.383 37.400 1.00 22.97 159 GLU C O 1
ATOM 6760 N N . ARG C 1 172 ? 11.731 78.260 36.721 1.00 22.25 160 ARG C N 1
ATOM 6761 C CA . ARG C 1 172 ? 12.618 77.780 37.772 1.00 21.92 160 ARG C CA 1
ATOM 6762 C C . ARG C 1 172 ? 14.046 78.279 37.587 1.00 21.29 160 ARG C C 1
ATOM 6763 O O . ARG C 1 172 ? 14.717 78.588 38.561 1.00 21.28 160 ARG C O 1
ATOM 6771 N N . THR C 1 173 ? 14.495 78.356 36.336 1.00 20.94 161 THR C N 1
ATOM 6772 C CA . THR C 1 173 ? 15.771 78.966 35.987 1.00 20.85 161 THR C CA 1
ATOM 6773 C C . THR C 1 173 ? 15.886 80.397 36.537 1.00 20.94 161 THR C C 1
ATOM 6774 O O . THR C 1 173 ? 16.888 80.706 37.157 1.00 20.31 161 THR C O 1
ATOM 6778 N N . TYR C 1 174 ? 14.854 81.246 36.366 1.00 22.82 162 TYR C N 1
ATOM 6779 C CA . TYR C 1 174 ? 14.820 82.567 37.029 1.00 23.25 162 TYR C CA 1
ATOM 6780 C C . TYR C 1 174 ? 14.996 82.468 38.540 1.00 22.64 162 TYR C C 1
ATOM 6781 O O . TYR C 1 174 ? 15.812 83.170 39.102 1.00 23.27 162 TYR C O 1
ATOM 6790 N N . ARG C 1 175 ? 14.227 81.610 39.196 1.00 22.33 163 ARG C N 1
ATOM 6791 C CA . ARG C 1 175 ? 14.261 81.493 40.663 1.00 22.23 163 ARG C CA 1
ATOM 6792 C C . ARG C 1 175 ? 15.606 81.003 41.169 1.00 21.86 163 ARG C C 1
ATOM 6793 O O . ARG C 1 175 ? 16.101 81.438 42.206 1.00 21.58 163 ARG C O 1
ATOM 6801 N N . TRP C 1 176 ? 16.199 80.075 40.430 1.00 21.64 164 TRP C N 1
ATOM 6802 C CA . TRP C 1 176 ? 17.507 79.563 40.757 1.00 22.10 164 TRP C CA 1
ATOM 6803 C C . TRP C 1 176 ? 18.630 80.536 40.418 1.00 22.87 164 TRP C C 1
ATOM 6804 O O . TRP C 1 176 ? 19.691 80.478 41.046 1.00 23.12 164 TRP C O 1
ATOM 6815 N N . ALA C 1 177 ? 18.417 81.414 39.435 1.00 23.74 165 ALA C N 1
ATOM 6816 C CA . ALA C 1 177 ? 19.403 82.458 39.116 1.00 24.02 165 ALA C CA 1
ATOM 6817 C C . ALA C 1 177 ? 19.486 83.438 40.257 1.00 24.48 165 ALA C C 1
ATOM 6818 O O . ALA C 1 177 ? 20.570 83.929 40.579 1.00 25.35 165 ALA C O 1
ATOM 6820 N N . LEU C 1 178 ? 18.329 83.737 40.846 1.00 25.56 166 LEU C N 1
ATOM 6821 C CA . LEU C 1 178 ? 18.234 84.640 42.000 1.00 26.10 166 LEU C CA 1
ATOM 6822 C C . LEU C 1 178 ? 18.965 84.029 43.183 1.00 25.91 166 LEU C C 1
ATOM 6823 O O . LEU C 1 178 ? 19.802 84.681 43.821 1.00 26.36 166 LEU C O 1
ATOM 6828 N N . ARG C 1 179 ? 18.676 82.755 43.433 1.00 25.74 167 ARG C N 1
ATOM 6829 C CA . ARG C 1 179 ? 19.372 81.994 44.468 1.00 26.15 167 ARG C CA 1
ATOM 6830 C C . ARG C 1 179 ? 20.881 81.804 44.240 1.00 26.19 167 ARG C C 1
ATOM 6831 O O . ARG C 1 179 ? 21.643 81.780 45.208 1.00 27.49 167 ARG C O 1
ATOM 6839 N N . SER C 1 180 ? 21.318 81.661 42.986 1.00 25.92 168 SER C N 1
ATOM 6840 C CA . SER C 1 180 ? 22.743 81.604 42.668 1.00 25.65 168 SER C CA 1
ATOM 6841 C C . SER C 1 180 ? 23.435 82.924 42.966 1.00 25.10 168 SER C C 1
ATOM 6842 O O . SER C 1 180 ? 24.529 82.951 43.524 1.00 23.86 168 SER C O 1
ATOM 6845 N N . LYS C 1 181 ? 22.827 84.028 42.572 1.00 25.88 169 LYS C N 1
ATOM 6846 C CA . LYS C 1 181 ? 23.444 85.329 42.829 1.00 26.93 169 LYS C CA 1
ATOM 6847 C C . LYS C 1 181 ? 23.584 85.624 44.344 1.00 26.91 169 LYS C C 1
ATOM 6848 O O . LYS C 1 181 ? 24.584 86.209 44.780 1.00 26.23 169 LYS C O 1
ATOM 6854 N N . LYS C 1 182 ? 22.572 85.236 45.128 1.00 27.70 170 LYS C N 1
ATOM 6855 C CA . LYS C 1 182 ? 22.564 85.480 46.563 1.00 27.78 170 LYS C CA 1
ATOM 6856 C C . LYS C 1 182 ? 23.642 84.667 47.260 1.00 28.11 170 LYS C C 1
ATOM 6857 O O . LYS C 1 182 ? 24.276 85.133 48.210 1.00 27.61 170 LYS C O 1
ATOM 6859 N N . ALA C 1 183 ? 23.866 83.459 46.762 1.00 28.82 171 ALA C N 1
ATOM 6860 C CA . ALA C 1 183 ? 24.841 82.524 47.334 1.00 28.75 171 ALA C CA 1
ATOM 6861 C C . ALA C 1 183 ? 26.296 82.806 46.916 1.00 29.04 171 ALA C C 1
ATOM 6862 O O . ALA C 1 183 ? 27.226 82.279 47.507 1.00 29.31 171 ALA C O 1
ATOM 6864 N N . PHE C 1 184 ? 26.476 83.674 45.926 1.00 29.35 172 PHE C N 1
ATOM 6865 C CA . PHE C 1 184 ? 27.774 83.936 45.304 1.00 28.87 172 PHE C CA 1
ATOM 6866 C C . PHE C 1 184 ? 28.593 85.022 46.020 1.00 29.62 172 PHE C C 1
ATOM 6867 O O . PHE C 1 184 ? 28.721 86.136 45.523 1.00 29.58 172 PHE C O 1
ATOM 6875 N N . LYS C 1 185 ? 29.181 84.683 47.165 1.00 30.79 173 LYS C N 1
ATOM 6876 C CA . LYS C 1 185 ? 29.980 85.645 47.938 1.00 31.66 173 LYS C CA 1
ATOM 6877 C C . LYS C 1 185 ? 31.480 85.375 47.746 1.00 31.63 173 LYS C C 1
ATOM 6878 O O . LYS C 1 185 ? 32.076 84.501 48.404 1.00 31.82 173 LYS C O 1
ATOM 6880 N N . THR C 1 186 ? 32.080 86.119 46.812 1.00 31.92 174 THR C N 1
ATOM 6881 C CA . THR C 1 186 ? 33.510 85.965 46.445 1.00 31.87 174 THR C CA 1
ATOM 6882 C C . THR C 1 186 ? 34.153 87.265 45.943 1.00 32.07 174 THR C C 1
ATOM 6883 O O . THR C 1 186 ? 33.523 88.329 45.937 1.00 32.63 174 THR C O 1
ATOM 6887 N N . GLU C 1 187 ? 35.411 87.160 45.523 1.00 32.03 175 GLU C N 1
ATOM 6888 C CA . GLU C 1 187 ? 36.068 88.219 44.771 1.00 32.03 175 GLU C CA 1
ATOM 6889 C C . GLU C 1 187 ? 36.746 87.635 43.514 1.00 31.52 175 GLU C C 1
ATOM 6890 O O . GLU C 1 187 ? 37.079 86.446 43.467 1.00 32.90 175 GLU C O 1
ATOM 6893 N N . ASN C 1 188 ? 36.937 88.486 42.507 1.00 30.64 176 ASN C N 1
ATOM 6894 C CA . ASN C 1 188 ? 37.688 88.157 41.294 1.00 30.61 176 ASN C CA 1
ATOM 6895 C C . ASN C 1 188 ? 37.042 87.038 40.467 1.00 28.80 176 ASN C C 1
ATOM 6896 O O . ASN C 1 188 ? 37.731 86.344 39.708 1.00 30.64 176 ASN C O 1
ATOM 6901 N N . GLN C 1 189 ? 35.745 86.830 40.643 1.00 27.47 177 GLN C N 1
ATOM 6902 C CA . GLN C 1 189 ? 34.983 85.860 39.838 1.00 26.30 177 GLN C CA 1
ATOM 6903 C C . GLN C 1 189 ? 33.807 86.566 39.222 1.00 25.97 177 GLN C C 1
ATOM 6904 O O . GLN C 1 189 ? 33.114 87.300 39.896 1.00 26.08 177 GLN C O 1
ATOM 6910 N N . ALA C 1 190 ? 33.615 86.393 37.918 1.00 25.48 178 ALA C N 1
ATOM 6911 C CA . ALA C 1 190 ? 32.446 86.935 37.246 1.00 23.91 178 ALA C CA 1
ATOM 6912 C C . ALA C 1 190 ? 31.356 85.886 37.331 1.00 23.53 178 ALA C C 1
ATOM 6913 O O . ALA C 1 190 ? 31.659 84.721 37.526 1.00 23.40 178 ALA C O 1
ATOM 6915 N N . LEU C 1 191 ? 30.092 86.306 37.212 1.00 23.04 179 LEU C N 1
ATOM 6916 C CA . LEU C 1 191 ? 28.944 85.379 37.216 1.00 22.93 179 LEU C CA 1
ATOM 6917 C C . LEU C 1 191 ? 28.012 85.672 36.064 1.00 22.90 179 LEU C C 1
ATOM 6918 O O . LEU C 1 191 ? 27.556 86.790 35.927 1.00 23.65 179 LEU C O 1
ATOM 6923 N N . PHE C 1 192 ? 27.764 84.641 35.240 1.00 23.46 180 PHE C N 1
ATOM 6924 C CA . PHE C 1 192 ? 26.884 84.706 34.063 1.00 23.62 180 PHE C CA 1
ATOM 6925 C C . PHE C 1 192 ? 25.572 83.999 34.350 1.00 23.96 180 PHE C C 1
ATOM 6926 O O . PHE C 1 192 ? 25.574 82.919 34.931 1.00 24.25 180 PHE C O 1
ATOM 6934 N N . GLY C 1 193 ? 24.455 84.635 33.955 1.00 23.34 181 GLY C N 1
ATOM 6935 C CA . GLY C 1 193 ? 23.136 84.015 33.972 1.00 23.40 181 GLY C CA 1
ATOM 6936 C C . GLY C 1 193 ? 22.890 83.238 32.703 1.00 22.77 181 GLY C C 1
ATOM 6937 O O . GLY C 1 193 ? 23.571 83.437 31.701 1.00 23.71 181 GLY C O 1
ATOM 6938 N N . ILE C 1 194 ? 21.954 82.307 32.752 1.00 23.49 182 ILE C N 1
ATOM 6939 C CA . ILE C 1 194 ? 21.641 81.451 31.586 1.00 21.70 182 ILE C CA 1
ATOM 6940 C C . ILE C 1 194 ? 20.205 81.697 31.124 1.00 21.35 182 ILE C C 1
ATOM 6941 O O . ILE C 1 194 ? 19.259 81.366 31.833 1.00 22.41 182 ILE C O 1
ATOM 6946 N N . VAL C 1 195 ? 20.046 82.245 29.918 1.00 21.13 183 VAL C N 1
ATOM 6947 C CA . VAL C 1 195 ? 18.724 82.423 29.310 1.00 19.89 183 VAL C CA 1
ATOM 6948 C C . VAL C 1 195 ? 18.208 81.067 28.769 1.00 20.91 183 VAL C C 1
ATOM 6949 O O . VAL C 1 195 ? 18.912 80.363 28.006 1.00 18.70 183 VAL C O 1
ATOM 6953 N N . GLN C 1 196 ? 16.973 80.730 29.131 1.00 20.32 184 GLN C N 1
ATOM 6954 C CA . GLN C 1 196 ? 16.331 79.515 28.657 1.00 21.41 184 GLN C CA 1
ATOM 6955 C C . GLN C 1 196 ? 15.070 79.906 27.849 1.00 21.97 184 GLN C C 1
ATOM 6956 O O . GLN C 1 196 ? 15.027 80.993 27.332 1.00 23.27 184 GLN C O 1
ATOM 6962 N N . GLY C 1 197 ? 14.115 79.006 27.669 1.00 22.21 185 GLY C N 1
ATOM 6963 C CA . GLY C 1 197 ? 12.913 79.255 26.852 1.00 22.28 185 GLY C CA 1
ATOM 6964 C C . GLY C 1 197 ? 12.777 78.387 25.603 1.00 22.50 185 GLY C C 1
ATOM 6965 O O . GLY C 1 197 ? 11.869 78.598 24.787 1.00 21.24 185 GLY C O 1
ATOM 6966 N N . GLY C 1 198 ? 13.664 77.403 25.421 1.00 21.67 186 GLY C N 1
ATOM 6967 C CA . GLY C 1 198 ? 13.426 76.406 24.368 1.00 22.44 186 GLY C CA 1
ATOM 6968 C C . GLY C 1 198 ? 13.329 77.077 23.010 1.00 23.02 186 GLY C C 1
ATOM 6969 O O . GLY C 1 198 ? 14.078 78.013 22.723 1.00 24.78 186 GLY C O 1
ATOM 6970 N N . ILE C 1 199 ? 12.415 76.592 22.185 1.00 24.12 187 ILE C N 1
ATOM 6971 C CA . ILE C 1 199 ? 12.117 77.183 20.870 1.00 23.56 187 ILE C CA 1
ATOM 6972 C C . ILE C 1 199 ? 10.938 78.151 20.870 1.00 22.63 187 ILE C C 1
ATOM 6973 O O . ILE C 1 199 ? 10.333 78.338 19.845 1.00 23.43 187 ILE C O 1
ATOM 6978 N N . TYR C 1 200 ? 10.614 78.756 22.002 1.00 21.89 188 TYR C N 1
ATOM 6979 C CA . TYR C 1 200 ? 9.481 79.657 22.109 1.00 22.54 188 TYR C CA 1
ATOM 6980 C C . TYR C 1 200 ? 9.961 81.073 22.284 1.00 22.82 188 TYR C C 1
ATOM 6981 O O . TYR C 1 200 ? 10.447 81.430 23.351 1.00 22.76 188 TYR C O 1
ATOM 6990 N N . PRO C 1 201 ? 9.830 81.902 21.230 1.00 23.60 189 PRO C N 1
ATOM 6991 C CA . PRO C 1 201 ? 10.354 83.268 21.314 1.00 23.45 189 PRO C CA 1
ATOM 6992 C C . PRO C 1 201 ? 9.821 84.052 22.532 1.00 23.58 189 PRO C C 1
ATOM 6993 O O . PRO C 1 201 ? 10.551 84.809 23.159 1.00 22.41 189 PRO C O 1
ATOM 6997 N N . ASP C 1 202 ? 8.548 83.874 22.866 1.00 23.36 190 ASP C N 1
ATOM 6998 C CA . ASP C 1 202 ? 8.005 84.557 24.033 1.00 24.20 190 ASP C CA 1
ATOM 6999 C C . ASP C 1 202 ? 8.737 84.212 25.326 1.00 22.83 190 ASP C C 1
ATOM 7000 O O . ASP C 1 202 ? 9.004 85.098 26.116 1.00 23.10 190 ASP C O 1
ATOM 7005 N N . LEU C 1 203 ? 9.056 82.936 25.534 1.00 23.02 191 LEU C N 1
ATOM 7006 C CA . LEU C 1 203 ? 9.839 82.502 26.726 1.00 22.04 191 LEU C CA 1
ATOM 7007 C C . LEU C 1 203 ? 11.254 82.954 26.654 1.00 22.15 191 LEU C C 1
ATOM 7008 O O . LEU C 1 203 ? 11.830 83.307 27.678 1.00 23.15 191 LEU C O 1
ATOM 7013 N N . ARG C 1 204 ? 11.832 82.957 25.453 1.00 22.27 192 ARG C N 1
ATOM 7014 C CA . ARG C 1 204 ? 13.198 83.444 25.277 1.00 23.12 192 ARG C CA 1
ATOM 7015 C C . ARG C 1 204 ? 13.286 84.920 25.684 1.00 23.07 192 ARG C C 1
ATOM 7016 O O . ARG C 1 204 ? 14.162 85.275 26.451 1.00 23.27 192 ARG C O 1
ATOM 7024 N N . ARG C 1 205 ? 12.354 85.752 25.191 1.00 23.09 193 ARG C N 1
ATOM 7025 C CA . ARG C 1 205 ? 12.270 87.177 25.553 1.00 22.82 193 ARG C CA 1
ATOM 7026 C C . ARG C 1 205 ? 12.056 87.406 27.060 1.00 21.94 193 ARG C C 1
ATOM 7027 O O . ARG C 1 205 ? 12.725 88.224 27.680 1.00 20.43 193 ARG C O 1
ATOM 7032 N N . GLU C 1 206 ? 11.120 86.681 27.651 1.00 22.26 194 GLU C N 1
ATOM 7033 C CA . GLU C 1 206 ? 10.820 86.822 29.086 1.00 22.25 194 GLU C CA 1
ATOM 7034 C C . GLU C 1 206 ? 12.001 86.411 29.930 1.00 22.69 194 GLU C C 1
ATOM 7035 O O . GLU C 1 206 ? 12.362 87.075 30.899 1.00 22.01 194 GLU C O 1
ATOM 7037 N N . SER C 1 207 ? 12.628 85.304 29.553 1.00 23.15 195 SER C N 1
ATOM 7038 C CA . SER C 1 207 ? 13.791 84.836 30.306 1.00 22.99 195 SER C CA 1
ATOM 7039 C C . SER C 1 207 ? 14.949 85.815 30.262 1.00 22.17 195 SER C C 1
ATOM 7040 O O . SER C 1 207 ? 15.582 86.043 31.272 1.00 21.18 195 SER C O 1
ATOM 7043 N N . ALA C 1 208 ? 15.210 86.412 29.102 1.00 22.29 196 ALA C N 1
ATOM 7044 C CA . ALA C 1 208 ? 16.297 87.377 28.972 1.00 22.35 196 ALA C CA 1
ATOM 7045 C C . ALA C 1 208 ? 15.984 88.669 29.774 1.00 24.32 196 ALA C C 1
ATOM 7046 O O . ALA C 1 208 ? 16.835 89.211 30.467 1.00 25.30 196 ALA C O 1
ATOM 7048 N N . LEU C 1 209 ? 14.744 89.114 29.710 1.00 25.78 197 LEU C N 1
ATOM 7049 C CA . LEU C 1 209 ? 14.282 90.238 30.521 1.00 26.93 197 LEU C CA 1
ATOM 7050 C C . LEU C 1 209 ? 14.350 89.951 32.031 1.00 27.47 197 LEU C C 1
ATOM 7051 O O . LEU C 1 209 ? 14.838 90.774 32.793 1.00 27.96 197 LEU C O 1
ATOM 7056 N N . GLN C 1 210 ? 13.864 88.787 32.450 1.00 28.07 198 GLN C N 1
ATOM 7057 C CA . GLN C 1 210 ? 13.990 88.336 33.844 1.00 28.51 198 GLN C CA 1
ATOM 7058 C C . GLN C 1 210 ? 15.434 88.365 34.320 1.00 28.01 198 GLN C C 1
ATOM 7059 O O . GLN C 1 210 ? 15.749 88.915 35.365 1.00 28.20 198 GLN C O 1
ATOM 7065 N N . LEU C 1 211 ? 16.327 87.729 33.565 1.00 27.98 199 LEU C N 1
ATOM 7066 C CA . LEU C 1 211 ? 17.717 87.656 33.983 1.00 26.70 199 LEU C CA 1
ATOM 7067 C C . LEU C 1 211 ? 18.391 89.024 33.974 1.00 25.97 199 LEU C C 1
ATOM 7068 O O . LEU C 1 211 ? 19.046 89.389 34.948 1.00 24.44 199 LEU C O 1
ATOM 7073 N N . THR C 1 212 ? 18.194 89.797 32.906 1.00 26.00 200 THR C N 1
ATOM 7074 C CA . THR C 1 212 ? 18.771 91.141 32.854 1.00 26.56 200 THR C CA 1
ATOM 7075 C C . THR C 1 212 ? 18.303 92.079 33.995 1.00 26.25 200 THR C C 1
ATOM 7076 O O . THR C 1 212 ? 19.020 93.013 34.339 1.00 25.70 200 THR C O 1
ATOM 7080 N N . SER C 1 213 ? 17.129 91.811 34.578 1.00 26.42 201 SER C N 1
ATOM 7081 C CA . SER C 1 213 ? 16.599 92.589 35.719 1.00 26.93 201 SER C CA 1
ATOM 7082 C C . SER C 1 213 ? 17.263 92.227 37.033 1.00 26.91 201 SER C C 1
ATOM 7083 O O . SER C 1 213 ? 17.275 93.048 37.961 1.00 27.65 201 SER C O 1
ATOM 7086 N N . ILE C 1 214 ? 17.771 90.996 37.123 1.00 26.61 202 ILE C N 1
ATOM 7087 C CA . ILE C 1 214 ? 18.584 90.541 38.252 1.00 26.78 202 ILE C CA 1
ATOM 7088 C C . ILE C 1 214 ? 19.979 91.140 38.149 1.00 26.97 202 ILE C C 1
ATOM 7089 O O . ILE C 1 214 ? 20.525 91.622 39.147 1.00 27.72 202 ILE C O 1
ATOM 7094 N N . GLY C 1 215 ? 20.569 91.071 36.952 1.00 27.06 203 GLY C N 1
ATOM 7095 C CA . GLY C 1 215 ? 21.888 91.655 36.693 1.00 26.62 203 GLY C CA 1
ATOM 7096 C C . GLY C 1 215 ? 23.053 90.709 36.864 1.00 27.16 203 GLY C C 1
ATOM 7097 O O . GLY C 1 215 ? 23.363 90.258 37.966 1.00 28.60 203 GLY C O 1
ATOM 7098 N N . PHE C 1 216 ? 23.732 90.417 35.762 1.00 26.26 204 PHE C N 1
ATOM 7099 C CA . PHE C 1 216 ? 24.878 89.509 35.784 1.00 25.88 204 PHE C CA 1
ATOM 7100 C C . PHE C 1 216 ? 26.019 90.135 35.035 1.00 25.51 204 PHE C C 1
ATOM 7101 O O . PHE C 1 216 ? 25.850 91.155 34.386 1.00 25.59 204 PHE C O 1
ATOM 7109 N N . ASP C 1 217 ? 27.188 89.534 35.156 1.00 25.25 205 ASP C N 1
ATOM 7110 C CA . ASP C 1 217 ? 28.358 89.998 34.440 1.00 25.19 205 ASP C CA 1
ATOM 7111 C C . ASP C 1 217 ? 28.354 89.613 32.982 1.00 25.40 205 ASP C C 1
ATOM 7112 O O . ASP C 1 217 ? 29.144 90.123 32.204 1.00 26.40 205 ASP C O 1
ATOM 7117 N N . GLY C 1 218 ? 27.489 88.685 32.611 1.00 24.93 206 GLY C N 1
ATOM 7118 C CA . GLY C 1 218 ? 27.408 88.212 31.243 1.00 25.02 206 GLY C CA 1
ATOM 7119 C C . GLY C 1 218 ? 26.226 87.309 31.136 1.00 24.82 206 GLY C C 1
ATOM 7120 O O . GLY C 1 218 ? 25.632 86.933 32.142 1.00 24.93 206 GLY C O 1
ATOM 7121 N N . TYR C 1 219 ? 25.848 86.999 29.912 1.00 25.08 207 TYR C N 1
ATOM 7122 C CA . TYR C 1 219 ? 24.620 86.242 29.680 1.00 25.49 207 TYR C CA 1
ATOM 7123 C C . TYR C 1 219 ? 24.838 85.085 28.702 1.00 25.47 207 TYR C C 1
ATOM 7124 O O . TYR C 1 219 ? 25.384 85.276 27.611 1.00 26.33 207 TYR C O 1
ATOM 7133 N N . ALA C 1 220 ? 24.477 83.894 29.148 1.00 25.68 208 ALA C N 1
ATOM 7134 C CA . ALA C 1 220 ? 24.543 82.694 28.314 1.00 26.06 208 ALA C CA 1
ATOM 7135 C C . ALA C 1 220 ? 23.183 82.389 27.714 1.00 26.61 208 ALA C C 1
ATOM 7136 O O . ALA C 1 220 ? 22.146 82.639 28.322 1.00 28.40 208 ALA C O 1
ATOM 7138 N N . ILE C 1 221 ? 23.214 81.906 26.478 1.00 27.39 209 ILE C N 1
ATOM 7139 C CA . ILE C 1 221 ? 22.071 81.396 25.754 1.00 26.93 209 ILE C CA 1
ATOM 7140 C C . ILE C 1 221 ? 22.075 79.862 25.936 1.00 26.24 209 ILE C C 1
ATOM 7141 O O . ILE C 1 221 ? 22.935 79.128 25.402 1.00 26.42 209 ILE C O 1
ATOM 7146 N N . GLY C 1 222 ? 21.141 79.396 26.746 1.00 25.26 210 GLY C N 1
ATOM 7147 C CA . GLY C 1 222 ? 21.065 78.009 27.121 1.00 25.90 210 GLY C CA 1
ATOM 7148 C C . GLY C 1 222 ? 20.065 77.259 26.287 1.00 25.86 210 GLY C C 1
ATOM 7149 O O . GLY C 1 222 ? 19.216 77.849 25.625 1.00 25.93 210 GLY C O 1
ATOM 7150 N N . GLY C 1 223 ? 20.120 75.946 26.357 1.00 25.49 211 GLY C N 1
ATOM 7151 C CA . GLY C 1 223 ? 19.019 75.147 25.846 1.00 25.97 211 GLY C CA 1
ATOM 7152 C C . GLY C 1 223 ? 18.926 74.961 24.340 1.00 25.41 211 GLY C C 1
ATOM 7153 O O . GLY C 1 223 ? 17.887 74.521 23.853 1.00 25.00 211 GLY C O 1
ATOM 7154 N N . LEU C 1 224 ? 19.982 75.305 23.616 1.00 24.86 212 LEU C N 1
ATOM 7155 C CA . LEU C 1 224 ? 19.982 75.220 22.168 1.00 26.12 212 LEU C CA 1
ATOM 7156 C C . LEU C 1 224 ? 21.122 74.371 21.657 1.00 27.28 212 LEU C C 1
ATOM 7157 O O . LEU C 1 224 ? 22.049 74.031 22.394 1.00 27.38 212 LEU C O 1
ATOM 7162 N N . SER C 1 225 ? 21.014 74.038 20.379 1.00 28.96 213 SER C N 1
ATOM 7163 C CA . SER C 1 225 ? 21.893 73.111 19.685 1.00 30.49 213 SER C CA 1
ATOM 7164 C C . SER C 1 225 ? 21.898 71.731 20.405 1.00 30.70 213 SER C C 1
ATOM 7165 O O . SER C 1 225 ? 22.908 71.040 20.519 1.00 29.53 213 SER C O 1
ATOM 7168 N N . ILE C 1 226 ? 20.712 71.330 20.847 1.00 30.52 214 ILE C N 1
ATOM 7169 C CA . ILE C 1 226 ? 20.543 70.087 21.535 1.00 32.15 214 ILE C CA 1
ATOM 7170 C C . ILE C 1 226 ? 19.424 69.279 20.872 1.00 32.39 214 ILE C C 1
ATOM 7171 O O . ILE C 1 226 ? 18.761 68.514 21.548 1.00 33.62 214 ILE C O 1
ATOM 7176 N N . GLY C 1 227 ? 19.203 69.498 19.565 1.00 32.08 215 GLY C N 1
ATOM 7177 C CA . GLY C 1 227 ? 18.288 68.706 18.763 1.00 32.16 215 GLY C CA 1
ATOM 7178 C C . GLY C 1 227 ? 17.263 69.442 17.913 1.00 32.15 215 GLY C C 1
ATOM 7179 O O . GLY C 1 227 ? 16.657 68.852 17.019 1.00 32.84 215 GLY C O 1
ATOM 7180 N N . GLU C 1 228 ? 17.022 70.714 18.196 1.00 31.47 216 GLU C N 1
ATOM 7181 C CA . GLU C 1 228 ? 16.081 71.494 17.412 1.00 30.43 216 GLU C CA 1
ATOM 7182 C C . GLU C 1 228 ? 16.665 71.749 16.016 1.00 29.85 216 GLU C C 1
ATOM 7183 O O . GLU C 1 228 ? 17.843 71.560 15.790 1.00 30.54 216 GLU C O 1
ATOM 7189 N N . GLU C 1 229 ? 15.823 72.162 15.085 1.00 29.58 217 GLU C N 1
ATOM 7190 C CA . GLU C 1 229 ? 16.256 72.484 13.713 1.00 29.80 217 GLU C CA 1
ATOM 7191 C C . GLU C 1 229 ? 17.212 73.698 13.759 1.00 28.83 217 GLU C C 1
ATOM 7192 O O . GLU C 1 229 ? 16.989 74.626 14.517 1.00 27.64 217 GLU C O 1
ATOM 7195 N N . ARG C 1 230 ? 18.214 73.692 12.900 1.00 28.30 218 ARG C N 1
ATOM 7196 C CA . ARG C 1 230 ? 19.199 74.774 12.841 1.00 28.67 218 ARG C CA 1
ATOM 7197 C C . ARG C 1 230 ? 18.591 76.141 12.698 1.00 27.98 218 ARG C C 1
ATOM 7198 O O . ARG C 1 230 ? 19.090 77.096 13.266 1.00 27.61 218 ARG C O 1
ATOM 7206 N N . SER C 1 231 ? 17.504 76.235 11.951 1.00 28.93 219 SER C N 1
ATOM 7207 C CA . SER C 1 231 ? 16.870 77.503 11.714 1.00 28.64 219 SER C CA 1
ATOM 7208 C C . SER C 1 231 ? 16.265 78.066 13.000 1.00 28.69 219 SER C C 1
ATOM 7209 O O . SER C 1 231 ? 16.224 79.285 13.181 1.00 29.18 219 SER C O 1
ATOM 7212 N N . LEU C 1 232 ? 15.775 77.192 13.884 1.00 27.97 220 LEU C N 1
ATOM 7213 C CA . LEU C 1 232 ? 15.292 77.619 15.213 1.00 27.42 220 LEU C CA 1
ATOM 7214 C C . LEU C 1 232 ? 16.438 77.924 16.207 1.00 25.87 220 LEU C C 1
ATOM 7215 O O . LEU C 1 232 ? 16.284 78.733 17.102 1.00 24.25 220 LEU C O 1
ATOM 7220 N N . THR C 1 233 ? 17.583 77.260 16.073 1.00 25.94 221 THR C N 1
ATOM 7221 C CA . THR C 1 233 ? 18.782 77.650 16.838 1.00 24.83 221 THR C CA 1
ATOM 7222 C C . THR C 1 233 ? 19.128 79.110 16.549 1.00 24.40 221 THR C C 1
ATOM 7223 O O . THR C 1 233 ? 19.380 79.905 17.468 1.00 23.09 221 THR C O 1
ATOM 7227 N N . LEU C 1 234 ? 19.110 79.441 15.262 1.00 24.01 222 LEU C N 1
ATOM 7228 C CA . LEU C 1 234 ? 19.516 80.752 14.785 1.00 23.73 222 LEU C CA 1
ATOM 7229 C C . LEU C 1 234 ? 18.473 81.787 15.157 1.00 23.90 222 LEU C C 1
ATOM 7230 O O . LEU C 1 234 ? 18.825 82.782 15.745 1.00 24.03 222 LEU C O 1
ATOM 7235 N N . GLU C 1 235 ? 17.191 81.520 14.897 1.00 23.54 223 GLU C N 1
ATOM 7236 C CA . GLU C 1 235 ? 16.102 82.436 15.275 1.00 24.88 223 GLU C CA 1
ATOM 7237 C C . GLU C 1 235 ? 16.001 82.683 16.777 1.00 23.53 223 GLU C C 1
ATOM 7238 O O . GLU C 1 235 ? 15.740 83.789 17.200 1.00 23.27 223 GLU C O 1
ATOM 7244 N N . MET C 1 236 ? 16.205 81.654 17.588 1.00 23.36 224 MET C N 1
ATOM 7245 C CA . MET C 1 236 ? 16.122 81.810 19.051 1.00 22.97 224 MET C CA 1
ATOM 7246 C C . MET C 1 236 ? 17.280 82.617 19.596 1.00 22.55 224 MET C C 1
ATOM 7247 O O . MET C 1 236 ? 17.123 83.341 20.561 1.00 23.09 224 MET C O 1
ATOM 7252 N N . THR C 1 237 ? 18.440 82.509 18.959 1.00 23.09 225 THR C N 1
ATOM 7253 C CA . THR C 1 237 ? 19.605 83.308 19.324 1.00 22.85 225 THR C CA 1
ATOM 7254 C C . THR C 1 237 ? 19.299 84.772 19.003 1.00 22.73 225 THR C C 1
ATOM 7255 O O . THR C 1 237 ? 19.549 85.636 19.814 1.00 23.35 225 THR C O 1
ATOM 7259 N N . GLU C 1 238 ? 18.720 85.037 17.834 1.00 23.13 226 GLU C N 1
ATOM 7260 C CA . GLU C 1 238 ? 18.343 86.391 17.443 1.00 22.95 226 GLU C CA 1
ATOM 7261 C C . GLU C 1 238 ? 17.347 87.049 18.401 1.00 22.96 226 GLU C C 1
ATOM 7262 O O . GLU C 1 238 ? 17.495 88.212 18.747 1.00 23.10 226 GLU C O 1
ATOM 7268 N N . VAL C 1 239 ? 16.309 86.314 18.794 1.00 22.90 227 VAL C N 1
ATOM 7269 C CA . VAL C 1 239 ? 15.319 86.798 19.751 1.00 21.63 227 VAL C CA 1
ATOM 7270 C C . VAL C 1 239 ? 15.959 87.072 21.104 1.00 22.20 227 VAL C C 1
ATOM 7271 O O . VAL C 1 239 ? 15.711 88.076 21.690 1.00 22.88 227 VAL C O 1
ATOM 7275 N N . THR C 1 240 ? 16.775 86.154 21.601 1.00 22.70 228 THR C N 1
ATOM 7276 C CA . THR C 1 240 ? 17.472 86.330 22.878 1.00 24.28 228 THR C CA 1
ATOM 7277 C C . THR C 1 240 ? 18.414 87.547 22.897 1.00 24.44 228 THR C C 1
ATOM 7278 O O . THR C 1 240 ? 18.334 88.371 23.794 1.00 25.50 228 THR C O 1
ATOM 7282 N N . VAL C 1 241 ? 19.282 87.655 21.901 1.00 24.81 229 VAL C N 1
ATOM 7283 C CA . VAL C 1 241 ? 20.259 88.752 21.821 1.00 25.37 229 VAL C CA 1
ATOM 7284 C C . VAL C 1 241 ? 19.570 90.132 21.707 1.00 25.52 229 VAL C C 1
ATOM 7285 O O . VAL C 1 241 ? 20.069 91.138 22.216 1.00 25.32 229 VAL C O 1
ATOM 7289 N N . GLU C 1 242 ? 18.407 90.176 21.067 1.00 26.42 230 GLU C N 1
ATOM 7290 C CA . GLU C 1 242 ? 17.573 91.406 21.065 1.00 27.06 230 GLU C CA 1
ATOM 7291 C C . GLU C 1 242 ? 17.306 91.957 22.481 1.00 26.27 230 GLU C C 1
ATOM 7292 O O . GLU C 1 242 ? 17.258 93.172 22.666 1.00 26.19 230 GLU C O 1
ATOM 7298 N N . PHE C 1 243 ? 17.219 91.077 23.485 1.00 26.43 231 PHE C N 1
ATOM 7299 C CA . PHE C 1 243 ? 16.939 91.487 24.874 1.00 26.79 231 PHE C CA 1
ATOM 7300 C C . PHE C 1 243 ? 18.123 91.389 25.853 1.00 27.15 231 PHE C C 1
ATOM 7301 O O . PHE C 1 243 ? 17.926 91.475 27.053 1.00 27.86 231 PHE C O 1
ATOM 7309 N N . LEU C 1 244 ? 19.345 91.241 25.341 1.00 28.00 232 LEU C N 1
ATOM 7310 C CA . LEU C 1 244 ? 20.552 91.130 26.187 1.00 27.68 232 LEU C CA 1
ATOM 7311 C C . LEU C 1 244 ? 21.431 92.347 25.982 1.00 28.30 232 LEU C C 1
ATOM 7312 O O . LEU C 1 244 ? 21.616 92.759 24.844 1.00 28.35 232 LEU C O 1
ATOM 7317 N N . PRO C 1 245 ? 21.997 92.911 27.070 1.00 29.30 233 PRO C N 1
ATOM 7318 C CA . PRO C 1 245 ? 22.838 94.107 26.987 1.00 29.76 233 PRO C CA 1
ATOM 7319 C C . PRO C 1 245 ? 24.011 94.010 26.024 1.00 29.87 233 PRO C C 1
ATOM 7320 O O . PRO C 1 245 ? 24.792 93.045 26.074 1.00 29.56 233 PRO C O 1
ATOM 7324 N N . GLU C 1 246 ? 24.156 95.006 25.160 1.00 29.81 234 GLU C N 1
ATOM 7325 C CA . GLU C 1 246 ? 25.328 95.099 24.292 1.00 30.88 234 GLU C CA 1
ATOM 7326 C C . GLU C 1 246 ? 26.636 95.342 25.055 1.00 30.81 234 GLU C C 1
ATOM 7327 O O . GLU C 1 246 ? 27.696 95.145 24.493 1.00 30.74 234 GLU C O 1
ATOM 7333 N N . ASP C 1 247 ? 26.594 95.775 26.312 1.00 31.21 235 ASP C N 1
ATOM 7334 C CA . ASP C 1 247 ? 27.867 96.081 27.031 1.00 31.54 235 ASP C CA 1
ATOM 7335 C C . ASP C 1 247 ? 28.375 94.884 27.816 1.00 30.48 235 ASP C C 1
ATOM 7336 O O . ASP C 1 247 ? 29.325 94.980 28.581 1.00 29.85 235 ASP C O 1
ATOM 7341 N N . LYS C 1 248 ? 27.729 93.743 27.629 1.00 29.92 236 LYS C N 1
ATOM 7342 C CA . LYS C 1 248 ? 28.104 92.540 28.348 1.00 29.24 236 LYS C CA 1
ATOM 7343 C C . LYS C 1 248 ? 28.247 91.389 27.375 1.00 28.37 236 LYS C C 1
ATOM 7344 O O . LYS C 1 248 ? 27.682 91.441 26.286 1.00 28.42 236 LYS C O 1
ATOM 7350 N N . PRO C 1 249 ? 29.087 90.403 27.726 1.00 27.43 237 PRO C N 1
ATOM 7351 C CA . PRO C 1 249 ? 29.322 89.256 26.869 1.00 26.95 237 PRO C CA 1
ATOM 7352 C C . PRO C 1 249 ? 28.078 88.379 26.650 1.00 26.89 237 PRO C C 1
ATOM 7353 O O . PRO C 1 249 ? 27.278 88.175 27.581 1.00 26.40 237 PRO C O 1
ATOM 7357 N N . ARG C 1 250 ? 27.923 87.895 25.410 1.00 26.59 238 ARG C N 1
ATOM 7358 C CA . ARG C 1 250 ? 26.898 86.892 25.044 1.00 25.97 238 ARG C CA 1
ATOM 7359 C C . ARG C 1 250 ? 27.619 85.569 24.770 1.00 25.29 238 ARG C C 1
ATOM 7360 O O . ARG C 1 250 ? 28.519 85.507 23.955 1.00 25.40 238 ARG C O 1
ATOM 7368 N N . TYR C 1 251 ? 27.210 84.509 25.452 1.00 25.54 239 TYR C N 1
ATOM 7369 C CA . TYR C 1 251 ? 27.854 83.209 25.368 1.00 24.72 239 TYR C CA 1
ATOM 7370 C C . TYR C 1 251 ? 26.893 82.112 24.930 1.00 24.65 239 TYR C C 1
ATOM 7371 O O . TYR C 1 251 ? 25.932 81.782 25.624 1.00 25.01 239 TYR C O 1
ATOM 7380 N N . PHE C 1 252 ? 27.129 81.561 23.753 1.00 24.81 240 PHE C N 1
ATOM 7381 C CA . PHE C 1 252 ? 26.306 80.447 23.294 1.00 25.17 240 PHE C CA 1
ATOM 7382 C C . PHE C 1 252 ? 26.862 79.134 23.810 1.00 25.61 240 PHE C C 1
ATOM 7383 O O . PHE C 1 252 ? 27.987 78.745 23.492 1.00 26.22 240 PHE C O 1
ATOM 7391 N N . MET C 1 253 ? 26.065 78.435 24.604 1.00 26.49 241 MET C N 1
ATOM 7392 C CA . MET C 1 253 ? 26.540 77.212 25.238 1.00 26.82 241 MET C CA 1
ATOM 7393 C C . MET C 1 253 ? 26.466 76.009 24.299 1.00 27.30 241 MET C C 1
ATOM 7394 O O . MET C 1 253 ? 25.398 75.618 23.886 1.00 24.56 241 MET C O 1
ATOM 7399 N N . GLY C 1 254 ? 27.630 75.455 23.973 1.00 29.80 242 GLY C N 1
ATOM 7400 C CA . GLY C 1 254 ? 27.758 74.221 23.223 1.00 31.52 242 GLY C CA 1
ATOM 7401 C C . GLY C 1 254 ? 27.725 74.342 21.718 1.00 33.74 242 GLY C C 1
ATOM 7402 O O . GLY C 1 254 ? 27.707 75.418 21.160 1.00 34.02 242 GLY C O 1
ATOM 7403 N N . GLY C 1 255 ? 27.785 73.201 21.053 1.00 36.67 243 GLY C N 1
ATOM 7404 C CA . GLY C 1 255 ? 27.625 73.131 19.607 1.00 38.56 243 GLY C CA 1
ATOM 7405 C C . GLY C 1 255 ? 28.489 74.047 18.767 1.00 39.69 243 GLY C C 1
ATOM 7406 O O . GLY C 1 255 ? 28.106 74.345 17.644 1.00 42.20 243 GLY C O 1
ATOM 7407 N N . GLY C 1 256 ? 29.622 74.525 19.291 1.00 40.66 244 GLY C N 1
ATOM 7408 C CA . GLY C 1 256 ? 30.587 75.339 18.530 1.00 40.01 244 GLY C CA 1
ATOM 7409 C C . GLY C 1 256 ? 31.349 74.565 17.453 1.00 39.74 244 GLY C C 1
ATOM 7410 O O . GLY C 1 256 ? 32.550 74.338 17.580 1.00 42.80 244 GLY C O 1
ATOM 7411 N N . SER C 1 257 ? 30.637 74.109 16.421 1.00 38.87 245 SER C N 1
ATOM 7412 C CA . SER C 1 257 ? 31.220 73.796 15.120 1.00 37.62 245 SER C CA 1
ATOM 7413 C C . SER C 1 257 ? 31.375 75.086 14.263 1.00 35.20 245 SER C C 1
ATOM 7414 O O . SER C 1 257 ? 30.641 76.043 14.496 1.00 35.03 245 SER C O 1
ATOM 7417 N N . PRO C 1 258 ? 32.335 75.117 13.316 1.00 32.33 246 PRO C N 1
ATOM 7418 C CA . PRO C 1 258 ? 32.738 76.340 12.630 1.00 31.64 246 PRO C CA 1
ATOM 7419 C C . PRO C 1 258 ? 31.650 77.127 11.872 1.00 29.69 246 PRO C C 1
ATOM 7420 O O . PRO C 1 258 ? 31.599 78.329 11.974 1.00 28.99 246 PRO C O 1
ATOM 7424 N N . GLU C 1 259 ? 30.807 76.425 11.125 1.00 30.26 247 GLU C N 1
ATOM 7425 C CA . GLU C 1 259 ? 29.636 77.012 10.475 1.00 30.26 247 GLU C CA 1
ATOM 7426 C C . GLU C 1 259 ? 28.697 77.696 11.469 1.00 29.23 247 GLU C C 1
ATOM 7427 O O . GLU C 1 259 ? 28.222 78.798 11.210 1.00 29.11 247 GLU C O 1
ATOM 7438 N N . LEU C 1 260 ? 28.391 77.031 12.578 1.00 27.25 248 LEU C N 1
ATOM 7439 C CA . LEU C 1 260 ? 27.465 77.567 13.548 1.00 26.30 248 LEU C CA 1
ATOM 7440 C C . LEU C 1 260 ? 28.099 78.740 14.259 1.00 25.72 248 LEU C C 1
ATOM 7441 O O . LEU C 1 260 ? 27.452 79.761 14.400 1.00 23.69 248 LEU C O 1
ATOM 7446 N N . ILE C 1 261 ? 29.340 78.601 14.705 1.00 25.14 249 ILE C N 1
ATOM 7447 C CA . ILE C 1 261 ? 30.012 79.726 15.364 1.00 25.30 249 ILE C CA 1
ATOM 7448 C C . ILE C 1 261 ? 29.903 81.009 14.501 1.00 24.17 249 ILE C C 1
ATOM 7449 O O . ILE C 1 261 ? 29.621 82.133 15.004 1.00 23.11 249 ILE C O 1
ATOM 7454 N N . LEU C 1 262 ? 30.154 80.863 13.208 1.00 23.96 250 LEU C N 1
ATOM 7455 C CA . LEU C 1 262 ? 30.204 82.047 12.343 1.00 24.45 250 LEU C CA 1
ATOM 7456 C C . LEU C 1 262 ? 28.804 82.660 12.147 1.00 23.44 250 LEU C C 1
ATOM 7457 O O . LEU C 1 262 ? 28.652 83.872 12.159 1.00 23.47 250 LEU C O 1
ATOM 7462 N N . GLU C 1 263 ? 27.804 81.793 12.002 1.00 23.22 251 GLU C N 1
ATOM 7463 C CA . GLU C 1 263 ? 26.423 82.209 11.957 1.00 22.14 251 GLU C CA 1
ATOM 7464 C C . GLU C 1 263 ? 26.031 82.937 13.227 1.00 21.26 251 GLU C C 1
ATOM 7465 O O . GLU C 1 263 ? 25.322 83.912 13.155 1.00 21.39 251 GLU C O 1
ATOM 7471 N N . LEU C 1 264 ? 26.505 82.476 14.380 1.00 22.05 252 LEU C N 1
ATOM 7472 C CA . LEU C 1 264 ? 26.163 83.134 15.667 1.00 22.00 252 LEU C CA 1
ATOM 7473 C C . LEU C 1 264 ? 26.953 84.408 15.987 1.00 21.92 252 LEU C C 1
ATOM 7474 O O . LEU C 1 264 ? 26.396 85.370 16.507 1.00 21.58 252 LEU C O 1
ATOM 7479 N N . VAL C 1 265 ? 28.235 84.457 15.650 1.00 20.88 253 VAL C N 1
ATOM 7480 C CA . VAL C 1 265 ? 28.980 85.724 15.717 1.00 21.80 253 VAL C CA 1
ATOM 7481 C C . VAL C 1 265 ? 28.222 86.806 14.933 1.00 21.21 253 VAL C C 1
ATOM 7482 O O . VAL C 1 265 ? 27.978 87.938 15.413 1.00 22.88 253 VAL C O 1
ATOM 7486 N N . ASP C 1 266 ? 27.788 86.443 13.730 1.00 21.56 254 ASP C N 1
ATOM 7487 C CA . ASP C 1 266 ? 27.016 87.341 12.861 1.00 21.49 254 ASP C CA 1
ATOM 7488 C C . ASP C 1 266 ? 25.679 87.839 13.484 1.00 20.81 254 ASP C C 1
ATOM 7489 O O . ASP C 1 266 ? 25.107 88.777 12.988 1.00 20.38 254 ASP C O 1
ATOM 7494 N N . ARG C 1 267 ? 25.252 87.235 14.585 1.00 20.98 255 ARG C N 1
ATOM 7495 C CA . ARG C 1 267 ? 24.011 87.542 15.277 1.00 21.37 255 ARG C CA 1
ATOM 7496 C C . ARG C 1 267 ? 24.294 88.104 16.662 1.00 21.96 255 ARG C C 1
ATOM 7497 O O . ARG C 1 267 ? 23.368 88.403 17.413 1.00 22.26 255 ARG C O 1
ATOM 7505 N N . GLY C 1 268 ? 25.564 88.298 16.991 1.00 22.27 256 GLY C N 1
ATOM 7506 C CA . GLY C 1 268 ? 25.931 89.055 18.177 1.00 22.18 256 GLY C CA 1
ATOM 7507 C C . GLY C 1 268 ? 26.477 88.233 19.328 1.00 22.50 256 GLY C C 1
ATOM 7508 O O . GLY C 1 268 ? 26.615 88.759 20.425 1.00 23.24 256 GLY C O 1
ATOM 7509 N N . VAL C 1 269 ? 26.776 86.946 19.112 1.00 22.13 257 VAL C N 1
ATOM 7510 C CA . VAL C 1 269 ? 27.393 86.146 20.158 1.00 22.53 257 VAL C CA 1
ATOM 7511 C C . VAL C 1 269 ? 28.950 86.278 20.228 1.00 22.98 257 VAL C C 1
ATOM 7512 O O . VAL C 1 269 ? 29.652 86.276 19.209 1.00 23.12 257 VAL C O 1
ATOM 7516 N N . ASP C 1 270 ? 29.462 86.341 21.456 1.00 23.81 258 ASP C N 1
ATOM 7517 C CA . ASP C 1 270 ? 30.897 86.557 21.746 1.00 23.45 258 ASP C CA 1
ATOM 7518 C C . ASP C 1 270 ? 31.726 85.327 22.166 1.00 24.27 258 ASP C C 1
ATOM 7519 O O . ASP C 1 270 ? 32.925 85.296 21.935 1.00 23.86 258 ASP C O 1
ATOM 7524 N N . MET C 1 271 ? 31.095 84.368 22.835 1.00 23.43 259 MET C N 1
ATOM 7525 C CA . MET C 1 271 ? 31.758 83.256 23.441 1.00 24.81 259 MET C CA 1
ATOM 7526 C C . MET C 1 271 ? 31.103 81.934 23.003 1.00 22.72 259 MET C C 1
ATOM 7527 O O . MET C 1 271 ? 29.863 81.852 22.789 1.00 21.78 259 MET C O 1
ATOM 7532 N N . PHE C 1 272 ? 31.958 80.930 22.831 1.00 23.59 260 PHE C N 1
ATOM 7533 C CA . PHE C 1 272 ? 31.600 79.592 22.343 1.00 23.30 260 PHE C CA 1
ATOM 7534 C C . PHE C 1 272 ? 32.399 78.469 22.984 1.00 23.74 260 PHE C C 1
ATOM 7535 O O . PHE C 1 272 ? 33.502 78.691 23.426 1.00 23.41 260 PHE C O 1
ATOM 7543 N N . ASP C 1 273 ? 31.819 77.276 23.041 1.00 24.40 261 ASP C N 1
ATOM 7544 C CA . ASP C 1 273 ? 32.528 76.084 23.505 1.00 26.02 261 ASP C CA 1
ATOM 7545 C C . ASP C 1 273 ? 32.025 74.835 22.785 1.00 26.65 261 ASP C C 1
ATOM 7546 O O . ASP C 1 273 ? 30.889 74.768 22.355 1.00 26.36 261 ASP C O 1
ATOM 7551 N N . SER C 1 274 ? 32.893 73.845 22.677 1.00 26.72 262 SER C N 1
ATOM 7552 C CA . SER C 1 274 ? 32.483 72.535 22.220 1.00 27.65 262 SER C CA 1
ATOM 7553 C C . SER C 1 274 ? 33.543 71.489 22.511 1.00 27.32 262 SER C C 1
ATOM 7554 O O . SER C 1 274 ? 34.717 71.778 22.440 1.00 26.03 262 SER C O 1
ATOM 7557 N N . VAL C 1 275 ? 33.107 70.258 22.806 1.00 28.76 263 VAL C N 1
ATOM 7558 C CA . VAL C 1 275 ? 34.017 69.105 22.739 1.00 29.44 263 VAL C CA 1
ATOM 7559 C C . VAL C 1 275 ? 34.310 68.678 21.298 1.00 30.68 263 VAL C C 1
ATOM 7560 O O . VAL C 1 275 ? 35.169 67.842 21.092 1.00 30.87 263 VAL C O 1
ATOM 7564 N N . PHE C 1 276 ? 33.614 69.241 20.301 1.00 31.17 264 PHE C N 1
ATOM 7565 C CA . PHE C 1 276 ? 33.747 68.809 18.900 1.00 32.02 264 PHE C CA 1
ATOM 7566 C C . PHE C 1 276 ? 35.196 68.660 18.352 1.00 31.13 264 PHE C C 1
ATOM 7567 O O . PHE C 1 276 ? 35.521 67.628 17.847 1.00 32.08 264 PHE C O 1
ATOM 7575 N N . PRO C 1 277 ? 36.058 69.682 18.472 1.00 30.68 265 PRO C N 1
ATOM 7576 C CA . PRO C 1 277 ? 37.414 69.641 17.922 1.00 30.43 265 PRO C CA 1
ATOM 7577 C C . PRO C 1 277 ? 38.316 68.549 18.503 1.00 29.41 265 PRO C C 1
ATOM 7578 O O . PRO C 1 277 ? 39.064 67.901 17.752 1.00 28.86 265 PRO C O 1
ATOM 7582 N N . THR C 1 278 ? 38.223 68.342 19.820 1.00 27.22 266 THR C N 1
ATOM 7583 C CA . THR C 1 278 ? 39.039 67.330 20.513 1.00 26.78 266 THR C CA 1
ATOM 7584 C C . THR C 1 278 ? 38.494 65.901 20.270 1.00 26.17 266 THR C C 1
ATOM 7585 O O . THR C 1 278 ? 39.242 64.953 19.967 1.00 25.37 266 THR C O 1
ATOM 7589 N N . ARG C 1 279 ? 37.188 65.743 20.449 1.00 26.35 267 ARG C N 1
ATOM 7590 C CA . ARG C 1 279 ? 36.540 64.493 20.198 1.00 27.68 267 ARG C CA 1
ATOM 7591 C C . ARG C 1 279 ? 36.718 64.010 18.772 1.00 27.54 267 ARG C C 1
ATOM 7592 O O . ARG C 1 279 ? 36.957 62.826 18.579 1.00 26.66 267 ARG C O 1
ATOM 7596 N N . ILE C 1 280 ? 36.570 64.870 17.770 1.00 26.12 268 ILE C N 1
ATOM 7597 C CA . ILE C 1 280 ? 36.696 64.382 16.400 1.00 27.54 268 ILE C CA 1
ATOM 7598 C C . ILE C 1 280 ? 38.168 64.097 16.039 1.00 25.68 268 ILE C C 1
ATOM 7599 O O . ILE C 1 280 ? 38.430 63.238 15.216 1.00 25.88 268 ILE C O 1
ATOM 7604 N N . ALA C 1 281 ? 39.098 64.807 16.663 1.00 25.09 269 ALA C N 1
ATOM 7605 C CA . ALA C 1 281 ? 40.540 64.488 16.554 1.00 25.26 269 ALA C CA 1
ATOM 7606 C C . ALA C 1 281 ? 40.823 63.059 16.955 1.00 24.79 269 ALA C C 1
ATOM 7607 O O . ALA C 1 281 ? 41.510 62.302 16.248 1.00 26.79 269 ALA C O 1
ATOM 7609 N N . ARG C 1 282 ? 40.257 62.625 18.073 1.00 25.95 270 ARG C N 1
ATOM 7610 C CA . ARG C 1 282 ? 40.445 61.259 18.535 1.00 27.18 270 ARG C CA 1
ATOM 7611 C C . ARG C 1 282 ? 39.856 60.177 17.623 1.00 27.59 270 ARG C C 1
ATOM 7612 O O . ARG C 1 282 ? 40.291 59.019 17.641 1.00 29.72 270 ARG C O 1
ATOM 7620 N N . HIS C 1 283 ? 38.832 60.541 16.887 1.00 28.73 271 HIS C N 1
ATOM 7621 C CA . HIS C 1 283 ? 38.272 59.743 15.817 1.00 29.75 271 HIS C CA 1
ATOM 7622 C C . HIS C 1 283 ? 39.008 59.796 14.491 1.00 28.64 271 HIS C C 1
ATOM 7623 O O . HIS C 1 283 ? 38.596 59.136 13.564 1.00 29.91 271 HIS C O 1
ATOM 7630 N N . GLY C 1 284 ? 40.035 60.636 14.374 1.00 26.42 272 GLY C N 1
ATOM 7631 C CA . GLY C 1 284 ? 40.860 60.685 13.181 1.00 26.58 272 GLY C CA 1
ATOM 7632 C C . GLY C 1 284 ? 40.582 61.799 12.173 1.00 25.63 272 GLY C C 1
ATOM 7633 O O . GLY C 1 284 ? 41.061 61.736 11.077 1.00 26.16 272 GLY C O 1
ATOM 7634 N N . THR C 1 285 ? 39.783 62.786 12.536 1.00 25.26 273 THR C N 1
ATOM 7635 C CA . THR C 1 285 ? 39.382 63.861 11.620 1.00 25.10 273 THR C CA 1
ATOM 7636 C C . THR C 1 285 ? 40.026 65.128 12.067 1.00 25.37 273 THR C C 1
ATOM 7637 O O . THR C 1 285 ? 39.974 65.475 13.236 1.00 24.42 273 THR C O 1
ATOM 7641 N N . ALA C 1 286 ? 40.673 65.802 11.110 1.00 26.07 274 ALA C N 1
ATOM 7642 C CA . ALA C 1 286 ? 41.232 67.115 11.296 1.00 26.00 274 ALA C CA 1
ATOM 7643 C C . ALA C 1 286 ? 40.278 68.183 10.766 1.00 25.21 274 ALA C C 1
ATOM 7644 O O . ALA C 1 286 ? 39.615 68.018 9.763 1.00 25.96 274 ALA C O 1
ATOM 7646 N N . LEU C 1 287 ? 40.231 69.285 11.493 1.00 26.49 275 LEU C N 1
ATOM 7647 C CA . LEU C 1 287 ? 39.582 70.519 11.060 1.00 25.69 275 LEU C CA 1
ATOM 7648 C C . LEU C 1 287 ? 40.593 71.403 10.353 1.00 26.54 275 LEU C C 1
ATOM 7649 O O . LEU C 1 287 ? 41.590 71.787 10.964 1.00 27.58 275 LEU C O 1
ATOM 7654 N N . THR C 1 288 ? 40.357 71.692 9.072 1.00 26.54 276 THR C N 1
ATOM 7655 C CA . THR C 1 288 ? 41.311 72.451 8.281 1.00 27.54 276 THR C CA 1
ATOM 7656 C C . THR C 1 288 ? 40.604 73.634 7.631 1.00 27.76 276 THR C C 1
ATOM 7657 O O . THR C 1 288 ? 39.378 73.739 7.649 1.00 28.04 276 THR C O 1
ATOM 7661 N N . TRP C 1 289 ? 41.383 74.496 6.992 1.00 28.44 277 TRP C N 1
ATOM 7662 C CA . TRP C 1 289 ? 40.803 75.614 6.314 1.00 29.15 277 TRP C CA 1
ATOM 7663 C C . TRP C 1 289 ? 40.055 75.156 5.071 1.00 29.73 277 TRP C C 1
ATOM 7664 O O . TRP C 1 289 ? 39.344 75.925 4.468 1.00 29.23 277 TRP C O 1
ATOM 7675 N N . ASN C 1 290 ? 40.183 73.889 4.701 1.00 29.76 278 ASN C N 1
ATOM 7676 C CA . ASN C 1 290 ? 39.439 73.354 3.579 1.00 30.20 278 ASN C CA 1
ATOM 7677 C C . ASN C 1 290 ? 38.327 72.425 4.028 1.00 28.33 278 ASN C C 1
ATOM 7678 O O . ASN C 1 290 ? 37.799 71.661 3.235 1.00 29.31 278 ASN C O 1
ATOM 7683 N N . GLY C 1 291 ? 37.916 72.536 5.272 1.00 27.37 279 GLY C N 1
ATOM 7684 C CA . GLY C 1 291 ? 36.954 71.616 5.843 1.00 26.29 279 GLY C CA 1
ATOM 7685 C C . GLY C 1 291 ? 37.593 70.450 6.595 1.00 26.39 279 GLY C C 1
ATOM 7686 O O . GLY C 1 291 ? 38.817 70.394 6.851 1.00 25.20 279 GLY C O 1
ATOM 7687 N N . LYS C 1 292 ? 36.750 69.491 6.931 1.00 25.84 280 LYS C N 1
ATOM 7688 C CA . LYS C 1 292 ? 37.195 68.297 7.650 1.00 26.30 280 LYS C CA 1
ATOM 7689 C C . LYS C 1 292 ? 38.090 67.471 6.717 1.00 25.85 280 LYS C C 1
ATOM 7690 O O . LYS C 1 292 ? 37.784 67.382 5.515 1.00 26.55 280 LYS C O 1
ATOM 7696 N N . LEU C 1 293 ? 39.170 66.912 7.265 1.00 26.24 281 LEU C N 1
ATOM 7697 C CA . LEU C 1 293 ? 40.049 65.947 6.606 1.00 25.90 281 LEU C CA 1
ATOM 7698 C C . LEU C 1 293 ? 40.029 64.660 7.409 1.00 24.76 281 LEU C C 1
ATOM 7699 O O . LEU C 1 293 ? 40.344 64.636 8.600 1.00 24.91 281 LEU C O 1
ATOM 7704 N N . ASN C 1 294 ? 39.599 63.587 6.782 1.00 24.17 282 ASN C N 1
ATOM 7705 C CA . ASN C 1 294 ? 39.566 62.325 7.494 1.00 24.67 282 ASN C CA 1
ATOM 7706 C C . ASN C 1 294 ? 40.902 61.583 7.303 1.00 24.02 282 ASN C C 1
ATOM 7707 O O . ASN C 1 294 ? 41.126 60.995 6.229 1.00 24.50 282 ASN C O 1
ATOM 7712 N N . LEU C 1 295 ? 41.754 61.636 8.309 1.00 24.06 283 LEU C N 1
ATOM 7713 C CA . LEU C 1 295 ? 43.113 61.057 8.185 1.00 24.61 283 LEU C CA 1
ATOM 7714 C C . LEU C 1 295 ? 43.077 59.512 8.022 1.00 24.75 283 LEU C C 1
ATOM 7715 O O . LEU C 1 295 ? 44.018 58.938 7.566 1.00 26.37 283 LEU C O 1
ATOM 7720 N N . LYS C 1 296 ? 41.979 58.881 8.381 1.00 24.63 284 LYS C N 1
ATOM 7721 C CA . LYS C 1 296 ? 41.838 57.448 8.242 1.00 24.60 284 LYS C CA 1
ATOM 7722 C C . LYS C 1 296 ? 41.550 57.081 6.807 1.00 24.28 284 LYS C C 1
ATOM 7723 O O . LYS C 1 296 ? 41.741 55.965 6.441 1.00 24.18 284 LYS C O 1
ATOM 7729 N N . ALA C 1 297 ? 41.147 58.036 5.953 1.00 24.58 285 ALA C N 1
ATOM 7730 C CA . ALA C 1 297 ? 40.858 57.734 4.560 1.00 23.22 285 ALA C CA 1
ATOM 7731 C C . ALA C 1 297 ? 42.136 57.373 3.824 1.00 23.87 285 ALA C C 1
ATOM 7732 O O . ALA C 1 297 ? 43.193 57.885 4.105 1.00 22.80 285 ALA C O 1
ATOM 7734 N N . SER C 1 298 ? 42.013 56.567 2.796 1.00 24.22 286 SER C N 1
ATOM 7735 C CA . SER C 1 298 ? 43.197 56.032 2.140 1.00 26.67 286 SER C CA 1
ATOM 7736 C C . SER C 1 298 ? 43.873 57.058 1.229 1.00 25.48 286 SER C C 1
ATOM 7737 O O . SER C 1 298 ? 45.035 56.913 0.886 1.00 26.90 286 SER C O 1
ATOM 7740 N N . TYR C 1 299 ? 43.209 58.159 0.932 1.00 24.70 287 TYR C N 1
ATOM 7741 C CA . TYR C 1 299 ? 43.859 59.203 0.165 1.00 24.46 287 TYR C CA 1
ATOM 7742 C C . TYR C 1 299 ? 44.936 59.958 0.964 1.00 24.65 287 TYR C C 1
ATOM 7743 O O . TYR C 1 299 ? 45.443 60.951 0.503 1.00 23.80 287 TYR C O 1
ATOM 7752 N N . ASN C 1 300 ? 45.217 59.506 2.174 1.00 23.89 288 ASN C N 1
ATOM 7753 C CA . ASN C 1 300 ? 46.288 60.032 3.027 1.00 24.55 288 ASN C CA 1
ATOM 7754 C C . ASN C 1 300 ? 47.499 59.097 3.112 1.00 25.03 288 ASN C C 1
ATOM 7755 O O . ASN C 1 300 ? 48.581 59.504 3.535 1.00 24.23 288 ASN C O 1
ATOM 7760 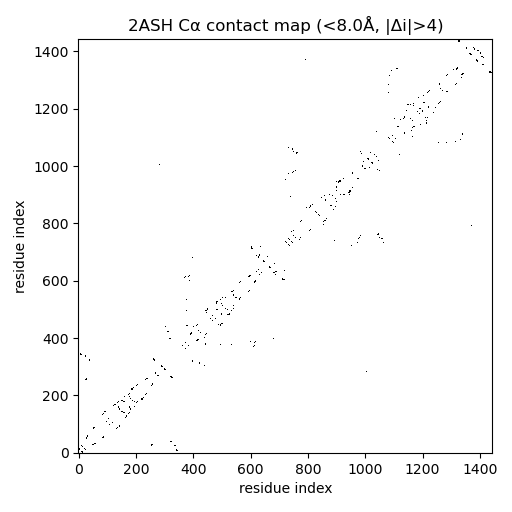N N . LYS C 1 301 ? 47.302 57.851 2.703 1.00 25.13 289 LYS C N 1
ATOM 7761 C CA . LYS C 1 301 ? 48.255 56.776 2.955 1.00 25.15 289 LYS C CA 1
ATOM 7762 C C . LYS C 1 301 ? 49.677 57.097 2.444 1.00 23.94 289 LYS C C 1
ATOM 7763 O O . LYS C 1 301 ? 50.658 56.699 3.056 1.00 24.12 289 LYS C O 1
ATOM 7768 N N . ARG C 1 302 ? 49.762 57.778 1.299 1.00 25.02 290 ARG C N 1
ATOM 7769 C CA . ARG C 1 302 ? 51.058 58.098 0.693 1.00 25.70 290 ARG C CA 1
ATOM 7770 C C . ARG C 1 302 ? 51.304 59.598 0.548 1.00 25.71 290 ARG C C 1
ATOM 7771 O O . ARG C 1 302 ? 52.199 60.010 -0.207 1.00 25.22 290 ARG C O 1
ATOM 7779 N N . SER C 1 303 ? 50.524 60.396 1.274 1.00 24.70 291 SER C N 1
ATOM 7780 C CA . SER C 1 303 ? 50.586 61.835 1.173 1.00 24.51 291 SER C CA 1
ATOM 7781 C C . SER C 1 303 ? 51.804 62.407 1.952 1.00 24.65 291 SER C C 1
ATOM 7782 O O . SER C 1 303 ? 52.006 62.153 3.127 1.00 23.18 291 SER C O 1
ATOM 7785 N N . LEU C 1 304 ? 52.594 63.204 1.269 1.00 24.07 292 LEU C N 1
ATOM 7786 C CA . LEU C 1 304 ? 53.770 63.823 1.914 1.00 25.18 292 LEU C CA 1
ATOM 7787 C C . LEU C 1 304 ? 53.390 65.231 2.391 1.00 25.36 292 LEU C C 1
ATOM 7788 O O . LEU C 1 304 ? 54.252 66.014 2.767 1.00 26.13 292 LEU C O 1
ATOM 7793 N N . GLU C 1 305 ? 52.101 65.538 2.379 1.00 24.78 293 GLU C N 1
ATOM 7794 C CA . GLU C 1 305 ? 51.612 66.873 2.728 1.00 24.51 293 GLU C CA 1
ATOM 7795 C C . GLU C 1 305 ? 51.275 66.965 4.238 1.00 24.53 293 GLU C C 1
ATOM 7796 O O . GLU C 1 305 ? 50.957 65.980 4.850 1.00 22.85 293 GLU C O 1
ATOM 7802 N N . PRO C 1 306 ? 51.352 68.176 4.812 1.00 23.92 294 PRO C N 1
ATOM 7803 C CA . PRO C 1 306 ? 50.862 68.401 6.162 1.00 25.04 294 PRO C CA 1
ATOM 7804 C C . PRO C 1 306 ? 49.310 68.297 6.234 1.00 24.79 294 PRO C C 1
ATOM 7805 O O . PRO C 1 306 ? 48.626 68.376 5.218 1.00 22.38 294 PRO C O 1
ATOM 7809 N N . VAL C 1 307 ? 48.789 68.111 7.431 1.00 23.95 295 VAL C N 1
ATOM 7810 C CA . VAL C 1 307 ? 47.322 68.144 7.653 1.00 26.36 295 VAL C CA 1
ATOM 7811 C C . VAL C 1 307 ? 46.716 69.417 7.014 1.00 26.29 295 VAL C C 1
ATOM 7812 O O . VAL C 1 307 ? 45.724 69.345 6.250 1.00 26.22 295 VAL C O 1
ATOM 7816 N N . ASP C 1 308 ? 47.337 70.571 7.275 1.00 26.91 296 ASP C N 1
ATOM 7817 C CA . ASP C 1 308 ? 46.840 71.854 6.733 1.00 29.00 296 ASP C CA 1
ATOM 7818 C C . ASP C 1 308 ? 48.017 72.673 6.223 1.00 28.75 296 ASP C C 1
ATOM 7819 O O . ASP C 1 308 ? 48.871 73.041 7.004 1.00 30.83 296 ASP C O 1
ATOM 7824 N N . GLU C 1 309 ? 48.057 72.962 4.920 1.00 29.57 297 GLU C N 1
ATOM 7825 C CA . GLU C 1 309 ? 49.132 73.793 4.308 1.00 30.13 297 GLU C CA 1
ATOM 7826 C C . GLU C 1 309 ? 49.169 75.246 4.845 1.00 29.59 297 GLU C C 1
ATOM 7827 O O . GLU C 1 309 ? 50.162 75.943 4.659 1.00 30.67 297 GLU C O 1
ATOM 7829 N N . ARG C 1 310 ? 48.117 75.673 5.534 1.00 28.83 298 ARG C N 1
ATOM 7830 C CA . ARG C 1 310 ? 48.026 77.032 6.066 1.00 28.52 298 ARG C CA 1
ATOM 7831 C C . ARG C 1 310 ? 48.111 77.061 7.589 1.00 27.81 298 ARG C C 1
ATOM 7832 O O . ARG C 1 310 ? 47.710 78.014 8.191 1.00 26.37 298 ARG C O 1
ATOM 7840 N N . CYS C 1 311 ? 48.642 76.003 8.216 1.00 27.32 299 CYS C N 1
ATOM 7841 C CA . CYS C 1 311 ? 48.684 75.910 9.662 1.00 26.93 299 CYS C CA 1
ATOM 7842 C C . CYS C 1 311 ? 50.130 75.899 10.162 1.00 27.79 299 CYS C C 1
ATOM 7843 O O . CYS C 1 311 ? 50.976 75.201 9.644 1.00 26.03 299 CYS C O 1
ATOM 7846 N N . GLY C 1 312 ? 50.399 76.710 11.165 1.00 27.43 300 GLY C N 1
ATOM 7847 C CA . GLY C 1 312 ? 51.690 76.717 11.775 1.00 28.29 300 GLY C CA 1
ATOM 7848 C C . GLY C 1 312 ? 51.930 75.783 12.954 1.00 27.08 300 GLY C C 1
ATOM 7849 O O . GLY C 1 312 ? 52.979 75.902 13.592 1.00 30.60 300 GLY C O 1
ATOM 7850 N N . CYS C 1 313 ? 51.012 74.896 13.271 1.00 26.45 301 CYS C N 1
ATOM 7851 C CA . CYS C 1 313 ? 51.072 74.117 14.514 1.00 25.46 301 CYS C CA 1
ATOM 7852 C C . CYS C 1 313 ? 52.154 73.058 14.430 1.00 25.21 301 CYS C C 1
ATOM 7853 O O . CYS C 1 313 ? 52.692 72.808 13.373 1.00 24.23 301 CYS C O 1
ATOM 7856 N N . TYR C 1 314 ? 52.491 72.464 15.576 1.00 25.60 302 TYR C N 1
ATOM 7857 C CA . TYR C 1 314 ? 53.543 71.470 15.687 1.00 24.41 302 TYR C CA 1
ATOM 7858 C C . TYR C 1 314 ? 53.295 70.313 14.746 1.00 23.69 302 TYR C C 1
ATOM 7859 O O . TYR C 1 314 ? 54.217 69.782 14.098 1.00 23.82 302 TYR C O 1
ATOM 7868 N N . THR C 1 315 ? 52.057 69.863 14.703 1.00 22.90 303 THR C N 1
ATOM 7869 C CA . THR C 1 315 ? 51.690 68.734 13.882 1.00 23.72 303 THR C CA 1
ATOM 7870 C C . THR C 1 315 ? 51.970 69.014 12.392 1.00 23.98 303 THR C C 1
ATOM 7871 O O . THR C 1 315 ? 52.514 68.177 11.694 1.00 24.92 303 THR C O 1
ATOM 7875 N N . CYS C 1 316 ? 51.597 70.183 11.945 1.00 25.48 304 CYS C N 1
ATOM 7876 C CA . CYS C 1 316 ? 51.671 70.545 10.516 1.00 26.60 304 CYS C CA 1
ATOM 7877 C C . CYS C 1 316 ? 53.102 70.901 10.139 1.00 27.04 304 CYS C C 1
ATOM 7878 O O . CYS C 1 316 ? 53.491 70.686 8.994 1.00 26.84 304 CYS C O 1
ATOM 7881 N N . LYS C 1 317 ? 53.903 71.352 11.110 1.00 26.70 305 LYS C N 1
ATOM 7882 C CA . LYS C 1 317 ? 55.296 71.635 10.837 1.00 27.28 305 LYS C CA 1
ATOM 7883 C C . LYS C 1 317 ? 56.118 70.356 10.666 1.00 26.69 305 LYS C C 1
ATOM 7884 O O . LYS C 1 317 ? 57.051 70.331 9.905 1.00 26.43 305 LYS C O 1
ATOM 7890 N N . ASN C 1 318 ? 55.788 69.293 11.393 1.00 26.52 306 ASN C N 1
ATOM 7891 C CA . ASN C 1 318 ? 56.702 68.186 11.543 1.00 26.02 306 ASN C CA 1
ATOM 7892 C C . ASN C 1 318 ? 56.312 66.859 10.866 1.00 25.94 306 ASN C C 1
ATOM 7893 O O . ASN C 1 318 ? 57.146 65.948 10.754 1.00 26.38 306 ASN C O 1
ATOM 7898 N N . PHE C 1 319 ? 55.032 66.696 10.559 1.00 26.15 307 PHE C N 1
ATOM 7899 C CA . PHE C 1 319 ? 54.513 65.404 10.147 1.00 24.76 307 PHE C CA 1
ATOM 7900 C C . PHE C 1 319 ? 53.701 65.444 8.864 1.00 25.00 307 PHE C C 1
ATOM 7901 O O . PHE C 1 319 ? 53.065 66.442 8.502 1.00 25.82 307 PHE C O 1
ATOM 7909 N N . THR C 1 320 ? 53.691 64.298 8.197 1.00 24.19 308 THR C N 1
ATOM 7910 C CA . THR C 1 320 ? 52.881 64.118 7.026 1.00 25.16 308 THR C CA 1
ATOM 7911 C C . THR C 1 320 ? 51.555 63.417 7.305 1.00 23.75 308 THR C C 1
ATOM 7912 O O . THR C 1 320 ? 51.415 62.658 8.223 1.00 24.87 308 THR C O 1
ATOM 7916 N N . ARG C 1 321 ? 50.610 63.654 6.410 1.00 24.16 309 ARG C N 1
ATOM 7917 C CA . ARG C 1 321 ? 49.341 62.900 6.384 1.00 24.37 309 ARG C CA 1
ATOM 7918 C C . ARG C 1 321 ? 49.534 61.392 6.312 1.00 23.80 309 ARG C C 1
ATOM 7919 O O . ARG C 1 321 ? 48.886 60.605 7.038 1.00 25.47 309 ARG C O 1
ATOM 7927 N N . SER C 1 322 ? 50.526 60.966 5.545 1.00 23.97 310 SER C N 1
ATOM 7928 C CA . SER C 1 322 ? 50.961 59.540 5.586 1.00 24.05 310 SER C CA 1
ATOM 7929 C C . SER C 1 322 ? 51.284 59.014 6.976 1.00 23.92 310 SER C C 1
ATOM 7930 O O . SER C 1 322 ? 50.766 57.978 7.381 1.00 24.00 310 SER C O 1
ATOM 7933 N N . TYR C 1 323 ? 52.112 59.732 7.735 1.00 24.41 311 TYR C N 1
ATOM 7934 C CA . TYR C 1 323 ? 52.497 59.306 9.021 1.00 24.28 311 TYR C CA 1
ATOM 7935 C C . TYR C 1 323 ? 51.312 59.230 9.962 1.00 23.51 311 TYR C C 1
ATOM 7936 O O . TYR C 1 323 ? 51.152 58.226 10.701 1.00 22.81 311 TYR C O 1
ATOM 7945 N N . ILE C 1 324 ? 50.485 60.262 9.907 1.00 23.72 312 ILE C N 1
ATOM 7946 C CA . ILE C 1 324 ? 49.306 60.337 10.800 1.00 24.15 312 ILE C CA 1
ATOM 7947 C C . ILE C 1 324 ? 48.328 59.235 10.477 1.00 23.14 312 ILE C C 1
ATOM 7948 O O . ILE C 1 324 ? 47.856 58.545 11.361 1.00 23.16 312 ILE C O 1
ATOM 7953 N N . HIS C 1 325 ? 48.091 59.006 9.210 1.00 22.73 313 HIS C N 1
ATOM 7954 C CA . HIS C 1 325 ? 47.272 57.878 8.754 1.00 22.36 313 HIS C CA 1
ATOM 7955 C C . HIS C 1 325 ? 47.798 56.512 9.312 1.00 22.66 313 HIS C C 1
ATOM 7956 O O . HIS C 1 325 ? 47.032 55.665 9.795 1.00 19.75 313 HIS C O 1
ATOM 7963 N N . HIS C 1 326 ? 49.114 56.318 9.216 1.00 23.26 314 HIS C N 1
ATOM 7964 C CA . HIS C 1 326 ? 49.815 55.176 9.802 1.00 22.26 314 HIS C CA 1
ATOM 7965 C C . HIS C 1 326 ? 49.590 55.019 11.313 1.00 23.03 314 HIS C C 1
ATOM 7966 O O . HIS C 1 326 ? 49.257 53.943 11.798 1.00 22.11 314 HIS C O 1
ATOM 7973 N N . LEU C 1 327 ? 49.686 56.112 12.043 1.00 22.41 315 LEU C N 1
ATOM 7974 C CA . LEU C 1 327 ? 49.453 56.067 13.470 1.00 22.65 315 LEU C CA 1
ATOM 7975 C C . LEU C 1 327 ? 48.046 55.587 13.792 1.00 23.41 315 LEU C C 1
ATOM 7976 O O . LEU C 1 327 ? 47.876 54.753 14.635 1.00 24.47 315 LEU C O 1
ATOM 7981 N N . PHE C 1 328 ? 47.043 56.124 13.124 1.00 23.52 316 PHE C N 1
ATOM 7982 C CA . PHE C 1 328 ? 45.679 55.633 13.327 1.00 23.83 316 PHE C CA 1
ATOM 7983 C C . PHE C 1 328 ? 45.474 54.199 12.867 1.00 24.47 316 PHE C C 1
ATOM 7984 O O . PHE C 1 328 ? 44.802 53.423 13.525 1.00 24.90 316 PHE C O 1
ATOM 7992 N N . ASP C 1 329 ? 46.098 53.822 11.762 1.00 24.59 317 ASP C N 1
ATOM 7993 C CA . ASP C 1 329 ? 46.113 52.412 11.287 1.00 25.23 317 ASP C CA 1
ATOM 7994 C C . ASP C 1 329 ? 46.643 51.448 12.347 1.00 24.97 317 ASP C C 1
ATOM 7995 O O . ASP C 1 329 ? 46.139 50.331 12.535 1.00 25.47 317 ASP C O 1
ATOM 8000 N N . ARG C 1 330 ? 47.656 51.886 13.072 1.00 25.07 318 ARG C N 1
ATOM 8001 C CA . ARG C 1 330 ? 48.309 51.044 14.046 1.00 25.38 318 ARG C CA 1
ATOM 8002 C C . ARG C 1 330 ? 47.758 51.176 15.421 1.00 25.31 318 ARG C C 1
ATOM 8003 O O . ARG C 1 330 ? 48.295 50.567 16.328 1.00 25.84 318 ARG C O 1
ATOM 8011 N N . GLY C 1 331 ? 46.752 52.022 15.646 1.00 26.34 319 GLY C N 1
ATOM 8012 C CA . GLY C 1 331 ? 46.204 52.186 16.995 1.00 25.25 319 GLY C CA 1
ATOM 8013 C C . GLY C 1 331 ? 47.036 53.030 17.944 1.00 25.37 319 GLY C C 1
ATOM 8014 O O . GLY C 1 331 ? 46.910 52.891 19.144 1.00 26.58 319 GLY C O 1
ATOM 8015 N N . GLU C 1 332 ? 47.894 53.881 17.420 1.00 25.00 320 GLU C N 1
ATOM 8016 C CA . GLU C 1 332 ? 48.810 54.662 18.217 1.00 25.39 320 GLU C CA 1
ATOM 8017 C C . GLU C 1 332 ? 48.089 55.910 18.676 1.00 24.24 320 GLU C C 1
ATOM 8018 O O . GLU C 1 332 ? 47.625 56.676 17.866 1.00 23.10 320 GLU C O 1
ATOM 8024 N N . VAL C 1 333 ? 47.996 56.076 19.976 1.00 23.33 321 VAL C N 1
ATOM 8025 C CA . VAL C 1 333 ? 47.352 57.251 20.592 1.00 24.09 321 VAL C CA 1
ATOM 8026 C C . VAL C 1 333 ? 48.031 58.556 20.228 1.00 23.77 321 VAL C C 1
ATOM 8027 O O . VAL C 1 333 ? 47.399 59.602 20.206 1.00 22.49 321 VAL C O 1
ATOM 8031 N N . LEU C 1 334 ? 49.301 58.484 19.846 1.00 23.53 322 LEU C N 1
ATOM 8032 C CA . LEU C 1 334 ? 49.982 59.631 19.314 1.00 24.45 322 LEU C CA 1
ATOM 8033 C C . LEU C 1 334 ? 49.244 60.299 18.134 1.00 24.09 322 LEU C C 1
ATOM 8034 O O . LEU C 1 334 ? 49.286 61.484 17.989 1.00 24.24 322 LEU C O 1
ATOM 8039 N N . GLY C 1 335 ? 48.616 59.519 17.256 1.00 24.60 323 GLY C N 1
ATOM 8040 C CA . GLY C 1 335 ? 47.896 60.102 16.149 1.00 23.92 323 GLY C CA 1
ATOM 8041 C C . GLY C 1 335 ? 46.762 60.995 16.675 1.00 24.14 323 GLY C C 1
ATOM 8042 O O . GLY C 1 335 ? 46.492 62.076 16.117 1.00 22.99 323 GLY C O 1
ATOM 8043 N N . GLN C 1 336 ? 46.074 60.528 17.727 1.00 23.85 324 GLN C N 1
ATOM 8044 C CA . GLN C 1 336 ? 45.016 61.339 18.374 1.00 24.47 324 GLN C CA 1
ATOM 8045 C C . GLN C 1 336 ? 45.530 62.602 19.038 1.00 24.47 324 GLN C C 1
ATOM 8046 O O . GLN C 1 336 ? 44.921 63.644 18.930 1.00 23.87 324 GLN C O 1
ATOM 8052 N N . ILE C 1 337 ? 46.677 62.508 19.704 1.00 23.71 325 ILE C N 1
ATOM 8053 C CA . ILE C 1 337 ? 47.349 63.633 20.334 1.00 23.27 325 ILE C CA 1
ATOM 8054 C C . ILE C 1 337 ? 47.694 64.676 19.281 1.00 22.81 325 ILE C C 1
ATOM 8055 O O . ILE C 1 337 ? 47.426 65.828 19.447 1.00 23.99 325 ILE C O 1
ATOM 8060 N N . LEU C 1 338 ? 48.294 64.232 18.190 1.00 24.74 326 LEU C N 1
ATOM 8061 C CA . LEU C 1 338 ? 48.669 65.115 17.073 1.00 24.57 326 LEU C CA 1
ATOM 8062 C C . LEU C 1 338 ? 47.490 65.900 16.450 1.00 24.19 326 LEU C C 1
ATOM 8063 O O . LEU C 1 338 ? 47.579 67.095 16.246 1.00 23.53 326 LEU C O 1
ATOM 8068 N N . LEU C 1 339 ? 46.387 65.216 16.226 1.00 23.82 327 LEU C N 1
ATOM 8069 C CA . LEU C 1 339 ? 45.208 65.835 15.689 1.00 23.61 327 LEU C CA 1
ATOM 8070 C C . LEU C 1 339 ? 44.478 66.694 16.705 1.00 24.25 327 LEU C C 1
ATOM 8071 O O . LEU C 1 339 ? 43.850 67.663 16.324 1.00 25.64 327 LEU C O 1
ATOM 8076 N N . THR C 1 340 ? 44.569 66.391 17.994 1.00 25.06 328 THR C N 1
ATOM 8077 C CA . THR C 1 340 ? 43.997 67.251 19.026 1.00 24.72 328 THR C CA 1
ATOM 8078 C C . THR C 1 340 ? 44.753 68.574 19.063 1.00 24.79 328 THR C C 1
ATOM 8079 O O . THR C 1 340 ? 44.143 69.649 19.034 1.00 23.63 328 THR C O 1
ATOM 8083 N N . ILE C 1 341 ? 46.087 68.506 19.039 1.00 25.23 329 ILE C N 1
ATOM 8084 C CA . ILE C 1 341 ? 46.931 69.713 18.954 1.00 24.79 329 ILE C CA 1
ATOM 8085 C C . ILE C 1 341 ? 46.541 70.553 17.718 1.00 23.68 329 ILE C C 1
ATOM 8086 O O . ILE C 1 341 ? 46.304 71.805 17.795 1.00 24.69 329 ILE C O 1
ATOM 8091 N N . HIS C 1 342 ? 46.431 69.887 16.583 1.00 24.75 330 HIS C N 1
ATOM 8092 C CA . HIS C 1 342 ? 46.083 70.578 15.376 1.00 24.46 330 HIS C CA 1
ATOM 8093 C C . HIS C 1 342 ? 44.682 71.211 15.443 1.00 23.84 330 HIS C C 1
ATOM 8094 O O . HIS C 1 342 ? 44.496 72.395 15.165 1.00 25.48 330 HIS C O 1
ATOM 8101 N N . ASN C 1 343 ? 43.694 70.422 15.803 1.00 25.26 331 ASN C N 1
ATOM 8102 C CA . ASN C 1 343 ? 42.328 70.914 15.911 1.00 24.36 331 ASN C CA 1
ATOM 8103 C C . ASN C 1 343 ? 42.095 72.057 16.868 1.00 25.28 331 ASN C C 1
ATOM 8104 O O . ASN C 1 343 ? 41.351 72.978 16.522 1.00 22.85 331 ASN C O 1
ATOM 8109 N N . ILE C 1 344 ? 42.759 72.046 18.023 1.00 25.14 332 ILE C N 1
ATOM 8110 C CA . ILE C 1 344 ? 42.705 73.225 18.894 1.00 25.09 332 ILE C CA 1
ATOM 8111 C C . ILE C 1 344 ? 43.433 74.418 18.293 1.00 25.37 332 ILE C C 1
ATOM 8112 O O . ILE C 1 344 ? 42.929 75.530 18.349 1.00 25.33 332 ILE C O 1
ATOM 8117 N N . ASN C 1 345 ? 44.594 74.206 17.679 1.00 25.24 333 ASN C N 1
ATOM 8118 C CA . ASN C 1 345 ? 45.236 75.277 16.946 1.00 25.32 333 ASN C CA 1
ATOM 8119 C C . ASN C 1 345 ? 44.327 75.908 15.887 1.00 24.17 333 ASN C C 1
ATOM 8120 O O . ASN C 1 345 ? 44.230 77.150 15.834 1.00 23.10 333 ASN C O 1
ATOM 8125 N N . PHE C 1 346 ? 43.641 75.069 15.109 1.00 23.14 334 PHE C N 1
ATOM 8126 C CA . PHE C 1 346 ? 42.748 75.522 14.085 1.00 24.57 334 PHE C CA 1
ATOM 8127 C C . PHE C 1 346 ? 41.600 76.376 14.709 1.00 24.05 334 PHE C C 1
ATOM 8128 O O . PHE C 1 346 ? 41.301 77.390 14.196 1.00 22.82 334 PHE C O 1
ATOM 8136 N N . MET C 1 347 ? 40.945 75.919 15.776 1.00 24.87 335 MET C N 1
ATOM 8137 C CA . MET C 1 347 ? 39.845 76.675 16.385 1.00 24.89 335 MET C CA 1
ATOM 8138 C C . MET C 1 347 ? 40.264 78.020 16.962 1.00 25.82 335 MET C C 1
ATOM 8139 O O . MET C 1 347 ? 39.522 79.007 16.858 1.00 24.09 335 MET C O 1
ATOM 8144 N N . ILE C 1 348 ? 41.415 78.069 17.627 1.00 26.12 336 ILE C N 1
ATOM 8145 C CA . ILE C 1 348 ? 41.901 79.335 18.152 1.00 26.14 336 ILE C CA 1
ATOM 8146 C C . ILE C 1 348 ? 42.257 80.254 16.978 1.00 26.12 336 ILE C C 1
ATOM 8147 O O . ILE C 1 348 ? 41.994 81.459 16.998 1.00 26.84 336 ILE C O 1
ATOM 8152 N N . SER C 1 349 ? 42.814 79.664 15.935 1.00 26.48 337 SER C N 1
ATOM 8153 C CA . SER C 1 349 ? 43.156 80.391 14.751 1.00 27.30 337 SER C CA 1
ATOM 8154 C C . SER C 1 349 ? 41.953 80.979 14.001 1.00 26.61 337 SER C C 1
ATOM 8155 O O . SER C 1 349 ? 41.983 82.125 13.556 1.00 28.19 337 SER C O 1
ATOM 8158 N N . LEU C 1 350 ? 40.907 80.164 13.850 1.00 26.86 338 LEU C N 1
ATOM 8159 C CA . LEU C 1 350 ? 39.648 80.566 13.226 1.00 25.79 338 LEU C CA 1
ATOM 8160 C C . LEU C 1 350 ? 39.092 81.826 13.872 1.00 25.75 338 LEU C C 1
ATOM 8161 O O . LEU C 1 350 ? 38.675 82.745 13.171 1.00 26.17 338 LEU C O 1
ATOM 8166 N N . MET C 1 351 ? 39.098 81.860 15.197 1.00 25.11 339 MET C N 1
ATOM 8167 C CA . MET C 1 351 ? 38.560 82.958 15.963 1.00 25.14 339 MET C CA 1
ATOM 8168 C C . MET C 1 351 ? 39.429 84.192 15.893 1.00 24.96 339 MET C C 1
ATOM 8169 O O . MET C 1 351 ? 38.921 85.309 15.994 1.00 25.72 339 MET C O 1
ATOM 8174 N N . LYS C 1 352 ? 40.735 83.988 15.744 1.00 24.62 340 LYS C N 1
ATOM 8175 C CA . LYS C 1 352 ? 41.706 85.071 15.520 1.00 25.30 340 LYS C CA 1
ATOM 8176 C C . LYS C 1 352 ? 41.359 85.734 14.187 1.00 24.86 340 LYS C C 1
ATOM 8177 O O . LYS C 1 352 ? 41.269 86.955 14.097 1.00 25.29 340 LYS C O 1
ATOM 8181 N N . GLU C 1 353 ? 41.112 84.928 13.167 1.00 25.56 341 GLU C N 1
ATOM 8182 C CA . GLU C 1 353 ? 40.676 85.419 11.855 1.00 26.58 341 GLU C CA 1
ATOM 8183 C C . GLU C 1 353 ? 39.298 86.077 11.802 1.00 25.49 341 GLU C C 1
ATOM 8184 O O . GLU C 1 353 ? 39.120 87.050 11.042 1.00 25.73 341 GLU C O 1
ATOM 8190 N N . VAL C 1 354 ? 38.331 85.515 12.547 1.00 24.33 342 VAL C N 1
ATOM 8191 C CA . VAL C 1 354 ? 37.049 86.156 12.816 1.00 24.23 342 VAL C CA 1
ATOM 8192 C C . VAL C 1 354 ? 37.275 87.567 13.399 1.00 23.86 342 VAL C C 1
ATOM 8193 O O . VAL C 1 354 ? 36.690 88.537 12.928 1.00 23.16 342 VAL C O 1
ATOM 8197 N N . ARG C 1 355 ? 38.125 87.678 14.414 1.00 23.85 343 ARG C N 1
ATOM 8198 C CA . ARG C 1 355 ? 38.407 88.981 15.018 1.00 25.04 343 ARG C CA 1
ATOM 8199 C C . ARG C 1 355 ? 39.075 89.943 14.024 1.00 25.57 343 ARG C C 1
ATOM 8200 O O . ARG C 1 355 ? 38.752 91.107 13.993 1.00 25.15 343 ARG C O 1
ATOM 8208 N N . ARG C 1 356 ? 39.979 89.429 13.192 1.00 26.46 344 ARG C N 1
ATOM 8209 C CA . ARG C 1 356 ? 40.603 90.231 12.127 1.00 27.31 344 ARG C CA 1
ATOM 8210 C C . ARG C 1 356 ? 39.587 90.774 11.133 1.00 25.75 344 ARG C C 1
ATOM 8211 O O . ARG C 1 356 ? 39.698 91.918 10.704 1.00 26.07 344 ARG C O 1
ATOM 8217 N N . SER C 1 357 ? 38.661 89.906 10.741 1.00 24.76 345 SER C N 1
ATOM 8218 C CA . SER C 1 357 ? 37.535 90.163 9.838 1.00 24.94 345 SER C CA 1
ATOM 8219 C C . SER C 1 357 ? 36.671 91.311 10.301 1.00 24.62 345 SER C C 1
ATOM 8220 O O . SER C 1 357 ? 36.280 92.146 9.519 1.00 25.38 345 SER C O 1
ATOM 8225 N N . ILE C 1 358 ? 36.367 91.320 11.589 1.00 24.53 346 ILE C N 1
ATOM 8226 C CA . ILE C 1 358 ? 35.537 92.336 12.172 1.00 24.01 346 ILE C CA 1
ATOM 8227 C C . ILE C 1 358 ? 36.278 93.688 12.262 1.00 23.88 346 ILE C C 1
ATOM 8228 O O . ILE C 1 358 ? 35.686 94.735 12.030 1.00 24.81 346 ILE C O 1
ATOM 8233 N N . GLU C 1 359 ? 37.565 93.676 12.622 1.00 24.37 347 GLU C N 1
ATOM 8234 C CA . GLU C 1 359 ? 38.380 94.934 12.617 1.00 24.39 347 GLU C CA 1
ATOM 8235 C C . GLU C 1 359 ? 38.457 95.499 11.208 1.00 24.82 347 GLU C C 1
ATOM 8236 O O . GLU C 1 359 ? 38.231 96.710 10.997 1.00 25.79 347 GLU C O 1
ATOM 8238 N N . SER C 1 360 ? 38.733 94.615 10.247 1.00 25.64 348 SER C N 1
ATOM 8239 C CA . SER C 1 360 ? 38.938 94.966 8.839 1.00 26.34 348 SER C CA 1
ATOM 8240 C C . SER C 1 360 ? 37.655 95.274 8.124 1.00 27.03 348 SER C C 1
ATOM 8241 O O . SER C 1 360 ? 37.667 96.039 7.182 1.00 27.61 348 SER C O 1
ATOM 8246 N N . GLY C 1 361 ? 36.540 94.679 8.546 1.00 27.86 349 GLY C N 1
ATOM 8247 C CA . GLY C 1 361 ? 35.271 94.843 7.830 1.00 27.85 349 GLY C CA 1
ATOM 8248 C C . GLY C 1 361 ? 35.201 93.861 6.663 1.00 28.43 349 GLY C C 1
ATOM 8249 O O . GLY C 1 361 ? 34.558 94.135 5.656 1.00 28.85 349 GLY C O 1
ATOM 8250 N N . THR C 1 362 ? 35.853 92.714 6.812 1.00 28.31 350 THR C N 1
ATOM 8251 C CA . THR C 1 362 ? 35.875 91.658 5.784 1.00 29.01 350 THR C CA 1
ATOM 8252 C C . THR C 1 362 ? 35.122 90.369 6.255 1.00 27.26 350 THR C C 1
ATOM 8253 O O . THR C 1 362 ? 35.142 89.343 5.579 1.00 27.14 350 THR C O 1
ATOM 8257 N N . PHE C 1 363 ? 34.406 90.488 7.373 1.00 25.70 351 PHE C N 1
ATOM 8258 C CA . PHE C 1 363 ? 33.718 89.368 8.003 1.00 25.62 351 PHE C CA 1
ATOM 8259 C C . PHE C 1 363 ? 32.830 88.542 7.092 1.00 25.31 351 PHE C C 1
ATOM 8260 O O . PHE C 1 363 ? 32.832 87.288 7.214 1.00 23.66 351 PHE C O 1
ATOM 8268 N N . LYS C 1 364 ? 32.126 89.192 6.173 1.00 23.53 352 LYS C N 1
ATOM 8269 C CA . LYS C 1 364 ? 31.172 88.498 5.326 1.00 24.51 352 LYS C CA 1
ATOM 8270 C C . LYS C 1 364 ? 31.847 87.658 4.267 1.00 24.78 352 LYS C C 1
ATOM 8271 O O . LYS C 1 364 ? 31.197 86.664 3.696 1.00 24.66 352 LYS C O 1
ATOM 8274 N N . GLU C 1 365 ? 33.100 88.033 3.961 1.00 26.43 353 GLU C N 1
ATOM 8275 C CA . GLU C 1 365 ? 33.919 87.243 3.072 1.00 27.56 353 GLU C CA 1
ATOM 8276 C C . GLU C 1 365 ? 34.429 86.008 3.794 1.00 28.18 353 GLU C C 1
ATOM 8277 O O . GLU C 1 365 ? 34.372 84.930 3.240 1.00 29.15 353 GLU C O 1
ATOM 8279 N N . LEU C 1 366 ? 34.943 86.183 5.012 1.00 28.66 354 LEU C N 1
ATOM 8280 C CA . LEU C 1 366 ? 35.360 85.085 5.854 1.00 29.16 354 LEU C CA 1
ATOM 8281 C C . LEU C 1 366 ? 34.240 84.084 6.086 1.00 30.00 354 LEU C C 1
ATOM 8282 O O . LEU C 1 366 ? 34.407 82.895 5.807 1.00 30.99 354 LEU C O 1
ATOM 8287 N N . LYS C 1 367 ? 33.122 84.566 6.619 1.00 30.08 355 LYS C N 1
ATOM 8288 C CA . LYS C 1 367 ? 31.941 83.744 6.873 1.00 31.12 355 LYS C CA 1
ATOM 8289 C C . LYS C 1 367 ? 31.601 82.932 5.634 1.00 31.50 355 LYS C C 1
ATOM 8290 O O . LYS C 1 367 ? 31.362 81.753 5.731 1.00 31.16 355 LYS C O 1
ATOM 8296 N N . SER C 1 368 ? 31.615 83.556 4.456 1.00 31.96 356 SER C N 1
ATOM 8297 C CA . SER C 1 368 ? 31.324 82.819 3.223 1.00 32.58 356 SER C CA 1
ATOM 8298 C C . SER C 1 368 ? 32.304 81.684 2.929 1.00 32.67 356 SER C C 1
ATOM 8299 O O . SER C 1 368 ? 31.923 80.619 2.427 1.00 32.06 356 SER C O 1
ATOM 8302 N N . LYS C 1 369 ? 33.573 81.936 3.222 1.00 32.37 357 LYS C N 1
ATOM 8303 C CA . LYS C 1 369 ? 34.618 80.952 3.002 1.00 32.52 357 LYS C CA 1
ATOM 8304 C C . LYS C 1 369 ? 34.396 79.760 3.932 1.00 32.67 357 LYS C C 1
ATOM 8305 O O . LYS C 1 369 ? 34.470 78.616 3.497 1.00 33.36 357 LYS C O 1
ATOM 8307 N N . VAL C 1 370 ? 34.090 80.047 5.193 1.00 31.92 358 VAL C N 1
ATOM 8308 C CA . VAL C 1 370 ? 33.983 79.021 6.212 1.00 32.03 358 VAL C CA 1
ATOM 8309 C C . VAL C 1 370 ? 32.744 78.184 5.970 1.00 31.84 358 VAL C C 1
ATOM 8310 O O . VAL C 1 370 ? 32.800 76.967 5.948 1.00 31.59 358 VAL C O 1
ATOM 8314 N N . VAL C 1 371 ? 31.627 78.854 5.747 1.00 33.27 359 VAL C N 1
ATOM 8315 C CA . VAL C 1 371 ? 30.365 78.193 5.515 1.00 34.00 359 VAL C CA 1
ATOM 8316 C C . VAL C 1 371 ? 30.384 77.313 4.264 1.00 34.57 359 VAL C C 1
ATOM 8317 O O . VAL C 1 371 ? 29.660 76.337 4.196 1.00 35.94 359 VAL C O 1
ATOM 8321 N N . GLU C 1 372 ? 31.207 77.633 3.281 1.00 35.11 360 GLU C N 1
ATOM 8322 C CA . GLU C 1 372 ? 31.288 76.823 2.070 1.00 35.90 360 GLU C CA 1
ATOM 8323 C C . GLU C 1 372 ? 31.951 75.461 2.301 1.00 35.01 360 GLU C C 1
ATOM 8324 O O . GLU C 1 372 ? 31.593 74.485 1.657 1.00 35.36 360 GLU C O 1
ATOM 8330 N N . VAL C 1 373 ? 32.944 75.419 3.178 1.00 33.82 361 VAL C N 1
ATOM 8331 C CA . VAL C 1 373 ? 33.680 74.195 3.433 1.00 32.31 361 VAL C CA 1
ATOM 8332 C C . VAL C 1 373 ? 33.167 73.437 4.643 1.00 32.06 361 VAL C C 1
ATOM 8333 O O . VAL C 1 373 ? 33.516 72.280 4.787 1.00 32.71 361 VAL C O 1
ATOM 8337 N N . TYR C 1 374 ? 32.365 74.066 5.505 1.00 31.27 362 TYR C N 1
ATOM 8338 C CA . TYR C 1 374 ? 31.802 73.396 6.684 1.00 32.20 362 TYR C CA 1
ATOM 8339 C C . TYR C 1 374 ? 30.298 73.340 6.666 1.00 34.49 362 TYR C C 1
ATOM 8340 O O . TYR C 1 374 ? 29.670 74.023 5.879 1.00 35.31 362 TYR C O 1
ATOM 8349 N N . SER C 1 375 ? 29.697 72.506 7.507 1.00 37.46 363 SER C N 1
ATOM 8350 C CA . SER C 1 375 ? 28.218 72.301 7.465 1.00 40.73 363 SER C CA 1
ATOM 8351 C C . SER C 1 375 ? 27.699 71.488 8.634 1.00 42.01 363 SER C C 1
ATOM 8352 O O . SER C 1 375 ? 28.042 70.302 8.756 1.00 44.67 363 SER C O 1
ATOM 8355 N N . MET D 1 13 ? 81.491 56.354 10.960 1.00 47.60 1 MET D N 1
ATOM 8356 C CA . MET D 1 13 ? 81.186 55.745 12.307 1.00 47.38 1 MET D CA 1
ATOM 8357 C C . MET D 1 13 ? 82.471 55.740 13.139 1.00 46.53 1 MET D C 1
ATOM 8358 O O . MET D 1 13 ? 83.463 55.158 12.699 1.00 47.68 1 MET D O 1
ATOM 8360 N N . GLU D 1 14 ? 82.466 56.404 14.308 1.00 44.53 2 GLU D N 1
ATOM 8361 C CA . GLU D 1 14 ? 83.640 56.412 15.223 1.00 42.27 2 GLU D CA 1
ATOM 8362 C C . GLU D 1 14 ? 83.120 56.214 16.639 1.00 40.26 2 GLU D C 1
ATOM 8363 O O . GLU D 1 14 ? 82.001 56.636 16.931 1.00 38.67 2 GLU D O 1
ATOM 8366 N N . PHE D 1 15 ? 83.918 55.549 17.482 1.00 37.96 3 PHE D N 1
ATOM 8367 C CA . PHE D 1 15 ? 83.655 55.402 18.923 1.00 36.58 3 PHE D CA 1
ATOM 8368 C C . PHE D 1 15 ? 84.937 55.571 19.709 1.00 36.33 3 PHE D C 1
ATOM 8369 O O . PHE D 1 15 ? 85.943 54.936 19.391 1.00 35.90 3 PHE D O 1
ATOM 8377 N N . GLU D 1 16 ? 84.930 56.442 20.714 1.00 36.00 4 GLU D N 1
ATOM 8378 C CA . GLU D 1 16 ? 86.125 56.602 21.545 1.00 36.19 4 GLU D CA 1
ATOM 8379 C C . GLU D 1 16 ? 85.751 56.464 23.009 1.00 35.61 4 GLU D C 1
ATOM 8380 O O . GLU D 1 16 ? 84.723 56.967 23.435 1.00 34.60 4 GLU D O 1
ATOM 8383 N N . VAL D 1 17 ? 86.581 55.740 23.757 1.00 35.18 5 VAL D N 1
ATOM 8384 C CA . VAL D 1 17 ? 86.438 55.646 25.205 1.00 34.99 5 VAL D CA 1
ATOM 8385 C C . VAL D 1 17 ? 87.241 56.804 25.807 1.00 35.37 5 VAL D C 1
ATOM 8386 O O . VAL D 1 17 ? 88.476 56.822 25.773 1.00 35.55 5 VAL D O 1
ATOM 8390 N N . LYS D 1 18 ? 86.529 57.783 26.340 1.00 35.49 6 LYS D N 1
ATOM 8391 C CA . LYS D 1 18 ? 87.143 58.986 26.861 1.00 35.29 6 LYS D CA 1
ATOM 8392 C C . LYS D 1 18 ? 87.772 58.684 28.229 1.00 35.49 6 LYS D C 1
ATOM 8393 O O . LYS D 1 18 ? 88.834 59.225 28.564 1.00 36.26 6 LYS D O 1
ATOM 8396 N N . LYS D 1 19 ? 87.142 57.795 28.992 1.00 35.36 7 LYS D N 1
ATOM 8397 C CA . LYS D 1 19 ? 87.566 57.473 30.352 1.00 35.29 7 LYS D CA 1
ATOM 8398 C C . LYS D 1 19 ? 87.004 56.153 30.841 1.00 35.12 7 LYS D C 1
ATOM 8399 O O . LYS D 1 19 ? 85.927 55.755 30.456 1.00 34.34 7 LYS D O 1
ATOM 8405 N N . THR D 1 20 ? 87.755 55.476 31.704 1.00 35.57 8 THR D N 1
ATOM 8406 C CA . THR D 1 20 ? 87.327 54.212 32.265 1.00 35.89 8 THR D CA 1
ATOM 8407 C C . THR D 1 20 ? 87.502 54.248 33.779 1.00 36.25 8 THR D C 1
ATOM 8408 O O . THR D 1 20 ? 88.533 54.734 34.282 1.00 37.41 8 THR D O 1
ATOM 8415 N N . PHE D 1 21 ? 86.502 53.742 34.501 1.00 35.81 9 PHE D N 1
ATOM 8416 C CA . PHE D 1 21 ? 86.559 53.612 35.952 1.00 35.36 9 PHE D CA 1
ATOM 8417 C C . PHE D 1 21 ? 86.174 52.189 36.357 1.00 34.52 9 PHE D C 1
ATOM 8418 O O . PHE D 1 21 ? 84.996 51.879 36.457 1.00 34.69 9 PHE D O 1
ATOM 8426 N N . GLY D 1 22 ? 87.168 51.340 36.630 1.00 33.42 10 GLY D N 1
ATOM 8427 C CA . GLY D 1 22 ? 86.945 49.896 36.718 1.00 32.52 10 GLY D CA 1
ATOM 8428 C C . GLY D 1 22 ? 86.660 49.403 35.306 1.00 32.02 10 GLY D C 1
ATOM 8429 O O . GLY D 1 22 ? 87.410 49.736 34.390 1.00 32.48 10 GLY D O 1
ATOM 8430 N N . LYS D 1 23 ? 85.589 48.629 35.102 1.00 30.24 11 LYS D N 1
ATOM 8431 C CA . LYS D 1 23 ? 85.187 48.271 33.732 1.00 29.54 11 LYS D CA 1
ATOM 8432 C C . LYS D 1 23 ? 84.190 49.298 33.140 1.00 28.00 11 LYS D C 1
ATOM 8433 O O . LYS D 1 23 ? 83.928 49.265 31.949 1.00 28.09 11 LYS D O 1
ATOM 8437 N N . ALA D 1 24 ? 83.666 50.214 33.956 1.00 26.94 12 ALA D N 1
ATOM 8438 C CA . ALA D 1 24 ? 82.729 51.246 33.462 1.00 26.34 12 ALA D CA 1
ATOM 8439 C C . ALA D 1 24 ? 83.430 52.219 32.518 1.00 26.25 12 ALA D C 1
ATOM 8440 O O . ALA D 1 24 ? 84.468 52.764 32.863 1.00 26.15 12 ALA D O 1
ATOM 8442 N N . ARG D 1 25 ? 82.862 52.419 31.325 1.00 25.61 13 ARG D N 1
ATOM 8443 C CA . ARG D 1 25 ? 83.466 53.239 30.271 1.00 24.78 13 ARG D CA 1
ATOM 8444 C C . ARG D 1 25 ? 82.623 54.478 30.007 1.00 24.59 13 ARG D C 1
ATOM 8445 O O . ARG D 1 25 ? 81.418 54.388 29.907 1.00 24.14 13 ARG D O 1
ATOM 8453 N N . LEU D 1 26 ? 83.286 55.620 29.916 1.00 23.93 14 LEU D N 1
ATOM 8454 C CA . LEU D 1 26 ? 82.713 56.828 29.397 1.00 25.27 14 LEU D CA 1
ATOM 8455 C C . LEU D 1 26 ? 83.171 56.965 27.945 1.00 26.13 14 LEU D C 1
ATOM 8456 O O . LEU D 1 26 ? 84.363 57.064 27.700 1.00 28.83 14 LEU D O 1
ATOM 8461 N N . GLY D 1 27 ? 82.256 56.954 26.981 1.00 26.82 15 GLY D N 1
ATOM 8462 C CA . GLY D 1 27 ? 82.617 57.050 25.565 1.00 27.20 15 GLY D CA 1
ATOM 8463 C C . GLY D 1 27 ? 81.724 58.005 24.767 1.00 27.89 15 GLY D C 1
ATOM 8464 O O . GLY D 1 27 ? 80.811 58.603 25.299 1.00 27.02 15 GLY D O 1
ATOM 8465 N N . VAL D 1 28 ? 82.033 58.152 23.482 1.00 28.76 16 VAL D N 1
ATOM 8466 C CA . VAL D 1 28 ? 81.228 58.936 22.566 1.00 29.02 16 VAL D CA 1
ATOM 8467 C C . VAL D 1 28 ? 81.224 58.210 21.225 1.00 29.09 16 VAL D C 1
ATOM 8468 O O . VAL D 1 28 ? 82.292 57.796 20.776 1.00 30.11 16 VAL D O 1
ATOM 8472 N N . MET D 1 29 ? 80.033 57.990 20.655 1.00 29.10 17 MET D N 1
ATOM 8473 C CA . MET D 1 29 ? 79.821 57.523 19.273 1.00 29.77 17 MET D CA 1
ATOM 8474 C C . MET D 1 29 ? 79.481 58.717 18.389 1.00 28.80 17 MET D C 1
ATOM 8475 O O . MET D 1 29 ? 78.622 59.510 18.745 1.00 30.04 17 MET D O 1
ATOM 8480 N N . LYS D 1 30 ? 80.092 58.799 17.222 1.00 27.96 18 LYS D N 1
ATOM 8481 C CA . LYS D 1 30 ? 79.719 59.739 16.206 1.00 27.74 18 LYS D CA 1
ATOM 8482 C C . LYS D 1 30 ? 78.990 58.976 15.132 1.00 27.51 18 LYS D C 1
ATOM 8483 O O . LYS D 1 30 ? 79.589 58.176 14.403 1.00 24.17 18 LYS D O 1
ATOM 8486 N N . LEU D 1 31 ? 77.681 59.255 15.056 1.00 27.24 19 LEU D N 1
ATOM 8487 C CA . LEU D 1 31 ? 76.775 58.664 14.083 1.00 27.39 19 LEU D CA 1
ATOM 8488 C C . LEU D 1 31 ? 76.371 59.714 13.053 1.00 27.49 19 LEU D C 1
ATOM 8489 O O . LEU D 1 31 ? 76.549 60.924 13.263 1.00 27.09 19 LEU D O 1
ATOM 8494 N N . HIS D 1 32 ? 75.774 59.254 11.964 1.00 27.54 20 HIS D N 1
ATOM 8495 C CA . HIS D 1 32 ? 75.399 60.136 10.880 1.00 28.46 20 HIS D CA 1
ATOM 8496 C C . HIS D 1 32 ? 74.504 61.326 11.283 1.00 27.49 20 HIS D C 1
ATOM 8497 O O . HIS D 1 32 ? 74.733 62.431 10.827 1.00 27.03 20 HIS D O 1
ATOM 8504 N N . HIS D 1 33 ? 73.524 61.120 12.161 1.00 26.77 21 HIS D N 1
ATOM 8505 C CA . HIS D 1 33 ? 72.648 62.194 12.571 1.00 26.15 21 HIS D CA 1
ATOM 8506 C C . HIS D 1 33 ? 73.040 62.788 13.916 1.00 25.73 21 HIS D C 1
ATOM 8507 O O . HIS D 1 33 ? 72.314 63.577 14.460 1.00 24.04 21 HIS D O 1
ATOM 8514 N N . GLY D 1 34 ? 74.165 62.387 14.492 1.00 25.57 22 GLY D N 1
ATOM 8515 C CA . GLY D 1 34 ? 74.520 62.921 15.801 1.00 25.61 22 GLY D CA 1
ATOM 8516 C C . GLY D 1 34 ? 75.533 62.139 16.586 1.00 24.35 22 GLY D C 1
ATOM 8517 O O . GLY D 1 34 ? 75.798 60.986 16.307 1.00 25.04 22 GLY D O 1
ATOM 8518 N N . ALA D 1 35 ? 76.118 62.810 17.566 1.00 24.64 23 ALA D N 1
ATOM 8519 C CA . ALA D 1 35 ? 77.002 62.201 18.531 1.00 24.07 23 ALA D CA 1
ATOM 8520 C C . ALA D 1 35 ? 76.175 61.774 19.754 1.00 25.11 23 ALA D C 1
ATOM 8521 O O . ALA D 1 35 ? 75.171 62.414 20.139 1.00 23.48 23 ALA D O 1
ATOM 8523 N N . VAL D 1 36 ? 76.595 60.669 20.347 1.00 24.27 24 VAL D N 1
ATOM 8524 C CA . VAL D 1 36 ? 75.869 60.033 21.420 1.00 25.56 24 VAL D CA 1
ATOM 8525 C C . VAL D 1 36 ? 76.895 59.733 22.507 1.00 26.10 24 VAL D C 1
ATOM 8526 O O . VAL D 1 36 ? 77.857 59.014 22.279 1.00 26.75 24 VAL D O 1
ATOM 8530 N N . GLU D 1 37 ? 76.705 60.296 23.686 1.00 26.85 25 GLU D N 1
ATOM 8531 C CA . GLU D 1 37 ? 77.575 59.948 24.780 1.00 28.14 25 GLU D CA 1
ATOM 8532 C C . GLU D 1 37 ? 77.102 58.660 25.422 1.00 26.33 25 GLU D C 1
ATOM 8533 O O . GLU D 1 37 ? 75.916 58.407 25.494 1.00 25.81 25 GLU D O 1
ATOM 8539 N N . THR D 1 38 ? 78.047 57.869 25.901 1.00 26.77 26 THR D N 1
ATOM 8540 C CA . THR D 1 38 ? 77.741 56.576 26.463 1.00 26.78 26 THR D CA 1
ATOM 8541 C C . THR D 1 38 ? 78.390 56.495 27.853 1.00 25.49 26 THR D C 1
ATOM 8542 O O . THR D 1 38 ? 79.412 57.130 28.098 1.00 26.54 26 THR D O 1
ATOM 8546 N N . PRO D 1 39 ? 77.806 55.707 28.762 1.00 24.85 27 PRO D N 1
ATOM 8547 C CA . PRO D 1 39 ? 76.624 54.837 28.615 1.00 24.56 27 PRO D CA 1
ATOM 8548 C C . PRO D 1 39 ? 75.280 55.556 28.312 1.00 23.42 27 PRO D C 1
ATOM 8549 O O . PRO D 1 39 ? 75.034 56.662 28.769 1.00 23.00 27 PRO D O 1
ATOM 8553 N N . VAL D 1 40 ? 74.451 54.914 27.501 1.00 23.48 28 VAL D N 1
ATOM 8554 C CA . VAL D 1 40 ? 73.239 55.516 26.980 1.00 22.95 28 VAL D CA 1
ATOM 8555 C C . VAL D 1 40 ? 72.100 54.509 27.090 1.00 23.99 28 VAL D C 1
ATOM 8556 O O . VAL D 1 40 ? 72.292 53.331 26.834 1.00 22.74 28 VAL D O 1
ATOM 8560 N N . PHE D 1 41 ? 70.917 55.001 27.467 1.00 24.49 29 PHE D N 1
ATOM 8561 C CA . PHE D 1 41 ? 69.658 54.245 27.390 1.00 25.04 29 PHE D CA 1
ATOM 8562 C C . PHE D 1 41 ? 68.835 54.744 26.206 1.00 24.73 29 PHE D C 1
ATOM 8563 O O . PHE D 1 41 ? 68.600 55.923 26.086 1.00 24.68 29 PHE D O 1
ATOM 8571 N N . MET D 1 42 ? 68.406 53.828 25.335 1.00 24.81 30 MET D N 1
ATOM 8572 C CA . MET D 1 42 ? 67.582 54.142 24.186 1.00 25.67 30 MET D CA 1
ATOM 8573 C C . MET D 1 42 ? 66.087 53.911 24.482 1.00 24.70 30 MET D C 1
ATOM 8574 O O . MET D 1 42 ? 65.703 52.798 24.776 1.00 26.26 30 MET D O 1
ATOM 8579 N N . PRO D 1 43 ? 65.245 54.986 24.488 1.00 25.40 31 PRO D N 1
ATOM 8580 C CA . PRO D 1 43 ? 63.792 54.770 24.424 1.00 24.33 31 PRO D CA 1
ATOM 8581 C C . PRO D 1 43 ? 63.393 53.924 23.205 1.00 25.00 31 PRO D C 1
ATOM 8582 O O . PRO D 1 43 ? 64.009 54.000 22.159 1.00 24.67 31 PRO D O 1
ATOM 8586 N N . VAL D 1 44 ? 62.403 53.081 23.384 1.00 25.08 32 VAL D N 1
ATOM 8587 C CA . VAL D 1 44 ? 61.998 52.143 22.389 1.00 26.31 32 VAL D CA 1
ATOM 8588 C C . VAL D 1 44 ? 60.619 52.522 21.777 1.00 27.63 32 VAL D C 1
ATOM 8589 O O . VAL D 1 44 ? 59.670 52.848 22.516 1.00 27.50 32 VAL D O 1
ATOM 8593 N N . GLY D 1 45 ? 60.582 52.500 20.443 1.00 28.82 33 GLY D N 1
ATOM 8594 C CA . GLY D 1 45 ? 59.381 52.518 19.635 1.00 30.78 33 GLY D CA 1
ATOM 8595 C C . GLY D 1 45 ? 59.138 51.278 18.788 1.00 31.59 33 GLY D C 1
ATOM 8596 O O . GLY D 1 45 ? 60.058 50.537 18.430 1.00 31.76 33 GLY D O 1
ATOM 8597 N N . THR D 1 46 ? 57.885 51.032 18.477 1.00 32.25 34 THR D N 1
ATOM 8598 C CA . THR D 1 46 ? 57.524 49.921 17.607 1.00 33.80 34 THR D CA 1
ATOM 8599 C C . THR D 1 46 ? 56.914 50.349 16.276 1.00 33.50 34 THR D C 1
ATOM 8600 O O . THR D 1 46 ? 57.202 49.769 15.210 1.00 36.50 34 THR D O 1
ATOM 8604 N N . ASN D 1 47 ? 56.048 51.326 16.314 1.00 30.95 35 ASN D N 1
ATOM 8605 C CA . ASN D 1 47 ? 55.402 51.685 15.028 1.00 29.85 35 ASN D CA 1
ATOM 8606 C C . ASN D 1 47 ? 55.894 53.067 14.613 1.00 28.02 35 ASN D C 1
ATOM 8607 O O . ASN D 1 47 ? 55.101 53.942 14.325 1.00 28.24 35 ASN D O 1
ATOM 8612 N N . ALA D 1 48 ? 57.214 53.237 14.580 1.00 26.18 36 ALA D N 1
ATOM 8613 C CA . ALA D 1 48 ? 57.811 54.488 14.199 1.00 26.57 36 ALA D CA 1
ATOM 8614 C C . ALA D 1 48 ? 57.272 55.602 15.143 1.00 28.49 36 ALA D C 1
ATOM 8615 O O . ALA D 1 48 ? 56.966 56.734 14.736 1.00 28.27 36 ALA D O 1
ATOM 8617 N N . SER D 1 49 ? 57.111 55.250 16.426 1.00 28.10 37 SER D N 1
ATOM 8618 C CA . SER D 1 49 ? 56.914 56.231 17.485 1.00 28.73 37 SER D CA 1
ATOM 8619 C C . SER D 1 49 ? 57.303 55.626 18.804 1.00 28.04 37 SER D C 1
ATOM 8620 O O . SER D 1 49 ? 57.293 54.428 18.940 1.00 30.38 37 SER D O 1
ATOM 8623 N N . VAL D 1 50 ? 57.620 56.485 19.749 1.00 25.89 38 VAL D N 1
ATOM 8624 C CA . VAL D 1 50 ? 57.753 56.138 21.150 1.00 25.54 38 VAL D CA 1
ATOM 8625 C C . VAL D 1 50 ? 56.369 56.450 21.728 1.00 25.31 38 VAL D C 1
ATOM 8626 O O . VAL D 1 50 ? 55.857 57.590 21.624 1.00 25.36 38 VAL D O 1
ATOM 8630 N N . LYS D 1 51 ? 55.684 55.422 22.205 1.00 25.27 39 LYS D N 1
ATOM 8631 C CA . LYS D 1 51 ? 54.281 55.576 22.600 1.00 26.37 39 LYS D CA 1
ATOM 8632 C C . LYS D 1 51 ? 53.995 56.792 23.526 1.00 25.55 39 LYS D C 1
ATOM 8633 O O . LYS D 1 51 ? 54.588 56.915 24.588 1.00 26.51 39 LYS D O 1
ATOM 8639 N N . LEU D 1 52 ? 53.096 57.659 23.056 1.00 25.62 40 LEU D N 1
ATOM 8640 C CA . LEU D 1 52 ? 52.524 58.815 23.805 1.00 25.08 40 LEU D CA 1
ATOM 8641 C C . LEU D 1 52 ? 53.467 60.027 23.798 1.00 24.71 40 LEU D C 1
ATOM 8642 O O . LEU D 1 52 ? 53.088 61.104 24.270 1.00 27.41 40 LEU D O 1
ATOM 8647 N N . LEU D 1 53 ? 54.616 59.886 23.176 1.00 23.85 41 LEU D N 1
ATOM 8648 C CA . LEU D 1 53 ? 55.648 60.924 23.114 1.00 24.85 41 LEU D CA 1
ATOM 8649 C C . LEU D 1 53 ? 55.827 61.506 21.693 1.00 24.62 41 LEU D C 1
ATOM 8650 O O . LEU D 1 53 ? 55.799 60.770 20.700 1.00 24.47 41 LEU D O 1
ATOM 8655 N N . THR D 1 54 ? 56.048 62.819 21.625 1.00 23.54 42 THR D N 1
ATOM 8656 C CA . THR D 1 54 ? 56.428 63.494 20.395 1.00 23.96 42 THR D CA 1
ATOM 8657 C C . THR D 1 54 ? 57.967 63.553 20.352 1.00 24.35 42 THR D C 1
ATOM 8658 O O . THR D 1 54 ? 58.622 63.410 21.398 1.00 23.53 42 THR D O 1
ATOM 8662 N N . PRO D 1 55 ? 58.545 63.726 19.163 1.00 23.49 43 PRO D N 1
ATOM 8663 C CA . PRO D 1 55 ? 59.968 64.004 19.063 1.00 23.94 43 PRO D CA 1
ATOM 8664 C C . PRO D 1 55 ? 60.427 65.127 19.961 1.00 24.32 43 PRO D C 1
ATOM 8665 O O . PRO D 1 55 ? 61.506 65.023 20.507 1.00 24.86 43 PRO D O 1
ATOM 8669 N N . ARG D 1 56 ? 59.618 66.175 20.124 1.00 24.40 44 ARG D N 1
ATOM 8670 C CA . ARG D 1 56 ? 59.925 67.267 21.033 1.00 25.13 44 ARG D CA 1
ATOM 8671 C C . ARG D 1 56 ? 60.082 66.856 22.493 1.00 24.38 44 ARG D C 1
ATOM 8672 O O . ARG D 1 56 ? 61.024 67.264 23.162 1.00 24.35 44 ARG D O 1
ATOM 8680 N N . ASP D 1 57 ? 59.153 66.063 22.987 1.00 23.82 45 ASP D N 1
ATOM 8681 C CA . ASP D 1 57 ? 59.276 65.509 24.335 1.00 24.52 45 ASP D CA 1
ATOM 8682 C C . ASP D 1 57 ? 60.576 64.707 24.497 1.00 23.85 45 ASP D C 1
ATOM 8683 O O . ASP D 1 57 ? 61.292 64.850 25.489 1.00 23.76 45 ASP D O 1
ATOM 8688 N N . LEU D 1 58 ? 60.910 63.890 23.515 1.00 23.01 46 LEU D N 1
ATOM 8689 C CA . LEU D 1 58 ? 62.176 63.168 23.531 1.00 24.32 46 LEU D CA 1
ATOM 8690 C C . LEU D 1 58 ? 63.451 64.069 23.516 1.00 24.93 46 LEU D C 1
ATOM 8691 O O . LEU D 1 58 ? 64.417 63.814 24.226 1.00 23.13 46 LEU D O 1
ATOM 8696 N N . GLU D 1 59 ? 63.434 65.124 22.709 1.00 26.65 47 GLU D N 1
ATOM 8697 C CA . GLU D 1 59 ? 64.534 66.073 22.636 1.00 29.10 47 GLU D CA 1
ATOM 8698 C C . GLU D 1 59 ? 64.636 66.827 23.973 1.00 28.05 47 GLU D C 1
ATOM 8699 O O . GLU D 1 59 ? 65.708 66.922 24.569 1.00 28.78 47 GLU D O 1
ATOM 8705 N N . GLU D 1 60 ? 63.515 67.288 24.498 1.00 28.58 48 GLU D N 1
ATOM 8706 C CA . GLU D 1 60 ? 63.525 67.950 25.811 1.00 27.35 48 GLU D CA 1
ATOM 8707 C C . GLU D 1 60 ? 63.954 67.044 26.942 1.00 26.68 48 GLU D C 1
ATOM 8708 O O . GLU D 1 60 ? 64.450 67.517 27.921 1.00 27.18 48 GLU D O 1
ATOM 8714 N N . ALA D 1 61 ? 63.745 65.746 26.827 1.00 26.20 49 ALA D N 1
ATOM 8715 C CA . ALA D 1 61 ? 64.245 64.781 27.789 1.00 25.64 49 ALA D CA 1
ATOM 8716 C C . ALA D 1 61 ? 65.773 64.614 27.696 1.00 25.91 49 ALA D C 1
ATOM 8717 O O . ALA D 1 61 ? 66.388 64.153 28.645 1.00 26.03 49 ALA D O 1
ATOM 8719 N N . GLY D 1 62 ? 66.371 64.981 26.556 1.00 25.81 50 GLY D N 1
ATOM 8720 C CA . GLY D 1 62 ? 67.806 64.854 26.334 1.00 25.92 50 GLY D CA 1
ATOM 8721 C C . GLY D 1 62 ? 68.214 63.593 25.611 1.00 26.37 50 GLY D C 1
ATOM 8722 O O . GLY D 1 62 ? 69.385 63.253 25.584 1.00 27.45 50 GLY D O 1
ATOM 8723 N N . ALA D 1 63 ? 67.251 62.916 24.983 1.00 25.72 51 ALA D N 1
ATOM 8724 C CA . ALA D 1 63 ? 67.511 61.654 24.296 1.00 25.98 51 ALA D CA 1
ATOM 8725 C C . ALA D 1 63 ? 68.350 61.983 23.097 1.00 25.85 51 ALA D C 1
ATOM 8726 O O . ALA D 1 63 ? 68.010 62.838 22.300 1.00 26.12 51 ALA D O 1
ATOM 8728 N N . GLU D 1 64 ? 69.493 61.325 23.027 1.00 25.06 52 GLU D N 1
ATOM 8729 C CA . GLU D 1 64 ? 70.441 61.525 21.942 1.00 26.07 52 GLU D CA 1
ATOM 8730 C C . GLU D 1 64 ? 70.318 60.452 20.848 1.00 24.05 52 GLU D C 1
ATOM 8731 O O . GLU D 1 64 ? 70.909 60.572 19.818 1.00 23.79 52 GLU D O 1
ATOM 8737 N N . ILE D 1 65 ? 69.527 59.421 21.122 1.00 23.62 53 ILE D N 1
ATOM 8738 C CA . ILE D 1 65 ? 69.336 58.290 20.235 1.00 23.51 53 ILE D CA 1
ATOM 8739 C C . ILE D 1 65 ? 68.066 57.584 20.698 1.00 22.88 53 ILE D C 1
ATOM 8740 O O . ILE D 1 65 ? 67.786 57.529 21.896 1.00 22.51 53 ILE D O 1
ATOM 8745 N N . ILE D 1 66 ? 67.317 57.014 19.778 1.00 23.08 54 ILE D N 1
ATOM 8746 C CA . ILE D 1 66 ? 66.234 56.142 20.157 1.00 23.84 54 ILE D CA 1
ATOM 8747 C C . ILE D 1 66 ? 66.363 54.817 19.378 1.00 24.56 54 ILE D C 1
ATOM 8748 O O . ILE D 1 66 ? 67.083 54.744 18.392 1.00 24.02 54 ILE D O 1
ATOM 8753 N N . LEU D 1 67 ? 65.625 53.809 19.843 1.00 25.10 55 LEU D N 1
ATOM 8754 C CA . LEU D 1 67 ? 65.499 52.493 19.173 1.00 24.63 55 LEU D CA 1
ATOM 8755 C C . LEU D 1 67 ? 64.161 52.345 18.458 1.00 24.71 55 LEU D C 1
ATOM 8756 O O . LEU D 1 67 ? 63.074 52.657 18.996 1.00 23.22 55 LEU D O 1
ATOM 8761 N N . SER D 1 68 ? 64.239 51.911 17.210 1.00 23.66 56 SER D N 1
ATOM 8762 C CA . SER D 1 68 ? 63.058 51.552 16.475 1.00 26.16 56 SER D CA 1
ATOM 8763 C C . SER D 1 68 ? 63.072 50.098 16.179 1.00 27.01 56 SER D C 1
ATOM 8764 O O . SER D 1 68 ? 64.046 49.555 15.721 1.00 28.23 56 SER D O 1
ATOM 8767 N N . ASN D 1 69 ? 61.972 49.431 16.470 1.00 29.65 57 ASN D N 1
ATOM 8768 C CA . ASN D 1 69 ? 61.784 48.088 15.955 1.00 30.94 57 ASN D CA 1
ATOM 8769 C C . ASN D 1 69 ? 61.480 48.150 14.489 1.00 31.17 57 ASN D C 1
ATOM 8770 O O . ASN D 1 69 ? 61.095 49.205 13.993 1.00 32.54 57 ASN D O 1
ATOM 8775 N N . THR D 1 70 ? 61.738 47.076 13.775 1.00 31.41 58 THR D N 1
ATOM 8776 C CA . THR D 1 70 ? 61.525 47.039 12.332 1.00 32.65 58 THR D CA 1
ATOM 8777 C C . THR D 1 70 ? 60.582 45.950 11.802 1.00 33.13 58 THR D C 1
ATOM 8778 O O . THR D 1 70 ? 60.102 46.015 10.666 1.00 32.15 58 THR D O 1
ATOM 8782 N N . PHE D 1 71 ? 60.321 44.969 12.652 1.00 33.40 59 PHE D N 1
ATOM 8783 C CA . PHE D 1 71 ? 59.454 43.863 12.351 1.00 33.16 59 PHE D CA 1
ATOM 8784 C C . PHE D 1 71 ? 58.097 44.380 11.878 1.00 31.26 59 PHE D C 1
ATOM 8785 O O . PHE D 1 71 ? 57.607 44.020 10.809 1.00 30.84 59 PHE D O 1
ATOM 8793 N N . HIS D 1 72 ? 57.479 45.227 12.677 1.00 31.36 60 HIS D N 1
ATOM 8794 C CA . HIS D 1 72 ? 56.147 45.656 12.375 1.00 31.15 60 HIS D CA 1
ATOM 8795 C C . HIS D 1 72 ? 56.145 46.671 11.242 1.00 29.67 60 HIS D C 1
ATOM 8796 O O . HIS D 1 72 ? 55.237 46.656 10.424 1.00 29.85 60 HIS D O 1
ATOM 8803 N N . LEU D 1 73 ? 57.162 47.526 11.209 1.00 27.79 61 LEU D N 1
ATOM 8804 C CA . LEU D 1 73 ? 57.297 48.539 10.164 1.00 28.08 61 LEU D CA 1
ATOM 8805 C C . LEU D 1 73 ? 57.369 47.976 8.787 1.00 26.91 61 LEU D C 1
ATOM 8806 O O . LEU D 1 73 ? 56.938 48.591 7.859 1.00 25.69 61 LEU D O 1
ATOM 8811 N N . MET D 1 74 ? 57.987 46.809 8.684 1.00 27.04 62 MET D N 1
ATOM 8812 C CA . MET D 1 74 ? 58.163 46.123 7.474 1.00 28.13 62 MET D CA 1
ATOM 8813 C C . MET D 1 74 ? 56.823 45.652 6.947 1.00 26.40 62 MET D C 1
ATOM 8814 O O . MET D 1 74 ? 56.626 45.563 5.727 1.00 27.10 62 MET D O 1
ATOM 8819 N N . LEU D 1 75 ? 55.877 45.398 7.839 1.00 25.53 63 LEU D N 1
ATOM 8820 C CA . LEU D 1 75 ? 54.526 44.995 7.449 1.00 26.45 63 LEU D CA 1
ATOM 8821 C C . LEU D 1 75 ? 53.618 46.215 7.250 1.00 25.79 63 LEU D C 1
ATOM 8822 O O . LEU D 1 75 ? 52.892 46.293 6.308 1.00 26.07 63 LEU D O 1
ATOM 8827 N N . LYS D 1 76 ? 53.655 47.142 8.187 1.00 26.08 64 LYS D N 1
ATOM 8828 C CA . LYS D 1 76 ? 52.860 48.375 8.140 1.00 26.75 64 LYS D CA 1
ATOM 8829 C C . LYS D 1 76 ? 53.719 49.508 8.699 1.00 25.80 64 LYS D C 1
ATOM 8830 O O . LYS D 1 76 ? 54.109 49.424 9.842 1.00 28.12 64 LYS D O 1
ATOM 8836 N N . PRO D 1 77 ? 53.987 50.574 7.910 1.00 25.57 65 PRO D N 1
ATOM 8837 C CA . PRO D 1 77 ? 53.406 50.878 6.599 1.00 25.88 65 PRO D CA 1
ATOM 8838 C C . PRO D 1 77 ? 54.105 50.204 5.424 1.00 26.18 65 PRO D C 1
ATOM 8839 O O . PRO D 1 77 ? 53.670 50.375 4.312 1.00 26.48 65 PRO D O 1
ATOM 8843 N N . GLY D 1 78 ? 55.161 49.436 5.675 1.00 26.58 66 GLY D N 1
ATOM 8844 C CA . GLY D 1 78 ? 56.020 48.935 4.617 1.00 27.32 66 GLY D CA 1
ATOM 8845 C C . GLY D 1 78 ? 57.122 49.915 4.241 1.00 27.73 66 GLY D C 1
ATOM 8846 O O . GLY D 1 78 ? 56.978 51.127 4.376 1.00 27.21 66 GLY D O 1
ATOM 8847 N N . VAL D 1 79 ? 58.220 49.376 3.739 1.00 28.69 67 VAL D N 1
ATOM 8848 C CA . VAL D 1 79 ? 59.396 50.168 3.363 1.00 28.97 67 VAL D CA 1
ATOM 8849 C C . VAL D 1 79 ? 59.129 51.171 2.220 1.00 28.56 67 VAL D C 1
ATOM 8850 O O . VAL D 1 79 ? 59.782 52.189 2.175 1.00 28.49 67 VAL D O 1
ATOM 8854 N N . GLU D 1 80 ? 58.199 50.890 1.326 1.00 27.18 68 GLU D N 1
ATOM 8855 C CA . GLU D 1 80 ? 57.956 51.813 0.224 1.00 28.28 68 GLU D CA 1
ATOM 8856 C C . GLU D 1 80 ? 57.435 53.140 0.697 1.00 27.00 68 GLU D C 1
ATOM 8857 O O . GLU D 1 80 ? 57.872 54.158 0.209 1.00 27.85 68 GLU D O 1
ATOM 8863 N N . ILE D 1 81 ? 56.504 53.130 1.646 1.00 26.34 69 ILE D N 1
ATOM 8864 C CA . ILE D 1 81 ? 55.997 54.378 2.220 1.00 26.07 69 ILE D CA 1
ATOM 8865 C C . ILE D 1 81 ? 57.111 55.122 2.975 1.00 25.13 69 ILE D C 1
ATOM 8866 O O . ILE D 1 81 ? 57.235 56.313 2.822 1.00 25.59 69 ILE D O 1
ATOM 8871 N N . ILE D 1 82 ? 57.956 54.422 3.712 1.00 24.06 70 ILE D N 1
ATOM 8872 C CA . ILE D 1 82 ? 59.074 55.064 4.415 1.00 24.80 70 ILE D CA 1
ATOM 8873 C C . ILE D 1 82 ? 60.109 55.648 3.415 1.00 24.36 70 ILE D C 1
ATOM 8874 O O . ILE D 1 82 ? 60.607 56.730 3.609 1.00 25.06 70 ILE D O 1
ATOM 8879 N N . LYS D 1 83 ? 60.338 54.953 2.324 1.00 23.79 71 LYS D N 1
ATOM 8880 C CA . LYS D 1 83 ? 61.196 55.437 1.250 1.00 24.42 71 LYS D CA 1
ATOM 8881 C C . LYS D 1 83 ? 60.669 56.714 0.600 1.00 23.82 71 LYS D C 1
ATOM 8882 O O . LYS D 1 83 ? 61.469 57.576 0.264 1.00 23.38 71 LYS D O 1
ATOM 8888 N N . LEU D 1 84 ? 59.341 56.849 0.424 1.00 23.28 72 LEU D N 1
ATOM 8889 C CA . LEU D 1 84 ? 58.738 58.091 -0.084 1.00 23.21 72 LEU D CA 1
ATOM 8890 C C . LEU D 1 84 ? 59.098 59.272 0.813 1.00 21.92 72 LEU D C 1
ATOM 8891 O O . LEU D 1 84 ? 59.119 60.390 0.351 1.00 21.33 72 LEU D O 1
ATOM 8896 N N . HIS D 1 85 ? 59.363 59.011 2.092 1.00 21.65 73 HIS D N 1
ATOM 8897 C CA . HIS D 1 85 ? 59.720 60.040 3.069 1.00 22.03 73 HIS D CA 1
ATOM 8898 C C . HIS D 1 85 ? 61.222 60.255 3.089 1.00 23.40 73 HIS D C 1
ATOM 8899 O O . HIS D 1 85 ? 61.714 61.089 3.809 1.00 23.55 73 HIS D O 1
ATOM 8906 N N . ARG D 1 86 ? 61.936 59.495 2.280 1.00 24.48 74 ARG D N 1
ATOM 8907 C CA . ARG D 1 86 ? 63.376 59.487 2.269 1.00 26.86 74 ARG D CA 1
ATOM 8908 C C . ARG D 1 86 ? 63.891 59.062 3.646 1.00 26.22 74 ARG D C 1
ATOM 8909 O O . ARG D 1 86 ? 64.871 59.606 4.156 1.00 27.96 74 ARG D O 1
ATOM 8917 N N . GLY D 1 87 ? 63.219 58.072 4.232 1.00 25.26 75 GLY D N 1
ATOM 8918 C CA . GLY D 1 87 ? 63.702 57.398 5.399 1.00 24.05 75 GLY D CA 1
ATOM 8919 C C . GLY D 1 87 ? 62.898 57.542 6.668 1.00 23.42 75 GLY D C 1
ATOM 8920 O O . GLY D 1 87 ? 61.946 58.304 6.765 1.00 22.17 75 GLY D O 1
ATOM 8921 N N . LEU D 1 88 ? 63.315 56.790 7.672 1.00 23.31 76 LEU D N 1
ATOM 8922 C CA . LEU D 1 88 ? 62.575 56.690 8.892 1.00 22.98 76 LEU D CA 1
ATOM 8923 C C . LEU D 1 88 ? 62.631 57.957 9.726 1.00 21.66 76 LEU D C 1
ATOM 8924 O O . LEU D 1 88 ? 61.659 58.300 10.345 1.00 22.10 76 LEU D O 1
ATOM 8929 N N . HIS D 1 89 ? 63.745 58.669 9.704 1.00 21.76 77 HIS D N 1
ATOM 8930 C CA . HIS D 1 89 ? 63.899 59.900 10.489 1.00 21.95 77 HIS D CA 1
ATOM 8931 C C . HIS D 1 89 ? 62.868 60.921 10.053 1.00 22.09 77 HIS D C 1
ATOM 8932 O O . HIS D 1 89 ? 62.214 61.524 10.894 1.00 22.84 77 HIS D O 1
ATOM 8939 N N . ASN D 1 90 ? 62.739 61.117 8.738 1.00 23.03 78 ASN D N 1
ATOM 8940 C CA . ASN D 1 90 ? 61.717 62.002 8.195 1.00 24.08 78 ASN D CA 1
ATOM 8941 C C . ASN D 1 90 ? 60.296 61.535 8.518 1.00 23.03 78 ASN D C 1
ATOM 8942 O O . ASN D 1 90 ? 59.463 62.311 8.896 1.00 22.95 78 ASN D O 1
ATOM 8947 N N . PHE D 1 91 ? 60.043 60.239 8.395 1.00 22.54 79 PHE D N 1
ATOM 8948 C CA . PHE D 1 91 ? 58.707 59.689 8.602 1.00 22.28 79 PHE D CA 1
ATOM 8949 C C . PHE D 1 91 ? 58.191 59.996 10.003 1.00 21.45 79 PHE D C 1
ATOM 8950 O O . PHE D 1 91 ? 57.065 60.428 10.170 1.00 21.63 79 PHE D O 1
ATOM 8958 N N . MET D 1 92 ? 59.032 59.866 11.008 1.00 23.27 80 MET D N 1
ATOM 8959 C CA . MET D 1 92 ? 58.589 60.038 12.392 1.00 23.62 80 MET D CA 1
ATOM 8960 C C . MET D 1 92 ? 58.994 61.359 13.020 1.00 23.29 80 MET D C 1
ATOM 8961 O O . MET D 1 92 ? 58.704 61.633 14.181 1.00 24.47 80 MET D O 1
ATOM 8966 N N . GLY D 1 93 ? 59.645 62.197 12.249 1.00 22.95 81 GLY D N 1
ATOM 8967 C CA . GLY D 1 93 ? 59.973 63.534 12.697 1.00 24.31 81 GLY D CA 1
ATOM 8968 C C . GLY D 1 93 ? 61.108 63.570 13.700 1.00 24.47 81 GLY D C 1
ATOM 8969 O O . GLY D 1 93 ? 61.122 64.438 14.533 1.00 24.88 81 GLY D O 1
ATOM 8970 N N . TRP D 1 94 ? 61.999 62.577 13.655 1.00 25.79 82 TRP D N 1
ATOM 8971 C CA . TRP D 1 94 ? 63.131 62.470 14.591 1.00 26.21 82 TRP D CA 1
ATOM 8972 C C . TRP D 1 94 ? 64.413 62.713 13.795 1.00 26.90 82 TRP D C 1
ATOM 8973 O O . TRP D 1 94 ? 64.693 61.992 12.864 1.00 29.38 82 TRP D O 1
ATOM 8984 N N . LYS D 1 95 ? 65.180 63.735 14.153 1.00 26.80 83 LYS D N 1
ATOM 8985 C CA . LYS D 1 95 ? 66.323 64.143 13.371 1.00 26.31 83 LYS D CA 1
ATOM 8986 C C . LYS D 1 95 ? 67.663 63.812 14.038 1.00 25.94 83 LYS D C 1
ATOM 8987 O O . LYS D 1 95 ? 68.704 64.226 13.558 1.00 26.49 83 LYS D O 1
ATOM 8990 N N . ARG D 1 96 ? 67.628 62.993 15.088 1.00 25.13 84 ARG D N 1
ATOM 8991 C CA . ARG D 1 96 ? 68.803 62.484 15.770 1.00 24.62 84 ARG D CA 1
ATOM 8992 C C . ARG D 1 96 ? 68.971 60.999 15.454 1.00 24.05 84 ARG D C 1
ATOM 8993 O O . ARG D 1 96 ? 68.189 60.453 14.687 1.00 24.13 84 ARG D O 1
ATOM 9001 N N . PRO D 1 97 ? 70.034 60.353 15.969 1.00 24.32 85 PRO D N 1
ATOM 9002 C CA . PRO D 1 97 ? 70.197 58.966 15.675 1.00 23.71 85 PRO D CA 1
ATOM 9003 C C . PRO D 1 97 ? 69.068 58.002 16.073 1.00 22.54 85 PRO D C 1
ATOM 9004 O O . PRO D 1 97 ? 68.408 58.192 17.068 1.00 22.48 85 PRO D O 1
ATOM 9008 N N . ILE D 1 98 ? 68.965 56.959 15.266 1.00 23.18 86 ILE D N 1
ATOM 9009 C CA . ILE D 1 98 ? 68.128 55.804 15.444 1.00 23.06 86 ILE D CA 1
ATOM 9010 C C . ILE D 1 98 ? 68.958 54.543 15.288 1.00 23.71 86 ILE D C 1
ATOM 9011 O O . ILE D 1 98 ? 69.724 54.420 14.351 1.00 23.61 86 ILE D O 1
ATOM 9016 N N . LEU D 1 99 ? 68.774 53.620 16.225 1.00 25.06 87 LEU D N 1
ATOM 9017 C CA . LEU D 1 99 ? 69.191 52.230 16.108 1.00 24.42 87 LEU D CA 1
ATOM 9018 C C . LEU D 1 99 ? 67.994 51.385 15.747 1.00 24.38 87 LEU D C 1
ATOM 9019 O O . LEU D 1 99 ? 66.952 51.479 16.413 1.00 23.26 87 LEU D O 1
ATOM 9024 N N . THR D 1 100 ? 68.129 50.570 14.690 1.00 24.56 88 THR D N 1
ATOM 9025 C CA . THR D 1 100 ? 67.081 49.618 14.298 1.00 24.72 88 THR D CA 1
ATOM 9026 C C . THR D 1 100 ? 67.435 48.184 14.684 1.00 26.41 88 THR D C 1
ATOM 9027 O O . THR D 1 100 ? 68.525 47.696 14.451 1.00 24.44 88 THR D O 1
ATOM 9031 N N . ASP D 1 101 ? 66.475 47.555 15.337 1.00 29.36 89 ASP D N 1
ATOM 9032 C CA . ASP D 1 101 ? 66.536 46.184 15.775 1.00 32.29 89 ASP D CA 1
ATOM 9033 C C . ASP D 1 101 ? 66.151 45.401 14.566 1.00 32.24 89 ASP D C 1
ATOM 9034 O O . ASP D 1 101 ? 65.334 45.859 13.818 1.00 34.34 89 ASP D O 1
ATOM 9039 N N . SER D 1 102 ? 66.690 44.208 14.369 1.00 32.86 90 SER D N 1
ATOM 9040 C CA . SER D 1 102 ? 66.419 43.433 13.171 1.00 33.27 90 SER D CA 1
ATOM 9041 C C . SER D 1 102 ? 65.247 42.439 13.301 1.00 34.50 90 SER D C 1
ATOM 9042 O O . SER D 1 102 ? 64.956 41.707 12.349 1.00 35.88 90 SER D O 1
ATOM 9045 N N . GLY D 1 103 ? 64.608 42.377 14.468 1.00 35.79 91 GLY D N 1
ATOM 9046 C CA . GLY D 1 103 ? 63.415 41.528 14.676 1.00 36.03 91 GLY D CA 1
ATOM 9047 C C . GLY D 1 103 ? 63.607 40.143 15.313 1.00 35.93 91 GLY D C 1
ATOM 9048 O O . GLY D 1 103 ? 62.666 39.369 15.384 1.00 34.80 91 GLY D O 1
ATOM 9049 N N . GLY D 1 104 ? 64.812 39.839 15.799 1.00 37.31 92 GLY D N 1
ATOM 9050 C CA . GLY D 1 104 ? 65.143 38.479 16.327 1.00 38.01 92 GLY D CA 1
ATOM 9051 C C . GLY D 1 104 ? 64.302 38.140 17.546 1.00 38.98 92 GLY D C 1
ATOM 9052 O O . GLY D 1 104 ? 63.717 37.070 17.629 1.00 38.86 92 GLY D O 1
ATOM 9053 N N . PHE D 1 105 ? 64.201 39.080 18.480 1.00 40.32 93 PHE D N 1
ATOM 9054 C CA . PHE D 1 105 ? 63.349 38.875 19.655 1.00 41.81 93 PHE D CA 1
ATOM 9055 C C . PHE D 1 105 ? 61.845 38.748 19.285 1.00 42.33 93 PHE D C 1
ATOM 9056 O O . PHE D 1 105 ? 61.102 38.016 19.936 1.00 42.36 93 PHE D O 1
ATOM 9064 N N . GLN D 1 106 ? 61.410 39.467 18.253 1.00 43.21 94 GLN D N 1
ATOM 9065 C CA . GLN D 1 106 ? 59.994 39.429 17.816 1.00 44.26 94 GLN D CA 1
ATOM 9066 C C . GLN D 1 106 ? 59.663 38.093 17.171 1.00 44.50 94 GLN D C 1
ATOM 9067 O O . GLN D 1 106 ? 58.612 37.488 17.414 1.00 43.22 94 GLN D O 1
ATOM 9073 N N . VAL D 1 107 ? 60.581 37.638 16.340 1.00 45.35 95 VAL D N 1
ATOM 9074 C CA . VAL D 1 107 ? 60.509 36.281 15.789 1.00 47.39 95 VAL D CA 1
ATOM 9075 C C . VAL D 1 107 ? 60.576 35.218 16.930 1.00 48.01 95 VAL D C 1
ATOM 9076 O O . VAL D 1 107 ? 59.799 34.256 16.935 1.00 48.56 95 VAL D O 1
ATOM 9080 N N . PHE D 1 108 ? 61.473 35.428 17.899 1.00 48.99 96 PHE D N 1
ATOM 9081 C CA . PHE D 1 108 ? 61.531 34.619 19.147 1.00 49.55 96 PHE D CA 1
ATOM 9082 C C . PHE D 1 108 ? 60.166 34.602 19.904 1.00 50.37 96 PHE D C 1
ATOM 9083 O O . PHE D 1 108 ? 59.722 33.538 20.377 1.00 49.65 96 PHE D O 1
ATOM 9091 N N . SER D 1 109 ? 59.513 35.767 19.997 1.00 51.00 97 SER D N 1
ATOM 9092 C CA . SER D 1 109 ? 58.249 35.913 20.747 1.00 52.23 97 SER D CA 1
ATOM 9093 C C . SER D 1 109 ? 57.017 35.260 20.064 1.00 53.18 97 SER D C 1
ATOM 9094 O O . SER D 1 109 ? 55.963 35.122 20.698 1.00 52.86 97 SER D O 1
ATOM 9097 N N . LEU D 1 110 ? 57.142 34.857 18.795 1.00 54.05 98 LEU D N 1
ATOM 9098 C CA . LEU D 1 110 ? 55.986 34.366 18.039 1.00 54.93 98 LEU D CA 1
ATOM 9099 C C . LEU D 1 110 ? 55.697 32.909 18.352 1.00 55.51 98 LEU D C 1
ATOM 9100 O O . LEU D 1 110 ? 56.631 32.123 18.573 1.00 55.82 98 LEU D O 1
ATOM 9105 N N . PRO D 1 111 ? 54.400 32.536 18.352 1.00 55.89 99 PRO D N 1
ATOM 9106 C CA . PRO D 1 111 ? 54.074 31.110 18.259 1.00 55.97 99 PRO D CA 1
ATOM 9107 C C . PRO D 1 111 ? 54.315 30.649 16.817 1.00 55.80 99 PRO D C 1
ATOM 9108 O O . PRO D 1 111 ? 54.411 31.501 15.906 1.00 56.76 99 PRO D O 1
ATOM 9112 N N . LYS D 1 112 ? 54.690 29.367 16.869 1.00 54.85 100 LYS D N 1
ATOM 9113 C CA . LYS D 1 112 ? 54.666 28.513 15.662 1.00 53.91 100 LYS D CA 1
ATOM 9114 C C . LYS D 1 112 ? 55.324 29.071 14.356 1.00 52.73 100 LYS D C 1
ATOM 9115 O O . LYS D 1 112 ? 54.650 30.440 13.660 1.00 53.02 100 LYS D O 1
ATOM 9119 N N . ILE D 1 113 ? 56.621 29.336 14.189 1.00 50.16 101 ILE D N 1
ATOM 9120 C CA . ILE D 1 113 ? 57.480 29.814 13.124 1.00 48.37 101 ILE D CA 1
ATOM 9121 C C . ILE D 1 113 ? 58.077 28.548 12.449 1.00 46.19 101 ILE D C 1
ATOM 9122 O O . ILE D 1 113 ? 57.883 27.438 12.952 1.00 46.95 101 ILE D O 1
ATOM 9127 N N . ARG D 1 114 ? 58.721 28.697 11.288 1.00 42.88 102 ARG D N 1
ATOM 9128 C CA . ARG D 1 114 ? 59.508 27.620 10.664 1.00 40.02 102 ARG D CA 1
ATOM 9129 C C . ARG D 1 114 ? 60.870 28.206 10.278 1.00 37.66 102 ARG D C 1
ATOM 9130 O O . ARG D 1 114 ? 60.942 29.084 9.433 1.00 36.10 102 ARG D O 1
ATOM 9133 N N . ILE D 1 115 ? 61.934 27.709 10.905 1.00 34.95 103 ILE D N 1
ATOM 9134 C CA . ILE D 1 115 ? 63.249 28.313 10.806 1.00 33.16 103 ILE D CA 1
ATOM 9135 C C . ILE D 1 115 ? 64.281 27.310 10.362 1.00 31.71 103 ILE D C 1
ATOM 9136 O O . ILE D 1 115 ? 64.335 26.211 10.894 1.00 30.88 103 ILE D O 1
ATOM 9140 N N . ASP D 1 116 ? 65.076 27.680 9.363 1.00 30.11 104 ASP D N 1
ATOM 9141 C CA . ASP D 1 116 ? 66.207 26.877 8.938 1.00 29.55 104 ASP D CA 1
ATOM 9142 C C . ASP D 1 116 ? 67.261 27.830 8.468 1.00 29.08 104 ASP D C 1
ATOM 9143 O O . ASP D 1 116 ? 67.141 29.035 8.718 1.00 28.17 104 ASP D O 1
ATOM 9148 N N . ASP D 1 117 ? 68.282 27.317 7.783 1.00 27.88 105 ASP D N 1
ATOM 9149 C CA . ASP D 1 117 ? 69.401 28.136 7.338 1.00 27.96 105 ASP D CA 1
ATOM 9150 C C . ASP D 1 117 ? 69.017 29.192 6.329 1.00 27.87 105 ASP D C 1
ATOM 9151 O O . ASP D 1 117 ? 69.614 30.247 6.327 1.00 28.41 105 ASP D O 1
ATOM 9156 N N . GLU D 1 118 ? 67.990 28.941 5.518 1.00 27.79 106 GLU D N 1
ATOM 9157 C CA . GLU D 1 118 ? 67.589 29.895 4.521 1.00 27.86 106 GLU D CA 1
ATOM 9158 C C . GLU D 1 118 ? 66.913 31.136 5.123 1.00 27.56 106 GLU D C 1
ATOM 9159 O O . GLU D 1 118 ? 67.113 32.227 4.613 1.00 28.19 106 GLU D O 1
ATOM 9162 N N . GLY D 1 119 ? 66.141 30.960 6.196 1.00 27.24 107 GLY D N 1
ATOM 9163 C CA . GLY D 1 119 ? 65.460 32.041 6.871 1.00 27.33 107 GLY D CA 1
ATOM 9164 C C . GLY D 1 119 ? 64.373 31.505 7.782 1.00 27.54 107 GLY D C 1
ATOM 9165 O O . GLY D 1 119 ? 64.421 30.342 8.198 1.00 27.16 107 GLY D O 1
ATOM 9166 N N . VAL D 1 120 ? 63.397 32.360 8.067 1.00 27.81 108 VAL D N 1
ATOM 9167 C CA . VAL D 1 120 ? 62.290 32.086 8.982 1.00 28.71 108 VAL D CA 1
ATOM 9168 C C . VAL D 1 120 ? 60.944 32.386 8.321 1.00 29.00 108 VAL D C 1
ATOM 9169 O O . VAL D 1 120 ? 60.768 33.439 7.726 1.00 28.99 108 VAL D O 1
ATOM 9173 N N . VAL D 1 121 ? 59.983 31.477 8.455 1.00 29.56 109 VAL D N 1
ATOM 9174 C CA . VAL D 1 121 ? 58.611 31.727 7.997 1.00 29.53 109 VAL D CA 1
ATOM 9175 C C . VAL D 1 121 ? 57.698 31.765 9.192 1.00 30.06 109 VAL D C 1
ATOM 9176 O O . VAL D 1 121 ? 57.809 30.935 10.085 1.00 30.27 109 VAL D O 1
ATOM 9180 N N . PHE D 1 122 ? 56.821 32.764 9.210 1.00 30.52 110 PHE D N 1
ATOM 9181 C CA . PHE D 1 122 ? 55.889 32.994 10.305 1.00 30.95 110 PHE D CA 1
ATOM 9182 C C . PHE D 1 122 ? 54.605 33.602 9.743 1.00 31.13 110 PHE D C 1
ATOM 9183 O O . PHE D 1 122 ? 54.523 33.939 8.561 1.00 29.31 110 PHE D O 1
ATOM 9191 N N . ARG D 1 123 ? 53.587 33.686 10.588 1.00 32.11 111 ARG D N 1
ATOM 9192 C CA . ARG D 1 123 ? 52.301 34.210 10.155 1.00 32.49 111 ARG D CA 1
ATOM 9193 C C . ARG D 1 123 ? 52.233 35.658 10.545 1.00 31.50 111 ARG D C 1
ATOM 9194 O O . ARG D 1 123 ? 52.614 36.026 11.644 1.00 30.23 111 ARG D O 1
ATOM 9202 N N . SER D 1 124 ? 51.785 36.497 9.620 1.00 32.09 112 SER D N 1
ATOM 9203 C CA . SER D 1 124 ? 51.700 37.949 9.901 1.00 32.55 112 SER D CA 1
ATOM 9204 C C . SER D 1 124 ? 50.816 38.250 11.085 1.00 32.91 112 SER D C 1
ATOM 9205 O O . SER D 1 124 ? 49.690 37.803 11.139 1.00 32.87 112 SER D O 1
ATOM 9208 N N . PRO D 1 125 ? 51.320 39.049 12.026 1.00 35.31 113 PRO D N 1
ATOM 9209 C CA . PRO D 1 125 ? 50.493 39.628 13.081 1.00 35.85 113 PRO D CA 1
ATOM 9210 C C . PRO D 1 125 ? 49.371 40.499 12.537 1.00 37.01 113 PRO D C 1
ATOM 9211 O O . PRO D 1 125 ? 48.335 40.618 13.180 1.00 37.97 113 PRO D O 1
ATOM 9215 N N . ILE D 1 126 ? 49.519 41.017 11.319 1.00 37.52 114 ILE D N 1
ATOM 9216 C CA . ILE D 1 126 ? 48.481 41.829 10.706 1.00 37.49 114 ILE D CA 1
ATOM 9217 C C . ILE D 1 126 ? 47.334 41.026 10.160 1.00 37.08 114 ILE D C 1
ATOM 9218 O O . ILE D 1 126 ? 46.189 41.285 10.477 1.00 37.68 114 ILE D O 1
ATOM 9223 N N . ASP D 1 127 ? 47.610 40.093 9.279 1.00 36.59 115 ASP D N 1
ATOM 9224 C CA . ASP D 1 127 ? 46.560 39.421 8.603 1.00 36.40 115 ASP D CA 1
ATOM 9225 C C . ASP D 1 127 ? 46.690 37.899 8.554 1.00 35.25 115 ASP D C 1
ATOM 9226 O O . ASP D 1 127 ? 45.950 37.255 7.827 1.00 34.96 115 ASP D O 1
ATOM 9231 N N . GLY D 1 128 ? 47.636 37.332 9.296 1.00 34.50 116 GLY D N 1
ATOM 9232 C CA . GLY D 1 128 ? 47.836 35.875 9.326 1.00 33.81 116 GLY D CA 1
ATOM 9233 C C . GLY D 1 128 ? 48.478 35.231 8.102 1.00 33.31 116 GLY D C 1
ATOM 9234 O O . GLY D 1 128 ? 48.582 33.999 8.042 1.00 33.07 116 GLY D O 1
ATOM 9235 N N . SER D 1 129 ? 48.915 36.024 7.122 1.00 32.17 117 SER D N 1
ATOM 9236 C CA . SER D 1 129 ? 49.564 35.452 5.931 1.00 31.79 117 SER D CA 1
ATOM 9237 C C . SER D 1 129 ? 51.013 35.010 6.239 1.00 30.32 117 SER D C 1
ATOM 9238 O O . SER D 1 129 ? 51.651 35.530 7.128 1.00 29.21 117 SER D O 1
ATOM 9241 N N . LYS D 1 130 ? 51.511 34.033 5.496 1.00 29.88 118 LYS D N 1
ATOM 9242 C CA . LYS D 1 130 ? 52.896 33.595 5.660 1.00 29.78 118 LYS D CA 1
ATOM 9243 C C . LYS D 1 130 ? 53.850 34.737 5.243 1.00 29.28 118 LYS D C 1
ATOM 9244 O O . LYS D 1 130 ? 53.726 35.323 4.165 1.00 29.61 118 LYS D O 1
ATOM 9248 N N . VAL D 1 131 ? 54.746 35.093 6.141 1.00 28.05 119 VAL D N 1
ATOM 9249 C CA . VAL D 1 131 ? 55.814 36.048 5.866 1.00 27.49 119 VAL D CA 1
ATOM 9250 C C . VAL D 1 131 ? 57.172 35.320 5.898 1.00 26.92 119 VAL D C 1
ATOM 9251 O O . VAL D 1 131 ? 57.399 34.487 6.755 1.00 27.06 119 VAL D O 1
ATOM 9255 N N . PHE D 1 132 ? 58.051 35.634 4.957 1.00 25.86 120 PHE D N 1
ATOM 9256 C CA . PHE D 1 132 ? 59.413 35.134 4.952 1.00 26.19 120 PHE D CA 1
ATOM 9257 C C . PHE D 1 132 ? 60.402 36.257 5.283 1.00 26.06 120 PHE D C 1
ATOM 9258 O O . PHE D 1 132 ? 60.305 37.344 4.714 1.00 26.47 120 PHE D O 1
ATOM 9266 N N . LEU D 1 133 ? 61.301 35.991 6.234 1.00 24.73 121 LEU D N 1
ATOM 9267 C CA . LEU D 1 133 ? 62.370 36.897 6.617 1.00 24.76 121 LEU D CA 1
ATOM 9268 C C . LEU D 1 133 ? 63.745 36.168 6.629 1.00 24.10 121 LEU D C 1
ATOM 9269 O O . LEU D 1 133 ? 63.844 34.999 6.960 1.00 22.84 121 LEU D O 1
ATOM 9274 N N . ASN D 1 134 ? 64.778 36.870 6.182 1.00 23.21 122 ASN D N 1
ATOM 9275 C CA . ASN D 1 134 ? 66.128 36.379 6.209 1.00 23.36 122 ASN D CA 1
ATOM 9276 C C . ASN D 1 134 ? 67.108 37.574 6.314 1.00 22.83 122 ASN D C 1
ATOM 9277 O O . ASN D 1 134 ? 66.655 38.738 6.427 1.00 22.36 122 ASN D O 1
ATOM 9282 N N . PRO D 1 135 ? 68.422 37.283 6.425 1.00 22.67 123 PRO D N 1
ATOM 9283 C CA . PRO D 1 135 ? 69.439 38.328 6.573 1.00 22.56 123 PRO D CA 1
ATOM 9284 C C . PRO D 1 135 ? 69.371 39.345 5.434 1.00 23.24 123 PRO D C 1
ATOM 9285 O O . PRO D 1 135 ? 69.421 40.527 5.686 1.00 23.22 123 PRO D O 1
ATOM 9289 N N . GLU D 1 136 ? 69.220 38.866 4.202 1.00 23.24 124 GLU D N 1
ATOM 9290 C CA . GLU D 1 136 ? 69.184 39.756 3.031 1.00 23.29 124 GLU D CA 1
ATOM 9291 C C . GLU D 1 136 ? 68.006 40.727 3.049 1.00 23.30 124 GLU D C 1
ATOM 9292 O O . GLU D 1 136 ? 68.196 41.920 2.873 1.00 24.35 124 GLU D O 1
ATOM 9298 N N . ILE D 1 137 ? 66.794 40.223 3.277 1.00 22.99 125 ILE D N 1
ATOM 9299 C CA . ILE D 1 137 ? 65.595 41.056 3.458 1.00 23.50 125 ILE D CA 1
ATOM 9300 C C . ILE D 1 137 ? 65.735 42.020 4.638 1.00 22.85 125 ILE D C 1
ATOM 9301 O O . ILE D 1 137 ? 65.357 43.200 4.543 1.00 21.81 125 ILE D O 1
ATOM 9306 N N . SER D 1 138 ? 66.260 41.534 5.765 1.00 22.93 126 SER D N 1
ATOM 9307 C CA . SER D 1 138 ? 66.432 42.397 6.925 1.00 24.39 126 SER D CA 1
ATOM 9308 C C . SER D 1 138 ? 67.316 43.602 6.608 1.0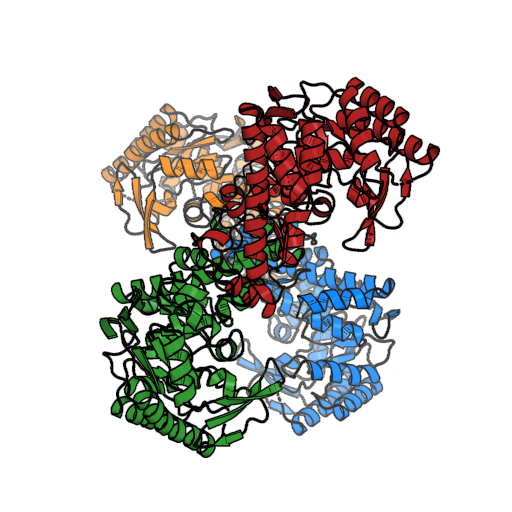0 24.51 126 SER D C 1
ATOM 9309 O O . SER D 1 138 ? 67.007 44.736 7.032 1.00 25.34 126 SER D O 1
ATOM 9312 N N . MET D 1 139 ? 68.417 43.360 5.891 1.00 25.60 127 MET D N 1
ATOM 9313 C CA . MET D 1 139 ? 69.382 44.426 5.538 1.00 25.68 127 MET D CA 1
ATOM 9314 C C . MET D 1 139 ? 68.760 45.423 4.564 1.00 26.82 127 MET D C 1
ATOM 9315 O O . MET D 1 139 ? 68.894 46.623 4.713 1.00 26.99 127 MET D O 1
ATOM 9320 N N . GLU D 1 140 ? 68.103 44.892 3.550 1.00 26.84 128 GLU D N 1
ATOM 9321 C CA . GLU D 1 140 ? 67.302 45.674 2.617 1.00 27.75 128 GLU D CA 1
ATOM 9322 C C . GLU D 1 140 ? 66.298 46.585 3.340 1.00 26.68 128 GLU D C 1
ATOM 9323 O O . GLU D 1 140 ? 66.215 47.749 3.037 1.00 25.11 128 GLU D O 1
ATOM 9329 N N . VAL D 1 141 ? 65.589 46.076 4.358 1.00 26.10 129 VAL D N 1
ATOM 9330 C CA . VAL D 1 141 ? 64.679 46.898 5.118 1.00 25.43 129 VAL D CA 1
ATOM 9331 C C . VAL D 1 141 ? 65.396 48.001 5.893 1.00 25.67 129 VAL D C 1
ATOM 9332 O O . VAL D 1 141 ? 65.008 49.144 5.833 1.00 25.94 129 VAL D O 1
ATOM 9336 N N . GLN D 1 142 ? 66.438 47.648 6.617 1.00 25.92 130 GLN D N 1
ATOM 9337 C CA . GLN D 1 142 ? 67.158 48.611 7.433 1.00 25.62 130 GLN D CA 1
ATOM 9338 C C . GLN D 1 142 ? 67.912 49.666 6.588 1.00 26.01 130 GLN D C 1
ATOM 9339 O O . GLN D 1 142 ? 68.069 50.811 7.028 1.00 26.33 130 GLN D O 1
ATOM 9345 N N . ILE D 1 143 ? 68.344 49.289 5.396 1.00 25.86 131 ILE D N 1
ATOM 9346 C CA . ILE D 1 143 ? 68.998 50.241 4.501 1.00 26.70 131 ILE D CA 1
ATOM 9347 C C . ILE D 1 143 ? 67.954 51.252 4.015 1.00 26.90 131 ILE D C 1
ATOM 9348 O O . ILE D 1 143 ? 68.224 52.446 3.966 1.00 27.71 131 ILE D O 1
ATOM 9353 N N . ALA D 1 144 ? 66.757 50.774 3.658 1.00 26.97 132 ALA D N 1
ATOM 9354 C CA . ALA D 1 144 ? 65.643 51.643 3.296 1.00 26.20 132 ALA D CA 1
ATOM 9355 C C . ALA D 1 144 ? 65.228 52.593 4.428 1.00 26.16 132 ALA D C 1
ATOM 9356 O O . ALA D 1 144 ? 64.856 53.723 4.184 1.00 26.22 132 ALA D O 1
ATOM 9358 N N . LEU D 1 145 ? 65.273 52.128 5.661 1.00 25.73 133 LEU D N 1
ATOM 9359 C CA . LEU D 1 145 ? 64.921 52.969 6.791 1.00 25.09 133 LEU D CA 1
ATOM 9360 C C . LEU D 1 145 ? 65.958 54.063 7.052 1.00 24.58 133 LEU D C 1
ATOM 9361 O O . LEU D 1 145 ? 65.606 55.145 7.541 1.00 23.51 133 LEU D O 1
ATOM 9366 N N . GLY D 1 146 ? 67.227 53.753 6.784 1.00 25.80 134 GLY D N 1
ATOM 9367 C CA . GLY D 1 146 ? 68.302 54.732 6.865 1.00 26.47 134 GLY D CA 1
ATOM 9368 C C . GLY D 1 146 ? 68.726 55.030 8.299 1.00 26.94 134 GLY D C 1
ATOM 9369 O O . GLY D 1 146 ? 69.183 56.130 8.620 1.00 28.83 134 GLY D O 1
ATOM 9370 N N . SER D 1 147 ? 68.580 54.051 9.165 1.00 27.13 135 SER D N 1
ATOM 9371 C CA . SER D 1 147 ? 68.960 54.208 10.555 1.00 26.65 135 SER D CA 1
ATOM 9372 C C . SER D 1 147 ? 70.478 54.307 10.724 1.00 26.30 135 SER D C 1
ATOM 9373 O O . SER D 1 147 ? 71.240 53.743 9.962 1.00 25.98 135 SER D O 1
ATOM 9376 N N . ASP D 1 148 ? 70.885 55.067 11.725 1.00 25.45 136 ASP D N 1
ATOM 9377 C CA . ASP D 1 148 ? 72.287 55.268 12.045 1.00 25.09 136 ASP D CA 1
ATOM 9378 C C . ASP D 1 148 ? 73.066 53.991 12.457 1.00 24.29 136 ASP D C 1
ATOM 9379 O O . ASP D 1 148 ? 74.220 53.883 12.113 1.00 25.17 136 ASP D O 1
ATOM 9384 N N . ILE D 1 149 ? 72.442 53.075 13.199 1.00 23.81 137 ILE D N 1
ATOM 9385 C CA . ILE D 1 149 ? 72.975 51.760 13.499 1.00 23.12 137 ILE D CA 1
ATOM 9386 C C . ILE D 1 149 ? 71.934 50.721 13.106 1.00 23.60 137 ILE D C 1
ATOM 9387 O O . ILE D 1 149 ? 70.767 50.888 13.399 1.00 23.78 137 ILE D O 1
ATOM 9392 N N . CYS D 1 150 ? 72.358 49.694 12.380 1.00 24.84 138 CYS D N 1
ATOM 9393 C CA . CYS D 1 150 ? 71.566 48.562 11.986 1.00 24.15 138 CYS D CA 1
ATOM 9394 C C . CYS D 1 150 ? 72.102 47.372 12.717 1.00 24.51 138 CYS D C 1
ATOM 9395 O O . CYS D 1 150 ? 73.278 47.336 13.043 1.00 24.71 138 CYS D O 1
ATOM 9398 N N . MET D 1 151 ? 71.233 46.394 12.981 1.00 24.31 139 MET D N 1
ATOM 9399 C CA . MET D 1 151 ? 71.637 45.167 13.614 1.00 24.41 139 MET D CA 1
ATOM 9400 C C . MET D 1 151 ? 71.574 44.063 12.579 1.00 24.02 139 MET D C 1
ATOM 9401 O O . MET D 1 151 ? 70.654 43.993 11.778 1.00 24.19 139 MET D O 1
ATOM 9406 N N . VAL D 1 152 ? 72.537 43.149 12.629 1.00 23.88 140 VAL D N 1
ATOM 9407 C CA . VAL D 1 152 ? 72.455 41.908 11.861 1.00 22.58 140 VAL D CA 1
ATOM 9408 C C . VAL D 1 152 ? 71.231 41.068 12.224 1.00 22.29 140 VAL D C 1
ATOM 9409 O O . VAL D 1 152 ? 70.659 41.194 13.301 1.00 22.33 140 VAL D O 1
ATOM 9413 N N . PHE D 1 153 ? 70.801 40.205 11.318 1.00 22.10 141 PHE D N 1
ATOM 9414 C CA . PHE D 1 153 ? 69.619 39.360 11.568 1.00 22.30 141 PHE D CA 1
ATOM 9415 C C . PHE D 1 153 ? 70.119 38.094 12.263 1.00 23.15 141 PHE D C 1
ATOM 9416 O O . PHE D 1 153 ? 70.985 37.465 11.763 1.00 21.80 141 PHE D O 1
ATOM 9424 N N . ASP D 1 154 ? 69.609 37.762 13.436 1.00 24.26 142 ASP D N 1
ATOM 9425 C CA . ASP D 1 154 ? 70.151 36.634 14.227 1.00 25.70 142 ASP D CA 1
ATOM 9426 C C . ASP D 1 154 ? 69.091 35.607 14.466 1.00 26.57 142 ASP D C 1
ATOM 9427 O O . ASP D 1 154 ? 67.882 35.845 14.194 1.00 25.59 142 ASP D O 1
ATOM 9432 N N . HIS D 1 155 ? 69.552 34.461 14.986 1.00 26.79 143 HIS D N 1
ATOM 9433 C CA . HIS D 1 155 ? 68.669 33.466 15.516 1.00 27.52 143 HIS D CA 1
ATOM 9434 C C . HIS D 1 155 ? 68.734 33.465 17.044 1.00 29.03 143 HIS D C 1
ATOM 9435 O O . HIS D 1 155 ? 69.645 32.910 17.609 1.00 27.48 143 HIS D O 1
ATOM 9442 N N . CYS D 1 156 ? 67.738 34.066 17.693 1.00 32.44 144 CYS D N 1
ATOM 9443 C CA . CYS D 1 156 ? 67.676 34.086 19.168 1.00 33.80 144 CYS D CA 1
ATOM 9444 C C . CYS D 1 156 ? 66.989 32.816 19.766 1.00 34.20 144 CYS D C 1
ATOM 9445 O O . CYS D 1 156 ? 65.808 32.598 19.516 1.00 35.18 144 CYS D O 1
ATOM 9448 N N . PRO D 1 157 ? 67.714 31.990 20.558 1.00 34.27 145 PRO D N 1
ATOM 9449 C CA . PRO D 1 157 ? 67.070 30.849 21.201 1.00 34.77 145 PRO D CA 1
ATOM 9450 C C . PRO D 1 157 ? 66.511 31.171 22.584 1.00 35.51 145 PRO D C 1
ATOM 9451 O O . PRO D 1 157 ? 66.755 32.266 23.094 1.00 36.76 145 PRO D O 1
ATOM 9455 N N . VAL D 1 158 ? 65.786 30.216 23.183 1.00 36.44 146 VAL D N 1
ATOM 9456 C CA . VAL D 1 158 ? 65.466 30.218 24.647 1.00 36.76 146 VAL D CA 1
ATOM 9457 C C . VAL D 1 158 ? 66.697 30.099 25.568 1.00 36.87 146 VAL D C 1
ATOM 9458 O O . VAL D 1 158 ? 67.692 29.471 25.215 1.00 37.29 146 VAL D O 1
ATOM 9462 N N . ALA D 1 161 ? 67.288 26.617 27.055 1.00 28.47 149 ALA D N 1
ATOM 9463 C CA . ALA D 1 161 ? 67.115 25.447 26.174 1.00 26.98 149 ALA D CA 1
ATOM 9464 C C . ALA D 1 161 ? 68.349 24.546 26.240 1.00 25.73 149 ALA D C 1
ATOM 9465 O O . ALA D 1 161 ? 69.371 24.908 26.834 1.00 26.54 149 ALA D O 1
ATOM 9467 N N . ASP D 1 162 ? 68.213 23.343 25.700 1.00 22.78 150 ASP D N 1
ATOM 9468 C CA . ASP D 1 162 ? 69.293 22.372 25.739 1.00 21.12 150 ASP D CA 1
ATOM 9469 C C . ASP D 1 162 ? 70.491 22.917 24.991 1.00 18.90 150 ASP D C 1
ATOM 9470 O O . ASP D 1 162 ? 70.365 23.689 24.057 1.00 17.56 150 ASP D O 1
ATOM 9475 N N . TYR D 1 163 ? 71.657 22.542 25.464 1.00 18.64 151 TYR D N 1
ATOM 9476 C CA . TYR D 1 163 ? 72.906 22.957 24.867 1.00 19.07 151 TYR D CA 1
ATOM 9477 C C . TYR D 1 163 ? 72.932 22.821 23.352 1.00 18.79 151 TYR D C 1
ATOM 9478 O O . TYR D 1 163 ? 73.266 23.758 22.677 1.00 20.61 151 TYR D O 1
ATOM 9487 N N . GLU D 1 164 ? 72.572 21.651 22.834 1.00 19.69 152 GLU D N 1
ATOM 9488 C CA . GLU D 1 164 ? 72.533 21.405 21.399 1.00 21.03 152 GLU D CA 1
ATOM 9489 C C . GLU D 1 164 ? 71.623 22.390 20.655 1.00 22.13 152 GLU D C 1
ATOM 9490 O O . GLU D 1 164 ? 71.927 22.784 19.536 1.00 22.88 152 GLU D O 1
ATOM 9494 N N . GLU D 1 165 ? 70.540 22.844 21.291 1.00 22.07 153 GLU D N 1
ATOM 9495 C CA . GLU D 1 165 ? 69.608 23.751 20.631 1.00 22.38 153 GLU D CA 1
ATOM 9496 C C . GLU D 1 165 ? 70.154 25.144 20.607 1.00 22.05 153 GLU D C 1
ATOM 9497 O O . GLU D 1 165 ? 70.048 25.841 19.588 1.00 22.05 153 GLU D O 1
ATOM 9500 N N . VAL D 1 166 ? 70.735 25.559 21.732 1.00 21.69 154 VAL D N 1
ATOM 9501 C CA . VAL D 1 166 ? 71.377 26.876 21.791 1.00 21.97 154 VAL D CA 1
ATOM 9502 C C . VAL D 1 166 ? 72.530 26.897 20.805 1.00 22.30 154 VAL D C 1
ATOM 9503 O O . VAL D 1 166 ? 72.712 27.865 20.084 1.00 22.85 154 VAL D O 1
ATOM 9507 N N . LYS D 1 167 ? 73.290 25.803 20.760 1.00 23.70 155 LYS D N 1
ATOM 9508 C CA . LYS D 1 167 ? 74.432 25.731 19.885 1.00 24.17 155 LYS D CA 1
ATOM 9509 C C . LYS D 1 167 ? 74.037 25.903 18.410 1.00 24.94 155 LYS D C 1
ATOM 9510 O O . LYS D 1 167 ? 74.678 26.616 17.703 1.00 24.69 155 LYS D O 1
ATOM 9516 N N . GLU D 1 168 ? 72.990 25.229 17.961 1.00 26.41 156 GLU D N 1
ATOM 9517 C CA . GLU D 1 168 ? 72.507 25.372 16.577 1.00 27.10 156 GLU D CA 1
ATOM 9518 C C . GLU D 1 168 ? 72.065 26.788 16.246 1.00 24.63 156 GLU D C 1
ATOM 9519 O O . GLU D 1 168 ? 72.441 27.320 15.213 1.00 24.56 156 GLU D O 1
ATOM 9525 N N . ALA D 1 169 ? 71.300 27.410 17.139 1.00 22.66 157 ALA D N 1
ATOM 9526 C CA . ALA D 1 169 ? 70.927 28.791 17.013 1.00 22.21 157 ALA D CA 1
ATOM 9527 C C . ALA D 1 169 ? 72.159 29.709 16.932 1.00 21.77 157 ALA D C 1
ATOM 9528 O O . ALA D 1 169 ? 72.176 30.625 16.138 1.00 23.29 157 ALA D O 1
ATOM 9530 N N . THR D 1 170 ? 73.200 29.435 17.709 1.00 21.98 158 THR D N 1
ATOM 9531 C CA . THR D 1 170 ? 74.374 30.319 17.793 1.00 22.02 158 THR D CA 1
ATOM 9532 C C . THR D 1 170 ? 75.250 30.194 16.532 1.00 21.57 158 THR D C 1
ATOM 9533 O O . THR D 1 170 ? 75.792 31.166 16.015 1.00 23.09 158 THR D O 1
ATOM 9537 N N . GLU D 1 171 ? 75.320 29.000 16.015 1.00 22.11 159 GLU D N 1
ATOM 9538 C CA . GLU D 1 171 ? 76.000 28.725 14.729 1.00 22.26 159 GLU D CA 1
ATOM 9539 C C . GLU D 1 171 ? 75.217 29.336 13.553 1.00 22.16 159 GLU D C 1
ATOM 9540 O O . GLU D 1 171 ? 75.797 29.981 12.669 1.00 21.92 159 GLU D O 1
ATOM 9543 N N . ARG D 1 172 ? 73.893 29.191 13.559 1.00 22.32 160 ARG D N 1
ATOM 9544 C CA . ARG D 1 172 ? 73.086 29.863 12.560 1.00 21.94 160 ARG D CA 1
ATOM 9545 C C . ARG D 1 172 ? 73.256 31.373 12.628 1.00 21.55 160 ARG D C 1
ATOM 9546 O O . ARG D 1 172 ? 73.291 32.041 11.603 1.00 22.49 160 ARG D O 1
ATOM 9554 N N . THR D 1 173 ? 73.312 31.903 13.839 1.00 21.49 161 THR D N 1
ATOM 9555 C CA . THR D 1 173 ? 73.570 33.337 14.088 1.00 21.64 161 THR D CA 1
ATOM 9556 C C . THR D 1 173 ? 74.877 33.786 13.412 1.00 21.81 161 THR D C 1
ATOM 9557 O O . THR D 1 173 ? 74.917 34.811 12.743 1.00 21.00 161 THR D O 1
ATOM 9561 N N . TYR D 1 174 ? 75.930 32.994 13.542 1.00 22.78 162 TYR D N 1
ATOM 9562 C CA . TYR D 1 174 ? 77.174 33.261 12.805 1.00 23.23 162 TYR D CA 1
ATOM 9563 C C . TYR D 1 174 ? 76.993 33.268 11.270 1.00 23.18 162 TYR D C 1
ATOM 9564 O O . TYR D 1 174 ? 77.444 34.180 10.610 1.00 23.28 162 TYR D O 1
ATOM 9573 N N . ARG D 1 175 ? 76.330 32.263 10.700 1.00 22.40 163 ARG D N 1
ATOM 9574 C CA . ARG D 1 175 ? 76.136 32.233 9.240 1.00 22.36 163 ARG D CA 1
ATOM 9575 C C . ARG D 1 175 ? 75.270 33.379 8.741 1.00 21.85 163 ARG D C 1
ATOM 9576 O O . ARG D 1 175 ? 75.497 33.938 7.689 1.00 20.64 163 ARG D O 1
ATOM 9584 N N . TRP D 1 176 ? 74.300 33.783 9.555 1.00 21.82 164 TRP D N 1
ATOM 9585 C CA . TRP D 1 176 ? 73.463 34.912 9.244 1.00 20.72 164 TRP D CA 1
ATOM 9586 C C . TRP D 1 176 ? 74.159 36.254 9.416 1.00 21.67 164 TRP D C 1
ATOM 9587 O O . TRP D 1 176 ? 73.768 37.255 8.775 1.00 21.52 164 TRP D O 1
ATOM 9598 N N . ALA D 1 177 ? 75.111 36.329 10.346 1.00 22.44 165 ALA D N 1
ATOM 9599 C CA . ALA D 1 177 ? 75.875 37.555 10.524 1.00 23.08 165 ALA D CA 1
ATOM 9600 C C . ALA D 1 177 ? 76.765 37.774 9.299 1.00 24.15 165 ALA D C 1
ATOM 9601 O O . ALA D 1 177 ? 76.975 38.902 8.890 1.00 23.30 165 ALA D O 1
ATOM 9603 N N . LEU D 1 178 ? 77.299 36.686 8.753 1.00 25.05 166 LEU D N 1
ATOM 9604 C CA . LEU D 1 178 ? 78.069 36.702 7.518 1.00 25.82 166 LEU D CA 1
ATOM 9605 C C . LEU D 1 178 ? 77.236 37.200 6.346 1.00 25.43 166 LEU D C 1
ATOM 9606 O O . LEU D 1 178 ? 77.655 38.084 5.628 1.00 24.54 166 LEU D O 1
ATOM 9611 N N . ARG D 1 179 ? 76.040 36.644 6.178 1.00 25.20 167 ARG D N 1
ATOM 9612 C CA . ARG D 1 179 ? 75.152 37.069 5.105 1.00 24.34 167 ARG D CA 1
ATOM 9613 C C . ARG D 1 179 ? 74.639 38.496 5.276 1.00 23.86 167 ARG D C 1
ATOM 9614 O O . ARG D 1 179 ? 74.390 39.210 4.288 1.00 23.82 167 ARG D O 1
ATOM 9622 N N . SER D 1 180 ? 74.477 38.906 6.534 1.00 22.85 168 SER D N 1
ATOM 9623 C CA . SER D 1 180 ? 74.061 40.256 6.848 1.00 23.00 168 SER D CA 1
ATOM 9624 C C . SER D 1 180 ? 75.104 41.266 6.410 1.00 23.46 168 SER D C 1
ATOM 9625 O O . SER D 1 180 ? 74.768 42.261 5.759 1.00 23.15 168 SER D O 1
ATOM 9628 N N . LYS D 1 181 ? 76.352 41.032 6.792 1.00 24.77 169 LYS D N 1
ATOM 9629 C CA . LYS D 1 181 ? 77.442 41.902 6.377 1.00 25.15 169 LYS D CA 1
ATOM 9630 C C . LYS D 1 181 ? 77.570 41.978 4.827 1.00 25.74 169 LYS D C 1
ATOM 9631 O O . LYS D 1 181 ? 77.689 43.060 4.260 1.00 25.11 169 LYS D O 1
ATOM 9637 N N . LYS D 1 182 ? 77.448 40.848 4.159 1.00 26.90 170 LYS D N 1
ATOM 9638 C CA . LYS D 1 182 ? 77.551 40.786 2.719 1.00 28.20 170 LYS D CA 1
ATOM 9639 C C . LYS D 1 182 ? 76.450 41.588 2.024 1.00 28.28 170 LYS D C 1
ATOM 9640 O O . LYS D 1 182 ? 76.701 42.279 1.027 1.00 28.16 170 LYS D O 1
ATOM 9645 N N . ALA D 1 183 ? 75.228 41.505 2.546 1.00 27.79 171 ALA D N 1
ATOM 9646 C CA . ALA D 1 183 ? 74.085 42.222 1.989 1.00 27.14 171 ALA D CA 1
ATOM 9647 C C . ALA D 1 183 ? 74.100 43.702 2.384 1.00 27.32 171 ALA D C 1
ATOM 9648 O O . ALA D 1 183 ? 73.301 44.452 1.895 1.00 26.79 171 ALA D O 1
ATOM 9650 N N . PHE D 1 184 ? 74.999 44.125 3.272 1.00 27.71 172 PHE D N 1
ATOM 9651 C CA . PHE D 1 184 ? 74.908 45.475 3.856 1.00 28.43 172 PHE D CA 1
ATOM 9652 C C . PHE D 1 184 ? 75.638 46.491 2.981 1.00 29.55 172 PHE D C 1
ATOM 9653 O O . PHE D 1 184 ? 76.751 46.921 3.302 1.00 30.63 172 PHE D O 1
ATOM 9661 N N . LYS D 1 185 ? 75.015 46.837 1.865 1.00 30.24 173 LYS D N 1
ATOM 9662 C CA . LYS D 1 185 ? 75.651 47.644 0.845 1.00 32.17 173 LYS D CA 1
ATOM 9663 C C . LYS D 1 185 ? 75.036 49.014 0.914 1.00 31.28 173 LYS D C 1
ATOM 9664 O O . LYS D 1 185 ? 73.954 49.263 0.377 1.00 31.79 173 LYS D O 1
ATOM 9670 N N . THR D 1 186 ? 75.717 49.912 1.610 1.00 31.60 174 THR D N 1
ATOM 9671 C CA . THR D 1 186 ? 75.103 51.184 1.975 1.00 30.56 174 THR D CA 1
ATOM 9672 C C . THR D 1 186 ? 76.156 52.204 2.368 1.00 30.75 174 THR D C 1
ATOM 9673 O O . THR D 1 186 ? 77.344 51.948 2.251 1.00 31.48 174 THR D O 1
ATOM 9677 N N . GLU D 1 187 ? 75.714 53.385 2.773 1.00 29.91 175 GLU D N 1
ATOM 9678 C CA . GLU D 1 187 ? 76.618 54.397 3.288 1.00 30.52 175 GLU D CA 1
ATOM 9679 C C . GLU D 1 187 ? 75.968 55.082 4.500 1.00 29.79 175 GLU D C 1
ATOM 9680 O O . GLU D 1 187 ? 74.752 55.131 4.615 1.00 29.30 175 GLU D O 1
ATOM 9683 N N . ASN D 1 188 ? 76.807 55.543 5.418 1.00 30.44 176 ASN D N 1
ATOM 9684 C CA . ASN D 1 188 ? 76.399 56.326 6.591 1.00 30.68 176 ASN D CA 1
ATOM 9685 C C . ASN D 1 188 ? 75.629 55.540 7.663 1.00 29.87 176 ASN D C 1
ATOM 9686 O O . ASN D 1 188 ? 74.848 56.124 8.445 1.00 31.85 176 ASN D O 1
ATOM 9691 N N . GLN D 1 189 ? 75.790 54.218 7.653 1.00 28.16 177 GLN D N 1
ATOM 9692 C CA . GLN D 1 189 ? 75.085 53.356 8.595 1.00 26.49 177 GLN D CA 1
ATOM 9693 C C . GLN D 1 189 ? 76.057 52.369 9.189 1.00 26.38 177 GLN D C 1
ATOM 9694 O O . GLN D 1 189 ? 76.791 51.747 8.454 1.00 27.66 177 GLN D O 1
ATOM 9700 N N . ALA D 1 190 ? 76.069 52.257 10.516 1.00 24.96 178 ALA D N 1
ATOM 9701 C CA . ALA D 1 190 ? 76.871 51.272 11.209 1.00 24.12 178 ALA D CA 1
ATOM 9702 C C . ALA D 1 190 ? 76.106 49.958 11.229 1.00 23.70 178 ALA D C 1
ATOM 9703 O O . ALA D 1 190 ? 74.886 49.970 11.123 1.00 24.09 178 ALA D O 1
ATOM 9705 N N . LEU D 1 191 ? 76.822 48.841 11.327 1.00 23.26 179 LEU D N 1
ATOM 9706 C CA . LEU D 1 191 ? 76.225 47.501 11.453 1.00 23.49 179 LEU D CA 1
ATOM 9707 C C . LEU D 1 191 ? 76.796 46.832 12.682 1.00 23.66 179 LEU D C 1
ATOM 9708 O O . LEU D 1 191 ? 78.001 46.717 12.770 1.00 24.45 179 LEU D O 1
ATOM 9713 N N . PHE D 1 192 ? 75.938 46.434 13.637 1.00 22.89 180 PHE D N 1
ATOM 9714 C CA . PHE D 1 192 ? 76.358 45.746 14.849 1.00 22.75 180 PHE D CA 1
ATOM 9715 C C . PHE D 1 192 ? 76.042 44.254 14.726 1.00 22.58 180 PHE D C 1
ATOM 9716 O O . PHE D 1 192 ? 74.985 43.870 14.250 1.00 22.99 180 PHE D O 1
ATOM 9724 N N . GLY D 1 193 ? 76.986 43.426 15.146 1.00 23.35 181 GLY D N 1
ATOM 9725 C CA . GLY D 1 193 ? 76.792 42.000 15.329 1.00 23.22 181 GLY D CA 1
ATOM 9726 C C . GLY D 1 193 ? 76.130 41.681 16.658 1.00 23.41 181 GLY D C 1
ATOM 9727 O O . GLY D 1 193 ? 76.134 42.500 17.563 1.00 23.82 181 GLY D O 1
ATOM 9728 N N . ILE D 1 194 ? 75.565 40.477 16.762 1.00 23.91 182 ILE D N 1
ATOM 9729 C CA . ILE D 1 194 ? 74.856 40.016 17.973 1.00 22.31 182 ILE D CA 1
ATOM 9730 C C . ILE D 1 194 ? 75.396 38.685 18.489 1.00 22.63 182 ILE D C 1
ATOM 9731 O O . ILE D 1 194 ? 75.222 37.645 17.849 1.00 22.94 182 ILE D O 1
ATOM 9736 N N . VAL D 1 195 ? 76.004 38.728 19.665 1.00 22.33 183 VAL D N 1
ATOM 9737 C CA . VAL D 1 195 ? 76.574 37.555 20.293 1.00 22.43 183 VAL D CA 1
ATOM 9738 C C . VAL D 1 195 ? 75.444 36.724 20.929 1.00 23.28 183 VAL D C 1
ATOM 9739 O O . VAL D 1 195 ? 74.613 37.236 21.655 1.00 23.01 183 VAL D O 1
ATOM 9743 N N . GLN D 1 196 ? 75.406 35.434 20.621 1.00 22.76 184 GLN D N 1
ATOM 9744 C CA . GLN D 1 196 ? 74.461 34.538 21.234 1.00 23.29 184 GLN D CA 1
ATOM 9745 C C . GLN D 1 196 ? 75.202 33.485 22.051 1.00 23.66 184 GLN D C 1
ATOM 9746 O O . GLN D 1 196 ? 76.305 33.727 22.482 1.00 26.53 184 GLN D O 1
ATOM 9752 N N . GLY D 1 197 ? 74.586 32.348 22.324 1.00 22.88 185 GLY D N 1
ATOM 9753 C CA . GLY D 1 197 ? 75.170 31.339 23.176 1.00 22.48 185 GLY D CA 1
ATOM 9754 C C . GLY D 1 197 ? 74.481 30.989 24.466 1.00 21.49 185 GLY D C 1
ATOM 9755 O O . GLY D 1 197 ? 74.995 30.159 25.192 1.00 21.72 185 GLY D O 1
ATOM 9756 N N . GLY D 1 198 ? 73.337 31.616 24.755 1.00 22.80 186 GLY D N 1
ATOM 9757 C CA . GLY D 1 198 ? 72.523 31.291 25.924 1.00 22.00 186 GLY D CA 1
ATOM 9758 C C . GLY D 1 198 ? 73.241 31.488 27.246 1.00 21.58 186 GLY D C 1
ATOM 9759 O O . GLY D 1 198 ? 73.950 32.463 27.423 1.00 21.18 186 GLY D O 1
ATOM 9760 N N . ILE D 1 199 ? 73.060 30.538 28.152 1.00 20.92 187 ILE D N 1
ATOM 9761 C CA . ILE D 1 199 ? 73.726 30.519 29.452 1.00 21.08 187 ILE D CA 1
ATOM 9762 C C . ILE D 1 199 ? 75.003 29.658 29.445 1.00 20.84 187 ILE D C 1
ATOM 9763 O O . ILE D 1 199 ? 75.459 29.230 30.491 1.00 21.22 187 ILE D O 1
ATOM 9768 N N . TYR D 1 200 ? 75.547 29.379 28.267 1.00 21.41 188 TYR D N 1
ATOM 9769 C CA . TYR D 1 200 ? 76.700 28.509 28.145 1.00 22.04 188 TYR D CA 1
ATOM 9770 C C . TYR D 1 200 ? 77.972 29.303 27.781 1.00 22.37 188 TYR D C 1
ATOM 9771 O O . TYR D 1 200 ? 78.130 29.724 26.647 1.00 22.45 188 TYR D O 1
ATOM 9780 N N . PRO D 1 201 ? 78.919 29.441 28.737 1.00 23.56 189 PRO D N 1
ATOM 9781 C CA . PRO D 1 201 ? 80.105 30.289 28.521 1.00 23.19 189 PRO D CA 1
ATOM 9782 C C . PRO D 1 201 ? 80.941 29.902 27.311 1.00 22.29 189 PRO D C 1
ATOM 9783 O O . PRO D 1 201 ? 81.459 30.775 26.634 1.00 23.40 189 PRO D O 1
ATOM 9787 N N . ASP D 1 202 ? 81.031 28.622 27.000 1.00 22.36 190 ASP D N 1
ATOM 9788 C CA . ASP D 1 202 ? 81.809 28.220 25.846 1.00 22.82 190 ASP D CA 1
ATOM 9789 C C . ASP D 1 202 ? 81.198 28.673 24.537 1.00 21.71 190 ASP D C 1
ATOM 9790 O O . ASP D 1 202 ? 81.916 29.137 23.647 1.00 21.44 190 ASP D O 1
ATOM 9795 N N . LEU D 1 203 ? 79.863 28.571 24.426 1.00 20.89 191 LEU D N 1
ATOM 9796 C CA . LEU D 1 203 ? 79.164 29.047 23.259 1.00 20.28 191 LEU D CA 1
ATOM 9797 C C . LEU D 1 203 ? 79.223 30.572 23.152 1.00 19.71 191 LEU D C 1
ATOM 9798 O O . LEU D 1 203 ? 79.369 31.099 22.079 1.00 20.70 191 LEU D O 1
ATOM 9803 N N . ARG D 1 204 ? 79.179 31.262 24.278 1.00 19.86 192 ARG D N 1
ATOM 9804 C CA . ARG D 1 204 ? 79.282 32.689 24.335 1.00 20.18 192 ARG D CA 1
ATOM 9805 C C . ARG D 1 204 ? 80.649 33.167 23.870 1.00 20.45 192 ARG D C 1
ATOM 9806 O O . ARG D 1 204 ? 80.729 34.059 23.071 1.00 21.44 192 ARG D O 1
ATOM 9814 N N . ARG D 1 205 ? 81.703 32.526 24.378 1.00 21.53 193 ARG D N 1
ATOM 9815 C CA . ARG D 1 205 ? 83.064 32.726 23.889 1.00 21.83 193 ARG D CA 1
ATOM 9816 C C . ARG D 1 205 ? 83.148 32.544 22.377 1.00 21.14 193 ARG D C 1
ATOM 9817 O O . ARG D 1 205 ? 83.614 33.434 21.670 1.00 20.54 193 ARG D O 1
ATOM 9832 N N . GLU D 1 206 ? 82.670 31.404 21.888 1.00 20.71 194 GLU D N 1
ATOM 9833 C CA . GLU D 1 206 ? 82.809 31.006 20.489 1.00 21.74 194 GLU D CA 1
ATOM 9834 C C . GLU D 1 206 ? 82.059 31.944 19.586 1.00 20.88 194 GLU D C 1
ATOM 9835 O O . GLU D 1 206 ? 82.564 32.400 18.560 1.00 20.76 194 GLU D O 1
ATOM 9839 N N . SER D 1 207 ? 80.856 32.308 20.000 1.00 21.19 195 SER D N 1
ATOM 9840 C CA . SER D 1 207 ? 80.088 33.329 19.306 1.00 20.95 195 SER D CA 1
ATOM 9841 C C . SER D 1 207 ? 80.767 34.705 19.222 1.00 21.00 195 SER D C 1
ATOM 9842 O O . SER D 1 207 ? 80.832 35.312 18.156 1.00 20.41 195 SER D O 1
ATOM 9845 N N . ALA D 1 208 ? 81.282 35.205 20.335 1.00 22.26 196 ALA D N 1
ATOM 9846 C CA . ALA D 1 208 ? 81.952 36.518 20.344 1.00 22.72 196 ALA D CA 1
ATOM 9847 C C . ALA D 1 208 ? 83.217 36.508 19.461 1.00 23.52 196 ALA D C 1
ATOM 9848 O O . ALA D 1 208 ? 83.443 37.447 18.695 1.00 25.01 196 ALA D O 1
ATOM 9850 N N . LEU D 1 209 ? 83.955 35.411 19.497 1.00 24.76 197 LEU D N 1
ATOM 9851 C CA . LEU D 1 209 ? 85.146 35.211 18.655 1.00 25.50 197 LEU D CA 1
ATOM 9852 C C . LEU D 1 209 ? 84.793 35.077 17.169 1.00 25.59 197 LEU D C 1
ATOM 9853 O O . LEU D 1 209 ? 85.435 35.677 16.322 1.00 26.23 197 LEU D O 1
ATOM 9858 N N . GLN D 1 210 ? 83.743 34.332 16.859 1.00 26.66 198 GLN D N 1
ATOM 9859 C CA . GLN D 1 210 ? 83.205 34.268 15.489 1.00 26.81 198 GLN D CA 1
ATOM 9860 C C . GLN D 1 210 ? 82.835 35.636 14.923 1.00 26.72 198 GLN D C 1
ATOM 9861 O O . GLN D 1 210 ? 83.202 35.963 13.823 1.00 26.73 198 GLN D O 1
ATOM 9867 N N . LEU D 1 211 ? 82.061 36.418 15.675 1.00 26.49 199 LEU D N 1
ATOM 9868 C CA . LEU D 1 211 ? 81.631 37.713 15.204 1.00 26.55 199 LEU D CA 1
ATOM 9869 C C . LEU D 1 211 ? 82.736 38.747 15.098 1.00 26.00 199 LEU D C 1
ATOM 9870 O O . LEU D 1 211 ? 82.715 39.573 14.182 1.00 26.30 199 LEU D O 1
ATOM 9875 N N . THR D 1 212 ? 83.666 38.728 16.039 1.00 26.64 200 THR D N 1
ATOM 9876 C CA . THR D 1 212 ? 84.794 39.657 16.020 1.00 27.20 200 THR D CA 1
ATOM 9877 C C . THR D 1 212 ? 85.732 39.354 14.853 1.00 27.35 200 THR D C 1
ATOM 9878 O O . THR D 1 212 ? 86.371 40.259 14.326 1.00 27.63 200 THR D O 1
ATOM 9882 N N . SER D 1 213 ? 85.786 38.087 14.436 1.00 27.63 201 SER D N 1
ATOM 9883 C CA . SER D 1 213 ? 86.536 37.673 13.255 1.00 27.02 201 SER D CA 1
ATOM 9884 C C . SER D 1 213 ? 85.920 38.172 12.000 1.00 26.92 201 SER D C 1
ATOM 9885 O O . SER D 1 213 ? 86.626 38.339 11.039 1.00 28.05 201 SER D O 1
ATOM 9888 N N . ILE D 1 214 ? 84.609 38.409 11.980 1.00 26.42 202 ILE D N 1
ATOM 9889 C CA . ILE D 1 214 ? 83.958 39.001 10.819 1.00 25.88 202 ILE D CA 1
ATOM 9890 C C . ILE D 1 214 ? 84.275 40.492 10.804 1.00 26.66 202 ILE D C 1
ATOM 9891 O O . ILE D 1 214 ? 84.699 41.019 9.789 1.00 27.16 202 ILE D O 1
ATOM 9896 N N . GLY D 1 215 ? 84.007 41.169 11.925 1.00 26.13 203 GLY D N 1
ATOM 9897 C CA . GLY D 1 215 ? 84.267 42.584 12.075 1.00 25.10 203 GLY D CA 1
ATOM 9898 C C . GLY D 1 215 ? 83.003 43.398 11.881 1.00 25.02 203 GLY D C 1
ATOM 9899 O O . GLY D 1 215 ? 82.484 43.489 10.779 1.00 23.86 203 GLY D O 1
ATOM 9900 N N . PHE D 1 216 ? 82.536 44.019 12.964 1.00 24.66 204 PHE D N 1
ATOM 9901 C CA . PHE D 1 216 ? 81.370 44.893 12.940 1.00 24.48 204 PHE D CA 1
ATOM 9902 C C . PHE D 1 216 ? 81.728 46.197 13.612 1.00 25.47 204 PHE D C 1
ATOM 9903 O O . PHE D 1 216 ? 82.805 46.324 14.166 1.00 25.93 204 PHE D O 1
ATOM 9911 N N . ASP D 1 217 ? 80.826 47.179 13.550 1.00 25.13 205 ASP D N 1
ATOM 9912 C CA . ASP D 1 217 ? 81.088 48.473 14.135 1.00 25.83 205 ASP D CA 1
ATOM 9913 C C . ASP D 1 217 ? 80.817 48.531 15.616 1.00 25.09 205 ASP D C 1
ATOM 9914 O O . ASP D 1 217 ? 81.170 49.491 16.276 1.00 26.19 205 ASP D O 1
ATOM 9919 N N . GLY D 1 218 ? 80.144 47.507 16.118 1.00 25.75 206 GLY D N 1
ATOM 9920 C CA . GLY D 1 218 ? 79.814 47.362 17.508 1.00 24.24 206 GLY D CA 1
ATOM 9921 C C .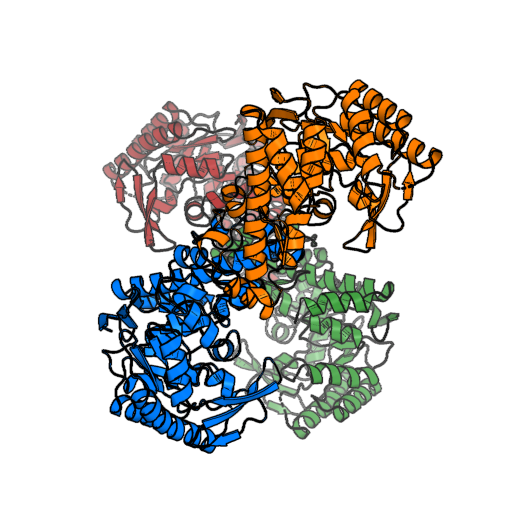 GLY D 1 218 ? 79.234 45.978 17.709 1.00 23.80 206 GLY D C 1
ATOM 9922 O O . GLY D 1 218 ? 78.974 45.264 16.750 1.00 22.72 206 GLY D O 1
ATOM 9923 N N . TYR D 1 219 ? 79.051 45.618 18.966 1.00 23.27 207 TYR D N 1
ATOM 9924 C CA . TYR D 1 219 ? 78.645 44.278 19.363 1.00 23.90 207 TYR D CA 1
ATOM 9925 C C . TYR D 1 219 ? 77.577 44.282 20.433 1.00 24.43 207 TYR D C 1
ATOM 9926 O O . TYR D 1 219 ? 77.700 44.948 21.473 1.00 25.73 207 TYR D O 1
ATOM 9935 N N . ALA D 1 220 ? 76.512 43.552 20.141 1.00 25.14 208 ALA D N 1
ATOM 9936 C CA . ALA D 1 220 ? 75.409 43.353 21.055 1.00 25.04 208 ALA D CA 1
ATOM 9937 C C . ALA D 1 220 ? 75.516 42.018 21.763 1.00 25.51 208 ALA D C 1
ATOM 9938 O O . ALA D 1 220 ? 75.983 41.031 21.206 1.00 26.64 208 ALA D O 1
ATOM 9940 N N . ILE D 1 221 ? 75.082 42.021 23.012 1.00 25.07 209 ILE D N 1
ATOM 9941 C CA . ILE D 1 221 ? 74.928 40.834 23.787 1.00 25.69 209 ILE D CA 1
ATOM 9942 C C . ILE D 1 221 ? 73.445 40.423 23.696 1.00 25.99 209 ILE D C 1
ATOM 9943 O O . ILE D 1 221 ? 72.578 41.062 24.248 1.00 26.29 209 ILE D O 1
ATOM 9948 N N . GLY D 1 222 ? 73.175 39.360 22.963 1.00 26.35 210 GLY D N 1
ATOM 9949 C CA . GLY D 1 222 ? 71.818 38.970 22.708 1.00 25.29 210 GLY D CA 1
ATOM 9950 C C . GLY D 1 222 ? 71.416 37.790 23.534 1.00 25.91 210 GLY D C 1
ATOM 9951 O O . GLY D 1 222 ? 72.228 37.129 24.172 1.00 24.73 210 GLY D O 1
ATOM 9952 N N . GLY D 1 223 ? 70.124 37.526 23.522 1.00 25.76 211 GLY D N 1
ATOM 9953 C CA . GLY D 1 223 ? 69.591 36.351 24.147 1.00 24.76 211 GLY D CA 1
ATOM 9954 C C . GLY D 1 223 ? 69.582 36.322 25.651 1.00 23.72 211 GLY D C 1
ATOM 9955 O O . GLY D 1 223 ? 69.493 35.247 26.223 1.00 22.80 211 GLY D O 1
ATOM 9956 N N . LEU D 1 224 ? 69.696 37.462 26.316 1.00 22.72 212 LEU D N 1
ATOM 9957 C CA . LEU D 1 224 ? 69.670 37.447 27.769 1.00 23.40 212 LEU D CA 1
ATOM 9958 C C . LEU D 1 224 ? 68.576 38.335 28.298 1.00 25.01 212 LEU D C 1
ATOM 9959 O O . LEU D 1 224 ? 67.913 39.036 27.541 1.00 24.90 212 LEU D O 1
ATOM 9964 N N . SER D 1 225 ? 68.369 38.256 29.604 1.00 26.80 213 SER D N 1
ATOM 9965 C CA . SER D 1 225 ? 67.288 38.940 30.264 1.00 29.08 213 SER D CA 1
ATOM 9966 C C . SER D 1 225 ? 65.955 38.527 29.640 1.00 28.55 213 SER D C 1
ATOM 9967 O O . SER D 1 225 ? 65.074 39.325 29.497 1.00 28.14 213 SER D O 1
ATOM 9970 N N . ILE D 1 226 ? 65.828 37.258 29.293 1.00 29.26 214 ILE D N 1
ATOM 9971 C CA . ILE D 1 226 ? 64.611 36.753 28.712 1.00 30.15 214 ILE D CA 1
ATOM 9972 C C . ILE D 1 226 ? 64.178 35.472 29.437 1.00 30.66 214 ILE D C 1
ATOM 9973 O O . ILE D 1 226 ? 63.432 34.665 28.899 1.00 30.74 214 ILE D O 1
ATOM 9978 N N . GLY D 1 227 ? 64.604 35.323 30.684 1.00 30.63 215 GLY D N 1
ATOM 9979 C CA . GLY D 1 227 ? 64.070 34.280 31.536 1.00 30.95 215 GLY D CA 1
ATOM 9980 C C . GLY D 1 227 ? 65.063 33.606 32.418 1.00 30.58 215 GLY D C 1
ATOM 9981 O O . GLY D 1 227 ? 64.691 33.014 33.426 1.00 31.91 215 GLY D O 1
ATOM 9982 N N . GLU D 1 228 ? 66.335 33.636 32.048 1.00 30.03 216 GLU D N 1
ATOM 9983 C CA . GLU D 1 228 ? 67.359 32.998 32.878 1.00 29.51 216 GLU D CA 1
ATOM 9984 C C . GLU D 1 228 ? 67.521 33.767 34.201 1.00 28.77 216 GLU D C 1
ATOM 9985 O O . GLU D 1 228 ? 67.121 34.909 34.317 1.00 29.63 216 GLU D O 1
ATOM 9991 N N . GLU D 1 229 ? 68.137 33.134 35.165 1.00 29.07 217 GLU D N 1
ATOM 9992 C CA . GLU D 1 229 ? 68.433 33.704 36.493 1.00 29.32 217 GLU D CA 1
ATOM 9993 C C . GLU D 1 229 ? 69.327 34.950 36.352 1.00 28.98 217 GLU D C 1
ATOM 9994 O O . GLU D 1 229 ? 70.179 35.003 35.465 1.00 28.12 217 GLU D O 1
ATOM 9997 N N . ARG D 1 230 ? 69.128 35.953 37.200 1.00 28.38 218 ARG D N 1
ATOM 9998 C CA . ARG D 1 230 ? 69.907 37.192 37.123 1.00 28.10 218 ARG D CA 1
ATOM 9999 C C . ARG D 1 230 ? 71.399 36.947 37.235 1.00 28.14 218 ARG D C 1
ATOM 10000 O O . ARG D 1 230 ? 72.160 37.640 36.605 1.00 28.08 218 ARG D O 1
ATOM 10008 N N . SER D 1 231 ? 71.811 35.955 38.031 1.00 28.03 219 SER D N 1
ATOM 10009 C CA . SER D 1 231 ? 73.236 35.651 38.212 1.00 27.50 219 SER D CA 1
ATOM 10010 C C . SER D 1 231 ? 73.869 35.225 36.878 1.00 26.94 219 SER D C 1
ATOM 10011 O O . SER D 1 231 ? 75.011 35.575 36.588 1.00 26.62 219 SER D O 1
ATOM 10014 N N . LEU D 1 232 ? 73.122 34.492 36.054 1.00 26.32 220 LEU D N 1
ATOM 10015 C CA . LEU D 1 232 ? 73.620 34.102 34.738 1.00 26.06 220 LEU D CA 1
ATOM 10016 C C . LEU D 1 232 ? 73.528 35.212 33.698 1.00 25.66 220 LEU D C 1
ATOM 10017 O O . LEU D 1 232 ? 74.276 35.204 32.765 1.00 25.82 220 LEU D O 1
ATOM 10022 N N . THR D 1 233 ? 72.586 36.142 33.827 1.00 25.76 221 THR D N 1
ATOM 10023 C CA . THR D 1 233 ? 72.601 37.346 32.970 1.00 25.36 221 THR D CA 1
ATOM 10024 C C . THR D 1 233 ? 73.934 38.090 33.119 1.00 24.90 221 THR D C 1
ATOM 10025 O O . THR D 1 233 ? 74.591 38.464 32.132 1.00 23.39 221 THR D O 1
ATOM 10029 N N . LEU D 1 234 ? 74.312 38.296 34.368 1.00 24.45 222 LEU D N 1
ATOM 10030 C CA . LEU D 1 234 ? 75.530 39.020 34.710 1.00 23.49 222 LEU D CA 1
ATOM 10031 C C . LEU D 1 234 ? 76.769 38.228 34.340 1.00 24.43 222 LEU D C 1
ATOM 10032 O O . LEU D 1 234 ? 77.681 38.779 33.733 1.00 25.21 222 LEU D O 1
ATOM 10037 N N . GLU D 1 235 ? 76.820 36.929 34.657 1.00 25.13 223 GLU D N 1
ATOM 10038 C CA . GLU D 1 235 ? 77.973 36.122 34.291 1.00 25.58 223 GLU D CA 1
ATOM 10039 C C . GLU D 1 235 ? 78.184 36.001 32.787 1.00 24.15 223 GLU D C 1
ATOM 10040 O O . GLU D 1 235 ? 79.311 36.022 32.319 1.00 22.83 223 GLU D O 1
ATOM 10046 N N . MET D 1 236 ? 77.111 35.845 32.031 1.00 23.28 224 MET D N 1
ATOM 10047 C CA . MET D 1 236 ? 77.233 35.686 30.587 1.00 23.83 224 MET D CA 1
ATOM 10048 C C . MET D 1 236 ? 77.673 36.970 29.887 1.00 23.72 224 MET D C 1
ATOM 10049 O O . MET D 1 236 ? 78.326 36.915 28.851 1.00 24.94 224 MET D O 1
ATOM 10054 N N . THR D 1 237 ? 77.309 38.126 30.453 1.00 24.38 225 THR D N 1
ATOM 10055 C CA . THR D 1 237 ? 77.794 39.434 30.017 1.00 23.71 225 THR D CA 1
ATOM 10056 C C . THR D 1 237 ? 79.293 39.569 30.268 1.00 23.92 225 THR D C 1
ATOM 10057 O O . THR D 1 237 ? 80.017 39.931 29.375 1.00 23.72 225 THR D O 1
ATOM 10061 N N . GLU D 1 238 ? 79.754 39.203 31.459 1.00 24.09 226 GLU D N 1
ATOM 10062 C CA . GLU D 1 238 ? 81.186 39.150 31.751 1.00 25.14 226 GLU D CA 1
ATOM 10063 C C . GLU D 1 238 ? 81.974 38.257 30.783 1.00 25.02 226 GLU D C 1
ATOM 10064 O O . GLU D 1 238 ? 83.043 38.631 30.309 1.00 25.13 226 GLU D O 1
ATOM 10070 N N . VAL D 1 239 ? 81.484 37.051 30.547 1.00 25.45 227 VAL D N 1
ATOM 10071 C CA . VAL D 1 239 ? 82.138 36.114 29.648 1.00 25.43 227 VAL D CA 1
ATOM 10072 C C . VAL D 1 239 ? 82.204 36.735 28.223 1.00 25.89 227 VAL D C 1
ATOM 10073 O O . VAL D 1 239 ? 83.253 36.808 27.623 1.00 26.29 227 VAL D O 1
ATOM 10077 N N . THR D 1 240 ? 81.098 37.237 27.723 1.00 26.82 228 THR D N 1
ATOM 10078 C CA . THR D 1 240 ? 81.023 37.873 26.388 1.00 27.39 228 THR D CA 1
ATOM 10079 C C . THR D 1 240 ? 81.994 39.060 26.240 1.00 27.74 228 THR D C 1
ATOM 10080 O O . THR D 1 240 ? 82.724 39.130 25.272 1.00 29.23 228 THR D O 1
ATOM 10084 N N . VAL D 1 241 ? 82.016 39.946 27.225 1.00 27.85 229 VAL D N 1
ATOM 10085 C CA . VAL D 1 241 ? 82.777 41.205 27.183 1.00 28.79 229 VAL D CA 1
ATOM 10086 C C . VAL D 1 241 ? 84.295 40.951 27.205 1.00 28.61 229 VAL D C 1
ATOM 10087 O O . VAL D 1 241 ? 85.046 41.701 26.613 1.00 28.24 229 VAL D O 1
ATOM 10091 N N . GLU D 1 242 ? 84.719 39.857 27.838 1.00 29.17 230 GLU D N 1
ATOM 10092 C CA . GLU D 1 242 ? 86.107 39.376 27.730 1.00 30.41 230 GLU D CA 1
ATOM 10093 C C . GLU D 1 242 ? 86.552 39.261 26.273 1.00 28.89 230 GLU D C 1
ATOM 10094 O O . GLU D 1 242 ? 87.711 39.464 25.978 1.00 29.07 230 GLU D O 1
ATOM 10100 N N . PHE D 1 243 ? 85.636 38.924 25.373 1.00 27.94 231 PHE D N 1
ATOM 10101 C CA . PHE D 1 243 ? 85.955 38.671 23.967 1.00 27.01 231 PHE D CA 1
ATOM 10102 C C . PHE D 1 243 ? 85.533 39.748 23.006 1.00 27.32 231 PHE D C 1
ATOM 10103 O O . PHE D 1 243 ? 85.677 39.561 21.813 1.00 28.50 231 PHE D O 1
ATOM 10111 N N . LEU D 1 244 ? 85.033 40.882 23.500 1.00 27.02 232 LEU D N 1
ATOM 10112 C CA . LEU D 1 244 ? 84.625 41.982 22.636 1.00 26.31 232 LEU D CA 1
ATOM 10113 C C . LEU D 1 244 ? 85.655 43.123 22.698 1.00 27.03 232 LEU D C 1
ATOM 10114 O O . LEU D 1 244 ? 86.180 43.426 23.755 1.00 24.83 232 LEU D O 1
ATOM 10119 N N . PRO D 1 245 ? 85.965 43.746 21.553 1.00 27.69 233 PRO D N 1
ATOM 10120 C CA . PRO D 1 245 ? 86.972 44.794 21.560 1.00 28.31 233 PRO D CA 1
ATOM 10121 C C . PRO D 1 245 ? 86.604 46.017 22.406 1.00 28.70 233 PRO D C 1
ATOM 10122 O O . PRO D 1 245 ? 85.451 46.457 22.430 1.00 28.42 233 PRO D O 1
ATOM 10126 N N . GLU D 1 246 ? 87.593 46.551 23.110 1.00 28.56 234 GLU D N 1
ATOM 10127 C CA . GLU D 1 246 ? 87.361 47.711 23.944 1.00 29.60 234 GLU D CA 1
ATOM 10128 C C . GLU D 1 246 ? 87.150 48.973 23.114 1.00 28.26 234 GLU D C 1
ATOM 10129 O O . GLU D 1 246 ? 86.629 49.937 23.622 1.00 26.98 234 GLU D O 1
ATOM 10135 N N . ASP D 1 247 ? 87.533 48.973 21.840 1.00 28.40 235 ASP D N 1
ATOM 10136 C CA . ASP D 1 247 ? 87.427 50.193 21.049 1.00 28.28 235 ASP D CA 1
ATOM 10137 C C . ASP D 1 247 ? 86.112 50.272 20.234 1.00 28.27 235 ASP D C 1
ATOM 10138 O O . ASP D 1 247 ? 85.941 51.148 19.384 1.00 27.44 235 ASP D O 1
ATOM 10143 N N . LYS D 1 248 ? 85.188 49.354 20.517 1.00 27.68 236 LYS D N 1
ATOM 10144 C CA . LYS D 1 248 ? 83.889 49.334 19.877 1.00 27.49 236 LYS D CA 1
ATOM 10145 C C . LYS D 1 248 ? 82.799 49.267 20.946 1.00 26.71 236 LYS D C 1
ATOM 10146 O O . LYS D 1 248 ? 83.060 48.785 22.071 1.00 26.79 236 LYS D O 1
ATOM 10152 N N . PRO D 1 249 ? 81.600 49.823 20.649 1.00 26.26 237 PRO D N 1
ATOM 10153 C CA . PRO D 1 249 ? 80.560 49.775 21.663 1.00 25.77 237 PRO D CA 1
ATOM 10154 C C . PRO D 1 249 ? 80.070 48.367 21.946 1.00 25.85 237 PRO D C 1
ATOM 10155 O O . PRO D 1 249 ? 80.122 47.499 21.053 1.00 24.34 237 PRO D O 1
ATOM 10159 N N . ARG D 1 250 ? 79.649 48.175 23.193 1.00 25.66 238 ARG D N 1
ATOM 10160 C CA . ARG D 1 250 ? 78.964 46.985 23.693 1.00 25.01 238 ARG D CA 1
ATOM 10161 C C . ARG D 1 250 ? 77.503 47.339 24.041 1.00 25.68 238 ARG D C 1
ATOM 10162 O O . ARG D 1 250 ? 77.250 48.196 24.852 1.00 26.32 238 ARG D O 1
ATOM 10170 N N . TYR D 1 251 ? 76.560 46.654 23.417 1.00 26.13 239 TYR D N 1
ATOM 10171 C CA . TYR D 1 251 ? 75.130 46.914 23.537 1.00 25.38 239 TYR D CA 1
ATOM 10172 C C . TYR D 1 251 ? 74.411 45.689 24.141 1.00 25.64 239 TYR D C 1
ATOM 10173 O O . TYR D 1 251 ? 74.364 44.640 23.556 1.00 25.62 239 TYR D O 1
ATOM 10182 N N . PHE D 1 252 ? 73.882 45.833 25.350 1.00 24.76 240 PHE D N 1
ATOM 10183 C CA . PHE D 1 252 ? 73.085 44.803 25.936 1.00 24.05 240 PHE D CA 1
ATOM 10184 C C . PHE D 1 252 ? 71.619 44.971 25.502 1.00 24.43 240 PHE D C 1
ATOM 10185 O O . PHE D 1 252 ? 70.959 45.947 25.808 1.00 25.08 240 PHE D O 1
ATOM 10193 N N . MET D 1 253 ? 71.120 43.969 24.803 1.00 25.90 241 MET D N 1
ATOM 10194 C CA . MET D 1 253 ? 69.782 44.018 24.222 1.00 27.40 241 MET D CA 1
ATOM 10195 C C . MET D 1 253 ? 68.676 43.738 25.229 1.00 27.62 241 MET D C 1
ATOM 10196 O O . MET D 1 253 ? 68.574 42.647 25.771 1.00 25.95 241 MET D O 1
ATOM 10201 N N . GLY D 1 254 ? 67.825 44.756 25.448 1.00 29.77 242 GLY D N 1
ATOM 10202 C CA . GLY D 1 254 ? 66.606 44.597 26.253 1.00 31.45 242 GLY D CA 1
ATOM 10203 C C . GLY D 1 254 ? 66.934 44.691 27.730 1.00 33.07 242 GLY D C 1
ATOM 10204 O O . GLY D 1 254 ? 68.013 45.135 28.101 1.00 32.29 242 GLY D O 1
ATOM 10205 N N . GLY D 1 255 ? 65.988 44.305 28.586 1.00 36.14 243 GLY D N 1
ATOM 10206 C CA . GLY D 1 255 ? 66.200 44.303 30.045 1.00 37.46 243 GLY D CA 1
ATOM 10207 C C . GLY D 1 255 ? 65.908 45.719 30.503 1.00 39.34 243 GLY D C 1
ATOM 10208 O O . GLY D 1 255 ? 64.710 46.096 30.665 1.00 41.74 243 GLY D O 1
ATOM 10209 N N . GLY D 1 256 ? 66.978 46.509 30.645 1.00 39.63 244 GLY D N 1
ATOM 10210 C CA . GLY D 1 256 ? 66.908 47.972 30.730 1.00 39.23 244 GLY D CA 1
ATOM 10211 C C . GLY D 1 256 ? 66.228 48.572 31.956 1.00 39.56 244 GLY D C 1
ATOM 10212 O O . GLY D 1 256 ? 65.801 49.733 31.900 1.00 41.75 244 GLY D O 1
ATOM 10213 N N . SER D 1 257 ? 66.097 47.794 33.041 1.00 38.37 245 SER D N 1
ATOM 10214 C CA . SER D 1 257 ? 65.696 48.308 34.350 1.00 37.83 245 SER D CA 1
ATOM 10215 C C . SER D 1 257 ? 66.938 48.861 35.106 1.00 35.54 245 SER D C 1
ATOM 10216 O O . SER D 1 257 ? 68.053 48.398 34.873 1.00 35.32 245 SER D O 1
ATOM 10219 N N . PRO D 1 258 ? 66.747 49.894 35.942 1.00 32.99 246 PRO D N 1
ATOM 10220 C CA . PRO D 1 258 ? 67.851 50.632 36.527 1.00 32.07 246 PRO D CA 1
ATOM 10221 C C . PRO D 1 258 ? 68.958 49.825 37.196 1.00 31.02 246 PRO D C 1
ATOM 10222 O O . PRO D 1 258 ? 70.111 50.024 36.884 1.00 29.54 246 PRO D O 1
ATOM 10226 N N . GLU D 1 259 ? 68.625 48.929 38.108 1.00 30.97 247 GLU D N 1
ATOM 10227 C CA . GLU D 1 259 ? 69.665 48.153 38.768 1.00 31.05 247 GLU D CA 1
ATOM 10228 C C . GLU D 1 259 ? 70.420 47.256 37.773 1.00 28.92 247 GLU D C 1
ATOM 10229 O O . GLU D 1 259 ? 71.610 47.128 37.865 1.00 28.87 247 GLU D O 1
ATOM 10235 N N . LEU D 1 260 ? 69.742 46.640 36.825 1.00 27.34 248 LEU D N 1
ATOM 10236 C CA . LEU D 1 260 ? 70.438 45.836 35.814 1.00 26.14 248 LEU D CA 1
ATOM 10237 C C . LEU D 1 260 ? 71.358 46.672 34.923 1.00 25.70 248 LEU D C 1
ATOM 10238 O O . LEU D 1 260 ? 72.491 46.292 34.652 1.00 23.73 248 LEU D O 1
ATOM 10243 N N . ILE D 1 261 ? 70.885 47.814 34.463 1.00 24.37 249 ILE D N 1
ATOM 10244 C CA . ILE D 1 261 ? 71.727 48.708 33.697 1.00 25.44 249 ILE D CA 1
ATOM 10245 C C . ILE D 1 261 ? 73.009 49.042 34.473 1.00 24.71 249 ILE D C 1
ATOM 10246 O O . ILE D 1 261 ? 74.092 49.063 33.899 1.00 25.07 249 ILE D O 1
ATOM 10251 N N . LEU D 1 262 ? 72.877 49.353 35.762 1.00 23.99 250 LEU D N 1
ATOM 10252 C CA . LEU D 1 262 ? 74.043 49.703 36.545 1.00 24.61 250 LEU D CA 1
ATOM 10253 C C . LEU D 1 262 ? 74.983 48.525 36.773 1.00 23.57 250 LEU D C 1
ATOM 10254 O O . LEU D 1 262 ? 76.159 48.727 36.721 1.00 23.72 250 LEU D O 1
ATOM 10259 N N . GLU D 1 263 ? 74.456 47.317 36.979 1.00 23.47 251 GLU D N 1
ATOM 10260 C CA . GLU D 1 263 ? 75.280 46.108 37.068 1.00 23.43 251 GLU D CA 1
ATOM 10261 C C . GLU D 1 263 ? 76.015 45.880 35.761 1.00 22.72 251 GLU D C 1
ATOM 10262 O O . GLU D 1 263 ? 77.181 45.494 35.771 1.00 22.85 251 GLU D O 1
ATOM 10268 N N . LEU D 1 264 ? 75.344 46.136 34.655 1.00 22.27 252 LEU D N 1
ATOM 10269 C CA . LEU D 1 264 ? 75.924 45.945 33.318 1.00 22.38 252 LEU D CA 1
ATOM 10270 C C . LEU D 1 264 ? 76.967 47.029 32.931 1.00 22.63 252 LEU D C 1
ATOM 10271 O O . LEU D 1 264 ? 78.003 46.707 32.344 1.00 21.01 252 LEU D O 1
ATOM 10276 N N . VAL D 1 265 ? 76.705 48.302 33.247 1.00 23.07 253 VAL D N 1
ATOM 10277 C CA . VAL D 1 265 ? 77.732 49.355 33.097 1.00 23.49 253 VAL D CA 1
ATOM 10278 C C . VAL D 1 265 ? 79.049 48.971 33.835 1.00 24.24 253 VAL D C 1
ATOM 10279 O O . VAL D 1 265 ? 80.137 49.093 33.295 1.00 23.74 253 VAL D O 1
ATOM 10283 N N . ASP D 1 266 ? 78.917 48.486 35.059 1.00 24.38 254 ASP D N 1
ATOM 10284 C CA . ASP D 1 266 ? 80.034 48.032 35.877 1.00 24.26 254 ASP D CA 1
ATOM 10285 C C . ASP D 1 266 ? 80.791 46.833 35.271 1.00 23.59 254 ASP D C 1
ATOM 10286 O O . ASP D 1 266 ? 81.852 46.492 35.744 1.00 24.49 254 ASP D O 1
ATOM 10291 N N . ARG D 1 267 ? 80.236 46.190 34.254 1.00 23.02 255 ARG D N 1
ATOM 10292 C CA . ARG D 1 267 ? 80.856 45.047 33.583 1.00 22.81 255 ARG D CA 1
ATOM 10293 C C . ARG D 1 267 ? 81.258 45.367 32.152 1.00 23.45 255 ARG D C 1
ATOM 10294 O O . ARG D 1 267 ? 81.664 44.485 31.399 1.00 24.46 255 ARG D O 1
ATOM 10302 N N . GLY D 1 268 ? 81.114 46.626 31.759 1.00 23.17 256 GLY D N 1
ATOM 10303 C CA . GLY D 1 268 ? 81.685 47.090 30.509 1.00 23.32 256 GLY D CA 1
ATOM 10304 C C . GLY D 1 268 ? 80.702 47.354 29.386 1.00 23.32 256 GLY D C 1
ATOM 10305 O O . GLY D 1 268 ? 81.132 47.545 28.268 1.00 23.32 256 GLY D O 1
ATOM 10306 N N . VAL D 1 269 ? 79.394 47.383 29.686 1.00 23.31 257 VAL D N 1
ATOM 10307 C CA . VAL D 1 269 ? 78.368 47.572 28.675 1.00 23.46 257 VAL D CA 1
ATOM 10308 C C . VAL D 1 269 ? 78.081 49.092 28.488 1.00 23.57 257 VAL D C 1
ATOM 10309 O O . VAL D 1 269 ? 78.082 49.870 29.450 1.00 24.37 257 VAL D O 1
ATOM 10313 N N . ASP D 1 270 ? 77.886 49.478 27.230 1.00 23.63 258 ASP D N 1
ATOM 10314 C CA . ASP D 1 270 ? 77.754 50.870 26.797 1.00 24.03 258 ASP D CA 1
ATOM 10315 C C . ASP D 1 270 ? 76.322 51.325 26.484 1.00 24.43 258 ASP D C 1
ATOM 10316 O O . ASP D 1 270 ? 75.964 52.483 26.704 1.00 24.64 258 ASP D O 1
ATOM 10321 N N . MET D 1 271 ? 75.518 50.427 25.934 1.00 24.33 259 MET D N 1
ATOM 10322 C CA . MET D 1 271 ? 74.227 50.792 25.364 1.00 25.29 259 MET D CA 1
ATOM 10323 C C . MET D 1 271 ? 73.165 49.851 25.858 1.00 24.47 259 MET D C 1
ATOM 10324 O O . MET D 1 271 ? 73.411 48.657 26.023 1.00 25.28 259 MET D O 1
ATOM 10329 N N . PHE D 1 272 ? 71.981 50.422 26.087 1.00 23.89 260 PHE D N 1
ATOM 10330 C CA . PHE D 1 272 ? 70.806 49.755 26.661 1.00 23.84 260 PHE D CA 1
ATOM 10331 C C . PHE D 1 272 ? 69.506 50.224 26.024 1.00 23.99 260 PHE D C 1
ATOM 10332 O O . PHE D 1 272 ? 69.435 51.335 25.506 1.00 22.36 260 PHE D O 1
ATOM 10340 N N . ASP D 1 273 ? 68.504 49.359 26.029 1.00 24.34 261 ASP D N 1
ATOM 10341 C CA . ASP D 1 273 ? 67.140 49.698 25.558 1.00 26.99 261 ASP D CA 1
ATOM 10342 C C . ASP D 1 273 ? 66.113 48.946 26.410 1.00 26.10 261 ASP D C 1
ATOM 10343 O O . ASP D 1 273 ? 66.397 47.903 26.975 1.00 27.85 261 ASP D O 1
ATOM 10348 N N . SER D 1 274 ? 64.934 49.500 26.541 1.00 26.92 262 SER D N 1
ATOM 10349 C CA . SER D 1 274 ? 63.802 48.793 27.138 1.00 26.55 262 SER D CA 1
ATOM 10350 C C . SER D 1 274 ? 62.533 49.576 26.927 1.00 25.58 262 SER D C 1
ATOM 10351 O O . SER D 1 274 ? 62.535 50.805 26.990 1.00 25.08 262 SER D O 1
ATOM 10354 N N . VAL D 1 275 ? 61.446 48.846 26.733 1.00 26.71 263 VAL D N 1
ATOM 10355 C CA . VAL D 1 275 ? 60.080 49.443 26.796 1.00 27.45 263 VAL D CA 1
ATOM 10356 C C . VAL D 1 275 ? 59.636 49.650 28.223 1.00 27.98 263 VAL D C 1
ATOM 10357 O O . VAL D 1 275 ? 58.633 50.236 28.426 1.00 28.45 263 VAL D O 1
ATOM 10361 N N . PHE D 1 276 ? 60.424 49.208 29.215 1.00 28.84 264 PHE D N 1
ATOM 10362 C CA . PHE D 1 276 ? 60.014 49.229 30.642 1.00 28.98 264 PHE D CA 1
ATOM 10363 C C . PHE D 1 276 ? 59.478 50.595 31.119 1.00 27.48 264 PHE D C 1
ATOM 10364 O O . PHE D 1 276 ? 58.352 50.674 31.531 1.00 27.59 264 PHE D O 1
ATOM 10372 N N . PRO D 1 277 ? 60.248 51.669 30.959 1.00 26.83 265 PRO D N 1
ATOM 10373 C CA . PRO D 1 277 ? 59.802 53.035 31.362 1.00 26.78 265 PRO D CA 1
ATOM 10374 C C . PRO D 1 277 ? 58.502 53.544 30.733 1.00 26.63 265 PRO D C 1
ATOM 10375 O O . PRO D 1 277 ? 57.670 54.105 31.428 1.00 25.69 265 PRO D O 1
ATOM 10379 N N . THR D 1 278 ? 58.338 53.382 29.416 1.00 26.36 266 THR D N 1
ATOM 10380 C CA . THR D 1 278 ? 57.114 53.814 28.757 1.00 25.94 266 THR D CA 1
ATOM 10381 C C . THR D 1 278 ? 55.943 52.926 29.129 1.00 25.32 266 THR D C 1
ATOM 10382 O O . THR D 1 278 ? 54.875 53.417 29.424 1.00 25.89 266 THR D O 1
ATOM 10386 N N . ARG D 1 279 ? 56.145 51.614 29.135 1.00 25.82 267 ARG D N 1
ATOM 10387 C CA . ARG D 1 279 ? 55.053 50.719 29.392 1.00 26.20 267 ARG D CA 1
ATOM 10388 C C . ARG D 1 279 ? 54.587 50.854 30.845 1.00 26.13 267 ARG D C 1
ATOM 10389 O O . ARG D 1 279 ? 53.385 50.886 31.069 1.00 25.59 267 ARG D O 1
ATOM 10393 N N . ILE D 1 280 ? 55.491 50.942 31.813 1.00 26.12 268 ILE D N 1
ATOM 10394 C CA . ILE D 1 280 ? 55.046 51.052 33.232 1.00 26.71 268 ILE D CA 1
ATOM 10395 C C . ILE D 1 280 ? 54.363 52.377 33.544 1.00 25.54 268 ILE D C 1
ATOM 10396 O O . ILE D 1 280 ? 53.532 52.410 34.443 1.00 25.73 268 ILE D O 1
ATOM 10401 N N . ALA D 1 281 ? 54.787 53.452 32.874 1.00 24.97 269 ALA D N 1
ATOM 10402 C CA . ALA D 1 281 ? 54.067 54.755 32.869 1.00 24.94 269 ALA D CA 1
ATOM 10403 C C . ALA D 1 281 ? 52.611 54.601 32.520 1.00 24.82 269 ALA D C 1
ATOM 10404 O O . ALA D 1 281 ? 51.771 55.210 33.151 1.00 25.72 269 ALA D O 1
ATOM 10406 N N . ARG D 1 282 ? 52.288 53.853 31.463 1.00 25.32 270 ARG D N 1
ATOM 10407 C CA . ARG D 1 282 ? 50.915 53.667 31.070 1.00 26.54 270 ARG D CA 1
ATOM 10408 C C . ARG D 1 282 ? 50.100 52.893 32.097 1.00 27.11 270 ARG D C 1
ATOM 10409 O O . ARG D 1 282 ? 48.909 53.041 32.163 1.00 27.59 270 ARG D O 1
ATOM 10417 N N . HIS D 1 283 ? 50.761 52.075 32.895 1.00 28.61 271 HIS D N 1
ATOM 10418 C CA . HIS D 1 283 ? 50.160 51.355 34.013 1.00 30.23 271 HIS D CA 1
ATOM 10419 C C . HIS D 1 283 ? 50.094 52.186 35.295 1.00 28.78 271 HIS D C 1
ATOM 10420 O O . HIS D 1 283 ? 49.614 51.726 36.281 1.00 28.78 271 HIS D O 1
ATOM 10427 N N . GLY D 1 284 ? 50.612 53.399 35.286 1.00 27.22 272 GLY D N 1
ATOM 10428 C CA . GLY D 1 284 ? 50.534 54.247 36.447 1.00 27.31 272 GLY D CA 1
ATOM 10429 C C . GLY D 1 284 ? 51.735 54.309 37.370 1.00 26.14 272 GLY D C 1
ATOM 10430 O O . GLY D 1 284 ? 51.611 54.851 38.459 1.00 26.62 272 GLY D O 1
ATOM 10431 N N . THR D 1 285 ? 52.890 53.779 36.934 1.00 26.06 273 THR D N 1
ATOM 10432 C CA . THR D 1 285 ? 54.107 53.783 37.731 1.00 26.17 273 THR D CA 1
ATOM 10433 C C . THR D 1 285 ? 55.159 54.744 37.223 1.00 24.72 273 THR D C 1
ATOM 10434 O O . THR D 1 285 ? 55.489 54.778 36.048 1.00 26.28 273 THR D O 1
ATOM 10438 N N . ALA D 1 286 ? 55.655 55.553 38.147 1.00 24.96 274 ALA D N 1
ATOM 10439 C CA . ALA D 1 286 ? 56.714 56.505 37.899 1.00 24.82 274 ALA D CA 1
ATOM 10440 C C . ALA D 1 286 ? 58.046 55.892 38.352 1.00 25.58 274 ALA D C 1
ATOM 10441 O O . ALA D 1 286 ? 58.110 55.211 39.374 1.00 25.71 274 ALA D O 1
ATOM 10443 N N . LEU D 1 287 ? 59.095 56.119 37.567 1.00 26.51 275 LEU D N 1
ATOM 10444 C CA . LEU D 1 287 ? 60.474 55.803 37.959 1.00 27.03 275 LEU D CA 1
ATOM 10445 C C . LEU D 1 287 ? 61.124 57.046 38.550 1.00 27.29 275 LEU D C 1
ATOM 10446 O O . LEU D 1 287 ? 61.261 58.053 37.863 1.00 28.89 275 LEU D O 1
ATOM 10451 N N . THR D 1 288 ? 61.507 56.955 39.814 1.00 27.66 276 THR D N 1
ATOM 10452 C CA . THR D 1 288 ? 62.074 58.057 40.564 1.00 28.30 276 THR D CA 1
ATOM 10453 C C . THR D 1 288 ? 63.461 57.668 41.157 1.00 28.12 276 THR D C 1
ATOM 10454 O O . THR D 1 288 ? 63.930 56.534 41.031 1.00 27.37 276 THR D O 1
ATOM 10458 N N . TRP D 1 289 ? 64.101 58.641 41.789 1.00 28.97 277 TRP D N 1
ATOM 10459 C CA . TRP D 1 289 ? 65.378 58.428 42.424 1.00 29.59 277 TRP D CA 1
ATOM 10460 C C . TRP D 1 289 ? 65.194 57.663 43.728 1.00 29.95 277 TRP D C 1
ATOM 10461 O O . TRP D 1 289 ? 66.153 57.112 44.257 1.00 31.79 277 TRP D O 1
ATOM 10472 N N . ASN D 1 290 ? 63.960 57.579 44.196 1.00 30.19 278 ASN D N 1
ATOM 10473 C CA . ASN D 1 290 ? 63.627 56.752 45.325 1.00 30.65 278 ASN D CA 1
ATOM 10474 C C . ASN D 1 290 ? 62.964 55.431 44.977 1.00 29.91 278 ASN D C 1
ATOM 10475 O O . ASN D 1 290 ? 62.387 54.804 45.850 1.00 31.14 278 ASN D O 1
ATOM 10480 N N . GLY D 1 291 ? 63.034 54.987 43.731 1.00 29.34 279 GLY D N 1
ATOM 10481 C CA . GLY D 1 291 ? 62.324 53.778 43.323 1.00 28.64 279 GLY D CA 1
ATOM 10482 C C . GLY D 1 291 ? 61.039 54.034 42.517 1.00 28.49 279 GLY D C 1
ATOM 10483 O O . GLY D 1 291 ? 60.704 55.163 42.175 1.00 28.19 279 GLY D O 1
ATOM 10484 N N . LYS D 1 292 ? 60.325 52.951 42.250 1.00 27.56 280 LYS D N 1
ATOM 10485 C CA . LYS D 1 292 ? 59.012 52.993 41.694 1.00 28.67 280 LYS D CA 1
ATOM 10486 C C . LYS D 1 292 ? 58.068 53.725 42.611 1.00 27.63 280 LYS D C 1
ATOM 10487 O O . LYS D 1 292 ? 58.137 53.552 43.829 1.00 27.87 280 LYS D O 1
ATOM 10493 N N . LEU D 1 293 ? 57.221 54.569 42.009 1.00 27.66 281 LEU D N 1
ATOM 10494 C CA . LEU D 1 293 ? 56.112 55.237 42.685 1.00 25.88 281 LEU D CA 1
ATOM 10495 C C . LEU D 1 293 ? 54.813 54.865 41.958 1.00 25.64 281 LEU D C 1
ATOM 10496 O O . LEU D 1 293 ? 54.664 55.144 40.769 1.00 23.36 281 LEU D O 1
ATOM 10501 N N . ASN D 1 294 ? 53.891 54.208 42.647 1.00 25.18 282 ASN D N 1
ATOM 10502 C CA . ASN D 1 294 ? 52.612 53.843 42.039 1.00 26.38 282 ASN D CA 1
ATOM 10503 C C . ASN D 1 294 ? 51.633 54.986 42.212 1.00 26.11 282 ASN D C 1
ATOM 10504 O O . ASN D 1 294 ? 51.096 55.163 43.316 1.00 24.21 282 ASN D O 1
ATOM 10509 N N . LEU D 1 295 ? 51.399 55.751 41.158 1.00 25.28 283 LEU D N 1
ATOM 10510 C CA . LEU D 1 295 ? 50.456 56.874 41.248 1.00 25.35 283 LEU D CA 1
ATOM 10511 C C . LEU D 1 295 ? 49.025 56.421 41.479 1.00 25.46 283 LEU D C 1
ATOM 10512 O O . LEU D 1 295 ? 48.237 57.213 41.902 1.00 27.21 283 LEU D O 1
ATOM 10517 N N . LYS D 1 296 ? 48.703 55.158 41.218 1.00 25.62 284 LYS D N 1
ATOM 10518 C CA . LYS D 1 296 ? 47.366 54.616 41.451 1.00 25.88 284 LYS D CA 1
ATOM 10519 C C . LYS D 1 296 ? 47.094 54.263 42.923 1.00 26.08 284 LYS D C 1
ATOM 10520 O O . LYS D 1 296 ? 45.954 54.074 43.300 1.00 27.17 284 LYS D O 1
ATOM 10526 N N . ALA D 1 297 ? 48.130 54.185 43.744 1.00 26.75 285 ALA D N 1
ATOM 10527 C CA . ALA D 1 297 ? 47.994 53.904 45.181 1.00 26.47 285 ALA D CA 1
ATOM 10528 C C . ALA D 1 297 ? 47.205 55.007 45.868 1.00 27.42 285 ALA D C 1
ATOM 10529 O O . ALA D 1 297 ? 47.383 56.176 45.546 1.00 26.30 285 ALA D O 1
ATOM 10531 N N . SER D 1 298 ? 46.335 54.647 46.824 1.00 29.12 286 SER D N 1
ATOM 10532 C CA . SER D 1 298 ? 45.486 55.660 47.472 1.00 30.36 286 SER D CA 1
ATOM 10533 C C . SER D 1 298 ? 46.279 56.711 48.250 1.00 29.81 286 SER D C 1
ATOM 10534 O O . SER D 1 298 ? 45.820 57.842 48.382 1.00 30.80 286 SER D O 1
ATOM 10537 N N . TYR D 1 299 ? 47.466 56.375 48.716 1.00 29.94 287 TYR D N 1
ATOM 10538 C CA . TYR D 1 299 ? 48.295 57.371 49.381 1.00 29.98 287 TYR D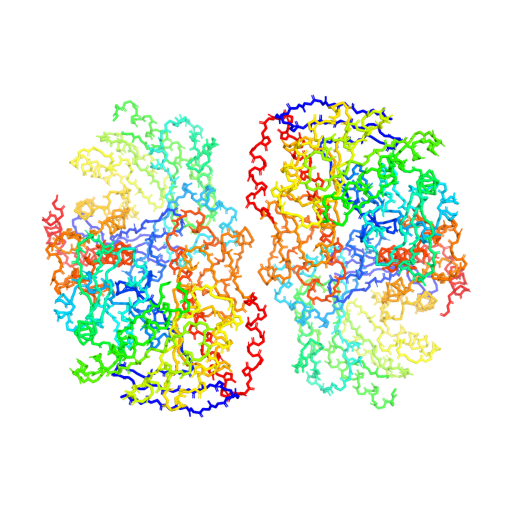 CA 1
ATOM 10539 C C . TYR D 1 299 ? 48.719 58.550 48.539 1.00 29.77 287 TYR D C 1
ATOM 10540 O O . TYR D 1 299 ? 49.285 59.494 49.080 1.00 29.83 287 TYR D O 1
ATOM 10549 N N . ASN D 1 300 ? 48.461 58.506 47.226 1.00 29.60 288 ASN D N 1
ATOM 10550 C CA . ASN D 1 300 ? 48.725 59.632 46.345 1.00 28.85 288 ASN D CA 1
ATOM 10551 C C . ASN D 1 300 ? 47.558 60.600 46.242 1.00 28.08 288 ASN D C 1
ATOM 10552 O O . ASN D 1 300 ? 47.754 61.736 45.842 1.00 27.30 288 ASN D O 1
ATOM 10557 N N . LYS D 1 301 ? 46.373 60.168 46.679 1.00 27.83 289 LYS D N 1
ATOM 10558 C CA . LYS D 1 301 ? 45.125 60.899 46.465 1.00 28.16 289 LYS D CA 1
ATOM 10559 C C . LYS D 1 301 ? 45.197 62.376 46.867 1.00 28.02 289 LYS D C 1
ATOM 10560 O O . LYS D 1 301 ? 44.629 63.231 46.195 1.00 25.78 289 LYS D O 1
ATOM 10564 N N . ARG D 1 302 ? 45.926 62.670 47.952 1.00 28.68 290 ARG D N 1
ATOM 10565 C CA . ARG D 1 302 ? 46.063 64.044 48.447 1.00 28.92 290 ARG D CA 1
ATOM 10566 C C . ARG D 1 302 ? 47.490 64.606 48.479 1.00 28.11 290 ARG D C 1
ATOM 10567 O O . ARG D 1 302 ? 47.701 65.651 49.118 1.00 28.50 290 ARG D O 1
ATOM 10575 N N . SER D 1 303 ? 48.456 63.910 47.869 1.00 26.26 291 SER D N 1
ATOM 10576 C CA . SER D 1 303 ? 49.857 64.369 47.792 1.00 24.99 291 SER D CA 1
ATOM 10577 C C . SER D 1 303 ? 49.850 65.630 46.979 1.00 24.95 291 SER D C 1
ATOM 10578 O O . SER D 1 303 ? 49.434 65.623 45.797 1.00 26.23 291 SER D O 1
ATOM 10580 N N . LEU D 1 304 ? 50.289 66.715 47.573 1.00 24.98 292 LEU D N 1
ATOM 10581 C CA . LEU D 1 304 ? 50.669 67.889 46.821 1.00 25.90 292 LEU D CA 1
ATOM 10582 C C . LEU D 1 304 ? 52.126 67.767 46.274 1.00 26.65 292 LEU D C 1
ATOM 10583 O O . LEU D 1 304 ? 52.608 68.676 45.565 1.00 27.77 292 LEU D O 1
ATOM 10588 N N . GLU D 1 305 ? 52.798 66.631 46.550 1.00 27.29 293 GLU D N 1
ATOM 10589 C CA . GLU D 1 305 ? 54.194 66.455 46.157 1.00 28.46 293 GLU D CA 1
ATOM 10590 C C . GLU D 1 305 ? 54.273 66.329 44.625 1.00 28.68 293 GLU D C 1
ATOM 10591 O O . GLU D 1 305 ? 53.328 65.873 44.030 1.00 27.36 293 GLU D O 1
ATOM 10597 N N . PRO D 1 306 ? 55.393 66.734 43.987 1.00 29.29 294 PRO D N 1
ATOM 10598 C CA . PRO D 1 306 ? 55.593 66.292 42.604 1.00 29.39 294 PRO D CA 1
ATOM 10599 C C . PRO D 1 306 ? 55.962 64.828 42.553 1.00 29.02 294 PRO D C 1
ATOM 10600 O O . PRO D 1 306 ? 56.299 64.228 43.576 1.00 27.58 294 PRO D O 1
ATOM 10604 N N . VAL D 1 307 ? 55.949 64.249 41.364 1.00 28.28 295 VAL D N 1
ATOM 10605 C CA . VAL D 1 307 ? 56.371 62.857 41.239 1.00 29.18 295 VAL D CA 1
ATOM 10606 C C . VAL D 1 307 ? 57.789 62.655 41.777 1.00 29.47 295 VAL D C 1
ATOM 10607 O O . VAL D 1 307 ? 58.059 61.673 42.456 1.00 28.73 295 VAL D O 1
ATOM 10611 N N . ASP D 1 308 ? 58.682 63.583 41.464 1.00 30.21 296 ASP D N 1
ATOM 10612 C CA . ASP D 1 308 ? 60.053 63.520 41.968 1.00 31.46 296 ASP D CA 1
ATOM 10613 C C . ASP D 1 308 ? 60.587 64.922 42.191 1.00 31.37 296 ASP D C 1
ATOM 10614 O O . ASP D 1 308 ? 60.755 65.691 41.235 1.00 31.31 296 ASP D O 1
ATOM 10619 N N . GLU D 1 309 ? 60.817 65.230 43.470 1.00 32.75 297 GLU D N 1
ATOM 10620 C CA . GLU D 1 309 ? 61.430 66.484 43.931 1.00 33.77 297 GLU D CA 1
ATOM 10621 C C . GLU D 1 309 ? 62.761 66.809 43.226 1.00 34.58 297 GLU D C 1
ATOM 10622 O O . GLU D 1 309 ? 63.065 67.986 42.965 1.00 35.15 297 GLU D O 1
ATOM 10624 N N . ARG D 1 310 ? 63.509 65.777 42.847 1.00 34.21 298 ARG D N 1
ATOM 10625 C CA . ARG D 1 310 ? 64.777 65.985 42.162 1.00 34.54 298 ARG D CA 1
ATOM 10626 C C . ARG D 1 310 ? 64.690 66.218 40.659 1.00 33.42 298 ARG D C 1
ATOM 10627 O O . ARG D 1 310 ? 65.686 66.613 40.045 1.00 34.26 298 ARG D O 1
ATOM 10635 N N . CYS D 1 311 ? 63.543 65.919 40.056 1.00 31.54 299 CYS D N 1
ATOM 10636 C CA . CYS D 1 311 ? 63.408 65.954 38.610 1.00 29.59 299 CYS D CA 1
ATOM 10637 C C . CYS D 1 311 ? 62.973 67.291 38.114 1.00 29.21 299 CYS D C 1
ATOM 10638 O O . CYS D 1 311 ? 62.093 67.900 38.698 1.00 28.50 299 CYS D O 1
ATOM 10641 N N . GLY D 1 312 ? 63.520 67.697 36.978 1.00 28.71 300 GLY D N 1
ATOM 10642 C CA . GLY D 1 312 ? 63.137 68.925 36.326 1.00 28.17 300 GLY D CA 1
ATOM 10643 C C . GLY D 1 312 ? 62.179 68.812 35.145 1.00 27.81 300 GLY D C 1
ATOM 10644 O O . GLY D 1 312 ? 61.955 69.777 34.468 1.00 27.87 300 GLY D O 1
ATOM 10645 N N . CYS D 1 313 ? 61.589 67.657 34.915 1.00 27.98 301 CYS D N 1
ATOM 10646 C CA . CYS D 1 313 ? 60.735 67.483 33.746 1.00 27.37 301 CYS D CA 1
ATOM 10647 C C . CYS D 1 313 ? 59.417 68.285 33.856 1.00 27.49 301 CYS D C 1
ATOM 10648 O O . CYS D 1 313 ? 59.072 68.807 34.936 1.00 26.68 301 CYS D O 1
ATOM 10651 N N . TYR D 1 314 ? 58.704 68.362 32.726 1.00 26.79 302 TYR D N 1
ATOM 10652 C CA . TYR D 1 314 ? 57.479 69.102 32.627 1.00 26.72 302 TYR D CA 1
ATOM 10653 C C . TYR D 1 314 ? 56.477 68.642 33.682 1.00 25.98 302 TYR D C 1
ATOM 10654 O O . TYR D 1 314 ? 55.788 69.452 34.319 1.00 26.81 302 TYR D O 1
ATOM 10663 N N . THR D 1 315 ? 56.430 67.346 33.882 1.00 24.63 303 THR D N 1
ATOM 10664 C CA . THR D 1 315 ? 55.517 66.729 34.810 1.00 24.39 303 THR D CA 1
ATOM 10665 C C . THR D 1 315 ? 55.781 67.154 36.224 1.00 25.39 303 THR D C 1
ATOM 10666 O O . THR D 1 315 ? 54.879 67.631 36.896 1.00 25.87 303 THR D O 1
ATOM 10670 N N . CYS D 1 316 ? 57.024 67.044 36.653 1.00 27.03 304 CYS D N 1
ATOM 10671 C CA . CYS D 1 316 ? 57.394 67.336 38.041 1.00 27.94 304 CYS D CA 1
ATOM 10672 C C . CYS D 1 316 ? 57.387 68.844 38.352 1.00 28.45 304 CYS D C 1
ATOM 10673 O O . CYS D 1 316 ? 57.147 69.267 39.493 1.00 27.58 304 CYS D O 1
ATOM 10676 N N . LYS D 1 317 ? 57.586 69.652 37.328 1.00 28.94 305 LYS D N 1
ATOM 10677 C CA . LYS D 1 317 ? 57.493 71.095 37.450 1.00 29.94 305 LYS D CA 1
ATOM 10678 C C . LYS D 1 317 ? 56.056 71.621 37.686 1.00 30.24 305 LYS D C 1
ATOM 10679 O O . LYS D 1 317 ? 55.861 72.623 38.366 1.00 29.94 305 LYS D O 1
ATOM 10683 N N . ASN D 1 318 ? 55.055 70.947 37.130 1.00 29.69 306 ASN D N 1
ATOM 10684 C CA . ASN D 1 318 ? 53.737 71.530 37.007 1.00 29.99 306 ASN D CA 1
ATOM 10685 C C . ASN D 1 318 ? 52.580 70.847 37.745 1.00 29.30 306 ASN D C 1
ATOM 10686 O O . ASN D 1 318 ? 51.516 71.464 37.869 1.00 29.77 306 ASN D O 1
ATOM 10691 N N . PHE D 1 319 ? 52.756 69.608 38.202 1.00 27.92 307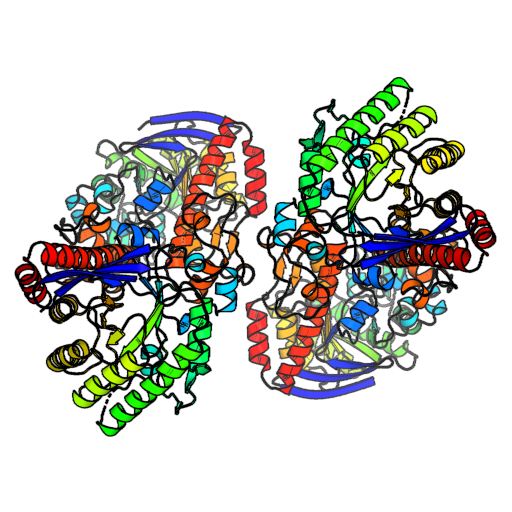 PHE D N 1
ATOM 10692 C CA . PHE D 1 319 ? 51.640 68.798 38.684 1.00 27.21 307 PHE D CA 1
ATOM 10693 C C . PHE D 1 319 ? 51.945 68.054 39.966 1.00 27.39 307 PHE D C 1
ATOM 10694 O O . PHE D 1 319 ? 53.092 67.705 40.244 1.00 27.42 307 PHE D O 1
ATOM 10702 N N . THR D 1 320 ? 50.897 67.783 40.737 1.00 26.51 308 THR D N 1
ATOM 10703 C CA . THR D 1 320 ? 50.986 66.985 41.926 1.00 26.58 308 THR D CA 1
ATOM 10704 C C . THR D 1 320 ? 50.657 65.518 41.735 1.00 26.15 308 THR D C 1
ATOM 10705 O O . THR D 1 320 ? 49.974 65.123 40.778 1.00 27.91 308 THR D O 1
ATOM 10709 N N . ARG D 1 321 ? 51.094 64.724 42.697 1.00 25.39 309 ARG D N 1
ATOM 10710 C CA . ARG D 1 321 ? 50.742 63.315 42.761 1.00 26.12 309 ARG D CA 1
ATOM 10711 C C . ARG D 1 321 ? 49.234 63.096 42.895 1.00 25.08 309 ARG D C 1
ATOM 10712 O O . ARG D 1 321 ? 48.674 62.195 42.231 1.00 25.32 309 ARG D O 1
ATOM 10720 N N . SER D 1 322 ? 48.590 63.962 43.666 1.00 23.00 310 SER D N 1
ATOM 10721 C CA . SER D 1 322 ? 47.112 64.101 43.653 1.00 22.84 310 SER D CA 1
ATOM 10722 C C . SER D 1 322 ? 46.479 64.295 42.249 1.00 22.18 310 SER D C 1
ATOM 10723 O O . SER D 1 322 ? 45.528 63.594 41.959 1.00 20.86 310 SER D O 1
ATOM 10726 N N . TYR D 1 323 ? 46.967 65.231 41.418 1.00 21.94 311 TYR D N 1
ATOM 10727 C CA . TYR D 1 323 ? 46.385 65.456 40.118 1.00 23.37 311 TYR D CA 1
ATOM 10728 C C . TYR D 1 323 ? 46.569 64.239 39.231 1.00 23.14 311 TYR D C 1
ATOM 10729 O O . TYR D 1 323 ? 45.655 63.871 38.502 1.00 21.87 311 TYR D O 1
ATOM 10738 N N . ILE D 1 324 ? 47.749 63.613 39.275 1.00 23.83 312 ILE D N 1
ATOM 10739 C CA . ILE D 1 324 ? 48.049 62.525 38.337 1.00 23.76 312 ILE D CA 1
ATOM 10740 C C . ILE D 1 324 ? 47.274 61.282 38.783 1.00 23.29 312 ILE D C 1
ATOM 10741 O O . ILE D 1 324 ? 46.764 60.538 37.963 1.00 23.83 312 ILE D O 1
ATOM 10746 N N . HIS D 1 325 ? 47.195 61.055 40.089 1.00 22.40 313 HIS D N 1
ATOM 10747 C CA . HIS D 1 325 ? 46.312 60.018 40.667 1.00 22.33 313 HIS D CA 1
ATOM 10748 C C . HIS D 1 325 ? 44.855 60.177 40.228 1.00 22.15 313 HIS D C 1
ATOM 10749 O O . HIS D 1 325 ? 44.202 59.207 39.883 1.00 22.45 313 HIS D O 1
ATOM 10756 N N . HIS D 1 326 ? 44.363 61.411 40.231 1.00 21.71 314 HIS D N 1
ATOM 10757 C CA . HIS D 1 326 ? 43.037 61.728 39.747 1.00 21.26 314 HIS D CA 1
ATOM 10758 C C . HIS D 1 326 ? 42.872 61.352 38.285 1.00 20.59 314 HIS D C 1
ATOM 10759 O O . HIS D 1 326 ? 41.871 60.765 37.897 1.00 20.61 314 HIS D O 1
ATOM 10766 N N . LEU D 1 327 ? 43.825 61.745 37.463 1.00 20.55 315 LEU D N 1
ATOM 10767 C CA . LEU D 1 327 ? 43.773 61.447 36.048 1.00 20.58 315 LEU D CA 1
ATOM 10768 C C . LEU D 1 327 ? 43.640 59.940 35.762 1.00 20.88 315 LEU D C 1
ATOM 10769 O O . LEU D 1 327 ? 42.828 59.540 34.924 1.00 20.85 315 LEU D O 1
ATOM 10774 N N . PHE D 1 328 ? 44.427 59.107 36.451 1.00 21.03 316 PHE D N 1
ATOM 10775 C CA . PHE D 1 328 ? 44.352 57.652 36.288 1.00 21.48 316 PHE D CA 1
ATOM 10776 C C . PHE D 1 328 ? 43.024 57.123 36.802 1.00 22.73 316 PHE D C 1
ATOM 10777 O O . PHE D 1 328 ? 42.418 56.255 36.179 1.00 21.67 316 PHE D O 1
ATOM 10785 N N . ASP D 1 329 ? 42.577 57.660 37.931 1.00 22.59 317 ASP D N 1
ATOM 10786 C CA . ASP D 1 329 ? 41.240 57.400 38.472 1.00 24.29 317 ASP D CA 1
ATOM 10787 C C . ASP D 1 329 ? 40.087 57.613 37.459 1.00 24.37 317 ASP D C 1
ATOM 10788 O O . ASP D 1 329 ? 39.132 56.856 37.419 1.00 24.71 317 ASP D O 1
ATOM 10793 N N . ARG D 1 330 ? 40.175 58.670 36.671 1.00 23.92 318 ARG D N 1
ATOM 10794 C CA . ARG D 1 330 ? 39.139 59.018 35.752 1.00 24.86 318 ARG D CA 1
ATOM 10795 C C . ARG D 1 330 ? 39.367 58.457 34.337 1.00 25.55 318 ARG D C 1
ATOM 10796 O O . ARG D 1 330 ? 38.652 58.820 33.416 1.00 26.81 318 ARG D O 1
ATOM 10804 N N . GLY D 1 331 ? 40.384 57.619 34.169 1.00 26.89 319 GLY D N 1
ATOM 10805 C CA . GLY D 1 331 ? 40.687 57.031 32.889 1.00 27.39 319 GLY D CA 1
ATOM 10806 C C . GLY D 1 331 ? 41.282 58.004 31.879 1.00 26.99 319 GLY D C 1
ATOM 10807 O O . GLY D 1 331 ? 41.118 57.811 30.718 1.00 27.99 319 GLY D O 1
ATOM 10808 N N . GLU D 1 332 ? 41.933 59.063 32.329 1.00 26.71 320 GLU D N 1
ATOM 10809 C CA . GLU D 1 332 ? 42.417 60.092 31.448 1.00 25.55 320 GLU D CA 1
ATOM 10810 C C . GLU D 1 332 ? 43.787 59.713 30.946 1.00 24.81 320 GLU D C 1
ATOM 10811 O O . GLU D 1 332 ? 44.732 59.554 31.745 1.00 23.88 320 GLU D O 1
ATOM 10817 N N . VAL D 1 333 ? 43.911 59.641 29.612 1.00 24.19 321 VAL D N 1
ATOM 10818 C CA . VAL D 1 333 ? 45.129 59.246 28.950 1.00 23.96 321 VAL D CA 1
ATOM 10819 C C . VAL D 1 333 ? 46.219 60.266 29.231 1.00 23.82 321 VAL D C 1
ATOM 10820 O O . VAL D 1 333 ? 47.383 59.916 29.286 1.00 22.95 321 VAL D O 1
ATOM 10824 N N . LEU D 1 334 ? 45.836 61.509 29.574 1.00 22.87 322 LEU D N 1
ATOM 10825 C CA . LEU D 1 334 ? 46.848 62.466 30.009 1.00 22.86 322 LEU D CA 1
ATOM 10826 C C . LEU D 1 334 ? 47.766 61.999 31.180 1.00 21.45 322 LEU D C 1
ATOM 10827 O O . LEU D 1 334 ? 48.938 62.346 31.235 1.00 20.98 322 LEU D O 1
ATOM 10832 N N . GLY D 1 335 ? 47.232 61.229 32.116 1.00 21.60 323 GLY D N 1
ATOM 10833 C CA . GLY D 1 335 ? 47.999 60.658 33.193 1.00 21.25 323 GLY D CA 1
ATOM 10834 C C . GLY D 1 335 ? 49.140 59.816 32.651 1.00 22.30 323 GLY D C 1
ATOM 10835 O O . GLY D 1 335 ? 50.264 59.877 33.137 1.00 22.23 323 GLY D O 1
ATOM 10836 N N . GLN D 1 336 ? 48.835 59.003 31.642 1.00 21.81 324 GLN D N 1
ATOM 10837 C CA . GLN D 1 336 ? 49.827 58.145 31.011 1.00 21.46 324 GLN D CA 1
ATOM 10838 C C . GLN D 1 336 ? 50.890 58.963 30.249 1.00 20.97 324 GLN D C 1
ATOM 10839 O O . GLN D 1 336 ? 52.073 58.677 30.322 1.00 23.14 324 GLN D O 1
ATOM 10845 N N . ILE D 1 337 ? 50.467 60.025 29.579 1.00 22.21 325 ILE D N 1
ATOM 10846 C CA . ILE D 1 337 ? 51.344 60.913 28.837 1.00 22.61 325 ILE D CA 1
ATOM 10847 C C . ILE D 1 337 ? 52.333 61.599 29.831 1.00 22.31 325 ILE D C 1
ATOM 10848 O O . ILE D 1 337 ? 53.540 61.602 29.628 1.00 25.91 325 ILE D O 1
ATOM 10853 N N . LEU D 1 338 ? 51.812 62.102 30.934 1.00 23.07 326 LEU D N 1
ATOM 10854 C CA . LEU D 1 338 ? 52.652 62.773 31.930 1.00 23.31 326 LEU D CA 1
ATOM 10855 C C . LEU D 1 338 ? 53.665 61.825 32.567 1.00 23.73 326 LEU D C 1
ATOM 10856 O O . LEU D 1 338 ? 54.818 62.185 32.724 1.00 23.29 326 LEU D O 1
ATOM 10861 N N . LEU D 1 339 ? 53.254 60.623 32.922 1.00 23.26 327 LEU D N 1
ATOM 10862 C CA . LEU D 1 339 ? 54.188 59.671 33.454 1.00 23.30 327 LEU D CA 1
ATOM 10863 C C . LEU D 1 339 ? 55.195 59.149 32.422 1.00 22.75 327 LEU D C 1
ATOM 10864 O O . LEU D 1 339 ? 56.321 58.865 32.801 1.00 23.51 327 LEU D O 1
ATOM 10869 N N . THR D 1 340 ? 54.815 58.992 31.162 1.00 23.80 328 THR D N 1
ATOM 10870 C CA . THR D 1 340 ? 55.755 58.633 30.106 1.00 22.46 328 THR D CA 1
ATOM 10871 C C . THR D 1 340 ? 56.846 59.688 29.961 1.00 23.57 328 THR D C 1
ATOM 10872 O O . THR D 1 340 ? 58.018 59.352 29.880 1.00 21.78 328 THR D O 1
ATOM 10876 N N . ILE D 1 341 ? 56.448 60.957 29.910 1.00 23.58 329 ILE D N 1
ATOM 10877 C CA . ILE D 1 341 ? 57.381 62.093 29.928 1.00 24.07 329 ILE D CA 1
ATOM 10878 C C . ILE D 1 341 ? 58.353 62.042 31.100 1.00 23.32 329 ILE D C 1
ATOM 10879 O O . ILE D 1 341 ? 59.573 62.143 30.895 1.00 25.00 329 ILE D O 1
ATOM 10884 N N . HIS D 1 342 ? 57.846 61.864 32.314 1.00 23.23 330 HIS D N 1
ATOM 10885 C CA . HIS D 1 342 ? 58.698 61.783 33.445 1.00 23.16 330 HIS D CA 1
ATOM 10886 C C . HIS D 1 342 ? 59.635 60.560 33.439 1.00 23.40 330 HIS D C 1
ATOM 10887 O O . HIS D 1 342 ? 60.796 60.718 33.705 1.00 23.11 330 HIS D O 1
ATOM 10894 N N . ASN D 1 343 ? 59.137 59.376 33.103 1.00 23.71 331 ASN D N 1
ATOM 10895 C CA . ASN D 1 343 ? 59.932 58.170 33.125 1.00 23.84 331 ASN D CA 1
ATOM 10896 C C . ASN D 1 343 ? 61.082 58.217 32.123 1.00 24.14 331 ASN D C 1
ATOM 10897 O O . ASN D 1 343 ? 62.169 57.720 32.395 1.00 23.94 331 ASN D O 1
ATOM 10902 N N . ILE D 1 344 ? 60.834 58.801 30.957 1.00 23.52 332 ILE D N 1
ATOM 10903 C CA . ILE D 1 344 ? 61.890 58.966 29.971 1.00 24.34 332 ILE D CA 1
ATOM 10904 C C . ILE D 1 344 ? 62.884 60.005 30.407 1.00 23.80 332 ILE D C 1
ATOM 10905 O O . ILE D 1 344 ? 64.098 59.793 30.281 1.00 24.79 332 ILE D O 1
ATOM 10910 N N . ASN D 1 345 ? 62.404 61.112 30.974 1.00 23.82 333 ASN D N 1
ATOM 10911 C CA . ASN D 1 345 ? 63.318 62.075 31.604 1.00 24.71 333 ASN D CA 1
ATOM 10912 C C . ASN D 1 345 ? 64.230 61.412 32.636 1.00 24.40 333 ASN D C 1
ATOM 10913 O O . ASN D 1 345 ? 65.439 61.698 32.682 1.00 23.90 333 ASN D O 1
ATOM 10918 N N . PHE D 1 346 ? 63.640 60.553 33.472 1.00 24.48 334 PHE D N 1
ATOM 10919 C CA . PHE D 1 346 ? 64.374 59.874 34.521 1.00 24.30 334 PHE D CA 1
ATOM 10920 C C . PHE D 1 346 ? 65.458 58.957 33.961 1.00 23.86 334 PHE D C 1
ATOM 10921 O O . PHE D 1 346 ? 66.539 58.951 34.463 1.00 24.16 334 PHE D O 1
ATOM 10929 N N . MET D 1 347 ? 65.143 58.188 32.931 1.00 25.51 335 MET D N 1
ATOM 10930 C CA . MET D 1 347 ? 66.108 57.300 32.314 1.00 25.23 335 MET D CA 1
ATOM 10931 C C . MET D 1 347 ? 67.302 58.004 31.674 1.00 26.07 335 MET D C 1
ATOM 10932 O O . MET D 1 347 ? 68.440 57.568 31.860 1.00 25.33 335 MET D O 1
ATOM 10937 N N . ILE D 1 348 ? 67.040 59.077 30.937 1.00 26.73 336 ILE D N 1
ATOM 10938 C CA . ILE D 1 348 ? 68.104 59.858 30.321 1.00 26.22 336 ILE D CA 1
ATOM 10939 C C . ILE D 1 348 ? 68.920 60.522 31.446 1.00 25.85 336 ILE D C 1
ATOM 10940 O O . ILE D 1 348 ? 70.140 60.567 31.398 1.00 25.04 336 ILE D O 1
ATOM 10945 N N . SER D 1 349 ? 68.239 61.028 32.467 1.00 25.61 337 SER D N 1
ATOM 10946 C CA . SER D 1 349 ? 68.912 61.621 33.620 1.00 25.68 337 SER D CA 1
ATOM 10947 C C . SER D 1 349 ? 69.830 60.613 34.383 1.00 25.51 337 SER D C 1
ATOM 10948 O O . SER D 1 349 ? 70.947 60.964 34.753 1.00 24.34 337 SER D O 1
ATOM 10951 N N . LEU D 1 350 ? 69.314 59.406 34.635 1.00 25.61 338 LEU D N 1
ATOM 10952 C CA . LEU D 1 350 ? 70.054 58.314 35.269 1.00 25.61 338 LEU D CA 1
ATOM 10953 C C . LEU D 1 350 ? 71.351 58.089 34.518 1.00 25.20 338 LEU D C 1
ATOM 10954 O O . LEU D 1 350 ? 72.388 57.963 35.124 1.00 24.71 338 LEU D O 1
ATOM 10959 N N . MET D 1 351 ? 71.285 58.052 33.190 1.00 25.21 339 MET D N 1
ATOM 10960 C CA . MET D 1 351 ? 72.457 57.740 32.394 1.00 25.20 339 MET D CA 1
ATOM 10961 C C . MET D 1 351 ? 73.442 58.880 32.389 1.00 25.78 339 MET D C 1
ATOM 10962 O O . MET D 1 351 ? 74.609 58.612 32.389 1.00 25.60 339 MET D O 1
ATOM 10967 N N . LYS D 1 352 ? 72.971 60.132 32.406 1.00 26.00 340 LYS D N 1
ATOM 10968 C CA . LYS D 1 352 ? 73.862 61.309 32.532 1.00 26.31 340 LYS D CA 1
ATOM 10969 C C . LYS D 1 352 ? 74.641 61.332 33.852 1.00 25.51 340 LYS D C 1
ATOM 10970 O O . LYS D 1 352 ? 75.821 61.718 33.883 1.00 26.77 340 LYS D O 1
ATOM 10973 N N . GLU D 1 353 ? 73.990 60.899 34.923 1.00 24.50 341 GLU D N 1
ATOM 10974 C CA . GLU D 1 353 ? 74.596 60.775 36.225 1.00 25.72 341 GLU D CA 1
ATOM 10975 C C . GLU D 1 353 ? 75.612 59.633 36.285 1.00 24.49 341 GLU D C 1
ATOM 10976 O O . GLU D 1 353 ? 76.610 59.743 36.955 1.00 26.43 341 GLU D O 1
ATOM 10982 N N . VAL D 1 354 ? 75.314 58.542 35.608 1.00 24.19 342 VAL D N 1
ATOM 10983 C CA . VAL D 1 354 ? 76.246 57.457 35.410 1.00 22.59 342 VAL D CA 1
ATOM 10984 C C . VAL D 1 354 ? 77.508 57.983 34.725 1.00 23.18 342 VAL D C 1
ATOM 10985 O O . VAL D 1 354 ? 78.607 57.744 35.195 1.00 22.66 342 VAL D O 1
ATOM 10989 N N . ARG D 1 355 ? 77.341 58.713 33.632 1.00 23.96 343 ARG D N 1
ATOM 10990 C CA . ARG D 1 355 ? 78.479 59.288 32.924 1.00 23.85 343 ARG D CA 1
ATOM 10991 C C . ARG D 1 355 ? 79.262 60.266 33.787 1.00 24.81 343 ARG D C 1
ATOM 10992 O O . ARG D 1 355 ? 80.471 60.271 33.756 1.00 24.30 343 ARG D O 1
ATOM 11000 N N . ARG D 1 356 ? 78.564 61.096 34.546 1.00 25.19 344 ARG D N 1
ATOM 11001 C CA . ARG D 1 356 ? 79.222 62.043 35.432 1.00 26.48 344 ARG D CA 1
ATOM 11002 C C . ARG D 1 356 ? 80.017 61.337 36.509 1.00 25.53 344 ARG D C 1
ATOM 11003 O O . ARG D 1 356 ? 81.098 61.764 36.834 1.00 26.08 344 ARG D O 1
ATOM 11011 N N . SER D 1 357 ? 79.478 60.252 37.051 1.00 25.09 345 SER D N 1
ATOM 11012 C CA . SER D 1 357 ? 80.127 59.518 38.141 1.00 24.83 345 SER D CA 1
ATOM 11013 C C . SER D 1 357 ? 81.362 58.721 37.703 1.00 25.29 345 SER D C 1
ATOM 11014 O O . SER D 1 357 ? 82.265 58.455 38.518 1.00 26.24 345 SER D O 1
ATOM 11017 N N . ILE D 1 358 ? 81.405 58.326 36.433 1.00 25.35 346 ILE D N 1
ATOM 11018 C CA . ILE D 1 358 ? 82.604 57.705 35.855 1.00 25.63 346 ILE D CA 1
ATOM 11019 C C . ILE D 1 358 ? 83.691 58.780 35.741 1.00 26.60 346 ILE D C 1
ATOM 11020 O O . ILE D 1 358 ? 84.800 58.601 36.200 1.00 27.32 346 ILE D O 1
ATOM 11025 N N . GLU D 1 359 ? 83.331 59.923 35.164 1.00 28.05 347 GLU D N 1
ATOM 11026 C CA . GLU D 1 359 ? 84.206 61.096 35.088 1.00 28.96 347 GLU D CA 1
ATOM 11027 C C . GLU D 1 359 ? 84.802 61.429 36.463 1.00 28.84 347 GLU D C 1
ATOM 11028 O O . GLU D 1 359 ? 86.022 61.533 36.597 1.00 28.82 347 GLU D O 1
ATOM 11032 N N . SER D 1 360 ? 83.954 61.545 37.486 1.00 28.87 348 SER D N 1
ATOM 11033 C CA . SER D 1 360 ? 84.390 61.916 38.829 1.00 29.11 348 SER D CA 1
ATOM 11034 C C . SER D 1 360 ? 84.848 60.766 39.751 1.00 29.18 348 SER D C 1
ATOM 11035 O O . SER D 1 360 ? 85.391 61.014 40.826 1.00 28.54 348 SER D O 1
ATOM 11038 N N . GLY D 1 361 ? 84.627 59.521 39.351 1.00 28.70 349 GLY D N 1
ATOM 11039 C CA . GLY D 1 361 ? 85.070 58.372 40.138 1.00 28.49 349 GLY D CA 1
ATOM 11040 C C . GLY D 1 361 ? 84.166 58.050 41.312 1.00 28.33 349 GLY D C 1
ATOM 11041 O O . GLY D 1 361 ? 84.565 57.315 42.216 1.00 28.39 349 GLY D O 1
ATOM 11042 N N . THR D 1 362 ? 82.946 58.584 41.293 1.00 28.42 350 THR D N 1
ATOM 11043 C CA . THR D 1 362 ? 81.941 58.276 42.310 1.00 28.31 350 THR D CA 1
ATOM 11044 C C . THR D 1 362 ? 80.977 57.168 41.851 1.00 27.23 350 THR D C 1
ATOM 11045 O O . THR D 1 362 ? 79.966 56.945 42.505 1.00 27.88 350 THR D O 1
ATOM 11049 N N . PHE D 1 363 ? 81.318 56.441 40.784 1.00 26.93 351 PHE D N 1
ATOM 11050 C CA . PHE D 1 363 ? 80.372 55.497 40.163 1.00 26.42 351 PHE D CA 1
ATOM 11051 C C . PHE D 1 363 ? 79.849 54.429 41.115 1.00 27.04 351 PHE D C 1
ATOM 11052 O O . PHE D 1 363 ? 78.666 54.080 41.064 1.00 26.02 351 PHE D O 1
ATOM 11060 N N . LYS D 1 364 ? 80.718 53.884 41.959 1.00 26.70 352 LYS D N 1
ATOM 11061 C CA . LYS D 1 364 ? 80.255 52.887 42.913 1.00 27.38 352 LYS D CA 1
ATOM 11062 C C . LYS D 1 364 ? 79.093 53.418 43.815 1.00 26.90 352 LYS D C 1
ATOM 11063 O O . LYS D 1 364 ? 78.130 52.683 44.078 1.00 25.92 352 LYS D O 1
ATOM 11069 N N . GLU D 1 365 ? 79.164 54.690 44.236 1.00 26.50 353 GLU D N 1
ATOM 11070 C CA . GLU D 1 365 ? 78.189 55.297 45.145 1.00 26.07 353 GLU D CA 1
ATOM 11071 C C . GLU D 1 365 ? 76.861 55.465 44.437 1.00 27.05 353 GLU D C 1
ATOM 11072 O O . GLU D 1 365 ? 75.790 55.185 44.983 1.00 26.83 353 GLU D O 1
ATOM 11074 N N . LEU D 1 366 ? 76.938 55.981 43.220 1.00 25.88 354 LEU D N 1
ATOM 11075 C CA . LEU D 1 366 ? 75.756 56.034 42.372 1.00 26.88 354 LEU D CA 1
ATOM 11076 C C . LEU D 1 366 ? 75.165 54.637 42.293 1.00 26.51 354 LEU D C 1
ATOM 11077 O O . LEU D 1 366 ? 74.021 54.432 42.643 1.00 25.97 354 LEU D O 1
ATOM 11082 N N . LYS D 1 367 ? 75.997 53.649 41.934 1.00 27.74 355 LYS D N 1
ATOM 11083 C CA . LYS D 1 367 ? 75.534 52.276 41.768 1.00 27.61 355 LYS D CA 1
ATOM 11084 C C . LYS D 1 367 ? 74.830 51.783 43.025 1.00 27.66 355 LYS D C 1
ATOM 11085 O O . LYS D 1 367 ? 73.742 51.213 42.945 1.00 26.23 355 LYS D O 1
ATOM 11091 N N . SER D 1 368 ? 75.437 52.040 44.182 1.00 27.47 356 SER D N 1
ATOM 11092 C CA . SER D 1 368 ? 74.891 51.579 45.443 1.00 28.51 356 SER D CA 1
ATOM 11093 C C . SER D 1 368 ? 73.570 52.281 45.784 1.00 28.76 356 SER D C 1
ATOM 11094 O O . SER D 1 368 ? 72.658 51.655 46.323 1.00 29.16 356 SER D O 1
ATOM 11097 N N . LYS D 1 369 ? 73.478 53.573 45.473 1.00 28.24 357 LYS D N 1
ATOM 11098 C CA . LYS D 1 369 ? 72.242 54.346 45.634 1.00 28.62 357 LYS D CA 1
ATOM 11099 C C . LYS D 1 369 ? 71.118 53.842 44.710 1.00 28.26 357 LYS D C 1
ATOM 11100 O O . LYS D 1 369 ? 69.974 53.749 45.141 1.00 27.86 357 LYS D O 1
ATOM 11104 N N . VAL D 1 370 ? 71.440 53.499 43.463 1.00 27.54 358 VAL D N 1
ATOM 11105 C CA . VAL D 1 370 ? 70.412 52.995 42.543 1.00 28.15 358 VAL D CA 1
ATOM 11106 C C . VAL D 1 370 ? 70.011 51.579 42.924 1.00 28.37 358 VAL D C 1
ATOM 11107 O O . VAL D 1 370 ? 68.830 51.281 42.983 1.00 28.78 358 VAL D O 1
ATOM 11111 N N . VAL D 1 371 ? 70.983 50.711 43.167 1.00 29.23 359 VAL D N 1
ATOM 11112 C CA . VAL D 1 371 ? 70.689 49.330 43.564 1.00 30.26 359 VAL D CA 1
ATOM 11113 C C . VAL D 1 371 ? 69.855 49.239 44.863 1.00 30.95 359 VAL D C 1
ATOM 11114 O O . VAL D 1 371 ? 69.064 48.302 45.031 1.00 31.30 359 VAL D O 1
ATOM 11118 N N . GLU D 1 372 ? 70.038 50.201 45.769 1.00 31.00 360 GLU D N 1
ATOM 11119 C CA . GLU D 1 372 ? 69.266 50.270 47.004 1.00 30.95 360 GLU D CA 1
ATOM 11120 C C . GLU D 1 372 ? 67.761 50.490 46.783 1.00 30.90 360 GLU D C 1
ATOM 11121 O O . GLU D 1 372 ? 66.959 49.981 47.555 1.00 31.83 360 GLU D O 1
ATOM 11124 N N . VAL D 1 373 ? 67.367 51.249 45.767 1.00 30.29 361 VAL D N 1
ATOM 11125 C CA . VAL D 1 373 ? 65.937 51.565 45.586 1.00 29.78 361 VAL D CA 1
ATOM 11126 C C . VAL D 1 373 ? 65.299 50.810 44.408 1.00 30.48 361 VAL D C 1
ATOM 11127 O O . VAL D 1 373 ? 64.085 50.850 44.266 1.00 30.94 361 VAL D O 1
ATOM 11131 N N . TYR D 1 374 ? 66.086 50.093 43.594 1.00 30.85 362 TYR D N 1
ATOM 11132 C CA . TYR D 1 374 ? 65.528 49.253 42.512 1.00 31.96 362 TYR D CA 1
ATOM 11133 C C . TYR D 1 374 ? 65.891 47.772 42.657 1.00 34.28 362 TYR D C 1
ATOM 11134 O O . TYR D 1 374 ? 66.899 47.432 43.287 1.00 35.01 362 TYR D O 1
ATOM 11143 N N . SER D 1 375 ? 65.081 46.882 42.080 1.00 36.90 363 SER D N 1
ATOM 11144 C CA . SER D 1 375 ? 65.347 45.425 42.185 1.00 39.20 363 SER D CA 1
ATOM 11145 C C . SER D 1 375 ? 64.724 44.561 41.075 1.00 39.80 363 SER D C 1
ATOM 11146 O O . SER D 1 375 ? 63.867 45.021 40.320 1.00 42.32 363 SER D O 1
#

Organism: Thermotoga maritima (strain ATCC 43589 / DSM 3109 / JCM 10099 / NBRC 100826 / MSB8) (NCBI:txid243274)

CATH classification: 3.20.20.105

B-factor: mean 28.17, std 6.35, range [7.94, 59.93]

Radius of gyration: 39.38 Å; Cα contacts (8 Å, |Δi|>4): 3094; chains: 4; bounding box: 93×83×106 Å

Sequence (1443 aa):
MEFEVKKTFGKARLGVMKLHHGAVETPVFMPVGTNASVKLLTPRDLEEAGAEIILSNTFHLMLKPGVEIIKLHRGLHNFMGWKRPILTDSGGFQVFSLPKIRIDDEGVVFRSPIDGSKVFLNPEISMEVQIALGSDICMVFDHCPVADYEEVKEATERTYRWALRSKKAFKTENQALFGIVQGGIYPDLRRESALQLTSIGFDGYAIGGLSIGEERSLTLEMTEVTVEFLPEDKPRYFMGGGSPELILELVDRGVDMFDSVFPTRIARHGTALTWNGKLNLKASYNKRSLEPVDERCGCYTCKNFTRSYIHHLFDRGEVLGQILLTIHNINFMISLMKEVRRSIESGTFKELKSKVVEVYSEFEVKKTFGKARLGVMKLHHGAVETPVFMPVGTNASVKLLTPRDLEEAGAEIILSNTFHLMLKPGVEIIKLHRGLHNFMGWKRPILTDSGGFQVFSLPKIRIDDEGVVFRSPIDGSKVFLNPEISMEVQIALGSDICMVFDHCPVADYEEVKEATERTYRWALRSKKAFKTENQALFGIVQGGIYPDLRRESALQLTSIGFDGYAIGGLSIGEERSLTLEMTEVTVEFLPEDKPRYFMGGGSPELILELVDRGVDMFDSVFPTRIARHGTALTWNGKLNLKASYNKRSLEPVDERCGCYTCKNFTRSYIHHLFDRGEVLGQILLTIHNINFMISLMKEVRRSIESGTFKELKSKVVEVYSMEFEVKKTFGKARLGVMKLHHGAVETPVFMPVGTNASVKLLTPRDLEEAGAEIILSNTFHLMLKPGVEIIKLHRGLHNFMGWKRPILTDSGGFQVFSLPKIRIDDEGVVFRSPIDGSKVFLNPEISMEVQIALGSDICMVFDHCPVADYEEVKEATERTYRWALRSKKAFKTENQALFGIVQGGIYPDLRRESALQLTSIGFDGYAIGGLSIGEERSLTLEMTEVTVEFLPEDKPRYFMGGGSPELILELVDRGVDMFDSVFPTRIARHGTALTWNGKLNLKASYNKRSLEPVDERCGCYTCKNFTRSYIHHLFDRGEVLGQILLTIHNINFMISLMKEVRRSIESGTFKELKSKVVEVYSMEFEVKKTFGKARLGVMKLHHGAVETPVFMPVGTNASVKLLTPRDLEEAGAEIILSNTFHLMLKPGVEIIKLHRGLHNFMGWKRPILTDSGGFQVFSLPKIRIDDEGVVFRSPIDGSKVFLNPEISMEVQIALGSDICMVFDHCPVADYEEVKEATERTYRWALRSKKAFKTENQALFGIVQGGIYPDLRRESALQLTSIGFDGYAIGGLSIGEERSLTLEMTEVTVEFLPEDKPRYFMGGGSPELILELVDRGVDMFDSVFPTRIARHGTALTWNGKLNLKASYNKRSLEPVDERCGCYTCKNFTRSYIHHLFDRGEVLGQILLTIHNINFMISLMKEVRRSIESGTFKELKSKVVEVYS

Solvent-accessible surface area: 51865 Å² total; per-residue (Å²): 104,62,34,60,58,105,96,80,69,71,87,0,14,18,1,31,4,116,23,112,64,28,54,0,78,0,0,8,1,0,0,10,3,36,11,0,2,1,75,8,4,11,9,71,29,3,82,103,12,33,0,54,0,2,5,2,16,6,4,41,2,32,33,60,23,12,34,117,6,1,97,83,11,134,8,0,17,86,1,7,23,1,82,79,2,0,0,0,11,5,0,2,98,54,0,7,62,33,108,158,34,110,65,74,72,72,3,0,52,3,143,7,66,46,102,25,57,150,30,84,4,14,0,68,49,5,0,121,8,1,50,21,2,27,0,2,0,0,0,0,0,4,18,5,12,88,72,62,95,70,97,7,64,51,1,7,58,36,1,60,95,1,0,73,67,0,83,98,31,33,130,42,147,95,27,12,8,3,0,0,0,1,0,12,66,53,66,80,17,0,29,46,1,0,90,50,0,47,84,28,24,11,68,0,3,0,0,1,13,4,44,87,74,38,90,96,78,58,2,22,55,4,0,77,30,0,11,132,61,8,42,89,95,59,4,11,1,1,32,25,26,1,21,0,29,1,0,0,34,1,0,22,46,1,1,0,0,0,14,8,66,24,0,5,99,18,0,65,117,0,25,0,0,4,29,64,2,120,10,61,0,107,22,45,38,0,57,81,15,82,27,36,8,4,94,155,28,56,7,43,0,12,146,58,9,23,15,1,1,0,27,6,0,25,68,66,59,8,43,2,0,44,9,0,0,0,16,0,0,1,25,4,0,21,45,0,2,64,62,0,29,88,4,0,87,72,31,70,0,113,70,22,29,73,56,3,52,132,49,15,132,124,28,91,47,103,95,73,64,71,87,0,9,24,0,22,3,106,29,109,64,28,55,0,64,0,0,7,0,0,0,11,5,31,16,0,2,1,70,8,2,11,10,46,29,3,66,97,12,34,0,54,0,1,5,2,17,6,3,37,2,36,42,76,24,11,29,109,8,1,101,76,11,140,7,0,15,87,1,8,16,0,92,80,2,0,0,0,12,3,0,5,105,38,10,63,62,37,110,160,53,69,47,81,68,97,3,2,62,4,58,10,62,64,104,54,54,88,21,83,3,12,0,68,50,5,0,123,10,0,45,19,1,27,0,2,0,0,0,0,1,9,37,15,10,82,60,112,94,76,80,1,96,98,2,6,46,21,1,58,91,2,0,79,60,0,86,80,26,37,129,64,136,86,24,19,7,3,0,0,0,1,0,9,64,49,59,73,9,0,106,58,1,0,73,55,1,41,86,27,28,10,74,0,5,0,0,1,16,3,40,61,76,42,62,104,80,51,2,21,75,1,0,82,28,0,14,132,52,9,42,127,92,71,4,7,1,0,35,23,31,0,23,0,30,1,0,0,33,0,0,20,45,1,1,0,0,0,15,12,51,44,0,6,127,28,0,59,116,0,23,0,0,8,44,122,2,124,20,63,0,107,19,88,155,1,64,134,25,86,84,38,0,9,94,104,28,58,9,50,0,12,116,60,8,23,56,1,2,0,26,5,0,26,65,64,61,5,44,2,0,43,9,0,0,0,15,0,0,1,26,4,0,18,44,0,2,79,54,0,24,130,6,1,84,73,36,54,0,111,127,26,32,73,80,2,59,126,42,21,118,98,55,33,58,54,96,98,87,70,70,89,0,11,26,1,43,4,67,24,107,64,27,57,0,28,0,0,7,0,0,0,11,3,35,15,0,2,1,68,8,3,13,10,61,21,4,63,102,12,33,0,65,0,0,5,2,16,7,3,36,1,36,37,71,21,12,47,55,10,1,88,80,12,84,8,0,18,88,1,7,13,0,111,77,2,0,0,0,15,6,0,1,108,46,0,35,71,37,115,164,38,65,50,81,68,71,3,0,52,5,173,8,65,55,105,34,54,111,23,85,4,14,0,70,58,5,0,60,15,1,48,24,1,29,0,3,0,0,1,0,0,2,25,13,13,116,70,64,77,122,51,5,92,63,2,4,40,29,0,61,91,0,0,73,69,0,91,91,34,34,88,62,101,93,27,8,6,3,0,0,0,1,0,10,65,50,55,79,11,0,70,47,1,0,83,52,1,37,89,23,26,12,59,0,4,0,0,0,16,3,43,76,77,42,89,106,76,53,3,22,76,1,0,78,26,0,15,132,58,7,42,131,95,69,4,7,4,0,32,21,29,0,18,0,14,1,0,0,33,0,0,39,43,0,2,0,0,0,16,11,72,43,0,5,62,26,0,59,120,0,25,0,0,5,49,69,2,123,13,61,0,105,19,45,38,0,79,78,15,67,40,38,9,4,81,160,30,78,8,50,0,12,170,50,8,23,15,1,1,0,24,5,0,26,70,66,61,6,42,1,0,43,8,0,0,0,16,0,0,1,25,4,0,16,39,0,2,87,60,0,42,120,1,0,49,70,32,60,0,83,64,26,34,69,60,3,58,150,58,10,133,100,84,31,69,54,79,90,82,66,70,90,0,9,20,0,39,3,60,22,110,63,26,60,0,74,0,0,8,1,0,0,11,4,39,14,1,2,1,74,9,4,12,10,59,27,2,65,98,12,34,0,53,1,1,4,2,23,6,3,34,1,34,36,65,21,14,34,92,10,0,100,60,4,179,6,0,13,73,1,7,15,0,92,79,1,0,0,0,14,5,1,6,105,54,13,56,60,42,104,151,60,82,50,75,71,79,2,4,48,2,148,10,64,58,102,32,53,110,24,85,4,16,0,64,51,4,0,114,11,0,50,19,0,26,0,2,0,0,0,0,1,10,35,16,15,116,61,102,90,108,64,1,97,99,2,5,43,16,1,58,90,2,0,78,68,0,88,141,24,32,149,56,94,90,26,4,8,3,0,0,0,1,0,8,66,51,58,67,5,0,114,63,1,0,70,51,1,40,88,29,26,10,57,0,4,0,0,1,15,2,40,59,77,43,82,101,74,51,2,24,73,2,0,72,20,0,15,127,55,8,41,131,96,68,3,8,1,0,34,22,28,0,21,0,14,2,0,0,32,0,0,20,45,1,1,0,0,0,15,10,74,41,0,6,63,26,0,58,115,0,22,0,0,6,41,110,3,124,20,61,0,107,16,93,162,1,64,132,20,91,104,40,2,8,93,162,27,75,8,51,0,13,111,45,8,22,49,1,2,0,26,6,0,26,62,61,62,7,44,1,0,43,10,0,0,0,14,1,0,1,26,4,0,19,44,0,2,31,54,0,30,144,6,0,89,79,30,74,1,120,54,22,29,69,100,2,58,103,57,11,137

Secondary structure (P-SEA, 3-state):
cccccccccccccccccccccccccccbbbbbbcccccccccaaaaaaacccbbbbbcaaaaaaccaaaaaaacccccccccccbbbbbcaaaaaaacccccccccbbbbcccccccbbbbcaaaaaaaaaaacccccccccccccccaaaaaaaaaaaaaaaaaaaaacccccbbbbbbbbbcccaaaaaaaaaaaaaacccccccccccccccaaaaaaaaaaaaaaccccbbbbbcccccaaaaaaaaaacccccccaaaaaaaaacccccccccccccccccccccccccccccccccccccaaaaaaaaaaccaaaaaaaaaaaaaaaaaaaaaaaaaaaacaaaaaaaaaaaaac/ccccccccccccccccccccccccccbbbbbbcccccccccaaaaaaacccbbbbbcaaaaaaccaaaaaaacccccccccccbbbbbcaaaaaaacccccccccbbbbbbcccccbbbbcaaaaaaaaaaacccccccbbbbccccaaaaaaaaaaaaaaaaaaaaacccccbbbbbbbbbcccaaaaaaaaaaaaaacccccccccccccccaaaaaaaaaaaaaaccccbbbbbcccccaaaaaaaaaacccccccaaaaaaaaacccccccccccccccccccccccccccccccccccccaaaaaaaaaaccaaaaaaaaaaaaaaaaaaaaaaaaaaaacaaaaaaaaaaaaac/cccccccccccbbbbccccccccccccbbbbbbcccccccccaaaaaaacccbbbbbcaaaaaaccaaaaaaacccccccccccbbbbbccaaaaaacccccccccbbbbcccccccbbbbcaaaaaaaaaaacccccccccccccccaaaaaaaaaaaaaaaaaaaaacccccbbbbbbbbbcccaaaaaaaaaaaaaacccccccccccccccaaaaaaaaaaaaaaccccbbbbbcccccaaaaaaaaaacccccccaaaaaaaaacccccccccccccccccccccccccccccccccccccaaaaaaaaaaccaaaaaaaaaaaaaaaaaaaaaaaaaaaacaaaaaaaaaaaacc/cccccccccccccccccccccccccccbbbbbbcccccccccaaaaaaacccbbbbbcaaaaaaccaaaaaaacccccccccccbbbbbccaaaaaacccccccccbbbbcccccccbbbbcaaaaaaaaaaacccbbbcccccccccaaaaaaaaaaaaaaaaaaaaacccccbbbbbbbbbcccaaaaaaaaaaaaaacccccccccccccccaaaaaaaaaaaaacccccbbbbbcccccaaaaaaaaaacccccccaaaaaaaaacccccccccccccccccccccccccccccccccccccaaaaaaaaaaccaaaaaaaaaaaaaaaaaaaaaaaaaaaacaaaaaaaaaaaacc

Nearest PDB structures (foldseek):
  2ash-assembly2_D  TM=9.984E-01  e=1.215E-71  Thermotoga maritima
  6rkt-assembly1_A-2  TM=9.624E-01  e=5.837E-47  Zymomonas mobilis
  4q4m-assembly1_A-2  TM=9.540E-01  e=3.065E-45  Zymomonas mobilis subsp. mobilis ZM4 = ATCC 31821
  6ygl-assembly1_A-2  TM=9.546E-01  e=5.763E-45  Zymomonas mobilis subsp. mobilis ZM4 = ATCC 31821
  2oko-assembly1_A-2  TM=9.540E-01  e=1.084E-44  Zymomonas mobilis

InterPro domains:
  IPR002616 tRNA-guanine(15) transglycosylase-like [PF01702] (11-362)
  IPR002616 tRNA-guanine(15) transglycosylase-like [TIGR00449] (3-362)
  IPR004803 tRNA-guanine transglycosylase [MF_00168] (1-361)
  IPR004803 tRNA-guanine transglycosylase [TIGR00430] (3-362)
  IPR036511 Queuine tRNA-ribosyltransferase-like [G3DSA:3.20.20.105] (1-369)
  IPR036511 Queuine tRNA-ribosyltransferase-like [SSF51713] (1-362)
  IPR050076 Archaeosine Synthase Type 1/Queuine TRNA-Ribosyltransferase [PTHR46499] (1-361)